Protein AF-0000000079570869 (afdb_homodimer)

Sequence (1238 aa):
MAHYKSNLRDIEFNLFEVLNTQDRLGSGVFEELDLETAKDFLANTHERATSEAFCASFADADRNPPVYNPQDFSVVIPDSFKRTFEMLMESGGHYLDMDAELGGTPAPRTLWWSIGELILGANPAAWMYAAGPAFANILYSIGTDEQKDWARLFIDKLWGATMVLTEPDAGSDVGAGVTKAFPNEDGTWRIEGVKRFITSAEQDMTDNIIHYVLARPEGVSGAGGPGTKGLSLFIVPKFHFDPQTGEIGERNGAFVTNVEKKMGIKVSTTCELTFGQHGTPAIGYLVGDVHEGIAQMFRIIEYARMMVGTKGMATLSSAYLNALDYAKTRKQGADLTQANDKSAPRIEVIGHPDVKRSLMLQKSYAEGLRAMVLYTAYIQELVQIAKFEGNTEEVDRLERINDLMLPLVKACGSERAYTLIGTESLQCFGGSGYLQDYPIEQYVRDSKIDTLYEGTTAIQGMDFFFRKIVKDKGASLMFVAQQIQELAENQDVDGRLKTERELLAQGLADAQAMLGGITGFLMSAQDDITNIYKVGQNTSRLLLAMGDLVMGWQLLKHATIALAKLDEGPKSEKDKAFYEGKVASARFFCSQVLPRLSAEKAMLEATDNSIMDIPVEAFMAHYKSNLRDIEFNLFEVLNTQDRLGSGVFEELDLETAKDFLANTHERATSEAFCASFADADRNPPVYNPQDFSVVIPDSFKRTFEMLMESGGHYLDMDAELGGTPAPRTLWWSIGELILGANPAAWMYAAGPAFANILYSIGTDEQKDWARLFIDKLWGATMVLTEPDAGSDVGAGVTKAFPNEDGTWRIEGVKRFITSAEQDMTDNIIHYVLARPEGVSGAGGPGTKGLSLFIVPKFHFDPQTGEIGERNGAFVTNVEKKMGIKVSTTCELTFGQHGTPAIGYLVGDVHEGIAQMFRIIEYARMMVGTKGMATLSSAYLNALDYAKTRKQGADLTQANDKSAPRIEVIGHPDVKRSLMLQKSYAEGLRAMVLYTAYIQELVQIAKFEGNTEEVDRLERINDLMLPLVKACGSERAYTLIGTESLQCFGGSGYLQDYPIEQYVRDSKIDTLYEGTTAIQGMDFFFRKIVKDKGASLMFVAQQIQELAENQDVDGRLKTERELLAQGLADAQAMLGGITGFLMSAQDDITNIYKVGQNTSRLLLAMGDLVMGWQLLKHATIALAKLDEGPKSEKDKAFYEGKVASARFFCSQVLPRLSAEKAMLEATDNSIMDIPVEAF

Structure (mmCIF, N/CA/C/O backbone):
data_AF-0000000079570869-model_v1
#
loop_
_entity.id
_entity.type
_entity.pdbx_description
1 polymer 'Broad-specificity linear acyl-CoA dehydrogenase FadE5'
#
loop_
_atom_site.group_PDB
_atom_site.id
_atom_site.type_symbol
_atom_site.label_atom_id
_atom_site.label_alt_id
_atom_site.label_comp_id
_atom_site.label_asym_id
_atom_site.label_entity_id
_atom_site.label_seq_id
_atom_site.pdbx_PDB_ins_code
_atom_site.Cartn_x
_atom_site.Cartn_y
_atom_site.Cartn_z
_atom_site.occupancy
_atom_site.B_iso_or_equiv
_atom_site.auth_seq_id
_atom_site.auth_comp_id
_atom_site.auth_asym_id
_atom_site.auth_atom_id
_atom_site.pdbx_PDB_model_num
ATOM 1 N N . MET A 1 1 ? -24.953 8.359 -5.664 1 68.06 1 MET A N 1
ATOM 2 C CA . MET A 1 1 ? -24.422 8.727 -4.352 1 68.06 1 MET A CA 1
ATOM 3 C C . MET A 1 1 ? -22.938 9.102 -4.445 1 68.06 1 MET A C 1
ATOM 5 O O . MET A 1 1 ? -22.203 8.539 -5.258 1 68.06 1 MET A O 1
ATOM 9 N N . ALA A 1 2 ? -22.609 10.141 -3.711 1 85.81 2 ALA A N 1
ATOM 10 C CA . ALA A 1 2 ? -21.234 10.633 -3.729 1 85.81 2 ALA A CA 1
ATOM 11 C C . ALA A 1 2 ? -20.266 9.578 -3.205 1 85.81 2 ALA A C 1
ATOM 13 O O . ALA A 1 2 ? -20.672 8.672 -2.463 1 85.81 2 ALA A O 1
ATOM 14 N N . HIS A 1 3 ? -19.094 9.562 -3.729 1 95.81 3 HIS A N 1
ATOM 15 C CA . HIS A 1 3 ? -18.062 8.609 -3.324 1 95.81 3 HIS A CA 1
ATOM 16 C C . HIS A 1 3 ? -17.734 8.742 -1.84 1 95.81 3 HIS A C 1
ATOM 18 O O . HIS A 1 3 ? -17.359 7.766 -1.189 1 95.81 3 HIS A O 1
ATOM 24 N N . TYR A 1 4 ? -17.906 9.969 -1.265 1 97.94 4 TYR A N 1
ATOM 25 C CA . TYR A 1 4 ? -17.5 10.234 0.111 1 97.94 4 TYR A CA 1
ATOM 26 C C . TYR A 1 4 ? -18.578 9.789 1.092 1 97.94 4 TYR A C 1
ATOM 28 O O . TYR A 1 4 ? -19.734 10.203 0.98 1 97.94 4 TYR A O 1
ATOM 36 N N . LYS A 1 5 ? -18.203 8.992 1.986 1 97.81 5 LYS A N 1
ATOM 37 C CA . LYS A 1 5 ? -19.031 8.586 3.111 1 97.81 5 LYS A CA 1
ATOM 38 C C . LYS A 1 5 ? -18.484 9.125 4.43 1 97.81 5 LYS A C 1
ATOM 40 O O . LYS A 1 5 ? -17.375 8.781 4.824 1 97.81 5 LYS A O 1
ATOM 45 N N . SER A 1 6 ? -19.266 9.93 5.059 1 96.69 6 SER A N 1
ATOM 46 C CA . SER A 1 6 ? -18.812 10.578 6.289 1 96.69 6 SER A CA 1
ATOM 47 C C . SER A 1 6 ? -19.219 9.766 7.516 1 96.69 6 SER A C 1
ATOM 49 O O . SER A 1 6 ? -20.141 8.945 7.449 1 96.69 6 SER A O 1
ATOM 51 N N . ASN A 1 7 ? -18.516 9.938 8.562 1 96.62 7 ASN A N 1
ATOM 52 C CA . ASN A 1 7 ? -18.891 9.406 9.867 1 96.62 7 ASN A CA 1
ATOM 53 C C . ASN A 1 7 ? -19.234 10.516 10.852 1 96.62 7 ASN A C 1
ATOM 55 O O . ASN A 1 7 ? -18.625 10.625 11.914 1 96.62 7 ASN A O 1
ATOM 59 N N . LEU A 1 8 ? -20.25 11.281 10.492 1 97.44 8 LEU A N 1
ATOM 60 C CA . LEU A 1 8 ? -20.656 12.453 11.266 1 97.44 8 LEU A CA 1
ATOM 61 C C . LEU A 1 8 ? -20.984 12.078 12.703 1 97.44 8 LEU A C 1
ATOM 63 O O . LEU A 1 8 ? -20.656 12.82 13.633 1 97.44 8 LEU A O 1
ATOM 67 N N . ARG A 1 9 ? -21.594 10.93 12.914 1 97.38 9 ARG A N 1
ATOM 68 C CA . ARG A 1 9 ? -21.953 10.5 14.258 1 97.38 9 ARG A CA 1
ATOM 69 C C . ARG A 1 9 ? -20.734 10.344 15.141 1 97.38 9 ARG A C 1
ATOM 71 O O . ARG A 1 9 ? -20.75 10.711 16.312 1 97.38 9 ARG A O 1
ATOM 78 N N . ASP A 1 10 ? -19.672 9.75 14.594 1 98.56 10 ASP A N 1
ATOM 79 C CA . ASP A 1 10 ? -18.438 9.578 15.359 1 98.56 10 ASP A CA 1
ATOM 80 C C . ASP A 1 10 ? -17.75 10.922 15.602 1 98.56 10 ASP A C 1
ATOM 82 O O . ASP A 1 10 ? -17.141 11.133 16.641 1 98.56 10 ASP A O 1
ATOM 86 N N . ILE A 1 11 ? -17.828 11.828 14.625 1 98.69 11 ILE A N 1
ATOM 87 C CA . ILE A 1 11 ? -17.312 13.172 14.797 1 98.69 11 ILE A CA 1
ATOM 88 C C . ILE A 1 11 ? -18.016 13.859 15.969 1 98.69 11 ILE A C 1
ATOM 90 O O . ILE A 1 11 ? -17.359 14.406 16.859 1 98.69 11 ILE A O 1
ATOM 94 N N . GLU A 1 12 ? -19.312 13.781 15.961 1 98.12 12 GLU A N 1
ATOM 95 C CA . GLU A 1 12 ? -20.109 14.398 17.031 1 98.12 12 GLU A CA 1
ATOM 96 C C . GLU A 1 12 ? -19.828 13.742 18.375 1 98.12 12 GLU A C 1
ATOM 98 O O . GLU A 1 12 ? -19.781 14.422 19.406 1 98.12 12 GLU A O 1
ATOM 103 N N . PHE A 1 13 ? -19.688 12.445 18.375 1 98.62 13 PHE A N 1
ATOM 104 C CA . PHE A 1 13 ? -19.328 11.719 19.594 1 98.62 13 PHE A CA 1
ATOM 105 C C . PHE A 1 13 ? -18.031 12.258 20.188 1 98.62 13 PHE A C 1
ATOM 107 O O . PHE A 1 13 ? -17.953 12.523 21.391 1 98.62 13 PHE A O 1
ATOM 114 N N . ASN A 1 14 ? -17 12.445 19.375 1 98.88 14 ASN A N 1
ATOM 115 C CA . ASN A 1 14 ? -15.719 12.984 19.844 1 98.88 14 ASN A CA 1
ATOM 116 C C . ASN A 1 14 ? -15.875 14.406 20.375 1 98.88 14 ASN A C 1
ATOM 118 O O . ASN A 1 14 ? -15.352 14.734 21.453 1 98.88 14 ASN A O 1
ATOM 122 N N . LEU A 1 15 ? -16.625 15.242 19.672 1 98.62 15 LEU A N 1
ATOM 123 C CA . LEU A 1 15 ? -16.75 16.656 20 1 98.62 15 LEU A CA 1
ATOM 124 C C . LEU A 1 15 ? -17.547 16.844 21.297 1 98.62 15 LEU A C 1
ATOM 126 O O . LEU A 1 15 ? -17.109 17.578 22.188 1 98.62 15 LEU A O 1
ATOM 130 N N . PHE A 1 16 ? -18.656 16.141 21.391 1 97.94 16 PHE A N 1
ATOM 131 C CA . PHE A 1 16 ? -19.656 16.594 22.359 1 97.94 16 PHE A CA 1
ATOM 132 C C . PHE A 1 16 ? -19.797 15.578 23.5 1 97.94 16 PHE A C 1
ATOM 134 O O . PHE A 1 16 ? -20.359 15.891 24.547 1 97.94 16 PHE A O 1
ATOM 141 N N . GLU A 1 17 ? -19.328 14.344 23.297 1 98 17 GLU A N 1
ATOM 142 C CA . GLU A 1 17 ? -19.438 13.359 24.359 1 98 17 GLU A CA 1
ATOM 143 C C . GLU A 1 17 ? -18.078 13.055 24.969 1 98 17 GLU A C 1
ATOM 145 O O . GLU A 1 17 ? -17.984 12.797 26.172 1 98 17 GLU A O 1
ATOM 150 N N . VAL A 1 18 ? -17.031 13.125 24.203 1 98.44 18 VAL A N 1
ATOM 151 C CA . VAL A 1 18 ? -15.695 12.773 24.688 1 98.44 18 VAL A CA 1
ATOM 152 C C . VAL A 1 18 ? -14.969 14.031 25.156 1 98.44 18 VAL A C 1
ATOM 154 O O . VAL A 1 18 ? -14.477 14.078 26.297 1 98.44 18 VAL A O 1
ATOM 157 N N . LEU A 1 19 ? -14.938 15.086 24.297 1 98.44 19 LEU A N 1
ATOM 158 C CA . LEU A 1 19 ? -14.133 16.266 24.578 1 98.44 19 LEU A CA 1
ATOM 159 C C . LEU A 1 19 ? -14.977 17.359 25.203 1 98.44 19 LEU A C 1
ATOM 161 O O . LEU A 1 19 ? -14.445 18.359 25.719 1 98.44 19 LEU A O 1
ATOM 165 N N . ASN A 1 20 ? -16.344 17.188 25.219 1 97.88 20 ASN A N 1
ATOM 166 C CA . ASN A 1 20 ? -17.266 18.156 25.812 1 97.88 20 ASN A CA 1
ATOM 167 C C . ASN A 1 20 ? -17.016 19.562 25.297 1 97.88 20 ASN A C 1
ATOM 169 O O . ASN A 1 20 ? -16.906 20.5 26.094 1 97.88 20 ASN A O 1
ATOM 173 N N . THR A 1 21 ? -16.859 19.656 24.047 1 97.38 21 THR A N 1
ATOM 174 C CA . THR A 1 21 ? -16.578 20.938 23.391 1 97.38 21 THR A CA 1
ATOM 175 C C . THR A 1 21 ? -17.656 21.953 23.719 1 97.38 21 THR A C 1
ATOM 177 O O . THR A 1 21 ? -17.375 23.156 23.828 1 97.38 21 THR A O 1
ATOM 180 N N . GLN A 1 22 ? -18.906 21.531 23.953 1 96.44 22 GLN A N 1
ATOM 181 C CA . GLN A 1 22 ? -20.031 22.406 24.25 1 96.44 22 GLN A CA 1
ATOM 182 C C . GLN A 1 22 ? -19.781 23.25 25.5 1 96.44 22 GLN A C 1
ATOM 184 O O . GLN A 1 22 ? -20.312 24.359 25.625 1 96.44 22 GLN A O 1
ATOM 189 N N . ASP A 1 23 ? -19 22.766 26.344 1 96.62 23 ASP A N 1
ATOM 190 C CA . ASP A 1 23 ? -18.75 23.453 27.609 1 96.62 23 ASP A CA 1
ATOM 191 C C . ASP A 1 23 ? -17.922 24.719 27.406 1 96.62 23 ASP A C 1
ATOM 193 O O . ASP A 1 23 ? -17.891 25.594 28.281 1 96.62 23 ASP A O 1
ATOM 197 N N . ARG A 1 24 ? -17.266 24.828 26.328 1 95.88 24 ARG A N 1
ATOM 198 C CA . ARG A 1 24 ? -16.375 25.953 26.062 1 95.88 24 ARG A CA 1
ATOM 199 C C . ARG A 1 24 ? -17 26.953 25.094 1 95.88 24 ARG A C 1
ATOM 201 O O . ARG A 1 24 ? -16.562 28.094 25 1 95.88 24 ARG A O 1
ATOM 208 N N . LEU A 1 25 ? -18.047 26.531 24.406 1 96.81 25 LEU A N 1
ATOM 209 C CA . LEU A 1 25 ? -18.734 27.406 23.453 1 96.81 25 LEU A CA 1
ATOM 210 C C . LEU A 1 25 ? -19.516 28.5 24.172 1 96.81 25 LEU A C 1
ATOM 212 O O . LEU A 1 25 ? -20.078 28.25 25.25 1 96.81 25 LEU A O 1
ATOM 216 N N . GLY A 1 26 ? -19.594 29.734 23.609 1 95.19 26 GLY A N 1
ATOM 217 C CA . GLY A 1 26 ? -20.344 30.844 24.188 1 95.19 26 GLY A CA 1
ATOM 218 C C . GLY A 1 26 ? -19.594 31.531 25.312 1 95.19 26 GLY A C 1
ATOM 219 O O . GLY A 1 26 ? -20.172 32.344 26.031 1 95.19 26 GLY A O 1
ATOM 220 N N . SER A 1 27 ? -18.297 31.266 25.453 1 94 27 SER A N 1
ATOM 221 C CA . SER A 1 27 ? -17.516 31.859 26.547 1 94 27 SER A CA 1
ATOM 222 C C . SER A 1 27 ? -16.094 32.156 26.094 1 94 27 SER A C 1
ATOM 224 O O . SER A 1 27 ? -15.57 31.516 25.188 1 94 27 SER A O 1
ATOM 226 N N . GLY A 1 28 ? -15.562 33.219 26.719 1 94.19 28 GLY A N 1
ATOM 227 C CA . GLY A 1 28 ? -14.156 33.531 26.5 1 94.19 28 GLY A CA 1
ATOM 228 C C . GLY A 1 28 ? -13.836 33.781 25.047 1 94.19 28 GLY A C 1
ATOM 229 O O . GLY A 1 28 ? -14.508 34.562 24.375 1 94.19 28 GLY A O 1
ATOM 230 N N . VAL A 1 29 ? -12.797 33.094 24.578 1 94.56 29 VAL A N 1
ATOM 231 C CA . VAL A 1 29 ? -12.305 33.281 23.219 1 94.56 29 VAL A CA 1
ATOM 232 C C . VAL A 1 29 ? -13.352 32.812 22.203 1 94.56 29 VAL A C 1
ATOM 234 O O . VAL A 1 29 ? -13.352 33.25 21.047 1 94.56 29 VAL A O 1
ATOM 237 N N . PHE A 1 30 ? -14.336 32 22.641 1 96.75 30 PHE A N 1
ATOM 238 C CA . PHE A 1 30 ? -15.352 31.469 21.734 1 96.75 30 PHE A CA 1
ATOM 239 C C . PHE A 1 30 ? -16.719 32.094 22.047 1 96.75 30 PHE A C 1
ATOM 241 O O . PHE A 1 30 ? -17.75 31.453 21.797 1 96.75 30 PHE A O 1
ATOM 248 N N . GLU A 1 31 ? -16.766 33.219 22.594 1 95.06 31 GLU A N 1
ATOM 249 C CA . GLU A 1 31 ? -17.969 33.875 23.078 1 95.06 31 GLU A CA 1
ATOM 250 C C . GLU A 1 31 ? -19 34.031 21.953 1 95.06 31 GLU A C 1
ATOM 252 O O . GLU A 1 31 ? -20.203 33.969 22.188 1 95.06 31 GLU A O 1
ATOM 257 N N . GLU A 1 32 ? -18.594 34.156 20.734 1 94.06 32 GLU A N 1
ATOM 258 C CA . GLU A 1 32 ? -19.484 34.5 19.625 1 94.06 32 GLU A CA 1
ATOM 259 C C . GLU A 1 32 ? -20.016 33.25 18.953 1 94.06 32 GLU A C 1
ATOM 261 O O . GLU A 1 32 ? -20.797 33.312 18 1 94.06 32 GLU A O 1
ATOM 266 N N . LEU A 1 33 ? -19.609 32.125 19.406 1 95.94 33 LEU A N 1
ATOM 267 C CA . LEU A 1 33 ? -20.031 30.844 18.797 1 95.94 33 LEU A CA 1
ATOM 268 C C . LEU A 1 33 ? -20.75 29.984 19.828 1 95.94 33 LEU A C 1
ATOM 270 O O . LEU A 1 33 ? -20.125 29.422 20.734 1 95.94 33 LEU A O 1
ATOM 274 N N . ASP A 1 34 ? -22.016 29.828 19.672 1 95.69 34 ASP A N 1
ATOM 275 C CA . ASP A 1 34 ? -22.766 28.969 20.594 1 95.69 34 ASP A CA 1
ATOM 276 C C . ASP A 1 34 ? -22.922 27.562 20.031 1 95.69 34 ASP A C 1
ATOM 278 O O . ASP A 1 34 ? -22.5 27.281 18.906 1 95.69 34 ASP A O 1
ATOM 282 N N . LEU A 1 35 ? -23.469 26.719 20.797 1 96.5 35 LEU A N 1
ATOM 283 C CA . LEU A 1 35 ? -23.562 25.297 20.469 1 96.5 35 LEU A CA 1
ATOM 284 C C . LEU A 1 35 ? -24.422 25.094 19.219 1 96.5 35 LEU A C 1
ATOM 286 O O . LEU A 1 35 ? -24.062 24.297 18.344 1 96.5 35 LEU A O 1
ATOM 290 N N . GLU A 1 36 ? -25.531 25.719 19.141 1 96.31 36 GLU A N 1
ATOM 291 C CA . GLU A 1 36 ? -26.453 25.562 18.016 1 96.31 36 GLU A CA 1
ATOM 292 C C . GLU A 1 36 ? -25.781 25.969 16.703 1 96.31 36 GLU A C 1
ATOM 294 O O . GLU A 1 36 ? -25.906 25.266 15.703 1 96.31 36 GLU A O 1
ATOM 299 N N . THR A 1 37 ? -25.109 27.094 16.75 1 95.06 37 THR A N 1
ATOM 300 C CA . THR A 1 37 ? -24.422 27.578 15.57 1 95.06 37 THR A CA 1
ATOM 301 C C . THR A 1 37 ? -23.312 26.609 15.156 1 95.06 37 THR A C 1
ATOM 303 O O . THR A 1 37 ? -23.125 26.344 13.969 1 95.06 37 THR A O 1
ATOM 306 N N . ALA A 1 38 ? -22.562 26.141 16.156 1 95.62 38 ALA A N 1
ATOM 307 C CA . ALA A 1 38 ? -21.5 25.188 15.875 1 95.62 38 ALA A CA 1
ATOM 308 C C . ALA A 1 38 ? -22.047 23.922 15.219 1 95.62 38 ALA A C 1
ATOM 310 O O . ALA A 1 38 ? -21.484 23.438 14.234 1 95.62 38 ALA A O 1
ATOM 311 N N . LYS A 1 39 ? -23.125 23.391 15.719 1 96.19 39 LYS A N 1
ATOM 312 C CA . LYS A 1 39 ? -23.75 22.188 15.18 1 96.19 39 LYS A CA 1
ATOM 313 C C . LYS A 1 39 ? -24.297 22.438 13.773 1 96.19 39 LYS A C 1
ATOM 315 O O . LYS A 1 39 ? -24.219 21.562 12.906 1 96.19 39 LYS A O 1
ATOM 320 N N . ASP A 1 40 ? -24.875 23.609 13.586 1 95.12 40 ASP A N 1
ATOM 321 C CA . ASP A 1 40 ? -25.422 23.969 12.273 1 95.12 40 ASP A CA 1
ATOM 322 C C . ASP A 1 40 ? -24.312 24.031 11.227 1 95.12 40 ASP A C 1
ATOM 324 O O . ASP A 1 40 ? -24.484 23.562 10.102 1 95.12 40 ASP A O 1
ATOM 328 N N . PHE A 1 41 ? -23.234 24.641 11.609 1 94.38 41 PHE A N 1
ATOM 329 C CA . PHE A 1 41 ? -22.125 24.734 10.68 1 94.38 41 PHE A CA 1
ATOM 330 C C . PHE A 1 41 ? -21.609 23.344 10.305 1 94.38 41 PHE A C 1
ATOM 332 O O . PHE A 1 41 ? -21.312 23.078 9.141 1 94.38 41 PHE A O 1
ATOM 339 N N . LEU A 1 42 ? -21.438 22.531 11.32 1 96.81 42 LEU A N 1
ATOM 340 C CA . LEU A 1 42 ? -20.984 21.172 11.102 1 96.81 42 LEU A CA 1
ATOM 341 C C . LEU A 1 42 ? -21.953 20.406 10.203 1 96.81 42 LEU A C 1
ATOM 343 O O . LEU A 1 42 ? -21.547 19.734 9.258 1 96.81 42 LEU A O 1
ATOM 347 N N . ALA A 1 43 ? -23.234 20.531 10.422 1 96.69 43 ALA A N 1
ATOM 348 C CA . ALA A 1 43 ? -24.266 19.859 9.648 1 96.69 43 ALA A CA 1
ATOM 349 C C . ALA A 1 43 ? -24.281 20.344 8.203 1 96.69 43 ALA A C 1
ATOM 351 O O . ALA A 1 43 ? -24.438 19.562 7.273 1 96.69 43 ALA A O 1
ATOM 352 N N . ASN A 1 44 ? -24.188 21.641 8.031 1 96.19 44 ASN A N 1
ATOM 353 C CA . ASN A 1 44 ? -24.172 22.219 6.699 1 96.19 44 ASN A CA 1
ATOM 354 C C . ASN A 1 44 ? -22.953 21.766 5.906 1 96.19 44 ASN A C 1
ATOM 356 O O . ASN A 1 44 ? -23.047 21.5 4.707 1 96.19 44 ASN A O 1
ATOM 360 N N . THR A 1 45 ? -21.828 21.766 6.57 1 97.06 45 THR A N 1
ATOM 361 C CA . THR A 1 45 ? -20.625 21.281 5.914 1 97.06 45 THR A CA 1
ATOM 362 C C . THR A 1 45 ? -20.766 19.812 5.523 1 97.06 45 THR A C 1
ATOM 364 O O . THR A 1 45 ? -20.359 19.406 4.434 1 97.06 45 THR A O 1
ATOM 367 N N . HIS A 1 46 ? -21.328 19.078 6.457 1 97.69 46 HIS A N 1
ATOM 368 C CA . HIS A 1 46 ? -21.578 17.672 6.176 1 97.69 46 HIS A CA 1
ATOM 369 C C . HIS A 1 46 ? -22.453 17.5 4.941 1 97.69 46 HIS A C 1
ATOM 371 O O . HIS A 1 46 ? -22.156 16.703 4.059 1 97.69 46 HIS A O 1
ATOM 377 N N . GLU A 1 47 ? -23.531 18.234 4.859 1 97.06 47 GLU A N 1
ATOM 378 C CA . GLU A 1 47 ? -24.453 18.172 3.73 1 97.06 47 GLU A CA 1
ATOM 379 C C . GLU A 1 47 ? -23.766 18.531 2.422 1 97.06 47 GLU A C 1
ATOM 381 O O . GLU A 1 47 ? -23.953 17.859 1.404 1 97.06 47 GLU A O 1
ATOM 386 N N . ARG A 1 48 ? -22.984 19.484 2.465 1 96.12 48 ARG A N 1
ATOM 387 C CA . ARG A 1 48 ? -22.25 19.906 1.278 1 96.12 48 ARG A CA 1
ATOM 388 C C . ARG A 1 48 ? -21.219 18.859 0.866 1 96.12 48 ARG A C 1
ATOM 390 O O . ARG A 1 48 ? -21.172 18.469 -0.3 1 96.12 48 ARG A O 1
ATOM 397 N N . ALA A 1 49 ? -20.422 18.422 1.815 1 97.12 49 ALA A N 1
ATOM 398 C CA . ALA A 1 49 ? -19.328 17.5 1.558 1 97.12 49 ALA A CA 1
ATOM 399 C C . ALA A 1 49 ? -19.844 16.172 1.001 1 97.12 49 ALA A C 1
ATOM 401 O O . ALA A 1 49 ? -19.156 15.5 0.229 1 97.12 49 ALA A O 1
ATOM 402 N N . THR A 1 50 ? -21.047 15.797 1.341 1 97.44 50 THR A N 1
ATOM 403 C CA . THR A 1 50 ? -21.594 14.508 0.918 1 97.44 50 THR A CA 1
ATOM 404 C C . THR A 1 50 ? -22.5 14.672 -0.295 1 97.44 50 THR A C 1
ATOM 406 O O . THR A 1 50 ? -23.094 13.703 -0.765 1 97.44 50 THR A O 1
ATOM 409 N N . SER A 1 51 ? -22.625 15.867 -0.829 1 96.81 51 SER A N 1
ATOM 410 C CA . SER A 1 51 ? -23.484 16.125 -1.981 1 96.81 51 SER A CA 1
ATOM 411 C C . SER A 1 51 ? -22.812 15.695 -3.279 1 96.81 51 SER A C 1
ATOM 413 O O . SER A 1 51 ? -21.578 15.727 -3.385 1 96.81 51 SER A O 1
ATOM 415 N N . GLU A 1 52 ? -23.547 15.328 -4.25 1 95.38 52 GLU A N 1
ATOM 416 C CA . GLU A 1 52 ? -23.047 14.992 -5.574 1 95.38 52 GLU A CA 1
ATOM 417 C C . GLU A 1 52 ? -22.359 16.188 -6.223 1 95.38 52 GLU A C 1
ATOM 419 O O . GLU A 1 52 ? -21.344 16.047 -6.902 1 95.38 52 GLU A O 1
ATOM 424 N N . ALA A 1 53 ? -22.891 17.328 -5.992 1 94.31 53 ALA A N 1
ATOM 425 C CA . ALA A 1 53 ? -22.375 18.547 -6.598 1 94.31 53 ALA A CA 1
ATOM 426 C C . ALA A 1 53 ? -20.938 18.812 -6.137 1 94.31 53 ALA A C 1
ATOM 428 O O . ALA A 1 53 ? -20.078 19.219 -6.93 1 94.31 53 ALA A O 1
ATOM 429 N N . PHE A 1 54 ? -20.656 18.594 -4.852 1 96.25 54 PHE A N 1
ATOM 430 C CA . PHE A 1 54 ? -19.344 18.859 -4.281 1 96.25 54 PHE A CA 1
ATOM 431 C C . PHE A 1 54 ? -18.359 17.734 -4.605 1 96.25 54 PHE A C 1
ATOM 433 O O . PHE A 1 54 ? -17.172 17.984 -4.832 1 96.25 54 PHE A O 1
ATOM 440 N N . CYS A 1 55 ? -18.891 16.516 -4.727 1 96 55 CYS A N 1
ATOM 441 C CA . CYS A 1 55 ? -18.031 15.328 -4.844 1 96 55 CYS A CA 1
ATOM 442 C C . CYS A 1 55 ? -17.781 14.984 -6.305 1 96 55 CYS A C 1
ATOM 444 O O . CYS A 1 55 ? -16.844 14.25 -6.621 1 96 55 CYS A O 1
ATOM 446 N N . ALA A 1 56 ? -18.578 15.461 -7.215 1 93.25 56 ALA A N 1
ATOM 447 C CA . ALA A 1 56 ? -18.547 15.023 -8.609 1 93.25 56 ALA A CA 1
ATOM 448 C C . ALA A 1 56 ? -17.172 15.242 -9.234 1 93.25 56 ALA A C 1
ATOM 450 O O . ALA A 1 56 ? -16.734 14.445 -10.055 1 93.25 56 ALA A O 1
ATOM 451 N N . SER A 1 57 ? -16.531 16.266 -8.852 1 97.12 57 SER A N 1
ATOM 452 C CA . SER A 1 57 ? -15.266 16.625 -9.484 1 97.12 57 SER A CA 1
ATOM 453 C C . SER A 1 57 ? -14.141 15.688 -9.062 1 97.12 57 SER A C 1
ATOM 455 O O . SER A 1 57 ? -13.094 15.625 -9.711 1 97.12 57 SER A O 1
ATOM 457 N N . PHE A 1 58 ? -14.375 14.977 -7.992 1 97.56 58 PHE A N 1
ATOM 458 C CA . PHE A 1 58 ? -13.32 14.133 -7.453 1 97.56 58 PHE A CA 1
ATOM 459 C C . PHE A 1 58 ? -12.867 13.102 -8.484 1 97.56 58 PHE A C 1
ATOM 461 O O . PHE A 1 58 ? -11.688 13.062 -8.852 1 97.56 58 PHE A O 1
ATOM 468 N N . ALA A 1 59 ? -13.734 12.266 -9 1 96.38 59 ALA A N 1
ATOM 469 C CA . ALA A 1 59 ? -13.406 11.25 -10.008 1 96.38 59 ALA A CA 1
ATOM 470 C C . ALA A 1 59 ? -13.133 11.898 -11.359 1 96.38 59 ALA A C 1
ATOM 472 O O . ALA A 1 59 ? -12.227 11.477 -12.086 1 96.38 59 ALA A O 1
ATOM 473 N N . ASP A 1 60 ? -13.914 12.906 -11.734 1 97.12 60 ASP A N 1
ATOM 474 C CA . ASP A 1 60 ? -13.805 13.555 -13.039 1 97.12 60 ASP A CA 1
ATOM 475 C C . ASP A 1 60 ? -12.406 14.141 -13.234 1 97.12 60 ASP A C 1
ATOM 477 O O . ASP A 1 60 ? -11.797 13.969 -14.289 1 97.12 60 ASP A O 1
ATOM 481 N N . ALA A 1 61 ? -11.898 14.797 -12.203 1 97.62 61 ALA A N 1
ATOM 482 C CA . ALA A 1 61 ? -10.633 15.508 -12.336 1 97.62 61 ALA A CA 1
ATOM 483 C C . ALA A 1 61 ? -9.453 14.539 -12.289 1 97.62 61 ALA A C 1
ATOM 485 O O . ALA A 1 61 ? -8.336 14.891 -12.672 1 97.62 61 ALA A O 1
ATOM 486 N N . ASP A 1 62 ? -9.672 13.367 -11.766 1 96.88 62 ASP A N 1
ATOM 487 C CA . ASP A 1 62 ? -8.664 12.312 -11.836 1 96.88 62 ASP A CA 1
ATOM 488 C C . ASP A 1 62 ? -8.531 11.781 -13.266 1 96.88 62 ASP A C 1
ATOM 490 O O . ASP A 1 62 ? -7.426 11.477 -13.719 1 96.88 62 ASP A O 1
ATOM 494 N N . ARG A 1 63 ? -9.633 11.648 -13.953 1 95.31 63 ARG A N 1
ATOM 495 C CA . ARG A 1 63 ? -9.672 11.117 -15.312 1 95.31 63 ARG A CA 1
ATOM 496 C C . ARG A 1 63 ? -9.312 12.195 -16.328 1 95.31 63 ARG A C 1
ATOM 498 O O . ARG A 1 63 ? -8.805 11.898 -17.406 1 95.31 63 ARG A O 1
ATOM 505 N N . ASN A 1 64 ? -9.648 13.461 -15.969 1 96.75 64 ASN A N 1
ATOM 506 C CA . ASN A 1 64 ? -9.359 14.641 -16.781 1 96.75 64 ASN A CA 1
ATOM 507 C C . ASN A 1 64 ? -8.531 15.664 -16.016 1 96.75 64 ASN A C 1
ATOM 509 O O . ASN A 1 64 ? -9.031 16.734 -15.656 1 96.75 64 ASN A O 1
ATOM 513 N N . PRO A 1 65 ? -7.273 15.375 -15.789 1 97.31 65 PRO A N 1
ATOM 514 C CA . PRO A 1 65 ? -6.445 16.234 -14.938 1 97.31 65 PRO A CA 1
ATOM 515 C C . PRO A 1 65 ? -6.133 17.578 -15.586 1 97.31 65 PRO A C 1
ATOM 517 O O . PRO A 1 65 ? -6.41 17.781 -16.766 1 97.31 65 PRO A O 1
ATOM 520 N N . PRO A 1 66 ? -5.625 18.516 -14.797 1 98.12 66 PRO A N 1
ATOM 521 C CA . PRO A 1 66 ? -5.246 19.828 -15.32 1 98.12 66 PRO A CA 1
ATOM 522 C C . PRO A 1 66 ? -4.27 19.75 -16.5 1 98.12 66 PRO A C 1
ATOM 524 O O . PRO A 1 66 ? -3.465 18.812 -16.562 1 98.12 66 PRO A O 1
ATOM 527 N N . VAL A 1 67 ? -4.328 20.719 -17.359 1 97.62 67 VAL A N 1
ATOM 528 C CA . VAL A 1 67 ? -3.475 20.75 -18.547 1 97.62 67 VAL A CA 1
ATOM 529 C C . VAL A 1 67 ? -2.527 21.953 -18.469 1 97.62 67 VAL A C 1
ATOM 531 O O . VAL A 1 67 ? -2.967 23.094 -18.297 1 97.62 67 VAL A O 1
ATOM 534 N N . TYR A 1 68 ? -1.27 21.703 -18.578 1 98.06 68 TYR A N 1
ATOM 535 C CA . TYR A 1 68 ? -0.234 22.734 -18.547 1 98.06 68 TYR A CA 1
ATOM 536 C C . TYR A 1 68 ? 0.032 23.281 -19.953 1 98.06 68 TYR A C 1
ATOM 538 O O . TYR A 1 68 ? 0.158 22.516 -20.906 1 98.06 68 TYR A O 1
ATOM 546 N N . ASN A 1 69 ? 0.056 24.547 -20.125 1 97.5 69 ASN A N 1
ATOM 547 C CA . ASN A 1 69 ? 0.432 25.25 -21.344 1 97.5 69 ASN A CA 1
ATOM 548 C C . ASN A 1 69 ? 1.803 25.906 -21.234 1 97.5 69 ASN A C 1
ATOM 550 O O . ASN A 1 69 ? 1.937 26.953 -20.609 1 97.5 69 ASN A O 1
ATOM 554 N N . PRO A 1 70 ? 2.795 25.359 -21.828 1 95.69 70 PRO A N 1
ATOM 555 C CA . PRO A 1 70 ? 4.152 25.891 -21.672 1 95.69 70 PRO A CA 1
ATOM 556 C C . PRO A 1 70 ? 4.328 27.234 -22.359 1 95.69 70 PRO A C 1
ATOM 558 O O . PRO A 1 70 ? 5.285 27.969 -22.062 1 95.69 70 PRO A O 1
ATOM 561 N N . GLN A 1 71 ? 3.473 27.641 -23.266 1 95.5 71 GLN A N 1
ATOM 562 C CA . GLN A 1 71 ? 3.607 28.875 -24.016 1 95.5 71 GLN A CA 1
ATOM 563 C C . GLN A 1 71 ? 3.408 30.094 -23.109 1 95.5 71 GLN A C 1
ATOM 565 O O . GLN A 1 71 ? 4.082 31.109 -23.281 1 95.5 71 GLN A O 1
ATOM 570 N N . ASP A 1 72 ? 2.527 29.984 -22.203 1 95.06 72 ASP A N 1
ATOM 571 C CA . ASP A 1 72 ? 2.27 31.125 -21.344 1 95.06 72 ASP A CA 1
ATOM 572 C C . ASP A 1 72 ? 2.385 30.75 -19.875 1 95.06 72 ASP A C 1
ATOM 574 O O . ASP A 1 72 ? 1.912 31.484 -19 1 95.06 72 ASP A O 1
ATOM 578 N N . PHE A 1 73 ? 2.953 29.562 -19.562 1 97.25 73 PHE A N 1
ATOM 579 C CA . PHE A 1 73 ? 3.23 29.109 -18.203 1 97.25 73 PHE A CA 1
ATOM 580 C C . PHE A 1 73 ? 1.949 29.047 -17.391 1 97.25 73 PHE A C 1
ATOM 582 O O . PHE A 1 73 ? 1.932 29.469 -16.219 1 97.25 73 PHE A O 1
ATOM 589 N N . SER A 1 74 ? 0.869 28.578 -17.984 1 96.88 74 SER A N 1
ATOM 590 C CA . SER A 1 74 ? -0.414 28.562 -17.281 1 96.88 74 SER A CA 1
ATOM 591 C C . SER A 1 74 ? -0.965 27.141 -17.203 1 96.88 74 SER A C 1
ATOM 593 O O . SER A 1 74 ? -0.432 26.219 -17.828 1 96.88 74 SER A O 1
ATOM 595 N N . VAL A 1 75 ? -1.935 26.984 -16.375 1 98.12 75 VAL A N 1
ATOM 596 C CA . VAL A 1 75 ? -2.625 25.703 -16.203 1 98.12 75 VAL A CA 1
ATOM 597 C C . VAL A 1 75 ? -4.133 25.922 -16.328 1 98.12 75 VAL A C 1
ATOM 599 O O . VAL A 1 75 ? -4.668 26.922 -15.844 1 98.12 75 VAL A O 1
ATOM 602 N N . VAL A 1 76 ? -4.773 25.016 -16.984 1 98.31 76 VAL A N 1
ATOM 603 C CA . VAL A 1 76 ? -6.234 25.016 -17.031 1 98.31 76 VAL A CA 1
ATOM 604 C C . VAL A 1 76 ? -6.785 23.922 -16.125 1 98.31 76 VAL A C 1
ATOM 606 O O . VAL A 1 76 ? -6.488 22.734 -16.312 1 98.31 76 VAL A O 1
ATOM 609 N N . ILE A 1 77 ? -7.531 24.312 -15.141 1 98.56 77 ILE A N 1
ATOM 610 C CA . ILE A 1 77 ? -8.188 23.391 -14.219 1 98.56 77 ILE A CA 1
ATOM 611 C C . ILE A 1 77 ? -9.516 22.922 -14.812 1 98.56 77 ILE A C 1
ATOM 613 O O . ILE A 1 77 ? -10.234 23.719 -15.43 1 98.56 77 ILE A O 1
ATOM 617 N N . PRO A 1 78 ? -9.898 21.672 -14.688 1 98.31 78 PRO A N 1
ATOM 618 C CA . PRO A 1 78 ? -11.188 21.203 -15.195 1 98.31 78 PRO A CA 1
ATOM 619 C C . PRO A 1 78 ? -12.367 21.984 -14.617 1 98.31 78 PRO A C 1
ATOM 621 O O . PRO A 1 78 ? -12.367 22.328 -13.43 1 98.31 78 PRO A O 1
ATOM 624 N N . ASP A 1 79 ? -13.422 22.188 -15.398 1 97.94 79 ASP A N 1
ATOM 625 C CA . ASP A 1 79 ? -14.57 23 -15.023 1 97.94 79 ASP A CA 1
ATOM 626 C C . ASP A 1 79 ? -15.297 22.406 -13.82 1 97.94 79 ASP A C 1
ATOM 628 O O . ASP A 1 79 ? -15.797 23.141 -12.961 1 97.94 79 ASP A O 1
ATOM 632 N N . SER A 1 80 ? -15.344 21.109 -13.828 1 97.81 80 SER A N 1
ATOM 633 C CA . SER A 1 80 ? -16.016 20.453 -12.719 1 97.81 80 SER A CA 1
ATOM 634 C C . SER A 1 80 ? -15.344 20.797 -11.391 1 97.81 80 SER A C 1
ATOM 636 O O . SER A 1 80 ? -16.016 21 -10.383 1 97.81 80 SER A O 1
ATOM 638 N N . PHE A 1 81 ? -14.078 20.891 -11.398 1 98.62 81 PHE A N 1
ATOM 639 C CA . PHE A 1 81 ? -13.344 21.188 -10.172 1 98.62 81 PHE A CA 1
ATOM 640 C C . PHE A 1 81 ? -13.453 22.656 -9.812 1 98.62 81 PHE A C 1
ATOM 642 O O . PHE A 1 81 ? -13.516 23.016 -8.633 1 98.62 81 PHE A O 1
ATOM 649 N N . LYS A 1 82 ? -13.484 23.562 -10.797 1 98.31 82 LYS A N 1
ATOM 650 C CA . LYS A 1 82 ? -13.688 24.984 -10.531 1 98.31 82 LYS A CA 1
ATOM 651 C C . LYS A 1 82 ? -14.984 25.234 -9.758 1 98.31 82 LYS A C 1
ATOM 653 O O . LYS A 1 82 ? -15.023 26.047 -8.844 1 98.31 82 LYS A O 1
ATOM 658 N N . ARG A 1 83 ? -15.977 24.531 -10.172 1 97.69 83 ARG A N 1
ATOM 659 C CA . ARG A 1 83 ? -17.266 24.656 -9.5 1 97.69 83 ARG A CA 1
ATOM 660 C C . ARG A 1 83 ? -17.172 24.203 -8.047 1 97.69 83 ARG A C 1
ATOM 662 O O . ARG A 1 83 ? -17.734 24.844 -7.156 1 97.69 83 ARG A O 1
ATOM 669 N N . THR A 1 84 ? -16.484 23.062 -7.785 1 98.12 84 THR A N 1
ATOM 670 C CA . THR A 1 84 ? -16.281 22.562 -6.43 1 98.12 84 THR A CA 1
ATOM 671 C C . THR A 1 84 ? -15.531 23.578 -5.582 1 98.12 84 THR A C 1
ATOM 673 O O . THR A 1 84 ? -15.922 23.859 -4.441 1 98.12 84 THR A O 1
ATOM 676 N N . PHE A 1 85 ? -14.508 24.156 -6.133 1 98.19 85 PHE A N 1
ATOM 677 C CA . PHE A 1 85 ? -13.711 25.156 -5.422 1 98.19 85 PHE A CA 1
ATOM 678 C C . PHE A 1 85 ? -14.555 26.375 -5.098 1 98.19 85 PHE A C 1
ATOM 680 O O . PHE A 1 85 ? -14.492 26.906 -3.982 1 98.19 85 PHE A O 1
ATOM 687 N N . GLU A 1 86 ? -15.32 26.812 -6.062 1 97.19 86 GLU A N 1
ATOM 688 C CA . GLU A 1 86 ? -16.203 27.953 -5.863 1 97.19 86 GLU A CA 1
ATOM 689 C C . GLU A 1 86 ? -17.188 27.703 -4.73 1 97.19 86 GLU A C 1
ATOM 691 O O . GLU A 1 86 ? -17.391 28.562 -3.873 1 97.19 86 GLU A O 1
ATOM 696 N N . MET A 1 87 ? -17.766 26.5 -4.73 1 96.81 87 MET A N 1
ATOM 697 C CA . MET A 1 87 ? -18.719 26.141 -3.68 1 96.81 87 MET A CA 1
ATOM 698 C C . MET A 1 87 ? -18.047 26.188 -2.309 1 96.81 87 MET A C 1
ATOM 700 O O . MET A 1 87 ? -18.641 26.641 -1.336 1 96.81 87 MET A O 1
ATOM 704 N N . LEU A 1 88 ? -16.828 25.734 -2.238 1 97.12 88 LEU A N 1
ATOM 705 C CA . LEU A 1 88 ? -16.094 25.703 -0.972 1 97.12 88 LEU A CA 1
ATOM 706 C C . LEU A 1 88 ? -15.82 27.125 -0.482 1 97.12 88 LEU A C 1
ATOM 708 O O . LEU A 1 88 ? -16.078 27.453 0.68 1 97.12 88 LEU A O 1
ATOM 712 N N . MET A 1 89 ? -15.344 28 -1.335 1 95.88 89 MET A N 1
ATOM 713 C CA . MET A 1 89 ? -14.961 29.359 -0.954 1 95.88 89 MET A CA 1
ATOM 714 C C . MET A 1 89 ? -16.188 30.188 -0.598 1 95.88 89 MET A C 1
ATOM 716 O O . MET A 1 89 ? -16.141 31.016 0.315 1 95.88 89 MET A O 1
ATOM 720 N N . GLU A 1 90 ? -17.281 29.938 -1.267 1 93.88 90 GLU A N 1
ATOM 721 C CA . GLU A 1 90 ? -18.516 30.672 -1.028 1 93.88 90 GLU A CA 1
ATOM 722 C C . GLU A 1 90 ? -19.141 30.281 0.312 1 93.88 90 GLU A C 1
ATOM 724 O O . GLU A 1 90 ? -19.906 31.047 0.888 1 93.88 90 GLU A O 1
ATOM 729 N N . SER A 1 91 ? -18.797 29.125 0.795 1 93.31 91 SER A N 1
ATOM 730 C CA . SER A 1 91 ? -19.375 28.656 2.051 1 93.31 91 SER A CA 1
ATOM 731 C C . SER A 1 91 ? -18.891 29.484 3.229 1 93.31 91 SER A C 1
ATOM 733 O O . SER A 1 91 ? -19.516 29.5 4.289 1 93.31 91 SER A O 1
ATOM 735 N N . GLY A 1 92 ? -17.703 30.109 3.104 1 90.31 92 GLY A N 1
ATOM 736 C CA . GLY A 1 92 ? -17.172 30.984 4.145 1 90.31 92 GLY A CA 1
ATOM 737 C C . GLY A 1 92 ? -16.609 30.219 5.324 1 90.31 92 GLY A C 1
ATOM 738 O O . GLY A 1 92 ? -16.375 30.797 6.391 1 90.31 92 GLY A O 1
ATOM 739 N N . GLY A 1 93 ? -16.406 28.938 5.227 1 89.69 93 GLY A N 1
ATOM 740 C CA . GLY A 1 93 ? -15.898 28.109 6.312 1 89.69 93 GLY A CA 1
ATOM 741 C C . GLY A 1 93 ? -14.555 28.594 6.84 1 89.69 93 GLY A C 1
ATOM 742 O O . GLY A 1 93 ? -14.25 28.406 8.023 1 89.69 93 GLY A O 1
ATOM 743 N N . HIS A 1 94 ? -13.797 29.219 5.973 1 89.62 94 HIS A N 1
ATOM 744 C CA . HIS A 1 94 ? -12.453 29.641 6.352 1 89.62 94 HIS A CA 1
ATOM 745 C C . HIS A 1 94 ? -12.5 30.719 7.434 1 89.62 94 HIS A C 1
ATOM 747 O O . HIS A 1 94 ? -11.523 30.906 8.164 1 89.62 94 HIS A O 1
ATOM 753 N N . TYR A 1 95 ? -13.555 31.359 7.68 1 90.38 95 TYR A N 1
ATOM 754 C CA . TYR A 1 95 ? -13.664 32.406 8.688 1 90.38 95 TYR A CA 1
ATOM 755 C C . TYR A 1 95 ? -13.68 31.797 10.094 1 90.38 95 TYR A C 1
ATOM 757 O O . TYR A 1 95 ? -13.43 32.5 11.078 1 90.38 95 TYR A O 1
ATOM 765 N N . LEU A 1 96 ? -13.945 30.484 10.203 1 90.81 96 LEU A N 1
ATOM 766 C CA . LEU A 1 96 ? -13.906 29.812 11.5 1 90.81 96 LEU A CA 1
ATOM 767 C C . LEU A 1 96 ? -12.469 29.531 11.93 1 90.81 96 LEU A C 1
ATOM 769 O O . LEU A 1 96 ? -12.219 29.219 13.094 1 90.81 96 LEU A O 1
ATOM 773 N N . ASP A 1 97 ? -11.555 29.734 11.078 1 87.06 97 ASP A N 1
ATOM 774 C CA . ASP A 1 97 ? -10.141 29.484 11.359 1 87.06 97 ASP A CA 1
ATOM 775 C C . ASP A 1 97 ? -9.359 30.797 11.43 1 87.06 97 ASP A C 1
ATOM 777 O O . ASP A 1 97 ? -8.141 30.781 11.602 1 87.06 97 ASP A O 1
ATOM 781 N N . MET A 1 98 ? -10.016 31.906 11.391 1 90.06 98 MET A N 1
ATOM 782 C CA . MET A 1 98 ? -9.344 33.188 11.32 1 90.06 98 MET A CA 1
ATOM 783 C C . MET A 1 98 ? -9.461 33.938 12.641 1 90.06 98 MET A C 1
ATOM 785 O O . MET A 1 98 ? -10.461 33.812 13.359 1 90.06 98 MET A O 1
ATOM 789 N N . ASP A 1 99 ? -8.453 34.75 12.867 1 87.94 99 ASP A N 1
ATOM 790 C CA . ASP A 1 99 ? -8.484 35.625 14.039 1 87.94 99 ASP A CA 1
ATOM 791 C C . ASP A 1 99 ? -9.641 36.594 13.961 1 87.94 99 ASP A C 1
ATOM 793 O O . ASP A 1 99 ? -10.047 37 12.875 1 87.94 99 ASP A O 1
ATOM 797 N N . ALA A 1 100 ? -10.016 36.938 15.125 1 88.62 100 ALA A N 1
ATOM 798 C CA . ALA A 1 100 ? -11.125 37.906 15.219 1 88.62 100 ALA A CA 1
ATOM 799 C C . ALA A 1 100 ? -10.781 39.219 14.539 1 88.62 100 ALA A C 1
ATOM 801 O O . ALA A 1 100 ? -11.641 39.875 13.938 1 88.62 100 ALA A O 1
ATOM 802 N N . GLU A 1 101 ? -9.578 39.594 14.609 1 89.19 101 GLU A N 1
ATOM 803 C CA . GLU A 1 101 ? -9.109 40.844 14.055 1 89.19 101 GLU A CA 1
ATOM 804 C C . GLU A 1 101 ? -9.234 40.844 12.531 1 89.19 101 GLU A C 1
ATOM 806 O O . GLU A 1 101 ? -9.266 41.906 11.914 1 89.19 101 GLU A O 1
ATOM 811 N N . LEU A 1 102 ? -9.352 39.75 11.953 1 92.94 102 LEU A N 1
ATOM 812 C CA . LEU A 1 102 ? -9.453 39.625 10.5 1 92.94 102 LEU A CA 1
ATOM 813 C C . LEU A 1 102 ? -10.883 39.281 10.078 1 92.94 102 LEU A C 1
ATOM 815 O O . LEU A 1 102 ? -11.117 38.875 8.938 1 92.94 102 LEU A O 1
ATOM 819 N N . GLY A 1 103 ? -11.742 39.438 11.047 1 88.69 103 GLY A N 1
ATOM 820 C CA . GLY A 1 103 ? -13.148 39.219 10.75 1 88.69 103 GLY A CA 1
ATOM 821 C C . GLY A 1 103 ? -13.578 37.781 10.984 1 88.69 103 GLY A C 1
ATOM 822 O O . GLY A 1 103 ? -14.688 37.375 10.625 1 88.69 103 GLY A O 1
ATOM 823 N N . GLY A 1 104 ? -12.719 37.062 11.602 1 92.69 104 GLY A N 1
ATOM 824 C CA . GLY A 1 104 ? -13.055 35.688 11.867 1 92.69 104 GLY A CA 1
ATOM 825 C C . GLY A 1 104 ? -13.914 35.5 13.102 1 92.69 104 GLY A C 1
ATOM 826 O O . GLY A 1 104 ? -14.109 36.438 13.867 1 92.69 104 GLY A O 1
ATOM 827 N N . THR A 1 105 ? -14.531 34.375 13.172 1 93.25 105 THR A N 1
ATOM 828 C CA . THR A 1 105 ? -15.203 33.875 14.375 1 93.25 105 THR A CA 1
ATOM 829 C C . THR A 1 105 ? -14.406 32.75 15.016 1 93.25 105 THR A C 1
ATOM 831 O O . THR A 1 105 ? -14.547 31.594 14.625 1 93.25 105 THR A O 1
ATOM 834 N N . PRO A 1 106 ? -13.656 33.188 16 1 92.19 106 PRO A N 1
ATOM 835 C CA . PRO A 1 106 ? -12.836 32.125 16.625 1 92.19 106 PRO A CA 1
ATOM 836 C C . PRO A 1 106 ? -13.656 30.906 17.031 1 92.19 106 PRO A C 1
ATOM 838 O O . PRO A 1 106 ? -14.68 31.031 17.703 1 92.19 106 PRO A O 1
ATOM 841 N N . ALA A 1 107 ? -13.242 29.781 16.547 1 95.88 107 ALA A N 1
ATOM 842 C CA . ALA A 1 107 ? -13.906 28.516 16.828 1 95.88 107 ALA A CA 1
ATOM 843 C C . ALA A 1 107 ? -12.938 27.531 17.484 1 95.88 107 ALA A C 1
ATOM 845 O O . ALA A 1 107 ? -11.727 27.578 17.25 1 95.88 107 ALA A O 1
ATOM 846 N N . PRO A 1 108 ? -13.5 26.641 18.406 1 97 108 PRO A N 1
ATOM 847 C CA . PRO A 1 108 ? -12.641 25.578 18.922 1 97 108 PRO A CA 1
ATOM 848 C C . PRO A 1 108 ? -11.93 24.797 17.812 1 97 108 PRO A C 1
ATOM 850 O O . PRO A 1 108 ? -12.539 24.453 16.797 1 97 108 PRO A O 1
ATOM 853 N N . ARG A 1 109 ? -10.633 24.547 18.047 1 97.12 109 ARG A N 1
ATOM 854 C CA . ARG A 1 109 ? -9.844 23.844 17.047 1 97.12 109 ARG A CA 1
ATOM 855 C C . ARG A 1 109 ? -10.43 22.453 16.781 1 97.12 109 ARG A C 1
ATOM 857 O O . ARG A 1 109 ? -10.328 21.938 15.656 1 97.12 109 ARG A O 1
ATOM 864 N N . THR A 1 110 ? -11.07 21.812 17.75 1 98.25 110 THR A N 1
ATOM 865 C CA . THR A 1 110 ? -11.727 20.531 17.562 1 98.25 110 THR A CA 1
ATOM 866 C C . THR A 1 110 ? -12.844 20.641 16.531 1 98.25 110 THR A C 1
ATOM 868 O O . THR A 1 110 ? -12.992 19.75 15.68 1 98.25 110 THR A O 1
ATOM 871 N N . LEU A 1 111 ? -13.633 21.719 16.562 1 97.75 111 LEU A N 1
ATOM 872 C CA . LEU A 1 111 ? -14.68 21.938 15.57 1 97.75 111 LEU A CA 1
ATOM 873 C C . LEU A 1 111 ? -14.078 22.188 14.195 1 97.75 111 LEU A C 1
ATOM 875 O O . LEU A 1 111 ? -14.547 21.625 13.195 1 97.75 111 LEU A O 1
ATOM 879 N N . TRP A 1 112 ? -13.07 22.969 14.141 1 96.69 112 TRP A N 1
ATOM 880 C CA . TRP A 1 112 ? -12.438 23.328 12.875 1 96.69 112 TRP A CA 1
ATOM 881 C C . TRP A 1 112 ? -11.922 22.078 12.164 1 96.69 112 TRP A C 1
ATOM 883 O O . TRP A 1 112 ? -12.164 21.891 10.969 1 96.69 112 TRP A O 1
ATOM 893 N N . TRP A 1 113 ? -11.234 21.234 12.875 1 97.88 113 TRP A N 1
ATOM 894 C CA . TRP A 1 113 ? -10.633 20.078 12.234 1 97.88 113 TRP A CA 1
ATOM 895 C C . TRP A 1 113 ? -11.688 19 11.945 1 97.88 113 TRP A C 1
ATOM 897 O O . TRP A 1 113 ? -11.492 18.141 11.086 1 97.88 113 TRP A O 1
ATOM 907 N N . SER A 1 114 ? -12.805 19.031 12.672 1 98.5 114 SER A N 1
ATOM 908 C CA . SER A 1 114 ? -13.945 18.203 12.289 1 98.5 114 SER A CA 1
ATOM 909 C C . SER A 1 114 ? -14.516 18.641 10.945 1 98.5 114 SER A C 1
ATOM 911 O O . SER A 1 114 ? -14.844 17.812 10.102 1 98.5 114 SER A O 1
ATOM 913 N N . ILE A 1 115 ? -14.68 19.969 10.781 1 97.25 115 ILE A N 1
ATOM 914 C CA . ILE A 1 115 ? -15.086 20.531 9.5 1 97.25 115 ILE A CA 1
ATOM 915 C C . ILE A 1 115 ? -14.062 20.172 8.43 1 97.25 115 ILE A C 1
ATOM 917 O O . ILE A 1 115 ? -14.43 19.75 7.324 1 97.25 115 ILE A O 1
ATOM 921 N N . GLY A 1 116 ? -12.766 20.266 8.781 1 97.44 116 GLY A N 1
ATOM 922 C CA . GLY A 1 116 ? -11.68 19.906 7.883 1 97.44 116 GLY A CA 1
ATOM 923 C C . GLY A 1 116 ? -11.758 18.469 7.414 1 97.44 116 GLY A C 1
ATOM 924 O O . GLY A 1 116 ? -11.516 18.172 6.242 1 97.44 116 GLY A O 1
ATOM 925 N N . GLU A 1 117 ? -12.094 17.547 8.359 1 98.44 117 GLU A N 1
ATOM 926 C CA . GLU A 1 117 ? -12.234 16.141 8 1 98.44 117 GLU A CA 1
ATOM 927 C C . GLU A 1 117 ? -13.25 15.961 6.879 1 98.44 117 GLU A C 1
ATOM 929 O O . GLU A 1 117 ? -13.023 15.195 5.938 1 98.44 117 GLU A O 1
ATOM 934 N N . LEU A 1 118 ? -14.398 16.609 6.969 1 98.5 118 LEU A N 1
ATOM 935 C CA . LEU A 1 118 ? -15.477 16.453 6.004 1 98.5 118 LEU A CA 1
ATOM 936 C C . LEU A 1 118 ? -15.039 16.922 4.617 1 98.5 118 LEU A C 1
ATOM 938 O O . LEU A 1 118 ? -15.266 16.219 3.625 1 98.5 118 LEU A O 1
ATOM 942 N N . ILE A 1 119 ? -14.359 18.031 4.547 1 98.12 119 ILE A N 1
ATOM 943 C CA . ILE A 1 119 ? -13.938 18.594 3.266 1 98.12 119 ILE A CA 1
ATOM 944 C C . ILE A 1 119 ? -12.781 17.766 2.697 1 98.12 119 ILE A C 1
ATOM 946 O O . ILE A 1 119 ? -12.789 17.406 1.518 1 98.12 119 ILE A O 1
ATOM 950 N N . LEU A 1 120 ? -11.805 17.422 3.549 1 98.31 120 LEU A N 1
ATOM 951 C CA . LEU A 1 120 ? -10.633 16.672 3.123 1 98.31 120 LEU A CA 1
ATOM 952 C C . LEU A 1 120 ? -11.016 15.266 2.676 1 98.31 120 LEU A C 1
ATOM 954 O O . LEU A 1 120 ? -10.391 14.695 1.78 1 98.31 120 LEU A O 1
ATOM 958 N N . GLY A 1 121 ? -12.023 14.688 3.34 1 98.19 121 GLY A N 1
ATOM 959 C CA . GLY A 1 121 ? -12.516 13.383 2.916 1 98.19 121 GLY A CA 1
ATOM 960 C C . GLY A 1 121 ? -13.219 13.422 1.573 1 98.19 121 GLY A C 1
ATOM 961 O O . GLY A 1 121 ? -13.078 12.508 0.764 1 98.19 121 GLY A O 1
ATOM 962 N N . ALA A 1 122 ? -13.945 14.516 1.304 1 98.38 122 ALA A N 1
ATOM 963 C CA . ALA A 1 122 ? -14.758 14.641 0.098 1 98.38 122 ALA A CA 1
ATOM 964 C C . ALA A 1 122 ? -13.914 15.078 -1.094 1 98.38 122 ALA A C 1
ATOM 966 O O . ALA A 1 122 ? -14.078 14.57 -2.203 1 98.38 122 ALA A O 1
ATOM 967 N N . ASN A 1 123 ? -13.039 16.047 -0.859 1 98.38 123 ASN A N 1
ATOM 968 C CA . ASN A 1 123 ? -12.242 16.641 -1.934 1 98.38 123 ASN A CA 1
ATOM 969 C C . ASN A 1 123 ? -10.984 17.312 -1.395 1 98.38 123 ASN A C 1
ATOM 971 O O . ASN A 1 123 ? -10.93 18.547 -1.297 1 98.38 123 ASN A O 1
ATOM 975 N N . PRO A 1 124 ? -9.953 16.531 -1.149 1 98.12 124 PRO A N 1
ATOM 976 C CA . PRO A 1 124 ? -8.766 17.094 -0.494 1 98.12 124 PRO A CA 1
ATOM 977 C C . PRO A 1 124 ? -8.094 18.188 -1.32 1 98.12 124 PRO A C 1
ATOM 979 O O . PRO A 1 124 ? -7.559 19.141 -0.761 1 98.12 124 PRO A O 1
ATOM 982 N N . ALA A 1 125 ? -8.109 18.094 -2.668 1 98.31 125 ALA A N 1
ATOM 983 C CA . ALA A 1 125 ? -7.473 19.094 -3.512 1 98.31 125 ALA A CA 1
ATOM 984 C C . ALA A 1 125 ? -8.141 20.453 -3.332 1 98.31 125 ALA A C 1
ATOM 986 O O . ALA A 1 125 ? -7.473 21.5 -3.379 1 98.31 125 ALA A O 1
ATOM 987 N N . ALA A 1 126 ? -9.453 20.453 -3.131 1 98.19 126 ALA A N 1
ATOM 988 C CA . ALA A 1 126 ? -10.156 21.719 -2.908 1 98.19 126 ALA A CA 1
ATOM 989 C C . ALA A 1 126 ? -9.656 22.406 -1.646 1 98.19 126 ALA A C 1
ATOM 991 O O . ALA A 1 126 ? -9.453 23.625 -1.636 1 98.19 126 ALA A O 1
ATOM 992 N N . TRP A 1 127 ? -9.477 21.625 -0.601 1 97.5 127 TRP A N 1
ATOM 993 C CA . TRP A 1 127 ? -8.914 22.156 0.638 1 97.5 127 TRP A CA 1
ATOM 994 C C . TRP A 1 127 ? -7.531 22.766 0.398 1 97.5 127 TRP A C 1
ATOM 996 O O . TRP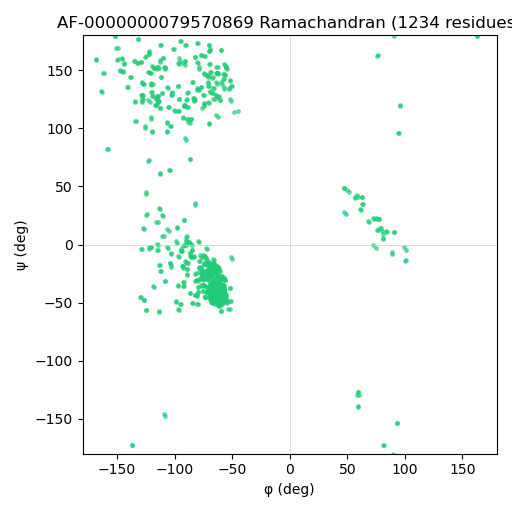 A 1 127 ? -7.215 23.828 0.917 1 97.5 127 TRP A O 1
ATOM 1006 N N . MET A 1 128 ? -6.742 22.109 -0.388 1 97.44 128 MET A N 1
ATOM 1007 C CA . MET A 1 128 ? -5.371 22.562 -0.646 1 97.44 128 MET A CA 1
ATOM 1008 C C . MET A 1 128 ? -5.359 23.875 -1.409 1 97.44 128 MET A C 1
ATOM 1010 O O . MET A 1 128 ? -4.574 24.766 -1.094 1 97.44 128 MET A O 1
ATOM 1014 N N . TYR A 1 129 ? -6.246 23.969 -2.391 1 98.12 129 TYR A N 1
ATOM 1015 C CA . TYR A 1 129 ? -6.316 25.203 -3.178 1 98.12 129 TYR A CA 1
ATOM 1016 C C . TYR A 1 129 ? -6.871 26.359 -2.344 1 98.12 129 TYR A C 1
ATOM 1018 O O . TYR A 1 129 ? -6.676 27.516 -2.684 1 98.12 129 TYR A O 1
ATOM 1026 N N . ALA A 1 130 ? -7.559 26.062 -1.24 1 97.06 130 ALA A N 1
ATOM 1027 C CA . ALA A 1 130 ? -8.227 27.078 -0.429 1 97.06 130 ALA A CA 1
ATOM 1028 C C . ALA A 1 130 ? -7.309 27.578 0.68 1 97.06 130 ALA A C 1
ATOM 1030 O O . ALA A 1 130 ? -7.773 28.203 1.642 1 97.06 130 ALA A O 1
ATOM 1031 N N . ALA A 1 131 ? -6.062 27.422 0.559 1 95 131 ALA A N 1
ATOM 1032 C CA . ALA A 1 131 ? -5.102 27.734 1.617 1 95 131 ALA A CA 1
ATOM 1033 C C . ALA A 1 131 ? -4.922 29.234 1.771 1 95 131 ALA A C 1
ATOM 1035 O O . ALA A 1 131 ? -4.379 29.703 2.775 1 95 131 ALA A O 1
ATOM 1036 N N . GLY A 1 132 ? -5.434 30.078 0.882 1 95.88 132 GLY A N 1
ATOM 1037 C CA . GLY A 1 132 ? -5.203 31.516 0.851 1 95.88 132 GLY A CA 1
ATOM 1038 C C . GLY A 1 132 ? -5.508 32.188 2.172 1 95.88 132 GLY A C 1
ATOM 1039 O O . GLY A 1 132 ? -4.621 32.781 2.783 1 95.88 132 GLY A O 1
ATOM 1040 N N . PRO A 1 133 ? -6.676 32 2.645 1 95.12 133 PRO A N 1
ATOM 1041 C CA . PRO A 1 133 ? -7.055 32.656 3.891 1 95.12 133 PRO A CA 1
ATOM 1042 C C . PRO A 1 133 ? -6.199 32.25 5.078 1 95.12 133 PRO A C 1
ATOM 1044 O O . PRO A 1 133 ? -5.785 33.062 5.883 1 95.12 133 PRO A O 1
ATOM 1047 N N . ALA A 1 134 ? -5.883 30.969 5.195 1 93.94 134 ALA A N 1
ATOM 1048 C CA . ALA A 1 134 ? -5.086 30.469 6.312 1 93.94 134 ALA A CA 1
ATOM 1049 C C . ALA A 1 134 ? -3.676 31.047 6.281 1 93.94 134 ALA A C 1
ATOM 1051 O O . ALA A 1 134 ? -3.129 31.422 7.32 1 93.94 134 ALA A O 1
ATOM 1052 N N . PHE A 1 135 ? -3.102 31.094 5.102 1 96.44 135 PHE A N 1
ATOM 1053 C CA . PHE A 1 135 ? -1.757 31.656 4.98 1 96.44 135 PHE A CA 1
ATOM 1054 C C . PHE A 1 135 ? -1.761 33.156 5.246 1 96.44 135 PHE A C 1
ATOM 1056 O O . PHE A 1 135 ? -0.828 33.688 5.855 1 96.44 135 PHE A O 1
ATOM 1063 N N . ALA A 1 136 ? -2.807 33.844 4.809 1 96.62 136 ALA A N 1
ATOM 1064 C CA . ALA A 1 136 ? -2.943 35.25 5.09 1 96.62 136 ALA A CA 1
ATOM 1065 C C . ALA A 1 136 ? -3.064 35.5 6.59 1 96.62 136 ALA A C 1
ATOM 1067 O O . ALA A 1 136 ? -2.539 36.5 7.105 1 96.62 136 ALA A O 1
ATOM 1068 N N . ASN A 1 137 ? -3.76 34.625 7.215 1 95.06 137 ASN A N 1
ATOM 1069 C CA . ASN A 1 137 ? -3.877 34.719 8.664 1 95.06 137 ASN A CA 1
ATOM 1070 C C . ASN A 1 137 ? -2.516 34.625 9.352 1 95.06 137 ASN A C 1
ATOM 1072 O O . ASN A 1 137 ? -2.242 35.312 10.32 1 95.06 137 ASN A O 1
ATOM 1076 N N . ILE A 1 138 ? -1.695 33.75 8.906 1 94.31 138 ILE A N 1
ATOM 1077 C CA . ILE A 1 138 ? -0.348 33.594 9.445 1 94.31 138 ILE A CA 1
ATOM 1078 C C . ILE A 1 138 ? 0.476 34.844 9.156 1 94.31 138 ILE A C 1
ATOM 1080 O O . ILE A 1 138 ? 1.198 35.344 10.023 1 94.31 138 ILE A O 1
ATOM 1084 N N . LEU A 1 139 ? 0.308 35.406 7.922 1 96.88 139 LEU A N 1
ATOM 1085 C CA . LEU A 1 139 ? 0.993 36.656 7.582 1 96.88 139 LEU A CA 1
ATOM 1086 C C . LEU A 1 139 ? 0.581 37.781 8.531 1 96.88 139 LEU A C 1
ATOM 1088 O O . LEU A 1 139 ? 1.417 38.594 8.945 1 96.88 139 LEU A O 1
ATOM 1092 N N . TYR A 1 140 ? -0.629 37.844 8.852 1 96.44 140 TYR A N 1
ATOM 1093 C CA . TYR A 1 140 ? -1.134 38.844 9.766 1 96.44 140 TYR A CA 1
ATOM 1094 C C . TYR A 1 140 ? -0.451 38.75 11.125 1 96.44 140 TYR A C 1
ATOM 1096 O O . TYR A 1 140 ? -0.126 39.75 11.742 1 96.44 140 TYR A O 1
ATOM 1104 N N . SER A 1 141 ? -0.21 37.562 11.562 1 93.94 141 SER A N 1
ATOM 1105 C CA . SER A 1 141 ? 0.333 37.344 12.898 1 93.94 141 SER A CA 1
ATOM 1106 C C . SER A 1 141 ? 1.821 37.656 12.953 1 93.94 141 SER A C 1
ATOM 1108 O O . SER A 1 141 ? 2.336 38.062 14.008 1 93.94 141 SER A O 1
ATOM 1110 N N . ILE A 1 142 ? 2.523 37.562 11.859 1 95.62 142 ILE A N 1
ATOM 1111 C CA . ILE A 1 142 ? 3.975 37.656 11.961 1 95.62 142 ILE A CA 1
ATOM 1112 C C . ILE A 1 142 ? 4.484 38.812 11.094 1 95.62 142 ILE A C 1
ATOM 1114 O O . ILE A 1 142 ? 5.68 39.094 11.094 1 95.62 142 ILE A O 1
ATOM 1118 N N . GLY A 1 143 ? 3.584 39.5 10.367 1 97.31 143 GLY A N 1
ATOM 1119 C CA . GLY A 1 143 ? 3.979 40.5 9.414 1 97.31 143 GLY A CA 1
ATOM 1120 C C . GLY A 1 143 ? 4.066 41.906 10.023 1 97.31 143 GLY A C 1
ATOM 1121 O O . GLY A 1 143 ? 3.764 42.094 11.203 1 97.31 143 GLY A O 1
ATOM 1122 N N . THR A 1 144 ? 4.59 42.844 9.234 1 97.19 144 THR A N 1
ATOM 1123 C CA . THR A 1 144 ? 4.586 44.281 9.578 1 97.19 144 THR A CA 1
ATOM 1124 C C . THR A 1 144 ? 3.174 44.844 9.508 1 97.19 144 THR A C 1
ATOM 1126 O O . THR A 1 144 ? 2.244 44.156 9.07 1 97.19 144 THR A O 1
ATOM 1129 N N . ASP A 1 145 ? 3.035 46.062 9.953 1 97.06 145 ASP A N 1
ATOM 1130 C CA . ASP A 1 145 ? 1.726 46.688 9.891 1 97.06 145 ASP A CA 1
ATOM 1131 C C . ASP A 1 145 ? 1.2 46.75 8.461 1 97.06 145 ASP A C 1
ATOM 1133 O O . ASP A 1 145 ? 0.02 46.469 8.219 1 97.06 145 ASP A O 1
ATOM 1137 N N . GLU A 1 146 ? 2.047 47.062 7.535 1 96.75 146 GLU A N 1
ATOM 1138 C CA . GLU A 1 146 ? 1.672 47.031 6.125 1 96.75 146 GLU A CA 1
ATOM 1139 C C . GLU A 1 146 ? 1.255 45.656 5.672 1 96.75 146 GLU A C 1
ATOM 1141 O O . GLU A 1 146 ? 0.273 45.5 4.941 1 96.75 146 GLU A O 1
ATOM 1146 N N . GLN A 1 147 ? 1.948 44.719 6.078 1 97.69 147 GLN A N 1
ATOM 1147 C CA . GLN A 1 147 ? 1.669 43.344 5.68 1 97.69 147 GLN A CA 1
ATOM 1148 C C . GLN A 1 147 ? 0.393 42.844 6.34 1 97.69 147 GLN A C 1
ATOM 1150 O O . GLN A 1 147 ? -0.309 42 5.773 1 97.69 147 GLN A O 1
ATOM 1155 N N . LYS A 1 148 ? 0.107 43.344 7.504 1 97.44 148 LYS A N 1
ATOM 1156 C CA . LYS A 1 148 ? -1.191 43.031 8.102 1 97.44 148 LYS A CA 1
ATOM 1157 C C . LYS A 1 148 ? -2.332 43.531 7.211 1 97.44 148 LYS A C 1
ATOM 1159 O O . LYS A 1 148 ? -3.342 42.844 7.055 1 97.44 148 LYS A O 1
ATOM 1164 N N . ASP A 1 149 ? -2.117 44.688 6.699 1 97 149 ASP A N 1
ATOM 1165 C CA . ASP A 1 149 ? -3.105 45.219 5.762 1 97 149 ASP A CA 1
ATOM 1166 C C . ASP A 1 149 ? -3.189 44.344 4.508 1 97 149 ASP A C 1
ATOM 1168 O O . ASP A 1 149 ? -4.277 44.125 3.967 1 97 149 ASP A O 1
ATOM 1172 N N . TRP A 1 150 ? -2.045 43.906 3.992 1 98 150 TRP A N 1
ATOM 1173 C CA . TRP A 1 150 ? -2.041 43 2.85 1 98 150 TRP A CA 1
ATOM 1174 C C . TRP A 1 150 ? -2.801 41.719 3.17 1 98 150 TRP A C 1
ATOM 1176 O O . TRP A 1 150 ? -3.545 41.188 2.332 1 98 150 TRP A O 1
ATOM 1186 N N . ALA A 1 151 ? -2.562 41.188 4.359 1 97.38 151 ALA A N 1
ATOM 1187 C CA . ALA A 1 151 ? -3.248 39.969 4.77 1 97.38 151 ALA A CA 1
ATOM 1188 C C . ALA A 1 151 ? -4.762 40.125 4.676 1 97.38 151 ALA A C 1
ATOM 1190 O O . ALA A 1 151 ? -5.461 39.25 4.188 1 97.38 151 ALA A O 1
ATOM 1191 N N . ARG A 1 152 ? -5.277 41.219 5.141 1 96.25 152 ARG A N 1
ATOM 1192 C CA . ARG A 1 152 ? -6.703 41.5 5.043 1 96.25 152 ARG A CA 1
ATOM 1193 C C . ARG A 1 152 ? -7.152 41.562 3.586 1 96.25 152 ARG A C 1
ATOM 1195 O O . ARG A 1 152 ? -8.203 41 3.238 1 96.25 152 ARG A O 1
ATOM 1202 N N . LEU A 1 153 ? -6.344 42.219 2.816 1 96.69 153 LEU A N 1
ATOM 1203 C CA . LEU A 1 153 ? -6.629 42.344 1.391 1 96.69 153 LEU A CA 1
ATOM 1204 C C . LEU A 1 153 ? -6.66 40.969 0.729 1 96.69 153 LEU A C 1
ATOM 1206 O O . LEU A 1 153 ? -7.551 40.688 -0.073 1 96.69 153 LEU A O 1
ATOM 1210 N N . PHE A 1 154 ? -5.656 40.094 1.009 1 97.56 154 PHE A N 1
ATOM 1211 C CA . PHE A 1 154 ? -5.578 38.75 0.431 1 97.56 154 PHE A CA 1
ATOM 1212 C C . PHE A 1 154 ? -6.828 37.938 0.76 1 97.56 154 PHE A C 1
ATOM 1214 O O . PHE A 1 154 ? -7.316 37.188 -0.074 1 97.56 154 PHE A O 1
ATOM 1221 N N . ILE A 1 155 ? -7.309 38.062 2 1 95.94 155 ILE A N 1
ATOM 1222 C CA . ILE A 1 155 ? -8.5 37.344 2.445 1 95.94 155 ILE A CA 1
ATOM 1223 C C . ILE A 1 155 ? -9.727 37.875 1.693 1 95.94 155 ILE A C 1
ATOM 1225 O O . ILE A 1 155 ? -10.539 37.094 1.203 1 95.94 155 ILE A O 1
ATOM 1229 N N . ASP A 1 156 ? -9.812 39.156 1.59 1 94.12 156 ASP A N 1
ATOM 1230 C CA . ASP A 1 156 ? -10.953 39.781 0.933 1 94.12 156 ASP A CA 1
ATOM 1231 C C . ASP A 1 156 ? -11.031 39.406 -0.541 1 94.12 156 ASP A C 1
ATOM 1233 O O . ASP A 1 156 ? -12.117 39.188 -1.083 1 94.12 156 ASP A O 1
ATOM 1237 N N . LYS A 1 157 ? -9.898 39.312 -1.192 1 95.69 157 LYS A N 1
ATOM 1238 C CA . LYS A 1 157 ? -9.82 39 -2.617 1 95.69 157 LYS A CA 1
ATOM 1239 C C . LYS A 1 157 ? -9.828 37.5 -2.855 1 95.69 157 LYS A C 1
ATOM 1241 O O . LYS A 1 157 ? -9.953 37.031 -3.994 1 95.69 157 LYS A O 1
ATOM 1246 N N . LEU A 1 158 ? -9.703 36.688 -1.799 1 96.12 158 LEU A N 1
ATOM 1247 C CA . LEU A 1 158 ? -9.664 35.219 -1.832 1 96.12 158 LEU A CA 1
ATOM 1248 C C . LEU A 1 158 ? -8.539 34.719 -2.74 1 96.12 158 LEU A C 1
ATOM 1250 O O . LEU A 1 158 ? -8.75 33.844 -3.572 1 96.12 158 LEU A O 1
ATOM 1254 N N . TRP A 1 159 ? -7.348 35.406 -2.682 1 97.94 159 TRP A N 1
ATOM 1255 C CA . TRP A 1 159 ? -6.191 34.969 -3.469 1 97.94 159 TRP A CA 1
ATOM 1256 C C . TRP A 1 159 ? -5.641 33.656 -2.967 1 97.94 159 TRP A C 1
ATOM 1258 O O . TRP A 1 159 ? -5.801 33.312 -1.793 1 97.94 159 TRP A O 1
ATOM 1268 N N . GLY A 1 160 ? -5.074 32.844 -3.936 1 97.81 160 GLY A N 1
ATOM 1269 C CA . GLY A 1 160 ? -4.41 31.609 -3.561 1 97.81 160 GLY A CA 1
ATOM 1270 C C . GLY A 1 160 ? -3.105 31.828 -2.818 1 97.81 160 GLY A C 1
ATOM 1271 O O . GLY A 1 160 ? -2.615 32.969 -2.74 1 97.81 160 GLY A O 1
ATOM 1272 N N . ALA A 1 161 ? -2.605 30.797 -2.26 1 98.19 161 ALA A N 1
ATOM 1273 C CA . ALA A 1 161 ? -1.329 30.844 -1.554 1 98.19 161 ALA A CA 1
ATOM 1274 C C . ALA A 1 161 ? -0.578 29.531 -1.668 1 98.19 161 ALA A C 1
ATOM 1276 O O . ALA A 1 161 ? -1.193 28.469 -1.796 1 98.19 161 ALA A O 1
ATOM 1277 N N . THR A 1 162 ? 0.73 29.578 -1.644 1 98.12 162 THR A N 1
ATOM 1278 C CA . THR A 1 162 ? 1.553 28.375 -1.717 1 98.12 162 THR A CA 1
ATOM 1279 C C . THR A 1 162 ? 2.723 28.469 -0.741 1 98.12 162 THR A C 1
ATOM 1281 O O . THR A 1 162 ? 3.199 29.547 -0.427 1 98.12 162 THR A O 1
ATOM 1284 N N . MET A 1 163 ? 3.047 27.344 -0.186 1 97.38 163 MET A N 1
ATOM 1285 C CA . MET A 1 163 ? 4.277 27.156 0.579 1 97.38 163 MET A CA 1
ATOM 1286 C C . MET A 1 163 ? 5.422 26.734 -0.332 1 97.38 163 MET A C 1
ATOM 1288 O O . MET A 1 163 ? 5.355 25.688 -0.97 1 97.38 163 MET A O 1
ATOM 1292 N N . VAL A 1 164 ? 6.461 27.531 -0.41 1 98.12 164 VAL A N 1
ATOM 1293 C CA . VAL A 1 164 ? 7.508 27.344 -1.406 1 98.12 164 VAL A CA 1
ATOM 1294 C C . VAL A 1 164 ? 8.852 27.109 -0.71 1 98.12 164 VAL A C 1
ATOM 1296 O O . VAL A 1 164 ? 9.57 28.078 -0.413 1 98.12 164 VAL A O 1
ATOM 1299 N N . LEU A 1 165 ? 9.234 25.797 -0.567 1 95.69 165 LEU A N 1
ATOM 1300 C CA . LEU A 1 165 ? 10.422 25.453 0.213 1 95.69 165 LEU A CA 1
ATOM 1301 C C . LEU A 1 165 ? 11.375 24.594 -0.604 1 95.69 165 LEU A C 1
ATOM 1303 O O . LEU A 1 165 ? 12.531 24.969 -0.819 1 95.69 165 LEU A O 1
ATOM 1307 N N . THR A 1 166 ? 10.883 23.578 -1.256 1 96.31 166 THR A N 1
ATOM 1308 C CA . THR A 1 166 ? 11.68 22.469 -1.764 1 96.31 166 THR A CA 1
ATOM 1309 C C . THR A 1 166 ? 12.414 22.875 -3.043 1 96.31 166 THR A C 1
ATOM 1311 O O . THR A 1 166 ? 11.852 23.547 -3.896 1 96.31 166 THR A O 1
ATOM 1314 N N . GLU A 1 167 ? 13.609 22.531 -3.094 1 96.56 167 GLU A N 1
ATOM 1315 C CA . GLU A 1 167 ? 14.422 22.703 -4.293 1 96.56 167 GLU A CA 1
ATOM 1316 C C . GLU A 1 167 ? 14.906 21.375 -4.844 1 96.56 167 GLU A C 1
ATOM 1318 O O . GLU A 1 167 ? 15.008 20.391 -4.102 1 96.56 167 GLU A O 1
ATOM 1323 N N . PRO A 1 168 ? 15.148 21.219 -6.113 1 91.31 168 PRO A N 1
ATOM 1324 C CA . PRO A 1 168 ? 15.508 19.953 -6.758 1 91.31 168 PRO A CA 1
ATOM 1325 C C . PRO A 1 168 ? 16.672 19.25 -6.07 1 91.31 168 PRO A C 1
ATOM 1327 O O . PRO A 1 168 ? 16.625 18.031 -5.859 1 91.31 168 PRO A O 1
ATOM 1330 N N . ASP A 1 169 ? 17.656 19.922 -5.582 1 90.06 169 ASP A N 1
ATOM 1331 C CA . ASP A 1 169 ? 18.859 19.266 -5.062 1 90.06 169 ASP A CA 1
ATOM 1332 C C . ASP A 1 169 ? 18.859 19.25 -3.535 1 90.06 169 ASP A C 1
ATOM 1334 O O . ASP A 1 169 ? 19.719 18.625 -2.914 1 90.06 169 ASP A O 1
ATOM 1338 N N . ALA A 1 170 ? 17.906 19.938 -2.879 1 91.75 170 ALA A N 1
ATOM 1339 C CA . ALA A 1 170 ? 17.891 20.016 -1.421 1 91.75 170 ALA A CA 1
ATOM 1340 C C . ALA A 1 170 ? 16.906 19 -0.835 1 91.75 170 ALA A C 1
ATOM 1342 O O . ALA A 1 170 ? 17.281 18.188 0.018 1 91.75 170 ALA A O 1
ATOM 1343 N N . GLY A 1 171 ? 15.625 18.984 -1.402 1 90.19 171 GLY A N 1
ATOM 1344 C CA . GLY A 1 171 ? 14.617 18.094 -0.848 1 90.19 171 GLY A CA 1
ATOM 1345 C C . GLY A 1 171 ? 14.336 18.359 0.621 1 90.19 171 GLY A C 1
ATOM 1346 O O . GLY A 1 171 ? 14.078 19.484 1.019 1 90.19 171 GLY A O 1
ATOM 1347 N N . SER A 1 172 ? 14.422 17.312 1.473 1 90 172 SER A N 1
ATOM 1348 C CA . SER A 1 172 ? 14.148 17.422 2.902 1 90 172 SER A CA 1
ATOM 1349 C C . SER A 1 172 ? 15.227 18.234 3.607 1 90 172 SER A C 1
ATOM 1351 O O . SER A 1 172 ? 15.023 18.688 4.734 1 90 172 SER A O 1
ATOM 1353 N N . ASP A 1 173 ? 16.344 18.406 2.949 1 92.56 173 ASP A N 1
ATOM 1354 C CA . ASP A 1 173 ? 17.422 19.25 3.467 1 92.56 173 ASP A CA 1
ATOM 1355 C C . ASP A 1 173 ? 17.203 20.703 3.068 1 92.56 173 ASP A C 1
ATOM 1357 O O . ASP A 1 173 ? 18.016 21.281 2.328 1 92.56 173 ASP A O 1
ATOM 1361 N N . VAL A 1 174 ? 16.281 21.328 3.674 1 91.88 174 VAL A N 1
ATOM 1362 C CA . VAL A 1 174 ? 15.828 22.672 3.312 1 91.88 174 VAL A CA 1
ATOM 1363 C C . VAL A 1 174 ? 16.969 23.672 3.469 1 91.88 174 VAL A C 1
ATOM 1365 O O . VAL A 1 174 ? 17.078 24.625 2.695 1 91.88 174 VAL A O 1
ATOM 1368 N N . GLY A 1 175 ? 17.812 23.422 4.41 1 92.38 175 GLY A N 1
ATOM 1369 C CA . GLY A 1 175 ? 18.938 24.312 4.676 1 92.38 175 GLY A CA 1
ATOM 1370 C C . GLY A 1 175 ? 19.922 24.391 3.525 1 92.38 175 GLY A C 1
ATOM 1371 O O . GLY A 1 175 ? 20.688 25.344 3.436 1 92.38 175 GLY A O 1
ATOM 1372 N N . ALA A 1 176 ? 19.891 23.453 2.656 1 92.88 176 ALA A N 1
ATOM 1373 C CA . ALA A 1 176 ? 20.812 23.406 1.524 1 92.88 176 ALA A CA 1
ATOM 1374 C C . ALA A 1 176 ? 20.266 24.203 0.343 1 92.88 176 ALA A C 1
ATOM 1376 O O . ALA A 1 176 ? 20.922 24.328 -0.689 1 92.88 176 ALA A O 1
ATOM 1377 N N . GLY A 1 177 ? 19.125 24.828 0.489 1 94 177 GLY A N 1
ATOM 1378 C CA . GLY A 1 177 ? 18.547 25.625 -0.584 1 94 177 GLY A CA 1
ATOM 1379 C C . GLY A 1 177 ? 19.453 26.734 -1.057 1 94 177 GLY A C 1
ATOM 1380 O O . GLY A 1 177 ? 20.141 27.375 -0.253 1 94 177 GLY A O 1
ATOM 1381 N N . VAL A 1 178 ? 19.344 27.016 -2.383 1 95.81 178 VAL A N 1
ATOM 1382 C CA . VAL A 1 178 ? 20.297 27.969 -2.955 1 95.81 178 VAL A CA 1
ATOM 1383 C C . VAL A 1 178 ? 19.531 29.156 -3.551 1 95.81 178 VAL A C 1
ATOM 1385 O O . VAL A 1 178 ? 20.141 30.062 -4.109 1 95.81 178 VAL A O 1
ATOM 1388 N N . THR A 1 179 ? 18.203 29.109 -3.5 1 98.19 179 THR A N 1
ATOM 1389 C CA . THR A 1 179 ? 17.453 30.281 -3.951 1 98.19 179 THR A CA 1
ATOM 1390 C C . THR A 1 179 ? 17.938 31.547 -3.244 1 98.19 179 THR A C 1
ATOM 1392 O O . THR A 1 179 ? 18.078 31.562 -2.02 1 98.19 179 THR A O 1
ATOM 1395 N N . LYS A 1 180 ? 18.141 32.594 -4.004 1 98.19 180 LYS A N 1
ATOM 1396 C CA . LYS A 1 180 ? 18.75 33.812 -3.461 1 98.19 180 LYS A CA 1
ATOM 1397 C C . LYS A 1 180 ? 17.781 34.969 -3.461 1 98.19 180 LYS A C 1
ATOM 1399 O O . LYS A 1 180 ? 16.844 35 -4.27 1 98.19 180 LYS A O 1
ATOM 1404 N N . ALA A 1 181 ? 17.984 35.875 -2.531 1 98.62 181 ALA A N 1
ATOM 1405 C CA . ALA A 1 181 ? 17.25 37.125 -2.441 1 98.62 181 ALA A CA 1
ATOM 1406 C C . ALA A 1 181 ? 18.203 38.312 -2.344 1 98.62 181 ALA A C 1
ATOM 1408 O O . ALA A 1 181 ? 19.141 38.281 -1.55 1 98.62 181 ALA A O 1
ATOM 1409 N N . PHE A 1 182 ? 18.031 39.312 -3.186 1 98.06 182 PHE A N 1
ATOM 1410 C CA . PHE A 1 182 ? 18.844 40.5 -3.227 1 98.06 182 PHE A CA 1
ATOM 1411 C C . PHE A 1 182 ? 18.016 41.75 -2.867 1 98.06 182 PHE A C 1
ATOM 1413 O O . PHE A 1 182 ? 16.969 42 -3.475 1 98.06 182 PHE A O 1
ATOM 1420 N N . PRO A 1 183 ? 18.484 42.531 -1.911 1 97.31 183 PRO A N 1
ATOM 1421 C CA . PRO A 1 183 ? 17.719 43.719 -1.544 1 97.31 183 PRO A CA 1
ATOM 1422 C C . PRO A 1 183 ? 17.75 44.812 -2.625 1 97.31 183 PRO A C 1
ATOM 1424 O O . PRO A 1 183 ? 18.781 45 -3.268 1 97.31 183 PRO A O 1
ATOM 1427 N N . ASN A 1 184 ? 16.641 45.406 -2.809 1 96.88 184 ASN A N 1
ATOM 1428 C CA . ASN A 1 184 ? 16.531 46.594 -3.664 1 96.88 184 ASN A CA 1
ATOM 1429 C C . ASN A 1 184 ? 16.469 47.875 -2.844 1 96.88 184 ASN A C 1
ATOM 1431 O O . ASN A 1 184 ? 16.141 47.844 -1.655 1 96.88 184 ASN A O 1
ATOM 1435 N N . GLU A 1 185 ? 16.609 48.969 -3.508 1 95.75 185 GLU A N 1
ATOM 1436 C CA . GLU A 1 185 ? 16.641 50.281 -2.844 1 95.75 185 GLU A CA 1
ATOM 1437 C C . GLU A 1 185 ? 15.258 50.656 -2.309 1 95.75 185 GLU A C 1
ATOM 1439 O O . GLU A 1 185 ? 15.148 51.344 -1.282 1 95.75 185 GLU A O 1
ATOM 1444 N N . ASP A 1 186 ? 14.281 50.156 -2.906 1 95.62 186 ASP A N 1
ATOM 1445 C CA . ASP A 1 186 ? 12.93 50.562 -2.533 1 95.62 186 ASP A CA 1
ATOM 1446 C C . ASP A 1 186 ? 12.375 49.656 -1.431 1 95.62 186 ASP A C 1
ATOM 1448 O O . ASP A 1 186 ? 11.188 49.719 -1.096 1 95.62 186 ASP A O 1
ATOM 1452 N N . GLY A 1 187 ? 13.164 48.719 -0.926 1 94.5 187 GLY A N 1
ATOM 1453 C CA . GLY A 1 187 ? 12.742 47.875 0.18 1 94.5 187 GLY A CA 1
ATOM 1454 C C . GLY A 1 187 ? 12.266 46.5 -0.266 1 94.5 187 GLY A C 1
ATOM 1455 O O . GLY A 1 187 ? 12.141 45.594 0.55 1 94.5 187 GLY A O 1
ATOM 1456 N N . THR A 1 188 ? 12.031 46.406 -1.581 1 97.44 188 THR A N 1
ATOM 1457 C CA . THR A 1 188 ? 11.672 45.094 -2.121 1 97.44 188 THR A CA 1
ATOM 1458 C C . THR A 1 188 ? 12.906 44.219 -2.316 1 97.44 188 THR A C 1
ATOM 1460 O O . THR A 1 188 ? 14.031 44.656 -2.049 1 97.44 188 THR A O 1
ATOM 1463 N N . TRP A 1 189 ? 12.633 43 -2.658 1 98.38 189 TRP A N 1
ATOM 1464 C CA . TRP A 1 189 ? 13.719 42.031 -2.877 1 98.38 189 TRP A CA 1
ATOM 1465 C C . TRP A 1 189 ? 13.586 41.375 -4.238 1 98.38 189 TRP A C 1
ATOM 1467 O O . TRP A 1 189 ? 12.477 41.062 -4.676 1 98.38 189 TRP A O 1
ATOM 1477 N N . ARG A 1 190 ? 14.719 41.219 -4.91 1 98.56 190 ARG A N 1
ATOM 1478 C CA . ARG A 1 190 ? 14.758 40.375 -6.109 1 98.56 190 ARG A CA 1
ATOM 1479 C C . ARG A 1 190 ? 15.094 38.938 -5.762 1 98.56 190 ARG A C 1
ATOM 1481 O O . ARG A 1 190 ? 16.109 38.656 -5.109 1 98.56 190 ARG A O 1
ATOM 1488 N N . ILE A 1 191 ? 14.227 38.031 -6.18 1 98.75 191 ILE A N 1
ATOM 1489 C CA . ILE A 1 191 ? 14.391 36.625 -5.871 1 98.75 191 ILE A CA 1
ATOM 1490 C C . ILE A 1 191 ? 14.844 35.875 -7.121 1 98.75 191 ILE A C 1
ATOM 1492 O O . ILE A 1 191 ? 14.312 36.094 -8.211 1 98.75 191 ILE A O 1
ATOM 1496 N N . GLU A 1 192 ? 15.844 34.969 -7.016 1 98.56 192 GLU A N 1
ATOM 1497 C CA . GLU A 1 192 ? 16.344 34.125 -8.102 1 98.56 192 GLU A CA 1
ATOM 1498 C C . GLU A 1 192 ? 16.516 32.688 -7.652 1 98.56 192 GLU A C 1
ATOM 1500 O O . GLU A 1 192 ? 17.156 32.406 -6.641 1 98.56 192 GLU A O 1
ATOM 1505 N N . GLY A 1 193 ? 15.875 31.844 -8.344 1 98 193 GLY A N 1
ATOM 1506 C CA . GLY A 1 193 ? 16.031 30.438 -8.016 1 98 193 GLY A CA 1
ATOM 1507 C C . GLY A 1 193 ? 14.938 29.562 -8.586 1 98 193 GLY A C 1
ATOM 1508 O O . GLY A 1 193 ? 14.133 30.016 -9.406 1 98 193 GLY A O 1
ATOM 1509 N N . VAL A 1 194 ? 15.023 28.266 -8.336 1 98.12 194 VAL A N 1
ATOM 1510 C CA . VAL A 1 194 ? 14.07 27.266 -8.805 1 98.12 194 VAL A CA 1
ATOM 1511 C C . VAL A 1 194 ? 13.586 26.406 -7.629 1 98.12 194 VAL A C 1
ATOM 1513 O O . VAL A 1 194 ? 14.398 25.938 -6.832 1 98.12 194 VAL A O 1
ATOM 1516 N N . LYS A 1 195 ? 12.344 26.391 -7.453 1 98.12 195 LYS A N 1
ATOM 1517 C CA . LYS A 1 195 ? 11.688 25.531 -6.469 1 98.12 195 LYS A CA 1
ATOM 1518 C C . LYS A 1 195 ? 10.906 24.406 -7.148 1 98.12 195 LYS A C 1
ATOM 1520 O O . LYS A 1 195 ? 10.508 24.531 -8.305 1 98.12 195 LYS A O 1
ATOM 1525 N N . ARG A 1 196 ? 10.766 23.312 -6.426 1 97 196 ARG A N 1
ATOM 1526 C CA . ARG A 1 196 ? 10.086 22.141 -6.973 1 97 196 ARG A CA 1
ATOM 1527 C C . ARG A 1 196 ? 9.047 21.594 -5.996 1 97 196 ARG A C 1
ATOM 1529 O O . ARG A 1 196 ? 9.117 21.875 -4.793 1 97 196 ARG A O 1
ATOM 1536 N N . PHE A 1 197 ? 8.031 20.859 -6.547 1 97.62 197 PHE A N 1
ATOM 1537 C CA . PHE A 1 197 ? 6.953 20.25 -5.781 1 97.62 197 PHE A CA 1
ATOM 1538 C C . PHE A 1 197 ? 6.117 21.297 -5.074 1 97.62 197 PHE A C 1
ATOM 1540 O O . PHE A 1 197 ? 5.773 21.141 -3.902 1 97.62 197 PHE A O 1
ATOM 1547 N N . ILE A 1 198 ? 5.863 22.375 -5.754 1 98.31 198 ILE A N 1
ATOM 1548 C CA . ILE A 1 198 ? 5.047 23.422 -5.145 1 98.31 198 ILE A CA 1
ATOM 1549 C C . ILE A 1 198 ? 3.572 23.156 -5.434 1 98.31 198 ILE A C 1
ATOM 1551 O O . ILE A 1 198 ? 3.113 23.328 -6.566 1 98.31 198 ILE A O 1
ATOM 1555 N N . THR A 1 199 ? 2.863 22.766 -4.438 1 97.88 199 THR A N 1
ATOM 1556 C CA . THR A 1 199 ? 1.438 22.469 -4.539 1 97.88 199 THR A CA 1
ATOM 1557 C C . THR A 1 199 ? 0.64 23.734 -4.824 1 97.88 199 THR A C 1
ATOM 1559 O O . THR A 1 199 ? 0.863 24.766 -4.191 1 97.88 199 THR A O 1
ATOM 1562 N N . SER A 1 200 ? -0.247 23.781 -5.789 1 98.06 200 SER A N 1
ATOM 1563 C CA . SER A 1 200 ? -1.193 24.844 -6.129 1 98.06 200 SER A CA 1
ATOM 1564 C C . SER A 1 200 ? -0.483 26.047 -6.742 1 98.06 200 SER A C 1
ATOM 1566 O O . SER A 1 200 ? -1.019 27.156 -6.746 1 98.06 200 SER A O 1
ATOM 1568 N N . ALA A 1 201 ? 0.733 25.781 -7.301 1 98.38 201 ALA A N 1
ATOM 1569 C CA . ALA A 1 201 ? 1.579 26.906 -7.711 1 98.38 201 ALA A CA 1
ATOM 1570 C C . ALA A 1 201 ? 1 27.609 -8.93 1 98.38 201 ALA A C 1
ATOM 1572 O O . ALA A 1 201 ? 1.368 28.75 -9.227 1 98.38 201 ALA A O 1
ATOM 1573 N N . GLU A 1 202 ? 0.185 26.906 -9.695 1 98.06 202 GLU A N 1
ATOM 1574 C CA . GLU A 1 202 ? -0.515 27.516 -10.82 1 98.06 202 GLU A CA 1
ATOM 1575 C C . GLU A 1 202 ? -1.94 26.984 -10.938 1 98.06 202 GLU A C 1
ATOM 1577 O O . GLU A 1 202 ? -2.184 25.797 -10.742 1 98.06 202 GLU A O 1
ATOM 1582 N N . GLN A 1 203 ? -2.859 27.859 -11.156 1 98.25 203 GLN A N 1
ATOM 1583 C CA . GLN A 1 203 ? -4.277 27.547 -11.336 1 98.25 203 GLN A CA 1
ATOM 1584 C C . GLN A 1 203 ? -5.031 28.766 -11.867 1 98.25 203 GLN A C 1
ATOM 1586 O O . GLN A 1 203 ? -4.539 29.891 -11.789 1 98.25 203 GLN A O 1
ATOM 1591 N N . ASP A 1 204 ? -6.16 28.625 -12.461 1 98.19 204 ASP A N 1
ATOM 1592 C CA . ASP A 1 204 ? -6.941 29.703 -13.055 1 98.19 204 ASP A CA 1
ATOM 1593 C C . ASP A 1 204 ? -8.25 29.906 -12.305 1 98.19 204 ASP A C 1
ATOM 1595 O O . ASP A 1 204 ? -9.266 30.281 -12.898 1 98.19 204 ASP A O 1
ATOM 1599 N N . MET A 1 205 ? -8.242 29.641 -10.969 1 98.44 205 MET A N 1
ATOM 1600 C CA . MET A 1 205 ? -9.461 29.75 -10.164 1 98.44 205 MET A CA 1
ATOM 1601 C C . MET A 1 205 ? -9.453 31.031 -9.344 1 98.44 205 MET A C 1
ATOM 1603 O O . MET A 1 205 ? -10.492 31.453 -8.836 1 98.44 205 MET A O 1
ATOM 1607 N N . THR A 1 206 ? -8.297 31.656 -9.125 1 98.06 206 THR A N 1
ATOM 1608 C CA . THR A 1 206 ? -8.156 32.906 -8.383 1 98.06 206 THR A CA 1
ATOM 1609 C C . THR A 1 206 ? -7.43 33.969 -9.219 1 98.06 206 THR A C 1
ATOM 1611 O O . THR A 1 206 ? -6.695 33.625 -10.148 1 98.06 206 THR A O 1
ATOM 1614 N N . ASP A 1 207 ? -7.57 35.25 -8.805 1 96.81 207 ASP A N 1
ATOM 1615 C CA . ASP A 1 207 ? -6.996 36.375 -9.562 1 96.81 207 ASP A CA 1
ATOM 1616 C C . ASP A 1 207 ? -5.484 36.469 -9.352 1 96.81 207 ASP A C 1
ATOM 1618 O O . ASP A 1 207 ? -4.762 36.969 -10.203 1 96.81 207 ASP A O 1
ATOM 1622 N N . ASN A 1 208 ? -5.07 36 -8.234 1 98.44 208 ASN A N 1
ATOM 1623 C CA . ASN A 1 208 ? -3.656 36.031 -7.875 1 98.44 208 ASN A CA 1
ATOM 1624 C C . ASN A 1 208 ? -3.277 34.875 -6.961 1 98.44 208 ASN A C 1
ATOM 1626 O O . ASN A 1 208 ? -4.152 34.188 -6.441 1 98.44 208 ASN A O 1
ATOM 1630 N N . ILE A 1 209 ? -2.016 34.531 -6.895 1 98.75 209 ILE A N 1
ATOM 1631 C CA . ILE A 1 209 ? -1.439 33.562 -5.992 1 98.75 209 ILE A CA 1
ATOM 1632 C C . ILE A 1 209 ? -0.265 34.156 -5.234 1 98.75 209 ILE A C 1
ATOM 1634 O O . ILE A 1 209 ? 0.654 34.719 -5.844 1 98.75 209 ILE A O 1
ATOM 1638 N N . ILE A 1 210 ? -0.315 34.094 -3.938 1 98.75 210 ILE A N 1
ATOM 1639 C CA . ILE A 1 210 ? 0.773 34.594 -3.104 1 98.75 210 ILE A CA 1
ATOM 1640 C C . ILE A 1 210 ? 1.697 33.438 -2.717 1 98.75 210 ILE A C 1
ATOM 1642 O O . ILE A 1 210 ? 1.302 32.562 -1.968 1 98.75 210 ILE A O 1
ATOM 1646 N N . HIS A 1 211 ? 2.943 33.469 -3.189 1 98.81 211 HIS A N 1
ATOM 1647 C CA . HIS A 1 211 ? 3.93 32.438 -2.879 1 98.81 211 HIS A CA 1
ATOM 1648 C C . HIS A 1 211 ? 4.754 32.812 -1.651 1 98.81 211 HIS A C 1
ATOM 1650 O O . HIS A 1 211 ? 5.41 33.875 -1.637 1 98.81 211 HIS A O 1
ATOM 1656 N N . TYR A 1 212 ? 4.699 32.031 -0.624 1 98.69 212 TYR A N 1
ATOM 1657 C CA . TYR A 1 212 ? 5.578 32.156 0.532 1 98.69 212 TYR A CA 1
ATOM 1658 C C . TYR A 1 212 ? 6.883 31.406 0.325 1 98.69 212 TYR A C 1
ATOM 1660 O O . TYR A 1 212 ? 6.926 30.188 0.487 1 98.69 212 TYR A O 1
ATOM 1668 N N . VAL A 1 213 ? 7.965 32.125 0.056 1 98.62 213 VAL A N 1
ATOM 1669 C CA . VAL A 1 213 ? 9.18 31.547 -0.516 1 98.62 213 VAL A CA 1
ATOM 1670 C C . VAL A 1 213 ? 10.32 31.641 0.493 1 98.62 213 VAL A C 1
ATOM 1672 O O . VAL A 1 213 ? 10.609 32.719 1.009 1 98.62 213 VAL A O 1
ATOM 1675 N N . LEU A 1 214 ? 10.984 30.547 0.771 1 98.38 214 LEU A N 1
ATOM 1676 C CA . LEU A 1 214 ? 12.25 30.578 1.488 1 98.38 214 LEU A CA 1
ATOM 1677 C C . LEU A 1 214 ? 13.406 30.875 0.536 1 98.38 214 LEU A C 1
ATOM 1679 O O . LEU A 1 214 ? 13.555 30.203 -0.489 1 98.38 214 LEU A O 1
ATOM 1683 N N . ALA A 1 215 ? 14.164 31.859 0.841 1 98.38 215 ALA A N 1
ATOM 1684 C CA . ALA A 1 215 ? 15.328 32.219 0.046 1 98.38 215 ALA A CA 1
ATOM 1685 C C . ALA A 1 215 ? 16.453 32.75 0.935 1 98.38 215 ALA A C 1
ATOM 1687 O O . ALA A 1 215 ? 16.219 33.125 2.086 1 98.38 215 ALA A O 1
ATOM 1688 N N . ARG A 1 216 ? 17.625 32.719 0.402 1 97.94 216 ARG A N 1
ATOM 1689 C CA . ARG A 1 216 ? 18.828 33.125 1.128 1 97.94 216 ARG A CA 1
ATOM 1690 C C . ARG A 1 216 ? 19.234 34.531 0.74 1 97.94 216 ARG A C 1
ATOM 1692 O O . ARG A 1 216 ? 19.672 34.781 -0.39 1 97.94 216 ARG A O 1
ATOM 1699 N N . PRO A 1 217 ? 19.188 35.469 1.697 1 98 217 PRO A N 1
ATOM 1700 C CA . PRO A 1 217 ? 19.625 36.844 1.394 1 98 217 PRO A CA 1
ATOM 1701 C C . PRO A 1 217 ? 21.109 36.906 1.042 1 98 217 PRO A C 1
ATOM 1703 O O . PRO A 1 217 ? 21.922 36.219 1.65 1 98 217 PRO A O 1
ATOM 1706 N N . GLU A 1 218 ? 21.391 37.688 0.088 1 96.56 218 GLU A N 1
ATOM 1707 C CA . GLU A 1 218 ? 22.766 37.969 -0.297 1 96.56 218 GLU A CA 1
ATOM 1708 C C . GLU A 1 218 ? 23.078 39.469 -0.172 1 96.56 218 GLU A C 1
ATOM 1710 O O . GLU A 1 218 ? 22.234 40.312 -0.507 1 96.56 218 GLU A O 1
ATOM 1715 N N . GLY A 1 219 ? 24.188 39.75 0.341 1 89.5 219 GLY A N 1
ATOM 1716 C CA . GLY A 1 219 ? 24.625 41.125 0.405 1 89.5 219 GLY A CA 1
ATOM 1717 C C . GLY A 1 219 ? 24.078 41.875 1.605 1 89.5 219 GLY A C 1
ATOM 1718 O O . GLY A 1 219 ? 24.031 43.094 1.613 1 89.5 219 GLY A O 1
ATOM 1719 N N . VAL A 1 220 ? 23.516 41.281 2.494 1 91.56 220 VAL A N 1
ATOM 1720 C CA . VAL A 1 220 ? 22.953 41.875 3.699 1 91.56 220 VAL A CA 1
ATOM 1721 C C . VAL A 1 220 ? 23.703 41.375 4.926 1 91.56 220 VAL A C 1
ATOM 1723 O O . VAL A 1 220 ? 23.766 40.156 5.16 1 91.56 220 VAL A O 1
ATOM 1726 N N . SER A 1 221 ? 24.266 42.312 5.641 1 89.5 221 SER A N 1
ATOM 1727 C CA . SER A 1 221 ? 25.031 41.938 6.832 1 89.5 221 SER A CA 1
ATOM 1728 C C . SER A 1 221 ? 24.141 41.25 7.855 1 89.5 221 SER A C 1
ATOM 1730 O O . SER A 1 221 ? 23.031 41.719 8.141 1 89.5 221 SER A O 1
ATOM 1732 N N . GLY A 1 222 ? 24.531 40.062 8.32 1 90.5 222 GLY A N 1
ATOM 1733 C CA . GLY A 1 222 ? 23.828 39.344 9.375 1 90.5 222 GLY A CA 1
ATOM 1734 C C . GLY A 1 222 ? 22.734 38.438 8.852 1 90.5 222 GLY A C 1
ATOM 1735 O O . GLY A 1 222 ? 22.047 37.781 9.633 1 90.5 222 GLY A O 1
ATOM 1736 N N . ALA A 1 223 ? 22.5 38.531 7.59 1 92.81 223 ALA A N 1
ATOM 1737 C CA . ALA A 1 223 ? 21.484 37.656 6.984 1 92.81 223 ALA A CA 1
ATOM 1738 C C . ALA A 1 223 ? 22.094 36.781 5.906 1 92.81 223 ALA A C 1
ATOM 1740 O O . ALA A 1 223 ? 23.109 37.156 5.301 1 92.81 223 ALA A O 1
ATOM 1741 N N . GLY A 1 224 ? 21.422 35.688 5.766 1 93.88 224 GLY A N 1
ATOM 1742 C CA . GLY A 1 224 ? 21.984 34.719 4.836 1 93.88 224 GLY A CA 1
ATOM 1743 C C . GLY A 1 224 ? 22.891 33.688 5.504 1 93.88 224 GLY A C 1
ATOM 1744 O O . GLY A 1 224 ? 22.688 33.344 6.664 1 93.88 224 GLY A O 1
ATOM 1745 N N . GLY A 1 225 ? 23.844 33.094 4.871 1 90.25 225 GLY A N 1
ATOM 1746 C CA . GLY A 1 225 ? 24.734 32.062 5.406 1 90.25 225 GLY A CA 1
ATOM 1747 C C . GLY A 1 225 ? 24.203 30.656 5.211 1 90.25 225 GLY A C 1
ATOM 1748 O O . GLY A 1 225 ? 23.125 30.469 4.625 1 90.25 225 GLY A O 1
ATOM 1749 N N . PRO A 1 226 ? 25.016 29.781 5.699 1 89.62 226 PRO A N 1
ATOM 1750 C CA . PRO A 1 226 ? 24.672 28.391 5.441 1 89.62 226 PRO A CA 1
ATOM 1751 C C . PRO A 1 226 ? 23.594 27.859 6.383 1 89.62 226 PRO A C 1
ATOM 1753 O O . PRO A 1 226 ? 23.375 28.422 7.465 1 89.62 226 PRO A O 1
ATOM 1756 N N . GLY A 1 227 ? 22.891 26.812 5.926 1 91.44 227 GLY A N 1
ATOM 1757 C CA . GLY A 1 227 ? 21.938 26.094 6.773 1 91.44 227 GLY A CA 1
ATOM 1758 C C . GLY A 1 227 ? 20.594 26.781 6.859 1 91.44 227 GLY A C 1
ATOM 1759 O O . GLY A 1 227 ? 20.344 27.781 6.172 1 91.44 227 GLY A O 1
ATOM 1760 N N . THR A 1 228 ? 19.75 26.312 7.684 1 92.38 228 THR A N 1
ATOM 1761 C CA . THR A 1 228 ? 18.375 26.797 7.789 1 92.38 228 THR A CA 1
ATOM 1762 C C . THR A 1 228 ? 18.344 28.188 8.414 1 92.38 228 THR A C 1
ATOM 1764 O O . THR A 1 228 ? 17.453 28.984 8.109 1 92.38 228 THR A O 1
ATOM 1767 N N . LYS A 1 229 ? 19.297 28.531 9.219 1 92.38 229 LYS A N 1
ATOM 1768 C CA . LYS A 1 229 ? 19.328 29.828 9.883 1 92.38 229 LYS A CA 1
ATOM 1769 C C . LYS A 1 229 ? 19.562 30.953 8.875 1 92.38 229 LYS A C 1
ATOM 1771 O O . LYS A 1 229 ? 19.234 32.125 9.148 1 92.38 229 LYS A O 1
ATOM 1776 N N . GLY A 1 230 ? 20.109 30.578 7.777 1 94.94 230 GLY A N 1
ATOM 1777 C CA . GLY A 1 230 ? 20.422 31.562 6.762 1 94.94 230 GLY A CA 1
ATOM 1778 C C . GLY A 1 230 ? 19.25 31.875 5.852 1 94.94 230 GLY A C 1
ATOM 1779 O O . GLY A 1 230 ? 19.344 32.75 4.984 1 94.94 230 GLY A O 1
ATOM 1780 N N . LEU A 1 231 ? 18.109 31.219 6.09 1 97.12 231 LEU A N 1
ATOM 1781 C CA . LEU A 1 231 ? 16.969 31.391 5.199 1 97.12 231 LEU A CA 1
ATOM 1782 C C . LEU A 1 231 ? 15.984 32.438 5.75 1 97.12 231 LEU A C 1
ATOM 1784 O O . LEU A 1 231 ? 15.773 32.5 6.961 1 97.12 231 LEU A O 1
ATOM 1788 N N . SER A 1 232 ? 15.531 33.25 4.93 1 98.25 232 SER A N 1
ATOM 1789 C CA . SER A 1 232 ? 14.477 34.188 5.234 1 98.25 232 SER A CA 1
ATOM 1790 C C . SER A 1 232 ? 13.203 33.875 4.457 1 98.25 232 SER A C 1
ATOM 1792 O O . SER A 1 232 ? 13.234 33.125 3.475 1 98.25 232 SER A O 1
ATOM 1794 N N . LEU A 1 233 ? 12.055 34.344 4.926 1 98.56 233 LEU A N 1
ATOM 1795 C CA . LEU A 1 233 ? 10.758 34.094 4.289 1 98.56 233 LEU A CA 1
ATOM 1796 C C . LEU A 1 233 ? 10.305 35.344 3.523 1 98.56 233 LEU A C 1
ATOM 1798 O O . LEU A 1 233 ? 10.32 36.469 4.062 1 98.56 233 LEU A O 1
ATOM 1802 N N . PHE A 1 234 ? 9.938 35.188 2.27 1 98.69 234 PHE A N 1
ATOM 1803 C CA . PHE A 1 234 ? 9.469 36.25 1.412 1 98.69 234 PHE A CA 1
ATOM 1804 C C . PHE A 1 234 ? 8.086 35.969 0.861 1 98.69 234 PHE A C 1
ATOM 1806 O O . PHE A 1 234 ? 7.746 34.812 0.62 1 98.69 234 PHE A O 1
ATOM 1813 N N . ILE A 1 235 ? 7.297 36.969 0.628 1 98.38 235 ILE A N 1
ATOM 1814 C CA . ILE A 1 235 ? 6.086 36.875 -0.179 1 98.38 235 ILE A CA 1
ATOM 1815 C C . ILE A 1 235 ? 6.379 37.312 -1.61 1 98.38 235 ILE A C 1
ATOM 1817 O O . ILE A 1 235 ? 6.953 38.375 -1.828 1 98.38 235 ILE A O 1
ATOM 1821 N N . VAL A 1 236 ? 6.082 36.469 -2.539 1 98.75 236 VAL A N 1
ATOM 1822 C CA . VAL A 1 236 ? 6.27 36.719 -3.959 1 98.75 236 VAL A CA 1
ATOM 1823 C C . VAL A 1 236 ? 4.961 36.5 -4.711 1 98.75 236 VAL A C 1
ATOM 1825 O O . VAL A 1 236 ? 4.645 35.375 -5.086 1 98.75 236 VAL A O 1
ATOM 1828 N N . PRO A 1 237 ? 4.219 37.562 -5.055 1 98.75 237 PRO A N 1
ATOM 1829 C CA . PRO A 1 237 ? 2.938 37.375 -5.734 1 98.75 237 PRO A CA 1
ATOM 1830 C C . PRO A 1 237 ? 3.105 36.969 -7.203 1 98.75 237 PRO A C 1
ATOM 1832 O O . PRO A 1 237 ? 4.074 37.406 -7.848 1 98.75 237 PRO A O 1
ATOM 1835 N N . LYS A 1 238 ? 2.207 36.188 -7.73 1 98.56 238 LYS A N 1
ATOM 1836 C CA . LYS A 1 238 ? 2.189 35.812 -9.148 1 98.56 238 LYS A CA 1
ATOM 1837 C C . LYS A 1 238 ? 2.07 37.062 -10.016 1 98.56 238 LYS A C 1
ATOM 1839 O O . LYS A 1 238 ? 2.73 37.188 -11.055 1 98.56 238 LYS A O 1
ATOM 1844 N N . PHE A 1 239 ? 1.209 37.969 -9.625 1 98.62 239 PHE A N 1
ATOM 1845 C CA . PHE A 1 239 ? 1.041 39.281 -10.219 1 98.62 239 PHE A CA 1
ATOM 1846 C C . PHE A 1 239 ? 1.297 40.406 -9.188 1 98.62 239 PHE A C 1
ATOM 1848 O O . PHE A 1 239 ? 0.908 40.25 -8.031 1 98.62 239 PHE A O 1
ATOM 1855 N N . HIS A 1 240 ? 1.981 41.406 -9.656 1 98.31 240 HIS A N 1
ATOM 1856 C CA . HIS A 1 240 ? 2.037 42.594 -8.789 1 98.31 240 HIS A CA 1
ATOM 1857 C C . HIS A 1 240 ? 0.638 43.094 -8.461 1 98.31 240 HIS A C 1
ATOM 1859 O O . HIS A 1 240 ? -0.317 42.812 -9.188 1 98.31 240 HIS A O 1
ATOM 1865 N N . PHE A 1 241 ? 0.54 43.812 -7.289 1 98.19 241 PHE A N 1
ATOM 1866 C CA . PHE A 1 241 ? -0.77 44.312 -6.891 1 98.19 241 PHE A CA 1
ATOM 1867 C C . PHE A 1 241 ? -0.643 45.688 -6.211 1 98.19 241 PHE A C 1
ATOM 1869 O O . PHE A 1 241 ? 0.417 46 -5.676 1 98.19 241 PHE A O 1
ATOM 1876 N N . ASP A 1 242 ? -1.678 46.438 -6.238 1 97.25 242 ASP A N 1
ATOM 1877 C CA . ASP A 1 242 ? -1.762 47.688 -5.469 1 97.25 242 ASP A CA 1
ATOM 1878 C C . ASP A 1 242 ? -2.014 47.406 -3.992 1 97.25 242 ASP A C 1
ATOM 1880 O O . ASP A 1 242 ? -3.021 46.781 -3.637 1 97.25 242 ASP A O 1
ATOM 1884 N N . PRO A 1 243 ? -1.121 47.781 -3.148 1 94.06 243 PRO A N 1
ATOM 1885 C CA . PRO A 1 243 ? -1.226 47.438 -1.732 1 94.06 243 PRO A CA 1
ATOM 1886 C C . PRO A 1 243 ? -2.48 48 -1.07 1 94.06 243 PRO A C 1
ATOM 1888 O O . PRO A 1 243 ? -2.924 47.469 -0.041 1 94.06 243 PRO A O 1
ATOM 1891 N N . GLN A 1 244 ? -3.053 49.031 -1.604 1 92.56 244 GLN A N 1
ATOM 1892 C CA . GLN A 1 244 ? -4.219 49.656 -0.992 1 92.56 244 GLN A CA 1
ATOM 1893 C C . GLN A 1 244 ? -5.516 49.062 -1.553 1 92.56 244 GLN A C 1
ATOM 1895 O O . GLN A 1 244 ? -6.465 48.812 -0.807 1 92.56 244 GLN A O 1
ATOM 1900 N N . THR A 1 245 ? -5.52 48.719 -2.846 1 94.38 245 THR A N 1
ATOM 1901 C CA . THR A 1 245 ? -6.785 48.375 -3.479 1 94.38 245 THR A CA 1
ATOM 1902 C C . THR A 1 245 ? -6.805 46.875 -3.842 1 94.38 245 THR A C 1
ATOM 1904 O O . THR A 1 245 ? -7.871 46.312 -4.062 1 94.38 245 THR A O 1
ATOM 1907 N N . GLY A 1 246 ? -5.711 46.281 -3.988 1 95.31 246 GLY A N 1
ATOM 1908 C CA . GLY A 1 246 ? -5.625 44.906 -4.445 1 95.31 246 GLY A CA 1
ATOM 1909 C C . GLY A 1 246 ? -5.742 44.781 -5.949 1 95.31 246 GLY A C 1
ATOM 1910 O O . GLY A 1 246 ? -5.855 43.656 -6.469 1 95.31 246 GLY A O 1
ATOM 1911 N N . GLU A 1 247 ? -5.801 45.875 -6.668 1 97.62 247 GLU A N 1
ATOM 1912 C CA . GLU A 1 247 ? -5.828 45.812 -8.125 1 97.62 247 GLU A CA 1
ATOM 1913 C C . GLU A 1 247 ? -4.617 45.062 -8.672 1 97.62 247 GLU A C 1
ATOM 1915 O O . GLU A 1 247 ? -3.49 45.281 -8.227 1 97.62 247 GLU A O 1
ATOM 1920 N N . ILE A 1 248 ? -4.875 44.188 -9.625 1 98.19 248 ILE A N 1
ATOM 1921 C CA . ILE A 1 248 ? -3.832 43.344 -10.188 1 98.19 248 ILE A CA 1
ATOM 1922 C C . ILE A 1 248 ? -3.021 44.125 -11.211 1 98.19 248 ILE A C 1
ATOM 1924 O O . ILE A 1 248 ? -3.588 44.812 -12.062 1 98.19 248 ILE A O 1
ATOM 1928 N N . GLY A 1 249 ? -1.717 44.031 -11.133 1 97.62 249 GLY A N 1
ATOM 1929 C CA . GLY A 1 249 ? -0.812 44.688 -12.055 1 97.62 249 GLY A CA 1
ATOM 1930 C C . GLY A 1 249 ? -0.121 43.719 -13.008 1 97.62 249 GLY A C 1
ATOM 1931 O O . GLY A 1 249 ? -0.724 42.75 -13.453 1 97.62 249 GLY A O 1
ATOM 1932 N N . GLU A 1 250 ? 1.087 44.062 -13.352 1 97.19 250 GLU A N 1
ATOM 1933 C CA . GLU A 1 250 ? 1.876 43.281 -14.305 1 97.19 250 GLU A CA 1
ATOM 1934 C C . GLU A 1 250 ? 2.279 41.938 -13.719 1 97.19 250 GLU A C 1
ATOM 1936 O O . GLU A 1 250 ? 2.34 41.781 -12.5 1 97.19 250 GLU A O 1
ATOM 1941 N N . ARG A 1 251 ? 2.525 41 -14.633 1 97.75 251 ARG A N 1
ATOM 1942 C CA . ARG A 1 251 ? 3.002 39.688 -14.242 1 97.75 251 ARG A CA 1
ATOM 1943 C C . ARG A 1 251 ? 4.344 39.781 -13.523 1 97.75 251 ARG A C 1
ATOM 1945 O O . ARG A 1 251 ? 5.254 40.469 -13.977 1 97.75 251 ARG A O 1
ATOM 1952 N N . ASN A 1 252 ? 4.453 39.25 -12.328 1 98.44 252 ASN A N 1
ATOM 1953 C CA . ASN A 1 252 ? 5.715 39.125 -11.609 1 98.44 252 ASN A CA 1
ATOM 1954 C C . ASN A 1 252 ? 6.555 37.969 -12.156 1 98.44 252 ASN A C 1
ATOM 1956 O O . ASN A 1 252 ? 6.066 37.156 -12.938 1 98.44 252 ASN A O 1
ATOM 1960 N N . GLY A 1 253 ? 7.879 37.938 -11.836 1 98.38 253 GLY A N 1
ATOM 1961 C CA . GLY A 1 253 ? 8.797 36.969 -12.383 1 98.38 253 GLY A CA 1
ATOM 1962 C C . GLY A 1 253 ? 8.75 35.625 -11.648 1 98.38 253 GLY A C 1
ATOM 1963 O O . GLY A 1 253 ? 9.797 35.031 -11.367 1 98.38 253 GLY A O 1
ATOM 1964 N N . ALA A 1 254 ? 7.645 35.188 -11.156 1 98.5 254 ALA A N 1
ATOM 1965 C CA . ALA A 1 254 ? 7.395 33.844 -10.617 1 98.5 254 ALA A CA 1
ATOM 1966 C C . ALA A 1 254 ? 6.605 33 -11.609 1 98.5 254 ALA A C 1
ATOM 1968 O O . ALA A 1 254 ? 5.387 33.156 -11.734 1 98.5 254 ALA A O 1
ATOM 1969 N N . PHE A 1 255 ? 7.293 32.062 -12.344 1 98.38 255 PHE A N 1
ATOM 1970 C CA . PHE A 1 255 ? 6.668 31.297 -13.422 1 98.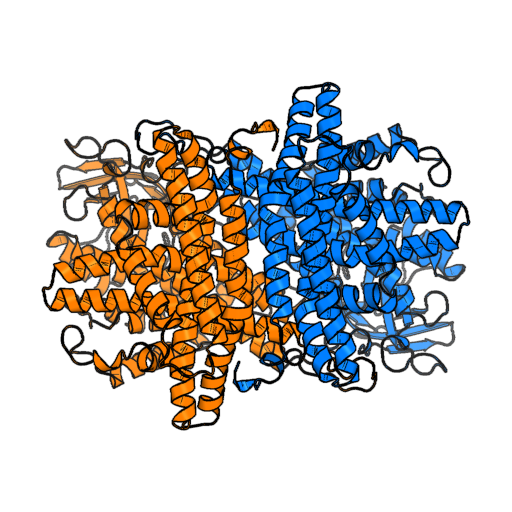38 255 PHE A CA 1
ATOM 1971 C C . PHE A 1 255 ? 6.73 29.797 -13.133 1 98.38 255 PHE A C 1
ATOM 1973 O O . PHE A 1 255 ? 7.777 29.281 -12.734 1 98.38 255 PHE A O 1
ATOM 1980 N N . VAL A 1 256 ? 5.586 29.156 -13.281 1 98.19 256 VAL A N 1
ATOM 1981 C CA . VAL A 1 256 ? 5.574 27.688 -13.289 1 98.19 256 VAL A CA 1
ATOM 1982 C C . VAL A 1 256 ? 6.129 27.172 -14.617 1 98.19 256 VAL A C 1
ATOM 1984 O O . VAL A 1 256 ? 5.652 27.562 -15.688 1 98.19 256 VAL A O 1
ATOM 1987 N N . THR A 1 257 ? 7.082 26.281 -14.617 1 96.62 257 THR A N 1
ATOM 1988 C CA . THR A 1 257 ? 7.73 25.812 -15.836 1 96.62 257 THR A CA 1
ATOM 1989 C C . THR A 1 257 ? 7.434 24.328 -16.062 1 96.62 257 THR A C 1
ATOM 1991 O O . THR A 1 257 ? 7.812 23.781 -17.109 1 96.62 257 THR A O 1
ATOM 1994 N N . ASN A 1 258 ? 6.766 23.75 -15.125 1 94.75 258 ASN A N 1
ATOM 1995 C CA . ASN A 1 258 ? 6.344 22.359 -15.25 1 94.75 258 ASN A CA 1
ATOM 1996 C C . ASN A 1 258 ? 5.227 22.016 -14.266 1 94.75 258 ASN A C 1
ATOM 1998 O O . ASN A 1 258 ? 5.121 22.641 -13.211 1 94.75 258 ASN A O 1
ATOM 2002 N N . VAL A 1 259 ? 4.332 21.109 -14.664 1 97.38 259 VAL A N 1
ATOM 2003 C CA . VAL A 1 259 ? 3.383 20.469 -13.773 1 97.38 259 VAL A CA 1
ATOM 2004 C C . VAL A 1 259 ? 3.709 18.969 -13.664 1 97.38 259 VAL A C 1
ATOM 2006 O O . VAL A 1 259 ? 3.76 18.266 -14.68 1 97.38 259 VAL A O 1
ATOM 2009 N N . GLU A 1 260 ? 3.922 18.5 -12.461 1 97.25 260 GLU A N 1
ATOM 2010 C CA . GLU A 1 260 ? 4.344 17.125 -12.227 1 97.25 260 GLU A CA 1
ATOM 2011 C C . GLU A 1 260 ? 3.256 16.141 -12.625 1 97.25 260 GLU A C 1
ATOM 2013 O O . GLU A 1 260 ? 2.07 16.375 -12.398 1 97.25 260 GLU A O 1
ATOM 2018 N N . LYS A 1 261 ? 3.617 15.062 -13.336 1 97.06 261 LYS A N 1
ATOM 2019 C CA . LYS A 1 261 ? 2.721 13.945 -13.602 1 97.06 261 LYS A CA 1
ATOM 2020 C C . LYS A 1 261 ? 2.754 12.938 -12.453 1 97.06 261 LYS A C 1
ATOM 2022 O O . LYS A 1 261 ? 3.666 12.109 -12.375 1 97.06 261 LYS A O 1
ATOM 2027 N N . LYS A 1 262 ? 1.688 12.891 -11.68 1 97.62 262 LYS A N 1
ATOM 2028 C CA . LYS A 1 262 ? 1.678 12.195 -10.391 1 97.62 262 LYS A CA 1
ATOM 2029 C C . LYS A 1 262 ? 0.806 10.945 -10.453 1 97.62 262 LYS A C 1
ATOM 2031 O O . LYS A 1 262 ? -0.069 10.836 -11.312 1 97.62 262 LYS A O 1
ATOM 2036 N N . MET A 1 263 ? 1.004 10 -9.523 1 97.5 263 MET A N 1
ATOM 2037 C CA . MET A 1 263 ? 0.235 8.773 -9.336 1 97.5 263 MET A CA 1
ATOM 2038 C C . MET A 1 263 ? -1.218 9.086 -8.992 1 97.5 263 MET A C 1
ATOM 2040 O O . MET A 1 263 ? -2.131 8.398 -9.453 1 97.5 263 MET A O 1
ATOM 2044 N N . GLY A 1 264 ? -1.421 10.07 -8.18 1 97.62 264 GLY A N 1
ATOM 2045 C CA . GLY A 1 264 ? -2.746 10.43 -7.695 1 97.62 264 GLY A CA 1
ATOM 2046 C C . GLY A 1 264 ? -2.879 11.898 -7.348 1 97.62 264 GLY A C 1
ATOM 2047 O O . GLY A 1 264 ? -1.966 12.688 -7.605 1 97.62 264 GLY A O 1
ATOM 2048 N N . ILE A 1 265 ? -4.109 12.266 -6.91 1 98.06 265 ILE A N 1
ATOM 2049 C CA . ILE A 1 265 ? -4.512 13.641 -6.633 1 98.06 265 ILE A CA 1
ATOM 2050 C C . ILE A 1 265 ? -4.082 14.547 -7.781 1 98.06 265 ILE A C 1
ATOM 2052 O O . ILE A 1 265 ? -3.451 15.586 -7.559 1 98.06 265 ILE A O 1
ATOM 2056 N N . LYS A 1 266 ? -4.383 14.133 -8.914 1 97.69 266 LYS A N 1
ATOM 2057 C CA . LYS A 1 266 ? -3.855 14.703 -10.148 1 97.69 266 LYS A CA 1
ATOM 2058 C C . LYS A 1 266 ? -4.359 16.125 -10.352 1 97.69 266 LYS A C 1
ATOM 2060 O O . LYS A 1 266 ? -3.691 16.938 -11 1 97.69 266 LYS A O 1
ATOM 2065 N N . VAL A 1 267 ? -5.496 16.422 -9.766 1 98.38 267 VAL A N 1
ATOM 2066 C CA . VAL A 1 267 ? -6.09 17.734 -9.992 1 98.38 267 VAL A CA 1
ATOM 2067 C C . VAL A 1 267 ? -5.309 18.797 -9.211 1 98.38 267 VAL A C 1
ATOM 2069 O O . VAL A 1 267 ? -5.312 19.969 -9.586 1 98.38 267 VAL A O 1
ATOM 2072 N N . SER A 1 268 ? -4.707 18.406 -8.07 1 98.25 268 SER A N 1
ATOM 2073 C CA . SER A 1 268 ? -3.826 19.312 -7.348 1 98.25 268 SER A CA 1
ATOM 2074 C C . SER A 1 268 ? -2.525 19.547 -8.109 1 98.25 268 SER A C 1
ATOM 2076 O O . SER A 1 268 ? -1.656 18.672 -8.148 1 98.25 268 SER A O 1
ATOM 2078 N N . THR A 1 269 ? -2.414 20.688 -8.719 1 98.38 269 THR A N 1
ATOM 2079 C CA . THR A 1 269 ? -1.194 20.953 -9.477 1 98.38 269 THR A CA 1
ATOM 2080 C C . THR A 1 269 ? 0.017 21 -8.547 1 98.38 269 THR A C 1
ATOM 2082 O O . THR A 1 269 ? -0.057 21.547 -7.449 1 98.38 269 THR A O 1
ATOM 2085 N N . THR A 1 270 ? 0.997 20.328 -8.797 1 98.31 270 THR A N 1
ATOM 2086 C CA . THR A 1 270 ? 2.32 20.359 -8.188 1 98.31 270 THR A CA 1
ATOM 2087 C C . THR A 1 270 ? 3.381 20.766 -9.211 1 98.31 270 THR A C 1
ATOM 2089 O O . THR A 1 270 ? 3.553 20.094 -10.227 1 98.31 270 THR A O 1
ATOM 2092 N N . CYS A 1 271 ? 4.082 21.875 -8.945 1 98.31 271 CYS A N 1
ATOM 2093 C CA . CYS A 1 271 ? 4.77 22.516 -10.062 1 98.31 271 CYS A CA 1
ATOM 2094 C C . CYS A 1 271 ? 6.23 22.781 -9.719 1 98.31 271 CYS A C 1
ATOM 2096 O O . CYS A 1 271 ? 6.613 22.75 -8.547 1 98.31 271 CYS A O 1
ATOM 2098 N N . GLU A 1 272 ? 7 22.891 -10.711 1 97.81 272 GLU A N 1
ATOM 2099 C CA . GLU A 1 272 ? 8.273 23.609 -10.641 1 97.81 272 GLU A CA 1
ATOM 2100 C C . GLU A 1 272 ? 8.07 25.109 -10.812 1 97.81 272 GLU A C 1
ATOM 2102 O O . GLU A 1 272 ? 7.406 25.547 -11.75 1 97.81 272 GLU A O 1
ATOM 2107 N N . LEU A 1 273 ? 8.523 25.844 -9.875 1 98.38 273 LEU A N 1
ATOM 2108 C CA . LEU A 1 273 ? 8.367 27.297 -9.852 1 98.38 273 LEU A CA 1
ATOM 2109 C C . LEU A 1 273 ? 9.719 27.984 -9.969 1 98.38 273 LEU A C 1
ATOM 2111 O O . LEU A 1 273 ? 10.617 27.75 -9.156 1 98.38 273 LEU A O 1
ATOM 2115 N N . THR A 1 274 ? 9.891 28.859 -10.977 1 98.25 274 THR A N 1
ATOM 2116 C CA . THR A 1 274 ? 11.148 29.547 -11.219 1 98.25 274 THR A CA 1
ATOM 2117 C C . THR A 1 274 ? 11.008 31.031 -10.93 1 98.25 274 THR A C 1
ATOM 2119 O O . THR A 1 274 ? 9.961 31.625 -11.18 1 98.25 274 THR A O 1
ATOM 2122 N N . PHE A 1 275 ? 12.031 31.641 -10.414 1 98.62 275 PHE A N 1
ATOM 2123 C CA . PHE A 1 275 ? 12.047 33.062 -10.055 1 98.62 275 PHE A CA 1
ATOM 2124 C C . PHE A 1 275 ? 13.109 33.812 -10.844 1 98.62 275 PHE A C 1
ATOM 2126 O O . PHE A 1 275 ? 14.297 33.469 -10.781 1 98.62 275 PHE A O 1
ATOM 2133 N N . GLY A 1 276 ? 12.695 34.875 -11.469 1 97.44 276 GLY A N 1
ATOM 2134 C CA . GLY A 1 276 ? 13.625 35.812 -12.086 1 97.44 276 GLY A CA 1
ATOM 2135 C C . GLY A 1 276 ? 14.211 35.281 -13.383 1 97.44 276 GLY A C 1
ATOM 2136 O O . GLY A 1 276 ? 15.32 35.656 -13.766 1 97.44 276 GLY A O 1
ATOM 2137 N N . GLN A 1 277 ? 13.438 34.438 -13.812 1 92.69 277 GLN A N 1
ATOM 2138 C CA . GLN A 1 277 ? 13.836 33.875 -15.109 1 92.69 277 GLN A CA 1
ATOM 2139 C C . GLN A 1 277 ? 12.852 34.312 -16.203 1 92.69 277 GLN A C 1
ATOM 2141 O O . GLN A 1 277 ? 11.953 35.094 -15.961 1 92.69 277 GLN A O 1
ATOM 2146 N N . HIS A 1 278 ? 13.164 34.031 -17.453 1 92.12 278 HIS A N 1
ATOM 2147 C CA . HIS A 1 278 ? 12.297 34.219 -18.609 1 92.12 278 HIS A CA 1
ATOM 2148 C C . HIS A 1 278 ? 12.078 35.688 -18.891 1 92.12 278 HIS A C 1
ATOM 2150 O O . HIS A 1 278 ? 10.984 36.094 -19.281 1 92.12 278 HIS A O 1
ATOM 2156 N N . GLY A 1 279 ? 12.875 36.594 -18.438 1 94.56 279 GLY A N 1
ATOM 2157 C CA . GLY A 1 279 ? 12.891 37.969 -18.859 1 94.56 279 GLY A CA 1
ATOM 2158 C C . GLY A 1 279 ? 12.188 38.906 -17.875 1 94.56 279 GLY A C 1
ATOM 2159 O O . GLY A 1 279 ? 12.156 40.125 -18.078 1 94.56 279 GLY A O 1
ATOM 2160 N N . THR A 1 280 ? 11.578 38.406 -16.828 1 97.19 280 THR A N 1
ATOM 2161 C CA . THR A 1 280 ? 10.859 39.188 -15.844 1 97.19 280 THR A CA 1
ATOM 2162 C C . THR A 1 280 ? 11.445 38.969 -14.445 1 97.19 280 THR A C 1
ATOM 2164 O O . THR A 1 280 ? 11.516 37.844 -13.969 1 97.19 280 THR A O 1
ATOM 2167 N N . PRO A 1 281 ? 11.867 40.062 -13.797 1 97.94 281 PRO A N 1
ATOM 2168 C CA . PRO A 1 281 ? 12.383 39.875 -12.438 1 97.94 281 PRO A CA 1
ATOM 2169 C C . PRO A 1 281 ? 11.305 39.438 -11.445 1 97.94 281 PRO A C 1
ATOM 2171 O O . PRO A 1 281 ? 10.164 39.906 -11.539 1 97.94 281 PRO A O 1
ATOM 2174 N N . ALA A 1 282 ? 11.672 38.625 -10.547 1 98.81 282 ALA A N 1
ATOM 2175 C CA . ALA A 1 282 ? 10.789 38.25 -9.453 1 98.81 282 ALA A CA 1
ATOM 2176 C C . ALA A 1 282 ? 10.992 39.156 -8.25 1 98.81 282 ALA A C 1
ATOM 2178 O O . ALA A 1 282 ? 12.086 39.219 -7.684 1 98.81 282 ALA A O 1
ATOM 2179 N N . ILE A 1 283 ? 9.977 39.781 -7.91 1 98.75 283 ILE A N 1
ATOM 2180 C CA . ILE A 1 283 ? 10.047 40.75 -6.816 1 98.75 283 ILE A CA 1
ATOM 2181 C C . ILE A 1 283 ? 9.258 40.219 -5.617 1 98.75 283 ILE A C 1
ATOM 2183 O O . ILE A 1 283 ? 8.117 39.812 -5.762 1 98.75 283 ILE A O 1
ATOM 2187 N N . GLY A 1 284 ? 9.891 40.25 -4.465 1 98.5 284 GLY A N 1
ATOM 2188 C CA . GLY A 1 284 ? 9.258 39.781 -3.236 1 98.5 284 GLY A CA 1
ATOM 2189 C C . GLY A 1 284 ? 9.422 40.781 -2.09 1 98.5 284 GLY A C 1
ATOM 2190 O O . GLY A 1 284 ? 10.023 41.844 -2.256 1 98.5 284 GLY A O 1
ATOM 2191 N N . TYR A 1 285 ? 8.789 40.406 -0.975 1 98.56 285 TYR A N 1
ATOM 2192 C CA . TYR A 1 285 ? 8.781 41.219 0.245 1 98.56 285 TYR A CA 1
ATOM 2193 C C . TYR A 1 285 ? 9.18 40.375 1.451 1 98.56 285 TYR A C 1
ATOM 2195 O O . TYR A 1 285 ? 8.617 39.281 1.681 1 98.56 285 TYR A O 1
ATOM 2203 N N . LEU A 1 286 ? 10.164 40.875 2.211 1 98.38 286 LEU A N 1
ATOM 2204 C CA . LEU A 1 286 ? 10.594 40.188 3.414 1 98.38 286 LEU A CA 1
ATOM 2205 C C . LEU A 1 286 ? 9.484 40.156 4.461 1 98.38 286 LEU A C 1
ATOM 2207 O O . LEU A 1 286 ? 8.977 41.219 4.855 1 98.38 286 LEU A O 1
ATOM 2211 N N . VAL A 1 287 ? 9.133 39.062 4.918 1 98.5 287 VAL A N 1
ATOM 2212 C CA . VAL A 1 287 ? 8.016 38.906 5.855 1 98.5 287 VAL A CA 1
ATOM 2213 C C . VAL A 1 287 ? 8.445 39.406 7.238 1 98.5 287 VAL A C 1
ATOM 2215 O O . VAL A 1 287 ? 9.43 38.906 7.793 1 98.5 287 VAL A O 1
ATOM 2218 N N . GLY A 1 288 ? 7.75 40.344 7.758 1 97.81 288 GLY A N 1
ATOM 2219 C CA . GLY A 1 288 ? 7.949 40.844 9.117 1 97.81 288 GLY A CA 1
ATOM 2220 C C . GLY A 1 288 ? 9.203 41.656 9.281 1 97.81 288 GLY A C 1
ATOM 2221 O O . GLY A 1 288 ? 9.531 42.094 10.383 1 97.81 288 GLY A O 1
ATOM 2222 N N . ASP A 1 289 ? 9.969 41.844 8.281 1 96.44 289 ASP A N 1
ATOM 2223 C CA . ASP A 1 289 ? 11.219 42.594 8.297 1 96.44 289 ASP A CA 1
ATOM 2224 C C . ASP A 1 289 ? 12.234 41.938 9.234 1 96.44 289 ASP A C 1
ATOM 2226 O O . ASP A 1 289 ? 12.969 42.625 9.938 1 96.44 289 ASP A O 1
ATOM 2230 N N . VAL A 1 290 ? 12.203 40.625 9.281 1 96.56 290 VAL A N 1
ATOM 2231 C CA . VAL A 1 290 ? 13.156 39.875 10.07 1 96.56 290 VAL A CA 1
ATOM 2232 C C . VAL A 1 290 ? 13.688 38.688 9.242 1 96.56 290 VAL A C 1
ATOM 2234 O O . VAL A 1 290 ? 13.07 38.281 8.258 1 96.56 290 VAL A O 1
ATOM 2237 N N . HIS A 1 291 ? 14.82 38.188 9.602 1 96.88 291 HIS A N 1
ATOM 2238 C CA . HIS A 1 291 ? 15.445 37.062 8.914 1 96.88 291 HIS A CA 1
ATOM 2239 C C . HIS A 1 291 ? 15.305 35.781 9.719 1 96.88 291 HIS A C 1
ATOM 2241 O O . HIS A 1 291 ? 16.297 35.156 10.07 1 96.88 291 HIS A O 1
ATOM 2247 N N . GLU A 1 292 ? 14.039 35.344 9.898 1 96.5 292 GLU A N 1
ATOM 2248 C CA . GLU A 1 292 ? 13.672 34.156 10.664 1 96.5 292 GLU A CA 1
ATOM 2249 C C . GLU A 1 292 ? 12.844 33.188 9.82 1 96.5 292 GLU A C 1
ATOM 2251 O O . GLU A 1 292 ? 11.828 32.688 10.289 1 96.5 292 GLU A O 1
ATOM 2256 N N . GLY A 1 293 ? 13.312 33.031 8.617 1 96.38 293 GLY A N 1
ATOM 2257 C CA . GLY A 1 293 ? 12.539 32.344 7.602 1 96.38 293 GLY A CA 1
ATOM 2258 C C . GLY A 1 293 ? 12.016 30.984 8.055 1 96.38 293 GLY A C 1
ATOM 2259 O O . GLY A 1 293 ? 10.82 30.703 7.934 1 96.38 293 GLY A O 1
ATOM 2260 N N . ILE A 1 294 ? 12.812 30.125 8.625 1 94.19 294 ILE A N 1
ATOM 2261 C CA . ILE A 1 294 ? 12.43 28.766 8.977 1 94.19 294 ILE A CA 1
ATOM 2262 C C . ILE A 1 294 ? 11.422 28.797 10.125 1 94.19 294 ILE A C 1
ATOM 2264 O O . ILE A 1 294 ? 10.43 28.062 10.109 1 94.19 294 ILE A O 1
ATOM 2268 N N . ALA A 1 295 ? 11.703 29.625 11.109 1 93.88 295 ALA A N 1
ATOM 2269 C CA . ALA A 1 295 ? 10.766 29.75 12.219 1 93.88 295 ALA A CA 1
ATOM 2270 C C . ALA A 1 295 ? 9.398 30.234 11.734 1 93.88 295 ALA A C 1
ATOM 2272 O O . ALA A 1 295 ? 8.359 29.75 12.211 1 93.88 295 ALA A O 1
ATOM 2273 N N . GLN A 1 296 ? 9.383 31.172 10.82 1 95.94 296 GLN A N 1
ATOM 2274 C CA . GLN A 1 296 ? 8.148 31.688 10.258 1 95.94 296 GLN A CA 1
ATOM 2275 C C . GLN A 1 296 ? 7.434 30.641 9.414 1 95.94 296 GLN A C 1
ATOM 2277 O O . GLN A 1 296 ? 6.219 30.469 9.523 1 95.94 296 GLN A O 1
ATOM 2282 N N . MET A 1 297 ? 8.219 29.875 8.625 1 94.12 297 MET A N 1
ATOM 2283 C CA . MET A 1 297 ? 7.66 28.844 7.758 1 94.12 297 MET A CA 1
ATOM 2284 C C . MET A 1 297 ? 7.055 27.719 8.586 1 94.12 297 MET A C 1
ATOM 2286 O O . MET A 1 297 ? 6.074 27.094 8.172 1 94.12 297 MET A O 1
ATOM 2290 N N . PHE A 1 298 ? 7.578 27.438 9.734 1 89.5 298 PHE A N 1
ATOM 2291 C CA . PHE A 1 298 ? 7.09 26.359 10.578 1 89.5 298 PHE A CA 1
ATOM 2292 C C . PHE A 1 298 ? 5.676 26.656 11.07 1 89.5 298 PHE A C 1
ATOM 2294 O O . PHE A 1 298 ? 4.93 25.734 11.414 1 89.5 298 PHE A O 1
ATOM 2301 N N . ARG A 1 299 ? 5.266 27.922 11.086 1 89.75 299 ARG A N 1
ATOM 2302 C CA . ARG A 1 299 ? 3.873 28.25 11.398 1 89.75 299 ARG A CA 1
ATOM 2303 C C . ARG A 1 299 ? 2.936 27.672 10.344 1 89.75 299 ARG A C 1
ATOM 2305 O O . ARG A 1 299 ? 1.817 27.25 10.656 1 89.75 299 ARG A O 1
ATOM 2312 N N . ILE A 1 300 ? 3.395 27.641 9.125 1 89.62 300 ILE A N 1
ATOM 2313 C CA . ILE A 1 300 ? 2.627 27.094 8.016 1 89.62 300 ILE A CA 1
ATOM 2314 C C . ILE A 1 300 ? 2.713 25.562 8.031 1 89.62 300 ILE A C 1
ATOM 2316 O O . ILE A 1 300 ? 1.706 24.891 7.836 1 89.62 300 ILE A O 1
ATOM 2320 N N . ILE A 1 301 ? 3.859 25.047 8.391 1 87.06 301 ILE A N 1
ATOM 2321 C CA . ILE A 1 301 ? 4.117 23.609 8.336 1 87.06 301 ILE A CA 1
ATOM 2322 C C . ILE A 1 301 ? 3.293 22.906 9.406 1 87.06 301 ILE A C 1
ATOM 2324 O O . ILE A 1 301 ? 2.811 21.781 9.188 1 87.06 301 ILE A O 1
ATOM 2328 N N . GLU A 1 302 ? 3.152 23.5 10.539 1 87.06 302 GLU A N 1
ATOM 2329 C CA . GLU A 1 302 ? 2.352 22.891 11.602 1 87.06 302 GLU A CA 1
ATOM 2330 C C . GLU A 1 302 ? 0.907 22.688 11.156 1 87.06 302 GLU A C 1
ATOM 2332 O O . GLU A 1 302 ? 0.316 21.641 11.414 1 87.06 302 GLU A O 1
ATOM 2337 N N . TYR A 1 303 ? 0.46 23.656 10.477 1 89.31 303 TYR A N 1
ATOM 2338 C CA . TYR A 1 303 ? -0.883 23.547 9.914 1 89.31 303 TYR A CA 1
ATOM 2339 C C . TYR A 1 303 ? -0.947 22.453 8.859 1 89.31 303 TYR A C 1
ATOM 2341 O O . TYR A 1 303 ? -1.906 21.688 8.812 1 89.31 303 TYR A O 1
ATOM 2349 N N . ALA A 1 304 ? 0.063 22.375 8.062 1 92.25 304 ALA A N 1
ATOM 2350 C CA . ALA A 1 304 ? 0.109 21.406 6.977 1 92.25 304 ALA A CA 1
ATOM 2351 C C . ALA A 1 304 ? 0.178 19.969 7.516 1 92.25 304 ALA A C 1
ATOM 2353 O O . ALA A 1 304 ? -0.442 19.062 6.965 1 92.25 304 ALA A O 1
ATOM 2354 N N . ARG A 1 305 ? 0.932 19.766 8.555 1 93.38 305 ARG A N 1
ATOM 2355 C CA . ARG A 1 305 ? 1.06 18.422 9.133 1 93.38 305 ARG A CA 1
ATOM 2356 C C . ARG A 1 305 ? -0.27 17.953 9.703 1 93.38 305 ARG A C 1
ATOM 2358 O O . ARG A 1 305 ? -0.632 16.781 9.562 1 93.38 305 ARG A O 1
ATOM 2365 N N . MET A 1 306 ? -1.011 18.859 10.406 1 96.5 306 MET A N 1
ATOM 2366 C CA . MET A 1 306 ? -2.35 18.516 10.883 1 96.5 306 MET A CA 1
ATOM 2367 C C . MET A 1 306 ? -3.27 18.172 9.719 1 96.5 306 MET A C 1
ATOM 2369 O O . MET A 1 306 ? -4.059 17.234 9.805 1 96.5 306 MET A O 1
ATOM 2373 N N . MET A 1 307 ? -3.137 18.953 8.648 1 97.44 307 MET A N 1
ATOM 2374 C CA . MET A 1 307 ? -3.957 18.734 7.461 1 97.44 307 MET A CA 1
ATOM 2375 C C . MET A 1 307 ? -3.682 17.359 6.859 1 97.44 307 MET A C 1
ATOM 2377 O O . MET A 1 307 ? -4.613 16.609 6.547 1 97.44 307 MET A O 1
ATOM 2381 N N . VAL A 1 308 ? -2.41 17 6.766 1 98.12 308 VAL A N 1
ATOM 2382 C CA . VAL A 1 308 ? -2.031 15.742 6.129 1 98.12 308 VAL A CA 1
ATOM 2383 C C . VAL A 1 308 ? -2.549 14.562 6.953 1 98.12 308 VAL A C 1
ATOM 2385 O O . VAL A 1 308 ? -3.096 13.609 6.406 1 98.12 308 VAL A O 1
ATOM 2388 N N . GLY A 1 309 ? -2.35 14.648 8.297 1 98.5 309 GLY A N 1
ATOM 2389 C CA . GLY A 1 309 ? -2.871 13.602 9.172 1 98.5 309 GLY A CA 1
ATOM 2390 C C . GLY A 1 309 ? -4.379 13.469 9.102 1 98.5 309 GLY A C 1
ATOM 2391 O O . GLY A 1 309 ? -4.91 12.359 9.055 1 98.5 309 GLY A O 1
ATOM 2392 N N . THR A 1 310 ? -5.078 14.594 9.039 1 98.75 310 THR A N 1
ATOM 2393 C CA . THR A 1 310 ? -6.535 14.617 8.961 1 98.75 310 THR A CA 1
ATOM 2394 C C . THR A 1 310 ? -7.012 14.062 7.621 1 98.75 310 THR A C 1
ATOM 2396 O O . THR A 1 310 ? -7.984 13.305 7.566 1 98.75 310 THR A O 1
ATOM 2399 N N . LYS A 1 311 ? -6.316 14.461 6.547 1 98.69 311 LYS A N 1
ATOM 2400 C CA . LYS A 1 311 ? -6.645 13.938 5.223 1 98.69 311 LYS A CA 1
ATOM 2401 C C . LYS A 1 311 ? -6.527 12.422 5.188 1 98.69 311 LYS A C 1
ATOM 2403 O O . LYS A 1 311 ? -7.418 11.734 4.688 1 98.69 311 LYS A O 1
ATOM 2408 N N . GLY A 1 312 ? -5.336 11.898 5.684 1 98.75 312 GLY A N 1
ATOM 2409 C CA . GLY A 1 312 ? -5.145 10.453 5.719 1 98.75 312 GLY A CA 1
ATOM 2410 C C . GLY A 1 312 ? -6.238 9.727 6.477 1 98.75 312 GLY A C 1
ATOM 2411 O O . GLY A 1 312 ? -6.816 8.766 5.969 1 98.75 312 GLY A O 1
ATOM 2412 N N . MET A 1 313 ? -6.543 10.242 7.645 1 98.69 313 MET A N 1
ATOM 2413 C CA . MET A 1 313 ? -7.594 9.664 8.484 1 98.69 313 MET A CA 1
ATOM 2414 C C . MET A 1 313 ? -8.945 9.727 7.781 1 98.69 313 MET A C 1
ATOM 2416 O O . MET A 1 313 ? -9.703 8.75 7.793 1 98.69 313 MET A O 1
ATOM 2420 N N . ALA A 1 314 ? -9.305 10.828 7.156 1 98.88 314 ALA A N 1
ATOM 2421 C CA . ALA A 1 314 ? -10.586 11.008 6.48 1 98.88 314 ALA A CA 1
ATOM 2422 C C . ALA A 1 314 ? -10.734 10.047 5.309 1 98.88 314 ALA A C 1
ATOM 2424 O O . ALA A 1 314 ? -11.812 9.484 5.09 1 98.88 314 ALA A O 1
ATOM 2425 N N . THR A 1 315 ? -9.664 9.906 4.543 1 98.81 315 THR A N 1
ATOM 2426 C CA . THR A 1 315 ? -9.695 8.992 3.404 1 98.81 315 THR A CA 1
ATOM 2427 C C . THR A 1 315 ? -9.906 7.559 3.869 1 98.81 315 THR A C 1
ATOM 2429 O O . THR A 1 315 ? -10.688 6.812 3.27 1 98.81 315 THR A O 1
ATOM 2432 N N . LEU A 1 316 ? -9.195 7.141 4.938 1 98.88 316 LEU A N 1
ATOM 2433 C CA . LEU A 1 316 ? -9.383 5.793 5.465 1 98.88 316 LEU A CA 1
ATOM 2434 C C . LEU A 1 316 ? -10.812 5.59 5.949 1 98.88 316 LEU A C 1
ATOM 2436 O O . LEU A 1 316 ? -11.414 4.539 5.707 1 98.88 316 LEU A O 1
ATOM 2440 N N . SER A 1 317 ? -11.336 6.574 6.684 1 98.88 317 SER A N 1
ATOM 2441 C CA . SER A 1 317 ? -12.703 6.48 7.188 1 98.88 317 SER A CA 1
ATOM 2442 C C . SER A 1 317 ? -13.695 6.266 6.055 1 98.88 317 SER A C 1
ATOM 2444 O O . SER A 1 317 ? -14.578 5.41 6.148 1 98.88 317 SER A O 1
ATOM 2446 N N . SER A 1 318 ? -13.562 7.035 4.98 1 98.75 318 SER A N 1
ATOM 2447 C CA . SER A 1 318 ? -14.453 6.879 3.834 1 98.75 318 SER A CA 1
ATOM 2448 C C . SER A 1 318 ? -14.227 5.543 3.137 1 98.75 318 SER A C 1
ATOM 2450 O O . SER A 1 318 ? -15.18 4.902 2.689 1 98.75 318 SER A O 1
ATOM 2452 N N . ALA A 1 319 ? -13 5.133 2.975 1 98.88 319 ALA A N 1
ATOM 2453 C CA . ALA A 1 319 ? -12.688 3.848 2.359 1 98.88 319 ALA A CA 1
ATOM 2454 C C . ALA A 1 319 ? -13.328 2.699 3.133 1 98.88 319 ALA A C 1
ATOM 2456 O O . ALA A 1 319 ? -13.93 1.801 2.537 1 98.88 319 ALA A O 1
ATOM 2457 N N . TYR A 1 320 ? -13.172 2.754 4.496 1 98.81 320 TYR A N 1
ATOM 2458 C CA . TYR A 1 320 ? -13.797 1.776 5.379 1 98.81 320 TYR A CA 1
ATOM 2459 C C . TYR A 1 320 ? -15.305 1.729 5.164 1 98.81 320 TYR A C 1
ATOM 2461 O O . TYR A 1 320 ? -15.875 0.651 4.992 1 98.81 320 TYR A O 1
ATOM 2469 N N . LEU A 1 321 ? -15.938 2.828 5.09 1 98.75 321 LEU A N 1
ATOM 2470 C CA . LEU A 1 321 ? -17.391 2.885 4.98 1 98.75 321 LEU A CA 1
ATOM 2471 C C . LEU A 1 321 ? -17.859 2.418 3.602 1 98.75 321 LEU A C 1
ATOM 2473 O O . LEU A 1 321 ? -18.922 1.813 3.469 1 98.75 321 LEU A O 1
ATOM 2477 N N . ASN A 1 322 ? -17.109 2.734 2.543 1 98.69 322 ASN A N 1
ATOM 2478 C CA . ASN A 1 322 ? -17.391 2.176 1.229 1 98.69 322 ASN A CA 1
ATOM 2479 C C . ASN A 1 322 ? -17.266 0.657 1.221 1 98.69 322 ASN A C 1
ATOM 2481 O O . ASN A 1 322 ? -18.094 -0.042 0.638 1 98.69 322 ASN A O 1
ATOM 2485 N N . ALA A 1 323 ? -16.234 0.162 1.835 1 98.75 323 ALA A N 1
ATOM 2486 C CA . ALA A 1 323 ? -16.047 -1.282 1.95 1 98.75 323 ALA A CA 1
ATOM 2487 C C . ALA A 1 323 ? -17.203 -1.919 2.73 1 98.75 323 ALA A C 1
ATOM 2489 O O . ALA A 1 323 ? -17.672 -2.996 2.369 1 98.75 323 ALA A O 1
ATOM 2490 N N . LEU A 1 324 ? -17.562 -1.248 3.83 1 98.69 324 LEU A N 1
ATOM 2491 C CA . LEU A 1 324 ? -18.672 -1.722 4.645 1 98.69 324 LEU A CA 1
ATOM 2492 C C . LEU A 1 324 ? -19.953 -1.823 3.818 1 98.69 324 LEU A C 1
ATOM 2494 O O . LEU A 1 324 ? -20.656 -2.838 3.869 1 98.69 324 LEU A O 1
ATOM 2498 N N . ASP A 1 325 ? -20.281 -0.785 3.043 1 98.25 325 ASP A N 1
ATOM 2499 C CA . ASP A 1 325 ? -21.484 -0.774 2.203 1 98.25 325 ASP A CA 1
ATOM 2500 C C . ASP A 1 325 ? -21.453 -1.912 1.186 1 98.25 325 ASP A C 1
ATOM 2502 O O . ASP A 1 325 ? -22.453 -2.592 0.973 1 98.25 325 ASP A O 1
ATOM 2506 N N . TYR A 1 326 ? -20.312 -2.105 0.554 1 97.94 326 TYR A N 1
ATOM 2507 C CA . TYR A 1 326 ? -20.141 -3.193 -0.404 1 97.94 326 TYR A CA 1
ATOM 2508 C C . TYR A 1 326 ? -20.344 -4.547 0.265 1 97.94 326 TYR A C 1
ATOM 2510 O O . TYR A 1 326 ? -21.047 -5.41 -0.271 1 97.94 326 TYR A O 1
ATOM 2518 N N . ALA A 1 327 ? -19.781 -4.746 1.434 1 98.25 327 ALA A N 1
ATOM 2519 C CA . ALA A 1 327 ? -19.812 -6.023 2.143 1 98.25 327 ALA A CA 1
ATOM 2520 C C . ALA A 1 327 ? -21.219 -6.359 2.615 1 98.25 327 ALA A C 1
ATOM 2522 O O . ALA A 1 327 ? -21.578 -7.535 2.742 1 98.25 327 ALA A O 1
ATOM 2523 N N . LYS A 1 328 ? -22.047 -5.336 2.871 1 98 328 LYS A N 1
ATOM 2524 C CA . LYS A 1 328 ? -23.406 -5.523 3.355 1 98 328 LYS A CA 1
ATOM 2525 C C . LYS A 1 328 ? -24.344 -5.934 2.221 1 98 328 LYS A C 1
ATOM 2527 O O . LYS A 1 328 ? -25.453 -6.422 2.467 1 98 328 LYS A O 1
ATOM 2532 N N . THR A 1 329 ? -23.875 -5.762 0.98 1 96.62 329 THR A N 1
ATOM 2533 C CA . THR A 1 329 ? -24.797 -5.945 -0.135 1 96.62 329 THR A CA 1
ATOM 2534 C C . THR A 1 329 ? -24.344 -7.09 -1.034 1 96.62 329 THR A C 1
ATOM 2536 O O . THR A 1 329 ? -25.156 -7.855 -1.542 1 96.62 329 THR A O 1
ATOM 2539 N N . ARG A 1 330 ? -23.094 -7.254 -1.223 1 96.5 330 ARG A N 1
ATOM 2540 C CA . ARG A 1 330 ? -22.562 -8.305 -2.08 1 96.5 330 ARG A CA 1
ATOM 2541 C C . ARG A 1 330 ? -22.75 -9.68 -1.447 1 96.5 330 ARG A C 1
ATOM 2543 O O . ARG A 1 330 ? -22.344 -9.906 -0.309 1 96.5 330 ARG A O 1
ATOM 2550 N N . LYS A 1 331 ? -23.406 -10.57 -2.092 1 96.06 331 LYS A N 1
ATOM 2551 C CA . LYS A 1 331 ? -23.578 -11.93 -1.609 1 96.06 331 LYS A CA 1
ATOM 2552 C C . LYS A 1 331 ? -22.656 -12.898 -2.328 1 96.06 331 LYS A C 1
ATOM 2554 O O . LYS A 1 331 ? -22.5 -12.844 -3.551 1 96.06 331 LYS A O 1
ATOM 2559 N N . GLN A 1 332 ? -21.984 -13.688 -1.584 1 94.5 332 GLN A N 1
ATOM 2560 C CA . GLN A 1 332 ? -21.078 -14.688 -2.133 1 94.5 332 GLN A CA 1
ATOM 2561 C C . GLN A 1 332 ? -20.719 -15.742 -1.085 1 94.5 332 GLN A C 1
ATOM 2563 O O . GLN A 1 332 ? -20.328 -15.406 0.035 1 94.5 332 GLN A O 1
ATOM 2568 N N . GLY A 1 333 ? -20.812 -16.953 -1.46 1 94 333 GLY A N 1
ATOM 2569 C CA . GLY A 1 333 ? -20.438 -18.016 -0.554 1 94 333 GLY A CA 1
ATOM 2570 C C . GLY A 1 333 ? -21.469 -18.281 0.522 1 94 333 GLY A C 1
ATOM 2571 O O . GLY A 1 333 ? -22.344 -17.438 0.777 1 94 333 GLY A O 1
ATOM 2572 N N . ALA A 1 334 ? -21.391 -19.438 1.162 1 95.56 334 ALA A N 1
ATOM 2573 C CA . ALA A 1 334 ? -22.25 -19.797 2.285 1 95.56 334 ALA A CA 1
ATOM 2574 C C . ALA A 1 334 ? -21.625 -19.391 3.613 1 95.56 334 ALA A C 1
ATOM 2576 O O . ALA A 1 334 ? -20.422 -19.125 3.684 1 95.56 334 ALA A O 1
ATOM 2577 N N . ASP A 1 335 ? -22.484 -19.25 4.59 1 97.31 335 ASP A N 1
ATOM 2578 C CA . ASP A 1 335 ? -21.938 -19.094 5.938 1 97.31 335 ASP A CA 1
ATOM 2579 C C . ASP A 1 335 ? -20.938 -20.203 6.258 1 97.31 335 ASP A C 1
ATOM 2581 O O . ASP A 1 335 ? -21.156 -21.359 5.902 1 97.31 335 ASP A O 1
ATOM 2585 N N . LEU A 1 336 ? -19.906 -19.828 6.934 1 96.94 336 LEU A N 1
ATOM 2586 C CA . LEU A 1 336 ? -18.844 -20.781 7.191 1 96.94 336 LEU A CA 1
ATOM 2587 C C . LEU A 1 336 ? -19.359 -22 7.953 1 96.94 336 LEU A C 1
ATOM 2589 O O . LEU A 1 336 ? -18.859 -23.109 7.777 1 96.94 336 LEU A O 1
ATOM 2593 N N . THR A 1 337 ? -20.406 -21.875 8.781 1 97.5 337 THR A N 1
ATOM 2594 C CA . THR A 1 337 ? -21 -22.953 9.555 1 97.5 337 THR A CA 1
ATOM 2595 C C . THR A 1 337 ? -21.75 -23.922 8.648 1 97.5 337 THR A C 1
ATOM 2597 O O . THR A 1 337 ? -22.094 -25.031 9.07 1 97.5 337 THR A O 1
ATOM 2600 N N . GLN A 1 338 ? -21.984 -23.5 7.41 1 96.19 338 GLN A N 1
ATOM 2601 C CA . GLN A 1 338 ? -22.734 -24.312 6.457 1 96.19 338 GLN A CA 1
ATOM 2602 C C . GLN A 1 338 ? -21.922 -24.531 5.18 1 96.19 338 GLN A C 1
ATOM 2604 O O . GLN A 1 338 ? -22.5 -24.734 4.105 1 96.19 338 GLN A O 1
ATOM 2609 N N . ALA A 1 339 ? -20.672 -24.469 5.297 1 89.44 339 ALA A N 1
ATOM 2610 C CA . ALA A 1 339 ? -19.797 -24.469 4.137 1 89.44 339 ALA A CA 1
ATOM 2611 C C . ALA A 1 339 ? -19.906 -25.781 3.363 1 89.44 339 ALA A C 1
ATOM 2613 O O . ALA A 1 339 ? -19.719 -25.812 2.145 1 89.44 339 ALA A O 1
ATOM 2614 N N . ASN A 1 340 ? -20.312 -26.844 3.992 1 87 340 ASN A N 1
ATOM 2615 C CA . ASN A 1 340 ? -20.359 -28.156 3.348 1 87 340 ASN A CA 1
ATOM 2616 C C . ASN A 1 340 ? -21.75 -28.438 2.771 1 87 340 ASN A C 1
ATOM 2618 O O . ASN A 1 340 ? -21.953 -29.453 2.115 1 87 340 ASN A O 1
ATOM 2622 N N . ASP A 1 341 ? -22.641 -27.5 3.037 1 90 341 ASP A N 1
ATOM 2623 C CA . ASP A 1 341 ? -23.984 -27.641 2.486 1 90 341 ASP A CA 1
ATOM 2624 C C . ASP A 1 341 ? -24.109 -26.922 1.149 1 90 341 ASP A C 1
ATOM 2626 O O . ASP A 1 341 ? -24.266 -25.688 1.114 1 90 341 ASP A O 1
ATOM 2630 N N . LYS A 1 342 ? -24.219 -27.578 0.13 1 83.62 342 LYS A N 1
ATOM 2631 C CA . LYS A 1 342 ? -24.266 -27.031 -1.224 1 83.62 342 LYS A CA 1
ATOM 2632 C C . LYS A 1 342 ? -25.562 -26.25 -1.458 1 83.62 342 LYS A C 1
ATOM 2634 O O . LYS A 1 342 ? -25.625 -25.422 -2.371 1 83.62 342 LYS A O 1
ATOM 2639 N N . SER A 1 343 ? -26.469 -26.547 -0.672 1 88.38 343 SER A N 1
ATOM 2640 C CA . SER A 1 343 ? -27.766 -25.891 -0.836 1 88.38 343 SER A CA 1
ATOM 2641 C C . SER A 1 343 ? -27.875 -24.672 0.064 1 88.38 343 SER A C 1
ATOM 2643 O O . SER A 1 343 ? -28.875 -23.938 -0.01 1 88.38 343 SER A O 1
ATOM 2645 N N . ALA A 1 344 ? -26.859 -24.516 0.873 1 93.75 344 ALA A N 1
ATOM 2646 C CA . ALA A 1 344 ? -26.906 -23.375 1.777 1 93.75 344 ALA A CA 1
ATOM 2647 C C . ALA A 1 344 ? -27.016 -22.062 1 1 93.75 344 ALA A C 1
ATOM 2649 O O . ALA A 1 344 ? -26.406 -21.922 -0.057 1 93.75 344 ALA A O 1
ATOM 2650 N N . PRO A 1 345 ? -27.828 -21.203 1.483 1 94.69 345 PRO A N 1
ATOM 2651 C CA . PRO A 1 345 ? -27.922 -19.922 0.792 1 94.69 345 PRO A CA 1
ATOM 2652 C C . PRO A 1 345 ? -26.625 -19.125 0.812 1 94.69 345 PRO A C 1
ATOM 2654 O O . PRO A 1 345 ? -25.828 -19.266 1.742 1 94.69 345 PRO A O 1
ATOM 2657 N N . ARG A 1 346 ? -26.375 -18.375 -0.228 1 95.19 346 ARG A N 1
ATOM 2658 C CA . ARG A 1 346 ? -25.266 -17.422 -0.227 1 95.19 346 ARG A CA 1
ATOM 2659 C C . ARG A 1 346 ? -25.578 -16.234 0.671 1 95.19 346 ARG A C 1
ATOM 2661 O O . ARG A 1 346 ? -26.719 -15.797 0.773 1 95.19 346 ARG A O 1
ATOM 2668 N N . ILE A 1 347 ? -24.562 -15.711 1.301 1 96.75 347 ILE A N 1
ATOM 2669 C CA . ILE A 1 347 ? -24.781 -14.648 2.277 1 96.75 347 ILE A CA 1
ATOM 2670 C C . ILE A 1 347 ? -23.984 -13.406 1.885 1 96.75 347 ILE A C 1
ATOM 2672 O O . ILE A 1 347 ? -23.141 -13.461 0.998 1 96.75 347 ILE A O 1
ATOM 2676 N N . GLU A 1 348 ? -24.344 -12.234 2.496 1 97.44 348 GLU A N 1
ATOM 2677 C CA . GLU A 1 348 ? -23.531 -11.023 2.34 1 97.44 348 GLU A CA 1
ATOM 2678 C C . GLU A 1 348 ? -22.094 -11.258 2.803 1 97.44 348 GLU A C 1
ATOM 2680 O O . GLU A 1 348 ? -21.859 -11.938 3.803 1 97.44 348 GLU A O 1
ATOM 2685 N N . VAL A 1 349 ? -21.172 -10.68 2.123 1 97.38 349 VAL A N 1
ATOM 2686 C CA . VAL A 1 349 ? -19.781 -11.023 2.377 1 97.38 349 VAL A CA 1
ATOM 2687 C C . VAL A 1 349 ? -19.375 -10.547 3.77 1 97.38 349 VAL A C 1
ATOM 2689 O O . VAL A 1 349 ? -18.438 -11.078 4.367 1 97.38 349 VAL A O 1
ATOM 2692 N N . ILE A 1 350 ? -20.047 -9.547 4.422 1 98.06 350 ILE A N 1
ATOM 2693 C CA . ILE A 1 350 ? -19.766 -9.102 5.781 1 98.06 350 ILE A CA 1
ATOM 2694 C C . ILE A 1 350 ? -19.984 -10.25 6.762 1 98.06 350 ILE A C 1
ATOM 2696 O O . ILE A 1 350 ? -19.469 -10.227 7.883 1 98.06 350 ILE A O 1
ATOM 2700 N N . GLY A 1 351 ? -20.766 -11.242 6.309 1 97.56 351 GLY A N 1
ATOM 2701 C CA . GLY A 1 351 ? -21.016 -12.383 7.176 1 97.56 351 GLY A CA 1
ATOM 2702 C C . GLY A 1 351 ? -19.828 -13.312 7.309 1 97.56 351 GLY A C 1
ATOM 2703 O O . GLY A 1 351 ? -19.797 -14.156 8.211 1 97.56 351 GLY A O 1
ATOM 2704 N N . HIS A 1 352 ? -18.828 -13.234 6.434 1 97.5 352 HIS A N 1
ATOM 2705 C CA . HIS A 1 352 ? -17.641 -14.07 6.5 1 97.5 352 HIS A CA 1
ATOM 2706 C C . HIS A 1 352 ? -16.656 -13.531 7.527 1 97.5 352 HIS A C 1
ATOM 2708 O O . HIS A 1 352 ? -16.359 -12.336 7.555 1 97.5 352 HIS A O 1
ATOM 2714 N N . PRO A 1 353 ? -16.094 -14.391 8.375 1 98.12 353 PRO A N 1
ATOM 2715 C CA . PRO A 1 353 ? -15.297 -13.961 9.516 1 98.12 353 PRO A CA 1
ATOM 2716 C C . PRO A 1 353 ? -14.094 -13.109 9.109 1 98.12 353 PRO A C 1
ATOM 2718 O O . PRO A 1 353 ? -13.781 -12.117 9.773 1 98.12 353 PRO A O 1
ATOM 2721 N N . ASP A 1 354 ? -13.398 -13.469 8.055 1 97.62 354 ASP A N 1
ATOM 2722 C CA . ASP A 1 354 ? -12.227 -12.711 7.633 1 97.62 354 ASP A CA 1
ATOM 2723 C C . ASP A 1 354 ? -12.625 -11.297 7.203 1 97.62 354 ASP A C 1
ATOM 2725 O O . ASP A 1 354 ? -11.875 -10.344 7.441 1 97.62 354 ASP A O 1
ATOM 2729 N N . VAL A 1 355 ? -13.766 -11.133 6.516 1 97.94 355 VAL A N 1
ATOM 2730 C CA . VAL A 1 355 ? -14.242 -9.828 6.062 1 97.94 355 VAL A CA 1
ATOM 2731 C C . VAL A 1 355 ? -14.641 -8.977 7.266 1 97.94 355 VAL A C 1
ATOM 2733 O O . VAL A 1 355 ? -14.297 -7.793 7.336 1 97.94 355 VAL A O 1
ATOM 2736 N N . LYS A 1 356 ? -15.352 -9.562 8.195 1 97.88 356 LYS A N 1
ATOM 2737 C CA . LYS A 1 356 ? -15.766 -8.828 9.383 1 97.88 356 LYS A CA 1
ATOM 2738 C C . LYS A 1 356 ? -14.562 -8.383 10.203 1 97.88 356 LYS A C 1
ATOM 2740 O O . LYS A 1 356 ? -14.539 -7.27 10.734 1 97.88 356 LYS A O 1
ATOM 2745 N N . ARG A 1 357 ? -13.578 -9.305 10.375 1 98.12 357 ARG A N 1
ATOM 2746 C CA . ARG A 1 357 ? -12.328 -8.945 11.039 1 98.12 357 ARG A CA 1
ATOM 2747 C C . ARG A 1 357 ? -11.656 -7.766 10.344 1 98.12 357 ARG A C 1
ATOM 2749 O O . ARG A 1 357 ? -11.211 -6.824 11.008 1 98.12 357 ARG A O 1
ATOM 2756 N N . SER A 1 358 ? -11.562 -7.828 9 1 98.44 358 SER A N 1
ATOM 2757 C CA . SER A 1 358 ? -10.953 -6.773 8.195 1 98.44 358 SER A CA 1
ATOM 2758 C C . SER A 1 358 ? -11.68 -5.445 8.391 1 98.44 358 SER A C 1
ATOM 2760 O O . SER A 1 358 ? -11.047 -4.402 8.57 1 98.44 358 SER A O 1
ATOM 2762 N N . LEU A 1 359 ? -13 -5.469 8.367 1 98.75 359 LEU A N 1
ATOM 2763 C CA . LEU A 1 359 ? -13.797 -4.266 8.539 1 98.75 359 LEU A CA 1
ATOM 2764 C C . LEU A 1 359 ? -13.602 -3.676 9.938 1 98.75 359 LEU A C 1
ATOM 2766 O O . LEU A 1 359 ? -13.508 -2.455 10.086 1 98.75 359 LEU A O 1
ATOM 2770 N N . MET A 1 360 ? -13.477 -4.512 10.953 1 98.81 360 MET A N 1
ATOM 2771 C CA . MET A 1 360 ? -13.281 -4.02 12.312 1 98.81 360 MET A CA 1
ATOM 2772 C C . MET A 1 360 ? -11.891 -3.402 12.477 1 98.81 360 MET A C 1
ATOM 2774 O O . MET A 1 360 ? -11.727 -2.422 13.203 1 98.81 360 MET A O 1
ATOM 2778 N N . LEU A 1 361 ? -10.93 -4.02 11.828 1 98.81 361 LEU A N 1
ATOM 2779 C CA . LEU A 1 361 ? -9.602 -3.418 11.836 1 98.81 361 LEU A CA 1
ATOM 2780 C C . LEU A 1 361 ? -9.633 -2.016 11.242 1 98.81 361 LEU A C 1
ATOM 2782 O O . LEU A 1 361 ? -9.07 -1.079 11.812 1 98.81 361 LEU A O 1
ATOM 2786 N N . GLN A 1 362 ? -10.289 -1.849 10.133 1 98.81 362 GLN A N 1
ATOM 2787 C CA . GLN A 1 362 ? -10.422 -0.549 9.484 1 98.81 362 GLN A CA 1
ATOM 2788 C C . GLN A 1 362 ? -11.18 0.436 10.367 1 98.81 362 GLN A C 1
ATOM 2790 O O . GLN A 1 362 ? -10.742 1.576 10.547 1 98.81 362 GLN A O 1
ATOM 2795 N N . LYS A 1 363 ? -12.258 -0.054 10.93 1 98.88 363 LYS A N 1
ATOM 2796 C CA . LYS A 1 363 ? -13.078 0.78 11.805 1 98.88 363 LYS A CA 1
ATOM 2797 C C . LYS A 1 363 ? -12.273 1.284 13 1 98.88 363 LYS A C 1
ATOM 2799 O O . LYS A 1 363 ? -12.312 2.475 13.32 1 98.88 363 LYS A O 1
ATOM 2804 N N . SER A 1 364 ? -11.578 0.385 13.617 1 98.88 364 SER A N 1
ATOM 2805 C CA . SER A 1 364 ? -10.836 0.734 14.828 1 98.88 364 SER A CA 1
ATOM 2806 C C . SER A 1 364 ? -9.727 1.734 14.523 1 98.88 364 SER A C 1
ATOM 2808 O O . SER A 1 364 ? -9.508 2.68 15.289 1 98.88 364 SER A O 1
ATOM 2810 N N . TYR A 1 365 ? -9.047 1.573 13.383 1 98.94 365 TYR A N 1
ATOM 2811 C CA . TYR A 1 365 ? -8.008 2.531 13.016 1 98.94 365 TYR A CA 1
ATOM 2812 C C . TYR A 1 365 ? -8.625 3.865 12.602 1 98.94 365 TYR A C 1
ATOM 2814 O O . TYR A 1 365 ? -8.086 4.926 12.938 1 98.94 365 TYR A O 1
ATOM 2822 N N . ALA A 1 366 ? -9.727 3.82 11.859 1 98.88 366 ALA A N 1
ATOM 2823 C CA . ALA A 1 366 ? -10.383 5.066 11.469 1 98.88 366 ALA A CA 1
ATOM 2824 C C . ALA A 1 366 ? -10.812 5.871 12.688 1 98.88 366 ALA A C 1
ATOM 2826 O O . ALA A 1 366 ? -10.562 7.078 12.766 1 98.88 366 ALA A O 1
ATOM 2827 N N . GLU A 1 367 ? -11.414 5.18 13.656 1 98.88 367 GLU A N 1
ATOM 2828 C CA . GLU A 1 367 ? -11.867 5.832 14.875 1 98.88 367 GLU A CA 1
ATOM 2829 C C . GLU A 1 367 ? -10.68 6.27 15.742 1 98.88 367 GLU A C 1
ATOM 2831 O O . GLU A 1 367 ? -10.703 7.355 16.328 1 98.88 367 GLU A O 1
ATOM 2836 N N . GLY A 1 368 ? -9.672 5.406 15.812 1 98.94 368 GLY A N 1
ATOM 2837 C CA . GLY A 1 368 ? -8.492 5.746 16.578 1 98.94 368 GLY A CA 1
ATOM 2838 C C . GLY A 1 368 ? -7.746 6.949 16.031 1 98.94 368 GLY A C 1
ATOM 2839 O O . GLY A 1 368 ? -7.32 7.82 16.797 1 98.94 368 GLY A O 1
ATOM 2840 N N . LEU A 1 369 ? -7.594 7.043 14.734 1 98.94 369 LEU A N 1
ATOM 2841 C CA . LEU A 1 369 ? -6.918 8.164 14.086 1 98.94 369 LEU A CA 1
ATOM 2842 C C . LEU A 1 369 ? -7.711 9.453 14.273 1 98.94 369 LEU A C 1
ATOM 2844 O O . LEU A 1 369 ? -7.133 10.508 14.547 1 98.94 369 LEU A O 1
ATOM 2848 N N . ARG A 1 370 ? -9.039 9.344 14.102 1 98.88 370 ARG A N 1
ATOM 2849 C CA . ARG A 1 370 ? -9.875 10.523 14.328 1 98.88 370 ARG A CA 1
ATOM 2850 C C . ARG A 1 370 ? -9.719 11.031 15.758 1 98.88 370 ARG A C 1
ATOM 2852 O O . ARG A 1 370 ? -9.594 12.234 15.984 1 98.88 370 ARG A O 1
ATOM 2859 N N . ALA A 1 371 ? -9.727 10.062 16.672 1 98.94 371 ALA A N 1
ATOM 2860 C CA . ALA A 1 371 ? -9.578 10.422 18.078 1 98.94 371 ALA A CA 1
ATOM 2861 C C . ALA A 1 371 ? -8.242 11.117 18.328 1 98.94 371 ALA A C 1
ATOM 2863 O O . ALA A 1 371 ? -8.172 12.07 19.109 1 98.94 371 ALA A O 1
ATOM 2864 N N . MET A 1 372 ? -7.184 10.633 17.719 1 98.81 372 MET A N 1
ATOM 2865 C CA . MET A 1 372 ? -5.863 11.227 17.875 1 98.81 372 MET A CA 1
ATOM 2866 C C . MET A 1 372 ? -5.824 12.633 17.281 1 98.81 372 MET A C 1
ATOM 2868 O O . MET A 1 372 ? -5.262 13.555 17.875 1 98.81 372 MET A O 1
ATOM 2872 N N . VAL A 1 373 ? -6.395 12.812 16.109 1 98.81 373 VAL A N 1
ATOM 2873 C CA . VAL A 1 373 ? -6.469 14.117 15.469 1 98.81 373 VAL A CA 1
ATOM 2874 C C . VAL A 1 373 ? -7.223 15.094 16.375 1 98.81 373 VAL A C 1
ATOM 2876 O O . VAL A 1 373 ? -6.758 16.203 16.609 1 98.81 373 VAL A O 1
ATOM 2879 N N . LEU A 1 374 ? -8.32 14.641 16.906 1 98.88 374 LEU A N 1
ATOM 2880 C CA . LEU A 1 374 ? -9.164 15.555 17.672 1 98.88 374 LEU A CA 1
ATOM 2881 C C . LEU A 1 374 ? -8.602 15.789 19.062 1 98.88 374 LEU A C 1
ATOM 2883 O O . LEU A 1 374 ? -8.789 16.859 19.641 1 98.88 374 LEU A O 1
ATOM 2887 N N . TYR A 1 375 ? -7.898 14.812 19.609 1 98.81 375 TYR A N 1
ATOM 2888 C CA . TYR A 1 375 ? -7.16 15.07 20.844 1 98.81 375 TYR A CA 1
ATOM 2889 C C . TYR A 1 375 ? -6.109 16.156 20.625 1 98.81 375 TYR A C 1
ATOM 2891 O O . TYR A 1 375 ? -5.953 17.047 21.469 1 98.81 375 TYR A O 1
ATOM 2899 N N . THR A 1 376 ? -5.391 16.078 19.547 1 98.81 376 THR A N 1
ATOM 2900 C CA . THR A 1 376 ? -4.395 17.094 19.219 1 98.81 376 THR A CA 1
ATOM 2901 C C . THR A 1 376 ? -5.055 18.453 19.016 1 98.81 376 THR A C 1
ATOM 2903 O O . THR A 1 376 ? -4.551 19.469 19.5 1 98.81 376 THR A O 1
ATOM 2906 N N . ALA A 1 377 ? -6.184 18.438 18.328 1 98.56 377 ALA A N 1
ATOM 2907 C CA . ALA A 1 377 ? -6.949 19.672 18.156 1 98.56 377 ALA A CA 1
ATOM 2908 C C . ALA A 1 377 ? -7.391 20.234 19.5 1 98.56 377 ALA A C 1
ATOM 2910 O O . ALA A 1 377 ? -7.449 21.453 19.672 1 98.56 377 ALA A O 1
ATOM 2911 N N . TYR A 1 378 ? -7.762 19.344 20.406 1 98.69 378 TYR A N 1
ATOM 2912 C CA . TYR A 1 378 ? -8.156 19.781 21.75 1 98.69 378 TYR A CA 1
ATOM 2913 C C . TYR A 1 378 ? -7.012 20.484 22.453 1 98.69 378 TYR A C 1
ATOM 2915 O O . TYR A 1 378 ? -7.211 21.516 23.109 1 98.69 378 TYR A O 1
ATOM 2923 N N . ILE A 1 379 ? -5.82 19.953 22.328 1 98.56 379 ILE A N 1
ATOM 2924 C CA . ILE A 1 379 ? -4.645 20.609 22.891 1 98.56 379 ILE A CA 1
ATOM 2925 C C . ILE A 1 379 ? -4.488 22 22.297 1 98.56 379 ILE A C 1
ATOM 2927 O O . ILE A 1 379 ? -4.223 22.969 23 1 98.56 379 ILE A O 1
ATOM 2931 N N . GLN A 1 380 ? -4.68 22.125 20.984 1 97.12 380 GLN A N 1
ATOM 2932 C CA . GLN A 1 380 ? -4.609 23.422 20.312 1 97.12 380 GLN A CA 1
ATOM 2933 C C . GLN A 1 380 ? -5.684 24.375 20.828 1 97.12 380 GLN A C 1
ATOM 2935 O O . GLN A 1 380 ? -5.449 25.578 20.938 1 97.12 380 GLN A O 1
ATOM 2940 N N . GLU A 1 381 ? -6.848 23.812 21.047 1 97.06 381 GLU A N 1
ATOM 2941 C CA . GLU A 1 381 ? -7.953 24.578 21.609 1 97.06 381 GLU A CA 1
ATOM 2942 C C . GLU A 1 381 ? -7.59 25.125 22.984 1 97.06 381 GLU A C 1
ATOM 2944 O O . GLU A 1 381 ? -7.863 26.297 23.281 1 97.06 381 GLU A O 1
ATOM 2949 N N . LEU A 1 382 ? -6.969 24.328 23.828 1 97.88 382 LEU A N 1
ATOM 2950 C CA . LEU A 1 382 ? -6.52 24.766 25.141 1 97.88 382 LEU A CA 1
ATOM 2951 C C . LEU A 1 382 ? -5.465 25.859 25.016 1 97.88 382 LEU A C 1
ATOM 2953 O O . LEU A 1 382 ? -5.398 26.766 25.859 1 97.88 382 LEU A O 1
ATOM 2957 N N . VAL A 1 383 ? -4.652 25.812 23.984 1 97.12 383 VAL A N 1
ATOM 2958 C CA . VAL A 1 383 ? -3.691 26.891 23.719 1 97.12 383 VAL A CA 1
ATOM 2959 C C . VAL A 1 383 ? -4.434 28.188 23.453 1 97.12 383 VAL A C 1
ATOM 2961 O O . VAL A 1 383 ? -4.055 29.25 23.969 1 97.12 383 VAL A O 1
ATOM 2964 N N . GLN A 1 384 ? -5.531 28.125 22.609 1 95.44 384 GLN A N 1
ATOM 2965 C CA . GLN A 1 384 ? -6.34 29.312 22.328 1 95.44 384 GLN A CA 1
ATOM 2966 C C . GLN A 1 384 ? -6.879 29.922 23.625 1 95.44 384 GLN A C 1
ATOM 2968 O O . GLN A 1 384 ? -6.824 31.141 23.812 1 95.44 384 GLN A O 1
ATOM 2973 N N . ILE A 1 385 ? -7.375 29.094 24.484 1 96.94 385 ILE A N 1
ATOM 2974 C CA . ILE A 1 385 ? -7.977 29.531 25.75 1 96.94 385 ILE A CA 1
ATOM 2975 C C . ILE A 1 385 ? -6.902 30.141 26.641 1 96.94 385 ILE A C 1
ATOM 2977 O O . ILE A 1 385 ? -7.102 31.219 27.219 1 96.94 385 ILE A O 1
ATOM 2981 N N . ALA A 1 386 ? -5.77 29.453 26.75 1 97.88 386 ALA A N 1
ATOM 2982 C CA . ALA A 1 386 ? -4.68 29.953 27.578 1 97.88 386 ALA A CA 1
ATOM 2983 C C . ALA A 1 386 ? -4.184 31.297 27.094 1 97.88 386 ALA A C 1
ATOM 2985 O O . ALA A 1 386 ? -3.852 32.188 27.891 1 97.88 386 ALA A O 1
ATOM 2986 N N . LYS A 1 387 ? -4.086 31.484 25.797 1 95.5 387 LYS A N 1
ATOM 2987 C CA . LYS A 1 387 ? -3.678 32.781 25.234 1 95.5 387 LYS A CA 1
ATOM 2988 C C . LYS A 1 387 ? -4.676 33.875 25.578 1 95.5 387 LYS A C 1
ATOM 2990 O O . LYS A 1 387 ? -4.281 34.969 25.938 1 95.5 387 LYS A O 1
ATOM 2995 N N . PHE A 1 388 ? -5.918 33.594 25.375 1 94.81 388 PHE A N 1
ATOM 2996 C CA . PHE A 1 388 ? -6.977 34.562 25.688 1 94.81 388 PHE A CA 1
ATOM 2997 C C . PHE A 1 388 ? -6.91 34.969 27.156 1 94.81 388 PHE A C 1
ATOM 2999 O O . PHE A 1 388 ? -7.148 36.125 27.484 1 94.81 388 PHE A O 1
ATOM 3006 N N . GLU A 1 389 ? -6.531 34 28.016 1 96.81 389 GLU A N 1
ATOM 3007 C CA . GLU A 1 389 ? -6.461 34.25 29.453 1 96.81 389 GLU A CA 1
ATOM 3008 C C . GLU A 1 389 ? -5.137 34.906 29.828 1 96.81 389 GLU A C 1
ATOM 3010 O O . GLU A 1 389 ? -4.953 35.344 30.984 1 96.81 389 GLU A O 1
ATOM 3015 N N . GLY A 1 390 ? -4.246 34.969 29.016 1 96.56 390 GLY A N 1
ATOM 3016 C CA . GLY A 1 390 ? -2.959 35.594 29.25 1 96.56 390 GLY A CA 1
ATOM 3017 C C . GLY A 1 390 ? -2.018 34.75 30.078 1 96.56 390 GLY A C 1
ATOM 3018 O O . GLY A 1 390 ? -1.093 35.25 30.703 1 96.56 390 GLY A O 1
ATOM 3019 N N . ASN A 1 391 ? -2.248 33.5 30.094 1 97.5 391 ASN A N 1
ATOM 3020 C CA . ASN A 1 391 ? -1.406 32.562 30.844 1 97.5 391 ASN A CA 1
ATOM 3021 C C . ASN A 1 391 ? -0.254 32.031 29.984 1 97.5 391 ASN A C 1
ATOM 3023 O O . ASN A 1 391 ? -0.324 30.922 29.453 1 97.5 391 ASN A O 1
ATOM 3027 N N . THR A 1 392 ? 0.826 32.656 29.984 1 97.38 392 THR A N 1
ATOM 3028 C CA . THR A 1 392 ? 1.942 32.406 29.078 1 97.38 392 THR A CA 1
ATOM 3029 C C . THR A 1 392 ? 2.604 31.047 29.375 1 97.38 392 THR A C 1
ATOM 3031 O O . THR A 1 392 ? 3.043 30.344 28.469 1 97.38 392 THR A O 1
ATOM 3034 N N . GLU A 1 393 ? 2.678 30.734 30.656 1 97.19 393 GLU A N 1
ATOM 3035 C CA . GLU A 1 393 ? 3.297 29.484 31.047 1 97.19 393 GLU A CA 1
ATOM 3036 C C . GLU A 1 393 ? 2.498 28.281 30.516 1 97.19 393 GLU A C 1
ATOM 3038 O O . GLU A 1 393 ? 3.074 27.312 30.016 1 97.19 393 GLU A O 1
ATOM 3043 N N . GLU A 1 394 ? 1.231 28.406 30.641 1 97.5 394 GLU A N 1
ATOM 3044 C CA . GLU A 1 394 ? 0.358 27.344 30.156 1 97.5 394 GLU A CA 1
ATOM 3045 C C . GLU A 1 394 ? 0.39 27.25 28.641 1 97.5 394 GLU A C 1
ATOM 3047 O O . GLU A 1 394 ? 0.333 26.156 28.078 1 97.5 394 GLU A O 1
ATOM 3052 N N . VAL A 1 395 ? 0.46 28.375 27.984 1 97.94 395 VAL A N 1
ATOM 3053 C CA . VAL A 1 395 ? 0.576 28.406 26.531 1 97.94 395 VAL A CA 1
ATOM 3054 C C . VAL A 1 395 ? 1.819 27.625 26.094 1 97.94 395 VAL A C 1
ATOM 3056 O O . VAL A 1 395 ? 1.746 26.766 25.219 1 97.94 395 VAL A O 1
ATOM 3059 N N . ASP A 1 396 ? 2.916 27.891 26.766 1 97.31 396 ASP A N 1
ATOM 3060 C CA . ASP A 1 396 ? 4.184 27.266 26.422 1 97.31 396 ASP A CA 1
ATOM 3061 C C . ASP A 1 396 ? 4.113 25.75 26.609 1 97.31 396 ASP A C 1
ATOM 3063 O O . ASP A 1 396 ? 4.574 24.984 25.766 1 97.31 396 ASP A O 1
ATOM 3067 N N . ARG A 1 397 ? 3.559 25.359 27.719 1 97.5 397 ARG A N 1
ATOM 3068 C CA . ARG A 1 397 ? 3.438 23.953 28.031 1 97.5 397 ARG A CA 1
ATOM 3069 C C . ARG A 1 397 ? 2.568 23.234 27 1 97.5 397 ARG A C 1
ATOM 3071 O O . ARG A 1 397 ? 2.943 22.172 26.5 1 97.5 397 ARG A O 1
ATOM 3078 N N . LEU A 1 398 ? 1.433 23.781 26.672 1 98.31 398 LEU A N 1
ATOM 3079 C CA . LEU A 1 398 ? 0.473 23.172 25.75 1 98.31 398 LEU A CA 1
ATOM 3080 C C . LEU A 1 398 ? 1.019 23.141 24.328 1 98.31 398 LEU A C 1
ATOM 3082 O O . LEU A 1 398 ? 0.772 22.188 23.578 1 98.31 398 LEU A O 1
ATOM 3086 N N . GLU A 1 399 ? 1.733 24.141 23.969 1 97.06 399 GLU A N 1
ATOM 3087 C CA . GLU A 1 399 ? 2.334 24.188 22.641 1 97.06 399 GLU A CA 1
ATOM 3088 C C . GLU A 1 399 ? 3.367 23.078 22.469 1 97.06 399 GLU A C 1
ATOM 3090 O O . GLU A 1 399 ? 3.486 22.484 21.391 1 97.06 399 GLU A O 1
ATOM 3095 N N . ARG A 1 400 ? 4.082 22.766 23.516 1 97.69 400 ARG A N 1
ATOM 3096 C CA . ARG A 1 400 ? 5.055 21.688 23.469 1 97.69 400 ARG A CA 1
ATOM 3097 C C . ARG A 1 400 ? 4.359 20.344 23.312 1 97.69 400 ARG A C 1
ATOM 3099 O O . ARG A 1 400 ? 4.852 19.453 22.609 1 97.69 400 ARG A O 1
ATOM 3106 N N . ILE A 1 401 ? 3.234 20.156 23.953 1 98.44 401 ILE A N 1
ATOM 3107 C CA . ILE A 1 401 ? 2.463 18.922 23.812 1 98.44 401 ILE A CA 1
ATOM 3108 C C . ILE A 1 401 ? 1.91 18.812 22.391 1 98.44 401 ILE A C 1
ATOM 3110 O O . ILE A 1 401 ? 1.941 17.734 21.797 1 98.44 401 ILE A O 1
ATOM 3114 N N . ASN A 1 402 ? 1.399 19.969 21.922 1 97.88 402 ASN A N 1
ATOM 3115 C CA . ASN A 1 402 ? 0.946 20 20.531 1 97.88 402 ASN A CA 1
ATOM 3116 C C . ASN A 1 402 ? 2.061 19.594 19.562 1 97.88 402 ASN A C 1
ATOM 3118 O O . ASN A 1 402 ? 1.842 18.797 18.656 1 97.88 402 ASN A O 1
ATOM 3122 N N . ASP A 1 403 ? 3.234 20.156 19.781 1 96.88 403 ASP A N 1
ATOM 3123 C CA . ASP A 1 403 ? 4.383 19.875 18.922 1 96.88 403 ASP A CA 1
ATOM 3124 C C . ASP A 1 403 ? 4.746 18.391 18.953 1 96.88 403 ASP A C 1
ATOM 3126 O O . ASP A 1 403 ? 5.137 17.828 17.922 1 96.88 403 ASP A O 1
ATOM 3130 N N . LEU A 1 404 ? 4.613 17.766 20.094 1 98.25 404 LEU A N 1
ATOM 3131 C CA . LEU A 1 404 ? 4.891 16.344 20.25 1 98.25 404 LEU A CA 1
ATOM 3132 C C . LEU A 1 404 ? 3.904 15.508 19.453 1 98.25 404 LEU A C 1
ATOM 3134 O O . LEU A 1 404 ? 4.281 14.492 18.859 1 98.25 404 LEU A O 1
ATOM 3138 N N . MET A 1 405 ? 2.637 15.922 19.375 1 98.62 405 MET A N 1
ATOM 3139 C CA . MET A 1 405 ? 1.561 15.117 18.812 1 98.62 405 MET A CA 1
ATOM 3140 C C . MET A 1 405 ? 1.55 15.227 17.281 1 98.62 405 MET A C 1
ATOM 3142 O O . MET A 1 405 ? 1.122 14.297 16.594 1 98.62 405 MET A O 1
ATOM 3146 N N . LEU A 1 406 ? 2.055 16.281 16.719 1 98.06 406 LEU A N 1
ATOM 3147 C CA . LEU A 1 406 ? 1.898 16.594 15.297 1 98.06 406 LEU A CA 1
ATOM 3148 C C . LEU A 1 406 ? 2.594 15.539 14.438 1 98.06 406 LEU A C 1
ATOM 3150 O O . LEU A 1 406 ? 2.018 15.047 13.469 1 98.06 406 LEU A O 1
ATOM 3154 N N . PRO A 1 407 ? 3.857 15.117 14.805 1 98.12 407 PRO A N 1
ATOM 3155 C CA . PRO A 1 407 ? 4.465 14.047 14.008 1 98.12 407 PRO A CA 1
ATOM 3156 C C . PRO A 1 407 ? 3.68 12.742 14.07 1 98.12 407 PRO A C 1
ATOM 3158 O O . PRO A 1 407 ? 3.658 11.977 13.102 1 98.12 407 PRO A O 1
ATOM 3161 N N . LEU A 1 408 ? 3.01 12.484 15.203 1 98.62 408 LEU A N 1
ATOM 3162 C CA . LEU A 1 408 ? 2.186 11.289 15.336 1 98.62 408 LEU A CA 1
ATOM 3163 C C . LEU A 1 408 ? 0.972 11.359 14.414 1 98.62 408 LEU A C 1
ATOM 3165 O O . LEU A 1 408 ? 0.674 10.406 13.695 1 98.62 408 LEU A O 1
ATOM 3169 N N . VAL A 1 409 ? 0.317 12.523 14.43 1 98.62 409 VAL A N 1
ATOM 3170 C CA . VAL A 1 409 ? -0.877 12.727 13.617 1 98.62 409 VAL A CA 1
ATOM 3171 C C . VAL A 1 409 ? -0.527 12.562 12.141 1 98.62 409 VAL A C 1
ATOM 3173 O O . VAL A 1 409 ? -1.206 11.844 11.414 1 98.62 409 VAL A O 1
ATOM 3176 N N . LYS A 1 410 ? 0.547 13.203 11.75 1 98.38 410 LYS A N 1
ATOM 3177 C CA . LYS A 1 410 ? 0.949 13.172 10.352 1 98.38 410 LYS A CA 1
ATOM 3178 C C . LYS A 1 410 ? 1.381 11.773 9.93 1 98.38 410 LYS A C 1
ATOM 3180 O O . LYS A 1 410 ? 0.885 11.234 8.938 1 98.38 410 LYS A O 1
ATOM 3185 N N . ALA A 1 411 ? 2.248 11.141 10.703 1 98.44 411 ALA A N 1
ATOM 3186 C CA . ALA A 1 411 ? 2.854 9.875 10.305 1 98.44 411 ALA A CA 1
ATOM 3187 C C . ALA A 1 411 ? 1.844 8.734 10.398 1 98.44 411 ALA A C 1
ATOM 3189 O O . ALA A 1 411 ? 1.729 7.926 9.469 1 98.44 411 ALA A O 1
ATOM 3190 N N . CYS A 1 412 ? 1.076 8.641 11.477 1 98.44 412 CYS A N 1
ATOM 3191 C CA . CYS A 1 412 ? 0.121 7.547 11.633 1 98.44 412 CYS A CA 1
ATOM 3192 C C . CYS A 1 412 ? -1.099 7.758 10.742 1 98.44 412 CYS A C 1
ATOM 3194 O O . CYS A 1 412 ? -1.62 6.805 10.164 1 98.44 412 CYS A O 1
ATOM 3196 N N . GLY A 1 413 ? -1.549 9.039 10.664 1 98.5 413 GLY A N 1
ATOM 3197 C CA . GLY A 1 413 ? -2.652 9.328 9.766 1 98.5 413 GLY A CA 1
ATOM 3198 C C . GLY A 1 413 ? -2.367 8.93 8.328 1 98.5 413 GLY A C 1
ATOM 3199 O O . GLY A 1 413 ? -3.223 8.344 7.66 1 98.5 413 GLY A O 1
ATOM 3200 N N . SER A 1 414 ? -1.142 9.156 7.887 1 98.38 414 SER A N 1
ATOM 3201 C CA . SER A 1 414 ? -0.786 8.898 6.496 1 98.38 414 SER A CA 1
ATOM 3202 C C . SER A 1 414 ? -0.417 7.434 6.285 1 98.38 414 SER A C 1
ATOM 3204 O O . SER A 1 414 ? -1.021 6.746 5.453 1 98.38 414 SER A O 1
ATOM 3206 N N . GLU A 1 415 ? 0.496 6.859 7.129 1 98.56 415 GLU A N 1
ATOM 3207 C CA . GLU A 1 415 ? 1.026 5.512 6.926 1 98.56 415 GLU A CA 1
ATOM 3208 C C . GLU A 1 415 ? -0.05 4.453 7.148 1 98.56 415 GLU A C 1
ATOM 3210 O O . GLU A 1 415 ? -0.187 3.523 6.352 1 98.56 415 GLU A O 1
ATOM 3215 N N . ARG A 1 416 ? -0.792 4.578 8.258 1 98.69 416 ARG A N 1
ATOM 3216 C CA . ARG A 1 416 ? -1.821 3.582 8.539 1 98.69 416 ARG A CA 1
ATOM 3217 C C . ARG A 1 416 ? -2.943 3.646 7.512 1 98.69 416 ARG A C 1
ATOM 3219 O O . ARG A 1 416 ? -3.443 2.611 7.066 1 98.69 416 ARG A O 1
ATOM 3226 N N . ALA A 1 417 ? -3.316 4.809 7.121 1 98.69 417 ALA A N 1
ATOM 3227 C CA . ALA A 1 417 ? -4.371 4.957 6.121 1 98.69 417 ALA A CA 1
ATOM 3228 C C . ALA A 1 417 ? -3.967 4.312 4.797 1 98.69 417 ALA A C 1
ATOM 3230 O O . ALA A 1 417 ? -4.68 3.453 4.273 1 98.69 417 ALA A O 1
ATOM 3231 N N . TYR A 1 418 ? -2.775 4.684 4.266 1 98.62 418 TYR A N 1
ATOM 3232 C CA . TYR A 1 418 ? -2.328 4.148 2.984 1 98.62 418 TYR A CA 1
ATOM 3233 C C . TYR A 1 418 ? -2.318 2.623 3.006 1 98.62 418 TYR A C 1
ATOM 3235 O O . TYR A 1 418 ? -2.846 1.98 2.096 1 98.62 418 TYR A O 1
ATOM 3243 N N . THR A 1 419 ? -1.732 2.078 4.074 1 98.56 419 THR A N 1
ATOM 3244 C CA . THR A 1 419 ? -1.572 0.63 4.156 1 98.56 419 THR A CA 1
ATOM 3245 C C . THR A 1 419 ? -2.932 -0.06 4.234 1 98.56 419 THR A C 1
ATOM 3247 O O . THR A 1 419 ? -3.199 -1 3.482 1 98.56 419 THR A O 1
ATOM 3250 N N . LEU A 1 420 ? -3.846 0.45 5.051 1 98.75 420 LEU A N 1
ATOM 3251 C CA . LEU A 1 420 ? -5.109 -0.234 5.305 1 98.75 420 LEU A CA 1
ATOM 3252 C C . LEU A 1 420 ? -6.055 -0.091 4.113 1 98.75 420 LEU A C 1
ATOM 3254 O O . LEU A 1 420 ? -6.832 -1 3.822 1 98.75 420 LEU A O 1
ATOM 3258 N N . ILE A 1 421 ? -6.023 1.057 3.414 1 98.81 421 ILE A N 1
ATOM 3259 C CA . ILE A 1 421 ? -6.879 1.226 2.244 1 98.81 421 ILE A CA 1
ATOM 3260 C C . ILE A 1 421 ? -6.527 0.175 1.193 1 98.81 421 ILE A C 1
ATOM 3262 O O . ILE A 1 421 ? -7.418 -0.414 0.576 1 98.81 421 ILE A O 1
ATOM 3266 N N . GLY A 1 422 ? -5.254 -0.075 1.062 1 98.38 422 GLY A N 1
ATOM 3267 C CA . GLY A 1 422 ? -4.805 -1.044 0.076 1 98.38 422 GLY A CA 1
ATOM 3268 C C . GLY A 1 422 ? -4.961 -2.48 0.535 1 98.38 422 GLY A C 1
ATOM 3269 O O . GLY A 1 422 ? -5.434 -3.332 -0.222 1 98.38 422 GLY A O 1
ATOM 3270 N N . THR A 1 423 ? -4.672 -2.811 1.794 1 98.31 423 THR A N 1
ATOM 3271 C CA . THR A 1 423 ? -4.562 -4.195 2.244 1 98.31 423 THR A CA 1
ATOM 3272 C C . THR A 1 423 ? -5.895 -4.691 2.799 1 98.31 423 THR A C 1
ATOM 3274 O O . THR A 1 423 ? -6.098 -5.898 2.943 1 98.31 423 THR A O 1
ATOM 3277 N N . GLU A 1 424 ? -6.832 -3.713 3.156 1 98.62 424 GLU A N 1
ATOM 3278 C CA . GLU A 1 424 ? -8.078 -4.137 3.791 1 98.62 424 GLU A CA 1
ATOM 3279 C C . GLU A 1 424 ? -9.289 -3.619 3.021 1 98.62 424 GLU A C 1
ATOM 3281 O O . GLU A 1 424 ? -10.094 -4.406 2.523 1 98.62 424 GLU A O 1
ATOM 3286 N N . SER A 1 425 ? -9.383 -2.301 2.826 1 98.81 425 SER A N 1
ATOM 3287 C CA . SER A 1 425 ? -10.578 -1.733 2.211 1 98.81 425 SER A CA 1
ATOM 3288 C C . SER A 1 425 ? -10.773 -2.256 0.791 1 98.81 425 SER A C 1
ATOM 3290 O O . SER A 1 425 ? -11.852 -2.752 0.447 1 98.81 425 SER A O 1
ATOM 3292 N N . LEU A 1 426 ? -9.711 -2.131 0.027 1 98.69 426 LEU A N 1
ATOM 3293 C CA . LEU A 1 426 ? -9.797 -2.59 -1.355 1 98.69 426 LEU A CA 1
ATOM 3294 C C . LEU A 1 426 ? -10.039 -4.094 -1.416 1 98.69 426 LEU A C 1
ATOM 3296 O O . LEU A 1 426 ? -10.781 -4.574 -2.275 1 98.69 426 LEU A O 1
ATOM 3300 N N . GLN A 1 427 ? -9.484 -4.867 -0.479 1 97.94 427 GLN A N 1
ATOM 3301 C CA . GLN A 1 427 ? -9.602 -6.32 -0.446 1 97.94 427 GLN A CA 1
ATOM 3302 C C . GLN A 1 427 ? -11.055 -6.754 -0.285 1 97.94 427 GLN A C 1
ATOM 3304 O O . GLN A 1 427 ? -11.461 -7.805 -0.786 1 97.94 427 GLN A O 1
ATOM 3309 N N . CYS A 1 428 ? -11.859 -5.938 0.388 1 97.81 428 CYS A N 1
ATOM 3310 C CA . CYS A 1 428 ? -13.266 -6.266 0.604 1 97.81 428 CYS A CA 1
ATOM 3311 C C . CYS A 1 428 ? -14.023 -6.289 -0.714 1 97.81 428 CYS A C 1
ATOM 3313 O O . CYS A 1 428 ? -15.016 -7.016 -0.852 1 97.81 428 CYS A O 1
ATOM 3315 N N . PHE A 1 429 ? -13.492 -5.566 -1.718 1 97.38 429 PHE A N 1
ATOM 3316 C CA . PHE A 1 429 ? -14.148 -5.484 -3.02 1 97.38 429 PHE A CA 1
ATOM 3317 C C . PHE A 1 429 ? -13.656 -6.598 -3.941 1 97.38 429 PHE A C 1
ATOM 3319 O O . PHE A 1 429 ? -14.273 -6.871 -4.973 1 97.38 429 PHE A O 1
ATOM 3326 N N . GLY A 1 430 ? -12.523 -7.266 -3.584 1 96.38 430 GLY A N 1
ATOM 3327 C CA . GLY A 1 430 ? -11.891 -8.156 -4.539 1 96.38 430 GLY A CA 1
ATOM 3328 C C . GLY A 1 430 ? -11.469 -7.465 -5.82 1 96.38 430 GLY A C 1
ATOM 3329 O O . GLY A 1 430 ? -10.938 -6.352 -5.785 1 96.38 430 GLY A O 1
ATOM 3330 N N . GLY A 1 431 ? -11.672 -8.109 -6.941 1 96.5 431 GLY A N 1
ATOM 3331 C CA . GLY A 1 431 ? -11.281 -7.547 -8.227 1 96.5 431 GLY A CA 1
ATOM 3332 C C . GLY A 1 431 ? -11.984 -6.238 -8.539 1 96.5 431 GLY A C 1
ATOM 3333 O O . GLY A 1 431 ? -11.414 -5.375 -9.211 1 96.5 431 GLY A O 1
ATOM 3334 N N . SER A 1 432 ? -13.203 -6.082 -8.023 1 96.88 432 SER A N 1
ATOM 3335 C CA . SER A 1 432 ? -13.969 -4.867 -8.281 1 96.88 432 SER A CA 1
ATOM 3336 C C . SER A 1 432 ? -13.273 -3.641 -7.699 1 96.88 432 SER A C 1
ATOM 3338 O O . SER A 1 432 ? -13.375 -2.543 -8.25 1 96.88 432 SER A O 1
ATOM 3340 N N . GLY A 1 433 ? -12.609 -3.842 -6.578 1 97.69 433 GLY A N 1
ATOM 3341 C CA . GLY A 1 433 ? -11.93 -2.73 -5.93 1 97.69 433 GLY A CA 1
ATOM 3342 C C . GLY A 1 433 ? -10.789 -2.17 -6.758 1 97.69 433 GLY A C 1
ATOM 3343 O O . GLY A 1 433 ? -10.32 -1.059 -6.504 1 97.69 433 GLY A O 1
ATOM 3344 N N . TYR A 1 434 ? -10.32 -2.949 -7.75 1 98.06 434 TYR A N 1
ATOM 3345 C CA . TYR A 1 434 ? -9.188 -2.578 -8.586 1 98.06 434 TYR A CA 1
ATOM 3346 C C . TYR A 1 434 ? -9.633 -1.734 -9.773 1 98.06 434 TYR A C 1
ATOM 3348 O O . TYR A 1 434 ? -8.797 -1.194 -10.508 1 98.06 434 TYR A O 1
ATOM 3356 N N . LEU A 1 435 ? -10.961 -1.583 -9.984 1 97.81 435 LEU A N 1
ATOM 3357 C CA . LEU A 1 435 ? -11.531 -0.901 -11.141 1 97.81 435 LEU A CA 1
ATOM 3358 C C . LEU A 1 435 ? -11.875 0.547 -10.797 1 97.81 435 LEU A C 1
ATOM 3360 O O . LEU A 1 435 ? -12.133 0.875 -9.641 1 97.81 435 LEU A O 1
ATOM 3364 N N . GLN A 1 436 ? -11.922 1.352 -11.75 1 96.62 436 GLN A N 1
ATOM 3365 C CA . GLN A 1 436 ? -12.219 2.771 -11.602 1 96.62 436 GLN A CA 1
ATOM 3366 C C . GLN A 1 436 ? -13.695 2.992 -11.289 1 96.62 436 GLN A C 1
ATOM 3368 O O . GLN A 1 436 ? -14.102 4.094 -10.914 1 96.62 436 GLN A O 1
ATOM 3373 N N . ASP A 1 437 ? -14.492 1.885 -11.266 1 95.06 437 ASP A N 1
ATOM 3374 C CA . ASP A 1 437 ? -15.93 1.965 -11.016 1 95.06 437 ASP A CA 1
ATOM 3375 C C . ASP A 1 437 ? -16.219 2.287 -9.547 1 95.06 437 ASP A C 1
ATOM 3377 O O . ASP A 1 437 ? -17.312 2.738 -9.211 1 95.06 437 ASP A O 1
ATOM 3381 N N . TYR A 1 438 ? -15.297 2.004 -8.695 1 96.06 438 TYR A N 1
ATOM 3382 C CA . TYR A 1 438 ? -15.406 2.309 -7.273 1 96.06 438 TYR A CA 1
ATOM 3383 C C . TYR A 1 438 ? -14.352 3.33 -6.855 1 96.06 438 TYR A C 1
ATOM 3385 O O . TYR A 1 438 ? -13.289 3.424 -7.473 1 96.06 438 TYR A O 1
ATOM 3393 N N . PRO A 1 439 ? -14.633 4.094 -5.824 1 97.25 439 PRO A N 1
ATOM 3394 C CA . PRO A 1 439 ? -13.688 5.148 -5.453 1 97.25 439 PRO A CA 1
ATOM 3395 C C . PRO A 1 439 ? -12.414 4.605 -4.805 1 97.25 439 PRO A C 1
ATOM 3397 O O . PRO A 1 439 ? -11.422 5.324 -4.691 1 97.25 439 PRO A O 1
ATOM 3400 N N . ILE A 1 440 ? -12.438 3.346 -4.465 1 97.94 440 ILE A N 1
ATOM 3401 C CA . ILE A 1 440 ? -11.406 2.744 -3.627 1 97.94 440 ILE A CA 1
ATOM 3402 C C . ILE A 1 440 ? -10.07 2.771 -4.359 1 97.94 440 ILE A C 1
ATOM 3404 O O . ILE A 1 440 ? -9.023 3.016 -3.75 1 97.94 440 ILE A O 1
ATOM 3408 N N . GLU A 1 441 ? -10.07 2.445 -5.664 1 97.56 441 GLU A N 1
ATOM 3409 C CA . GLU A 1 441 ? -8.82 2.434 -6.422 1 97.56 441 GLU A CA 1
ATOM 3410 C C . GLU A 1 441 ? -8.148 3.803 -6.398 1 97.56 441 GLU A C 1
ATOM 3412 O O . GLU A 1 441 ? -6.934 3.898 -6.227 1 97.56 441 GLU A O 1
ATOM 3417 N N . GLN A 1 442 ? -8.898 4.918 -6.543 1 98.12 442 GLN A N 1
ATOM 3418 C CA . GLN A 1 442 ? -8.352 6.27 -6.484 1 98.12 442 GLN A CA 1
ATOM 3419 C C . GLN A 1 442 ? -7.871 6.609 -5.074 1 98.12 442 GLN A C 1
ATOM 3421 O O . GLN A 1 442 ? -6.867 7.305 -4.906 1 98.12 442 GLN A O 1
ATOM 3426 N N . TYR A 1 443 ? -8.633 6.141 -3.98 1 98.75 443 TYR A N 1
ATOM 3427 C CA . TYR A 1 443 ? -8.211 6.359 -2.602 1 98.75 443 TYR A CA 1
ATOM 3428 C C . TYR A 1 443 ? -6.82 5.785 -2.357 1 98.75 443 TYR A C 1
ATOM 3430 O O . TYR A 1 443 ? -5.992 6.406 -1.688 1 98.75 443 TYR A O 1
ATOM 3438 N N . VAL A 1 444 ? -6.555 4.617 -2.943 1 98.56 444 VAL A N 1
ATOM 3439 C CA . VAL A 1 444 ? -5.254 3.98 -2.779 1 98.56 444 VAL A CA 1
ATOM 3440 C C . VAL A 1 444 ? -4.164 4.871 -3.369 1 98.56 444 VAL A C 1
ATOM 3442 O O . VAL A 1 444 ? -3.154 5.145 -2.717 1 98.56 444 VAL A O 1
ATOM 3445 N N . ARG A 1 445 ? -4.352 5.375 -4.523 1 98.38 445 ARG A N 1
ATOM 3446 C CA . ARG A 1 445 ? -3.352 6.195 -5.199 1 98.38 445 ARG A CA 1
ATOM 3447 C C . ARG A 1 445 ? -3.186 7.543 -4.508 1 98.38 445 ARG A C 1
ATOM 3449 O O . ARG A 1 445 ? -2.064 7.98 -4.25 1 98.38 445 ARG A O 1
ATOM 3456 N N . ASP A 1 446 ? -4.289 8.141 -4.117 1 98.38 446 ASP A N 1
ATOM 3457 C CA . ASP A 1 446 ? -4.281 9.492 -3.566 1 98.38 446 ASP A CA 1
ATOM 3458 C C . ASP A 1 446 ? -3.684 9.508 -2.16 1 98.38 446 ASP A C 1
ATOM 3460 O O . ASP A 1 446 ? -3.127 10.516 -1.727 1 98.38 446 ASP A O 1
ATOM 3464 N N . SER A 1 447 ? -3.797 8.438 -1.431 1 98.56 447 SER A N 1
ATOM 3465 C CA . SER A 1 447 ? -3.383 8.43 -0.032 1 98.56 447 SER A CA 1
ATOM 3466 C C . SER A 1 447 ? -1.868 8.289 0.096 1 98.56 447 SER A C 1
ATOM 3468 O O . SER A 1 447 ? -1.291 8.656 1.12 1 98.56 447 SER A O 1
ATOM 3470 N N . LYS A 1 448 ? -1.208 7.809 -0.956 1 98.56 448 LYS A N 1
ATOM 3471 C CA . LYS A 1 448 ? 0.215 7.5 -0.851 1 98.56 448 LYS A CA 1
ATOM 3472 C C . LYS A 1 448 ? 1.041 8.766 -0.654 1 98.56 448 LYS A C 1
ATOM 3474 O O . LYS A 1 448 ? 2.031 8.758 0.081 1 98.56 448 LYS A O 1
ATOM 3479 N N . ILE A 1 449 ? 0.662 9.852 -1.244 1 98.44 449 ILE A N 1
ATOM 3480 C CA . ILE A 1 449 ? 1.429 11.094 -1.198 1 98.44 449 ILE A CA 1
ATOM 3481 C C . ILE A 1 449 ? 1.512 11.594 0.242 1 98.44 449 ILE A C 1
ATOM 3483 O O . ILE A 1 449 ? 2.484 12.25 0.623 1 98.44 449 ILE A O 1
ATOM 3487 N N . ASP A 1 450 ? 0.533 11.211 1.072 1 98.56 450 ASP A N 1
ATOM 3488 C CA . ASP A 1 450 ? 0.438 11.711 2.439 1 98.56 450 ASP A CA 1
ATOM 3489 C C . ASP A 1 450 ? 1.621 11.242 3.281 1 98.56 450 ASP A C 1
ATOM 3491 O O . ASP A 1 450 ? 1.974 11.875 4.277 1 98.56 450 ASP A O 1
ATOM 3495 N N . THR A 1 451 ? 2.273 10.172 2.889 1 98.38 451 THR A N 1
ATOM 3496 C CA . THR A 1 451 ? 3.412 9.648 3.635 1 98.38 451 THR A CA 1
ATOM 3497 C C . THR A 1 451 ? 4.699 10.359 3.223 1 98.38 451 THR A C 1
ATOM 3499 O O . THR A 1 451 ? 5.758 10.125 3.814 1 98.38 451 THR A O 1
ATOM 3502 N N . LEU A 1 452 ? 4.637 11.25 2.217 1 97.69 452 LEU A N 1
ATOM 3503 C CA . LEU A 1 452 ? 5.832 11.82 1.609 1 97.69 452 LEU A CA 1
ATOM 3504 C C . LEU A 1 452 ? 5.918 13.32 1.894 1 97.69 452 LEU A C 1
ATOM 3506 O O . LEU A 1 452 ? 6.898 13.789 2.48 1 97.69 452 LEU A O 1
ATOM 3510 N N . TYR A 1 453 ? 4.879 14.039 1.488 1 95.62 453 TYR A N 1
ATOM 3511 C CA . TYR A 1 453 ? 4.969 15.484 1.593 1 95.62 453 TYR A CA 1
ATOM 3512 C C . TYR A 1 453 ? 4.824 15.938 3.041 1 95.62 453 TYR A C 1
ATOM 3514 O O . TYR A 1 453 ? 4.535 15.133 3.926 1 95.62 453 TYR A O 1
ATOM 3522 N N . GLU A 1 454 ? 5.246 17.172 3.334 1 93 454 GLU A N 1
ATOM 3523 C CA . GLU A 1 454 ? 5.285 17.781 4.664 1 93 454 GLU A CA 1
ATOM 3524 C C . GLU A 1 454 ? 6.215 17 5.59 1 93 454 GLU A C 1
ATOM 3526 O O . GLU A 1 454 ? 5.988 16.938 6.801 1 93 454 GLU A O 1
ATOM 3531 N N . GLY A 1 455 ? 7.246 16.375 4.984 1 93 455 GLY A N 1
ATOM 3532 C CA . GLY A 1 455 ? 8.195 15.531 5.699 1 93 455 GLY A CA 1
ATOM 3533 C C . GLY A 1 455 ? 7.848 14.055 5.633 1 93 455 GLY A C 1
ATOM 3534 O O . GLY A 1 455 ? 6.762 13.648 6.043 1 93 455 GLY A O 1
ATOM 3535 N N . THR A 1 456 ? 8.766 13.258 5.074 1 95.88 456 THR A N 1
ATOM 3536 C CA . THR A 1 456 ? 8.562 11.812 5.023 1 95.88 456 THR A CA 1
ATOM 3537 C C . THR A 1 456 ? 8.422 11.234 6.43 1 95.88 456 THR A C 1
ATOM 3539 O O . THR A 1 456 ? 8.703 11.922 7.418 1 95.88 456 THR A O 1
ATOM 3542 N N . THR A 1 457 ? 8 10.055 6.527 1 97.31 457 THR A N 1
ATOM 3543 C CA . THR A 1 457 ? 7.859 9.383 7.816 1 97.31 457 THR A CA 1
ATOM 3544 C C . THR A 1 457 ? 9.203 9.32 8.547 1 97.31 457 THR A C 1
ATOM 3546 O O . THR A 1 457 ? 9.25 9.461 9.766 1 97.31 457 THR A O 1
ATOM 3549 N N . ALA A 1 458 ? 10.305 9.156 7.836 1 96.62 458 ALA A N 1
ATOM 3550 C CA . ALA A 1 458 ? 11.633 9.125 8.438 1 96.62 458 ALA A CA 1
ATOM 3551 C C . ALA A 1 458 ? 11.992 10.477 9.055 1 96.62 458 ALA A C 1
ATOM 3553 O O . ALA A 1 458 ? 12.578 10.539 10.141 1 96.62 458 ALA A O 1
ATOM 3554 N N . ILE A 1 459 ? 11.617 11.562 8.312 1 95.5 459 ILE A N 1
ATOM 3555 C CA . ILE A 1 459 ? 11.867 12.906 8.812 1 95.5 459 ILE A CA 1
ATOM 3556 C C . ILE A 1 459 ? 11.016 13.156 10.055 1 95.5 459 ILE A C 1
ATOM 3558 O O . ILE A 1 459 ? 11.492 13.742 11.039 1 95.5 459 ILE A O 1
ATOM 3562 N N . GLN A 1 460 ? 9.766 12.711 10.008 1 97.44 460 GLN A N 1
ATOM 3563 C CA . GLN A 1 460 ? 8.891 12.836 11.172 1 97.44 460 GLN A CA 1
ATOM 3564 C C . GLN A 1 460 ? 9.453 12.078 12.367 1 97.44 460 GLN A C 1
ATOM 3566 O O . GLN A 1 460 ? 9.344 12.539 13.508 1 97.44 460 GLN A O 1
ATOM 3571 N N . GLY A 1 461 ? 10.008 10.859 12.078 1 98.19 461 GLY A N 1
ATOM 3572 C CA . GLY A 1 461 ? 10.609 10.086 13.148 1 98.19 461 GLY A CA 1
ATOM 3573 C C . GLY A 1 461 ? 11.773 10.789 13.82 1 98.19 461 GLY A C 1
ATOM 3574 O O . GLY A 1 461 ? 11.867 10.805 15.055 1 98.19 461 GLY A O 1
ATOM 3575 N N . MET A 1 462 ? 12.664 11.391 13.055 1 96.88 462 MET A N 1
ATOM 3576 C CA . MET A 1 462 ? 13.797 12.148 13.586 1 96.88 462 MET A CA 1
ATOM 3577 C C . MET A 1 462 ? 13.32 13.367 14.367 1 96.88 462 MET A C 1
ATOM 3579 O O . MET A 1 462 ? 13.844 13.672 15.438 1 96.88 462 MET A O 1
ATOM 3583 N N . ASP A 1 463 ? 12.312 14.016 13.773 1 95.75 463 ASP A N 1
ATOM 3584 C CA . ASP A 1 463 ? 11.75 15.188 14.445 1 95.75 463 ASP A CA 1
ATOM 3585 C C . ASP A 1 463 ? 11.133 14.797 15.789 1 95.75 463 ASP A C 1
ATOM 3587 O O . ASP A 1 463 ? 11.359 15.469 16.797 1 95.75 463 ASP A O 1
ATOM 3591 N N . PHE A 1 464 ? 10.406 13.711 15.844 1 98.19 464 PHE A N 1
ATOM 3592 C CA . PHE A 1 464 ? 9.719 13.219 17.031 1 98.19 464 PHE A CA 1
ATOM 3593 C C . PHE A 1 464 ? 10.711 12.906 18.141 1 98.19 464 PHE A C 1
ATOM 3595 O O . PHE A 1 464 ? 10.539 13.367 19.281 1 98.19 464 PHE A O 1
ATOM 3602 N N . PHE A 1 465 ? 11.797 12.203 17.797 1 98.56 465 PHE A N 1
ATOM 3603 C CA . PHE A 1 465 ? 12.719 11.742 18.828 1 98.56 465 PHE A CA 1
ATOM 3604 C C . PHE A 1 465 ? 13.656 12.867 19.25 1 98.56 465 PHE A C 1
ATOM 3606 O O . PHE A 1 465 ? 13.758 13.164 20.453 1 98.56 465 PHE A O 1
ATOM 3613 N N . PHE A 1 466 ? 14.328 13.547 18.281 1 97.06 466 PHE A N 1
ATOM 3614 C CA . PHE A 1 466 ? 15.375 14.5 18.641 1 97.06 466 PHE A CA 1
ATOM 3615 C C . PHE A 1 466 ? 14.781 15.828 19.062 1 97.06 466 PHE A C 1
ATOM 3617 O O . PHE A 1 466 ? 15.148 16.375 20.109 1 97.06 466 PHE A O 1
ATOM 3624 N N . ARG A 1 467 ? 13.812 16.297 18.344 1 94.62 467 ARG A N 1
ATOM 3625 C CA . ARG A 1 467 ? 13.367 17.672 18.562 1 94.62 467 ARG A CA 1
ATOM 3626 C C . ARG A 1 467 ? 12.219 17.734 19.562 1 94.62 467 ARG A C 1
ATOM 3628 O O . ARG A 1 467 ? 12.086 18.703 20.312 1 94.62 467 ARG A O 1
ATOM 3635 N N . LYS A 1 468 ? 11.406 16.703 19.562 1 97.56 468 LYS A N 1
ATOM 3636 C CA . LYS A 1 468 ? 10.227 16.781 20.438 1 97.56 468 LYS A CA 1
ATOM 3637 C C . LYS A 1 468 ? 10.477 16.062 21.766 1 97.56 468 LYS A C 1
ATOM 3639 O O . LYS A 1 468 ? 9.938 16.469 22.797 1 97.56 468 LYS A O 1
ATOM 3644 N N . ILE A 1 469 ? 11.234 14.977 21.766 1 98.19 469 ILE A N 1
ATOM 3645 C CA . ILE A 1 469 ? 11.414 14.211 22.984 1 98.19 469 ILE A CA 1
ATOM 3646 C C . ILE A 1 469 ? 12.719 14.625 23.672 1 98.19 469 ILE A C 1
ATOM 3648 O O . ILE A 1 469 ? 12.711 15.055 24.828 1 98.19 469 ILE A O 1
ATOM 3652 N N . VAL A 1 470 ? 13.867 14.562 22.969 1 97.69 470 VAL A N 1
ATOM 3653 C CA . VAL A 1 470 ? 15.18 14.789 23.578 1 97.69 470 VAL A CA 1
ATOM 3654 C C . VAL A 1 470 ? 15.312 16.25 23.984 1 97.69 470 VAL A C 1
ATOM 3656 O O . VAL A 1 470 ? 15.672 16.562 25.125 1 97.69 470 VAL A O 1
ATOM 3659 N N . LYS A 1 471 ? 14.977 17.156 23.016 1 95.44 471 LYS A N 1
ATOM 3660 C CA . LYS A 1 471 ? 15.125 18.578 23.297 1 95.44 471 LYS A CA 1
ATOM 3661 C C . LYS A 1 471 ? 14.227 19.016 24.453 1 95.44 471 LYS A C 1
ATOM 3663 O O . LYS A 1 471 ? 14.594 19.906 25.219 1 95.44 471 LYS A O 1
ATOM 3668 N N . ASP A 1 472 ? 13.117 18.375 24.562 1 94.75 472 ASP A N 1
ATOM 3669 C CA . ASP A 1 472 ? 12.125 18.672 25.594 1 94.75 472 ASP A CA 1
ATOM 3670 C C . ASP A 1 472 ? 12.383 17.859 26.859 1 94.75 472 ASP A C 1
ATOM 3672 O O . ASP A 1 472 ? 11.57 17.875 27.797 1 94.75 472 ASP A O 1
ATOM 3676 N N . LYS A 1 473 ? 13.484 17.125 26.953 1 95.81 473 LYS A N 1
ATOM 3677 C CA . LYS A 1 473 ? 13.859 16.25 28.062 1 95.81 473 LYS A CA 1
ATOM 3678 C C . LYS A 1 473 ? 12.703 15.336 28.453 1 95.81 473 LYS A C 1
ATOM 3680 O O . LYS A 1 473 ? 12.508 15.062 29.641 1 95.81 473 LYS A O 1
ATOM 3685 N N . GLY A 1 474 ? 11.836 15.062 27.5 1 97.12 474 GLY A N 1
ATOM 3686 C CA . GLY A 1 474 ? 10.773 14.086 27.672 1 97.12 474 GLY A CA 1
ATOM 3687 C C . GLY A 1 474 ? 9.57 14.633 28.422 1 97.12 474 GLY A C 1
ATOM 3688 O O . GLY A 1 474 ? 8.664 13.883 28.781 1 97.12 474 GLY A O 1
ATOM 3689 N N . ALA A 1 475 ? 9.5 15.922 28.672 1 97.75 475 ALA A N 1
ATOM 3690 C CA . ALA A 1 475 ? 8.469 16.5 29.531 1 97.75 475 ALA A CA 1
ATOM 3691 C C . ALA A 1 475 ? 7.082 16.312 28.906 1 97.75 475 ALA A C 1
ATOM 3693 O O . ALA A 1 475 ? 6.145 15.891 29.594 1 97.75 475 ALA A O 1
ATOM 3694 N N . SER A 1 476 ? 6.895 16.672 27.703 1 98.38 476 SER A N 1
ATOM 3695 C CA . SER A 1 476 ? 5.602 16.562 27.031 1 98.38 476 SER A CA 1
ATOM 3696 C C . SER A 1 476 ? 5.172 15.102 26.906 1 98.38 476 SER A C 1
ATOM 3698 O O . SER A 1 476 ? 3.998 14.781 27.078 1 98.38 476 SER A O 1
ATOM 3700 N N . LEU A 1 477 ? 6.113 14.25 26.578 1 98.12 477 LEU A N 1
ATOM 3701 C CA . LEU A 1 477 ? 5.824 12.828 26.469 1 98.12 477 LEU A CA 1
ATOM 3702 C C . LEU A 1 477 ? 5.367 12.25 27.797 1 98.12 477 LEU A C 1
ATOM 3704 O O . LEU A 1 477 ? 4.465 11.414 27.844 1 98.12 477 LEU A O 1
ATOM 3708 N N . MET A 1 478 ? 6.059 12.672 28.844 1 97.75 478 MET A N 1
ATOM 3709 C CA . MET A 1 478 ? 5.688 12.219 30.188 1 97.75 478 MET A CA 1
ATOM 3710 C C . MET A 1 478 ? 4.258 12.625 30.531 1 97.75 478 MET A C 1
ATOM 3712 O O . MET A 1 478 ? 3.537 11.875 31.188 1 97.75 478 MET A O 1
ATOM 3716 N N . PHE A 1 479 ? 3.889 13.805 30.141 1 98.06 479 PHE A N 1
ATOM 3717 C CA . PHE A 1 479 ? 2.52 14.258 30.359 1 98.06 479 PHE A CA 1
ATOM 3718 C C . PHE A 1 479 ? 1.524 13.305 29.703 1 98.06 479 PHE A C 1
ATOM 3720 O O . PHE A 1 479 ? 0.567 12.867 30.344 1 98.06 479 PHE A O 1
ATOM 3727 N N . VAL A 1 480 ? 1.74 12.938 28.438 1 98.38 480 VAL A N 1
ATOM 3728 C CA . VAL A 1 480 ? 0.846 12.047 27.703 1 98.38 480 VAL A CA 1
ATOM 3729 C C . VAL A 1 480 ? 0.881 10.648 28.328 1 98.38 480 VAL A C 1
ATOM 3731 O O . VAL A 1 480 ? -0.163 10.023 28.516 1 98.38 480 VAL A O 1
ATOM 3734 N N . ALA A 1 481 ? 2.08 10.172 28.656 1 98.38 481 ALA A N 1
ATOM 3735 C CA . ALA A 1 481 ? 2.25 8.852 29.25 1 98.38 481 ALA A CA 1
ATOM 3736 C C . ALA A 1 481 ? 1.491 8.742 30.562 1 98.38 481 ALA A C 1
ATOM 3738 O O . ALA A 1 481 ? 0.936 7.691 30.891 1 98.38 481 ALA A O 1
ATOM 3739 N N . GLN A 1 482 ? 1.52 9.828 31.328 1 98.12 482 GLN A N 1
ATOM 3740 C CA . GLN A 1 482 ? 0.817 9.836 32.594 1 98.12 482 GLN A CA 1
ATOM 3741 C C . GLN A 1 482 ? -0.689 9.703 32.406 1 98.12 482 GLN A C 1
ATOM 3743 O O . GLN A 1 482 ? -1.364 9.023 33.188 1 98.12 482 GLN A O 1
ATOM 3748 N N . GLN A 1 483 ? -1.183 10.344 31.422 1 97.81 483 GLN A N 1
ATOM 3749 C CA . GLN A 1 483 ? -2.605 10.211 31.125 1 97.81 483 GLN A CA 1
ATOM 3750 C C . GLN A 1 483 ? -2.953 8.781 30.719 1 97.81 483 GLN A C 1
ATOM 3752 O O . GLN A 1 483 ? -3.982 8.242 31.141 1 97.81 483 GLN A O 1
ATOM 3757 N N . ILE A 1 484 ? -2.123 8.172 29.922 1 98.5 484 ILE A N 1
ATOM 3758 C CA . ILE A 1 484 ? -2.328 6.793 29.5 1 98.5 484 ILE A CA 1
ATOM 3759 C C . ILE A 1 484 ? -2.299 5.871 30.719 1 98.5 484 ILE A C 1
ATOM 3761 O O . ILE A 1 484 ? -3.15 4.992 30.859 1 98.5 484 ILE A O 1
ATOM 3765 N N . GLN A 1 485 ? -1.325 6.102 31.562 1 98 485 GLN A N 1
ATOM 3766 C CA . GLN A 1 485 ? -1.169 5.301 32.781 1 98 485 GLN A CA 1
ATOM 3767 C C . GLN A 1 485 ? -2.389 5.43 33.688 1 98 485 GLN A C 1
ATOM 3769 O O . GLN A 1 485 ? -2.846 4.441 34.25 1 98 485 GLN A O 1
ATOM 3774 N N . GLU A 1 486 ? -2.875 6.633 33.781 1 96.94 486 GLU A N 1
ATOM 3775 C CA . GLU A 1 486 ? -4.043 6.887 34.625 1 96.94 486 GLU A CA 1
ATOM 3776 C C . GLU A 1 486 ? -5.246 6.074 34.156 1 96.94 486 GLU A C 1
ATOM 3778 O O . GLU A 1 486 ? -5.973 5.5 34.969 1 96.94 486 GLU A O 1
ATOM 3783 N N . LEU A 1 487 ? -5.445 6.039 32.844 1 96.19 487 LEU A N 1
ATOM 3784 C CA . LEU A 1 487 ? -6.559 5.246 32.344 1 96.19 487 LEU A CA 1
ATOM 3785 C C . LEU A 1 487 ? -6.305 3.758 32.531 1 96.19 487 LEU A C 1
ATOM 3787 O O . LEU A 1 487 ? -7.211 3.014 32.906 1 96.19 487 LEU A O 1
ATOM 3791 N N . ALA A 1 488 ? -5.09 3.297 32.219 1 96.06 488 ALA A N 1
ATOM 3792 C CA . ALA A 1 488 ? -4.734 1.882 32.312 1 96.06 488 ALA A CA 1
ATOM 3793 C C . ALA A 1 488 ? -4.895 1.353 33.719 1 96.06 488 ALA A C 1
ATOM 3795 O O . ALA A 1 488 ? -5.25 0.189 33.938 1 96.06 488 ALA A O 1
ATOM 3796 N N . GLU A 1 489 ? -4.738 2.246 34.719 1 93.19 489 GLU A N 1
ATOM 3797 C CA . GLU A 1 489 ? -4.73 1.816 36.125 1 93.19 489 GLU A CA 1
ATOM 3798 C C . GLU A 1 489 ? -6.035 2.191 36.844 1 93.19 489 GLU A C 1
ATOM 3800 O O . GLU A 1 489 ? -6.211 1.913 38.031 1 93.19 489 GLU A O 1
ATOM 3805 N N . ASN A 1 490 ? -6.801 2.846 36.062 1 86.75 490 ASN A N 1
ATOM 3806 C CA . ASN A 1 490 ? -8.047 3.277 36.688 1 86.75 490 ASN A CA 1
ATOM 3807 C C . ASN A 1 490 ? -8.898 2.086 37.094 1 86.75 490 ASN A C 1
ATOM 3809 O O . ASN A 1 490 ? -9.398 1.337 36.25 1 86.75 490 ASN A O 1
ATOM 3813 N N . GLN A 1 491 ? -9.047 1.862 38.406 1 72.44 491 GLN A N 1
ATOM 3814 C CA . GLN A 1 491 ? -9.781 0.725 38.969 1 72.44 491 GLN A CA 1
ATOM 3815 C C . GLN A 1 491 ? -11.258 1.061 39.156 1 72.44 491 GLN A C 1
ATOM 3817 O O . GLN A 1 491 ? -12.078 0.167 39.375 1 72.44 491 GLN A O 1
ATOM 3822 N N . ASP A 1 492 ? -11.594 2.291 39.125 1 68.81 492 ASP A N 1
ATOM 3823 C CA . ASP A 1 492 ? -12.977 2.729 39.312 1 68.81 492 ASP A CA 1
ATOM 3824 C C . ASP A 1 492 ? -13.781 2.545 38.031 1 68.81 492 ASP A C 1
ATOM 3826 O O . ASP A 1 492 ? -14.992 2.779 38.031 1 68.81 492 ASP A O 1
ATOM 3830 N N . VAL A 1 493 ? -13.07 2 37.156 1 65.38 493 VAL A N 1
ATOM 3831 C CA . VAL A 1 493 ? -13.766 1.891 35.875 1 65.38 493 VAL A CA 1
ATOM 3832 C C . VAL A 1 493 ? -14.398 0.509 35.75 1 65.38 493 VAL A C 1
ATOM 3834 O O . VAL A 1 493 ? -14.133 -0.383 36.531 1 65.38 493 VAL A O 1
ATOM 3837 N N . ASP A 1 494 ? -15.398 0.338 34.844 1 71 494 ASP A N 1
ATOM 3838 C CA . ASP A 1 494 ? -16.203 -0.832 34.5 1 71 494 ASP A CA 1
ATOM 3839 C C . ASP A 1 494 ? -15.32 -2.061 34.281 1 71 494 ASP A C 1
ATOM 3841 O O . ASP A 1 494 ? -14.367 -2.023 33.5 1 71 494 ASP A O 1
ATOM 3845 N N . GLY A 1 495 ? -15.43 -3.049 35.125 1 84.81 495 GLY A N 1
ATOM 3846 C CA . GLY A 1 495 ? -14.703 -4.305 35.031 1 84.81 495 GLY A CA 1
ATOM 3847 C C . GLY A 1 495 ? -14.781 -4.953 33.656 1 84.81 495 GLY A C 1
ATOM 3848 O O . GLY A 1 495 ? -13.93 -5.773 33.312 1 84.81 495 GLY A O 1
ATOM 3849 N N . ARG A 1 496 ? -15.68 -4.406 32.906 1 93.62 496 ARG A N 1
ATOM 3850 C CA . ARG A 1 496 ? -15.922 -5.008 31.594 1 93.62 496 ARG A CA 1
ATOM 3851 C C . ARG A 1 496 ? -14.766 -4.727 30.641 1 93.62 496 ARG A C 1
ATOM 3853 O O . ARG A 1 496 ? -14.648 -5.375 29.594 1 93.62 496 ARG A O 1
ATOM 3860 N N . LEU A 1 497 ? -13.82 -3.771 30.844 1 96 497 LEU A N 1
ATOM 3861 C CA . LEU A 1 497 ? -12.68 -3.428 30 1 96 497 LEU A CA 1
ATOM 3862 C C . LEU A 1 497 ? -11.367 -3.727 30.703 1 96 497 LEU A C 1
ATOM 3864 O O . LEU A 1 497 ? -10.344 -3.102 30.406 1 96 497 LEU A O 1
ATOM 3868 N N . LYS A 1 498 ? -11.375 -4.57 31.719 1 95.38 498 LYS A N 1
ATOM 3869 C CA . LYS A 1 498 ? -10.188 -4.883 32.5 1 95.38 498 LYS A CA 1
ATOM 3870 C C . LYS A 1 498 ? -9.078 -5.441 31.625 1 95.38 498 LYS A C 1
ATOM 3872 O O . LYS A 1 498 ? -7.922 -5.016 31.719 1 95.38 498 LYS A O 1
ATOM 3877 N N . THR A 1 499 ? -9.414 -6.422 30.75 1 95.56 499 THR A N 1
ATOM 3878 C CA . THR A 1 499 ? -8.43 -7.027 29.859 1 95.56 499 THR A CA 1
ATOM 3879 C C . THR A 1 499 ? -7.809 -5.977 28.953 1 95.56 499 THR A C 1
ATOM 3881 O O . THR A 1 499 ? -6.598 -5.977 28.734 1 95.56 499 THR A O 1
ATOM 3884 N N . GLU A 1 500 ? -8.641 -5.121 28.406 1 96.88 500 GLU A N 1
ATOM 3885 C CA . GLU A 1 500 ? -8.172 -4.066 27.5 1 96.88 500 GLU A CA 1
ATOM 3886 C C . GLU A 1 500 ? -7.25 -3.092 28.234 1 96.88 500 GLU A C 1
ATOM 3888 O O . GLU A 1 500 ? -6.262 -2.627 27.656 1 96.88 500 GLU A O 1
ATOM 3893 N N . ARG A 1 501 ? -7.527 -2.736 29.469 1 97.19 501 ARG A N 1
ATOM 3894 C CA . ARG A 1 501 ? -6.672 -1.86 30.266 1 97.19 501 ARG A CA 1
ATOM 3895 C C . ARG A 1 501 ? -5.32 -2.518 30.531 1 97.19 501 ARG A C 1
ATOM 3897 O O . ARG A 1 501 ? -4.289 -1.845 30.547 1 97.19 501 ARG A O 1
ATOM 3904 N N . GLU A 1 502 ? -5.328 -3.828 30.781 1 97.06 502 GLU A N 1
ATOM 3905 C CA . GLU A 1 502 ? -4.078 -4.559 30.984 1 97.06 502 GLU A CA 1
ATOM 3906 C C . GLU A 1 502 ? -3.227 -4.551 29.719 1 97.06 502 GLU A C 1
ATOM 3908 O O . GLU A 1 502 ? -2.002 -4.414 29.797 1 97.06 502 GLU A O 1
ATOM 3913 N N . LEU A 1 503 ? -3.895 -4.711 28.578 1 98.19 503 LEU A N 1
ATOM 3914 C CA . LEU A 1 503 ? -3.186 -4.68 27.312 1 98.19 503 LEU A CA 1
ATOM 3915 C C . LEU A 1 503 ? -2.635 -3.285 27.031 1 98.19 503 LEU A C 1
ATOM 3917 O O . LEU A 1 503 ? -1.541 -3.145 26.484 1 98.19 503 LEU A O 1
ATOM 3921 N N . LEU A 1 504 ? -3.412 -2.24 27.375 1 98.5 504 LEU A N 1
ATOM 3922 C CA . LEU A 1 504 ? -2.92 -0.872 27.25 1 98.5 504 LEU A CA 1
ATOM 3923 C C . LEU A 1 504 ? -1.706 -0.643 28.141 1 98.5 504 LEU A C 1
ATOM 3925 O O . LEU A 1 504 ? -0.734 -0.009 27.719 1 98.5 504 LEU A O 1
ATOM 3929 N N . ALA A 1 505 ? -1.778 -1.126 29.391 1 98.38 505 ALA A N 1
ATOM 3930 C CA . ALA A 1 505 ? -0.654 -1.013 30.312 1 98.38 505 ALA A CA 1
ATOM 3931 C C . ALA A 1 505 ? 0.592 -1.691 29.75 1 98.38 505 ALA A C 1
ATOM 3933 O O . ALA A 1 505 ? 1.699 -1.161 29.859 1 98.38 505 ALA A O 1
ATOM 3934 N N . GLN A 1 506 ? 0.396 -2.863 29.188 1 98.62 506 GLN A N 1
ATOM 3935 C CA . GLN A 1 506 ? 1.516 -3.561 28.562 1 98.62 506 GLN A CA 1
ATOM 3936 C C . GLN A 1 506 ? 2.068 -2.764 27.375 1 98.62 506 GLN A C 1
ATOM 3938 O O . GLN A 1 506 ? 3.285 -2.688 27.188 1 98.62 506 GLN A O 1
ATOM 3943 N N . GLY A 1 507 ? 1.155 -2.207 26.547 1 98.75 507 GLY A N 1
ATOM 3944 C CA . GLY A 1 507 ? 1.596 -1.353 25.453 1 98.75 507 GLY A CA 1
ATOM 3945 C C . GLY A 1 507 ? 2.424 -0.171 25.922 1 98.75 507 GLY A C 1
ATOM 3946 O O . GLY A 1 507 ? 3.436 0.167 25.312 1 98.75 507 GLY A O 1
ATOM 3947 N N . LEU A 1 508 ? 1.979 0.464 26.984 1 98.81 508 LEU A N 1
ATOM 3948 C CA . LEU A 1 508 ? 2.721 1.578 27.562 1 98.81 508 LEU A CA 1
ATOM 3949 C C . LEU A 1 508 ? 4.098 1.127 28.031 1 98.81 508 LEU A C 1
ATOM 3951 O O . LEU A 1 508 ? 5.098 1.812 27.797 1 98.81 508 LEU A O 1
ATOM 3955 N N . ALA A 1 509 ? 4.152 -0.018 28.703 1 98.75 509 ALA A N 1
ATOM 3956 C CA . ALA A 1 509 ? 5.422 -0.56 29.172 1 98.75 509 ALA A CA 1
ATOM 3957 C C . ALA A 1 509 ? 6.367 -0.849 28.016 1 98.75 509 ALA A C 1
ATOM 3959 O O . ALA A 1 509 ? 7.566 -0.578 28.094 1 98.75 509 ALA A O 1
ATOM 3960 N N . ASP A 1 510 ? 5.844 -1.478 26.969 1 98.75 510 ASP A N 1
ATOM 3961 C CA . ASP A 1 510 ? 6.645 -1.766 25.781 1 98.75 510 ASP A CA 1
ATOM 3962 C C . ASP A 1 510 ? 7.184 -0.481 25.156 1 98.75 510 ASP A C 1
ATOM 3964 O O . ASP A 1 510 ? 8.344 -0.419 24.75 1 98.75 510 ASP A O 1
ATOM 3968 N N . ALA A 1 511 ? 6.324 0.534 25.016 1 98.5 511 ALA A N 1
ATOM 3969 C CA . ALA A 1 511 ? 6.734 1.818 24.453 1 98.5 511 ALA A CA 1
ATOM 3970 C C . ALA A 1 511 ? 7.824 2.467 25.297 1 98.5 511 ALA A C 1
ATOM 3972 O O . ALA A 1 511 ? 8.773 3.047 24.766 1 98.5 511 ALA A O 1
ATOM 3973 N N . GLN A 1 512 ? 7.648 2.387 26.609 1 98.31 512 GLN A N 1
ATOM 3974 C CA . GLN A 1 512 ? 8.648 2.936 27.516 1 98.31 512 GLN A CA 1
ATOM 3975 C C . GLN A 1 512 ? 9.969 2.189 27.406 1 98.31 512 GLN A C 1
ATOM 3977 O O . GLN A 1 512 ? 11.039 2.799 27.469 1 98.31 512 GLN A O 1
ATOM 3982 N N . ALA A 1 513 ? 9.883 0.9 27.234 1 98.69 513 ALA A N 1
ATOM 3983 C CA . ALA A 1 513 ? 11.094 0.109 27.016 1 98.69 513 ALA A CA 1
ATOM 3984 C C . ALA A 1 513 ? 11.781 0.501 25.719 1 98.69 513 ALA A C 1
ATOM 3986 O O . ALA A 1 513 ? 13.008 0.575 25.641 1 98.69 513 ALA A O 1
ATOM 3987 N N . MET A 1 514 ? 11.062 0.721 24.688 1 98.75 514 MET A N 1
ATOM 3988 C CA . MET A 1 514 ? 11.609 1.184 23.422 1 98.75 514 MET A CA 1
ATOM 3989 C C . MET A 1 514 ? 12.305 2.531 23.578 1 98.75 514 MET A C 1
ATOM 3991 O O . MET A 1 514 ? 13.406 2.734 23.078 1 98.75 514 MET A O 1
ATOM 3995 N N . LEU A 1 515 ? 11.586 3.439 24.312 1 98.31 515 LEU A N 1
ATOM 3996 C CA . LEU A 1 515 ? 12.156 4.754 24.578 1 98.31 515 LEU A CA 1
ATOM 3997 C C . LEU A 1 515 ? 13.461 4.629 25.359 1 98.31 515 LEU A C 1
ATOM 3999 O O . LEU A 1 515 ? 14.43 5.344 25.078 1 98.31 515 LEU A O 1
ATOM 4003 N N . GLY A 1 516 ? 13.445 3.738 26.391 1 98.25 516 GLY A N 1
ATOM 4004 C CA . GLY A 1 516 ? 14.664 3.484 27.125 1 98.25 516 GLY A CA 1
ATOM 4005 C C . GLY A 1 516 ? 15.789 2.951 26.266 1 98.25 516 GLY A C 1
ATOM 4006 O O . GLY A 1 516 ? 16.938 3.369 26.406 1 98.25 516 GLY A O 1
ATOM 4007 N N . GLY A 1 517 ? 15.453 2.045 25.359 1 98.5 517 GLY A N 1
ATOM 4008 C CA . GLY A 1 517 ? 16.438 1.479 24.453 1 98.5 517 GLY A CA 1
ATOM 4009 C C . GLY A 1 517 ? 17.047 2.506 23.531 1 98.5 517 GLY A C 1
ATOM 4010 O O . GLY A 1 517 ? 18.281 2.592 23.406 1 98.5 517 GLY A O 1
ATOM 4011 N N . ILE A 1 518 ? 16.281 3.279 22.875 1 98.62 518 ILE A N 1
ATOM 4012 C CA . ILE A 1 518 ? 16.766 4.246 21.891 1 98.62 518 ILE A CA 1
ATOM 4013 C C . ILE A 1 518 ? 17.531 5.355 22.594 1 98.62 518 ILE A C 1
ATOM 4015 O O . ILE A 1 518 ? 18.531 5.863 22.062 1 98.62 518 ILE A O 1
ATOM 4019 N N . THR A 1 519 ? 17.062 5.801 23.781 1 98.19 519 THR A N 1
ATOM 4020 C CA . THR A 1 519 ? 17.797 6.777 24.578 1 98.19 519 THR A CA 1
ATOM 4021 C C . THR A 1 519 ? 19.156 6.223 25 1 98.19 519 THR A C 1
ATOM 4023 O O . THR A 1 519 ? 20.141 6.957 25.062 1 98.19 519 THR A O 1
ATOM 4026 N N . GLY A 1 520 ? 19.109 4.934 25.312 1 98.25 520 GLY A N 1
ATOM 4027 C CA . GLY A 1 520 ? 20.391 4.289 25.609 1 98.25 520 GLY A CA 1
ATOM 4028 C C . GLY A 1 520 ? 21.359 4.355 24.453 1 98.25 520 GLY A C 1
ATOM 4029 O O . GLY A 1 520 ? 22.562 4.602 24.656 1 98.25 520 GLY A O 1
ATOM 4030 N N . PHE A 1 521 ? 20.922 4.098 23.219 1 98.56 521 PHE A N 1
ATOM 4031 C CA . PHE A 1 521 ? 21.766 4.254 22.031 1 98.56 521 PHE A CA 1
ATOM 4032 C C . PHE A 1 521 ? 22.312 5.672 21.953 1 98.56 521 PHE A C 1
ATOM 4034 O O . PHE A 1 521 ? 23.5 5.867 21.688 1 98.56 521 PHE A O 1
ATOM 4041 N N . LEU A 1 522 ? 21.453 6.648 22.156 1 98.19 522 LEU A N 1
ATOM 4042 C CA . LEU A 1 522 ? 21.844 8.055 22.062 1 98.19 522 LEU A CA 1
ATOM 4043 C C . LEU A 1 522 ? 22.938 8.375 23.078 1 98.19 522 LEU A C 1
ATOM 4045 O O . LEU A 1 522 ? 23.922 9.039 22.75 1 98.19 522 LEU A O 1
ATOM 4049 N N . MET A 1 523 ? 22.75 7.941 24.297 1 98 523 MET A N 1
ATOM 4050 C CA . MET A 1 523 ? 23.719 8.211 25.359 1 98 523 MET A CA 1
ATOM 4051 C C . MET A 1 523 ? 25.062 7.547 25.047 1 98 523 MET A C 1
ATOM 4053 O O . MET A 1 523 ? 26.109 8.141 25.266 1 98 523 MET A O 1
ATOM 4057 N N . SER A 1 524 ? 24.984 6.395 24.5 1 98 524 SER A N 1
ATOM 4058 C CA . SER A 1 524 ? 26.203 5.66 24.172 1 98 524 SER A CA 1
ATOM 4059 C C . SER A 1 524 ? 26.953 6.309 23.016 1 98 524 SER A C 1
ATOM 4061 O O . SER A 1 524 ? 28.141 6.043 22.812 1 98 524 SER A O 1
ATOM 4063 N N . ALA A 1 525 ? 26.281 7.125 22.25 1 97.19 525 ALA A N 1
ATOM 4064 C CA . ALA A 1 525 ? 26.906 7.828 21.141 1 97.19 525 ALA A CA 1
ATOM 4065 C C . ALA A 1 525 ? 27.953 8.836 21.641 1 97.19 525 ALA A C 1
ATOM 4067 O O . ALA A 1 525 ? 28.828 9.25 20.875 1 97.19 525 ALA A O 1
ATOM 4068 N N . GLN A 1 526 ? 27.891 9.25 22.875 1 96.31 526 GLN A N 1
ATOM 4069 C CA . GLN A 1 526 ? 28.891 10.133 23.469 1 96.31 526 GLN A CA 1
ATOM 4070 C C . GLN A 1 526 ? 30.25 9.445 23.547 1 96.31 526 GLN A C 1
ATOM 4072 O O . GLN A 1 526 ? 31.281 10.102 23.422 1 96.31 526 GLN A O 1
ATOM 4077 N N . ASP A 1 527 ? 30.234 8.172 23.75 1 97.19 527 ASP A N 1
ATOM 4078 C CA . ASP A 1 527 ? 31.453 7.383 23.812 1 97.19 527 ASP A CA 1
ATOM 4079 C C . ASP A 1 527 ? 31.891 6.934 22.422 1 97.19 527 ASP A C 1
ATOM 4081 O O . ASP A 1 527 ? 33.094 6.934 22.109 1 97.19 527 ASP A O 1
ATOM 4085 N N . ASP A 1 528 ? 30.938 6.539 21.688 1 97.75 528 ASP A N 1
ATOM 4086 C CA . ASP A 1 528 ? 31.125 6.133 20.297 1 97.75 528 ASP A CA 1
ATOM 4087 C C . ASP A 1 528 ? 30.047 6.742 19.406 1 97.75 528 ASP A C 1
ATOM 4089 O O . ASP A 1 528 ? 28.922 6.242 19.344 1 97.75 528 ASP A O 1
ATOM 4093 N N . ILE A 1 529 ? 30.406 7.707 18.641 1 97.31 529 ILE A N 1
ATOM 4094 C CA . ILE A 1 529 ? 29.469 8.555 17.906 1 97.31 529 ILE A CA 1
ATOM 4095 C C . ILE A 1 529 ? 28.703 7.707 16.891 1 97.31 529 ILE A C 1
ATOM 4097 O O . ILE A 1 529 ? 27.578 8.062 16.5 1 97.31 529 ILE A O 1
ATOM 4101 N N . THR A 1 530 ? 29.203 6.547 16.484 1 97.69 530 THR A N 1
ATOM 4102 C CA . THR A 1 530 ? 28.531 5.719 15.484 1 97.69 530 THR A CA 1
ATOM 4103 C C . THR A 1 530 ? 27.281 5.078 16.062 1 97.69 530 THR A C 1
ATOM 4105 O O . THR A 1 530 ? 26.422 4.602 15.328 1 97.69 530 THR A O 1
ATOM 4108 N N . ASN A 1 531 ? 27.141 5.07 17.406 1 98.19 531 ASN A N 1
ATOM 4109 C CA . ASN A 1 531 ? 25.953 4.527 18.047 1 98.19 531 ASN A CA 1
ATOM 4110 C C . ASN A 1 531 ? 24.719 5.367 17.719 1 98.19 531 ASN A C 1
ATOM 4112 O O . ASN A 1 531 ? 23.578 4.91 17.891 1 98.19 531 ASN A O 1
ATOM 4116 N N . ILE A 1 532 ? 24.938 6.551 17.172 1 98.38 532 ILE A N 1
ATOM 4117 C CA . ILE A 1 532 ? 23.828 7.395 16.766 1 98.38 532 ILE A CA 1
ATOM 4118 C C . ILE A 1 532 ? 23.094 6.75 15.594 1 98.38 532 ILE A C 1
ATOM 4120 O O . ILE A 1 532 ? 21.906 7.016 15.375 1 98.38 532 ILE A O 1
ATOM 4124 N N . TYR A 1 533 ? 23.766 5.883 14.828 1 98.62 533 TYR A N 1
ATOM 4125 C CA . TYR A 1 533 ? 23.125 5.18 13.719 1 98.62 533 TYR A CA 1
ATOM 4126 C C . TYR A 1 533 ? 22.031 4.242 14.219 1 98.62 533 TYR A C 1
ATOM 4128 O O . TYR A 1 533 ? 21.031 4.039 13.539 1 98.62 533 TYR A O 1
ATOM 4136 N N . LYS A 1 534 ? 22.234 3.65 15.438 1 98.69 534 LYS A N 1
ATOM 4137 C CA . LYS A 1 534 ? 21.219 2.785 16.016 1 98.69 534 LYS A CA 1
ATOM 4138 C C . LYS A 1 534 ? 19.938 3.564 16.312 1 98.69 534 LYS A C 1
ATOM 4140 O O . LYS A 1 534 ? 18.844 3.033 16.172 1 98.69 534 LYS A O 1
ATOM 4145 N N . VAL A 1 535 ? 20.125 4.844 16.719 1 98.62 535 VAL A N 1
ATOM 4146 C CA . VAL A 1 535 ? 18.969 5.723 16.906 1 98.62 535 VAL A CA 1
ATOM 4147 C C . VAL A 1 535 ? 18.266 5.945 15.578 1 98.62 535 VAL A C 1
ATOM 4149 O O . VAL A 1 535 ? 17.047 5.758 15.477 1 98.62 535 VAL A O 1
ATOM 4152 N N . GLY A 1 536 ? 19.062 6.262 14.531 1 98.38 536 GLY A N 1
ATOM 4153 C CA . GLY A 1 536 ? 18.516 6.566 13.219 1 98.38 536 GLY A CA 1
ATOM 4154 C C . GLY A 1 536 ? 17.766 5.402 12.602 1 98.38 536 GLY A C 1
ATOM 4155 O O . GLY A 1 536 ? 16.812 5.605 11.836 1 98.38 536 GLY A O 1
ATOM 4156 N N . GLN A 1 537 ? 18.141 4.156 12.961 1 98.56 537 GLN A N 1
ATOM 4157 C CA . GLN A 1 537 ? 17.516 2.953 12.43 1 98.56 537 GLN A CA 1
ATOM 4158 C C . GLN A 1 537 ? 16.141 2.725 13.055 1 98.56 537 GLN A C 1
ATOM 4160 O O . GLN A 1 537 ? 15.359 1.91 12.562 1 98.56 537 GLN A O 1
ATOM 4165 N N . ASN A 1 538 ? 15.781 3.533 14.172 1 98.69 538 ASN A N 1
ATOM 4166 C CA . ASN A 1 538 ? 14.625 3.115 14.953 1 98.69 538 ASN A CA 1
ATOM 4167 C C . ASN A 1 538 ? 13.625 4.254 15.133 1 98.69 538 ASN A C 1
ATOM 4169 O O . ASN A 1 538 ? 12.547 4.059 15.703 1 98.69 538 ASN A O 1
ATOM 4173 N N . THR A 1 539 ? 13.93 5.473 14.648 1 98.5 539 THR A N 1
ATOM 4174 C CA . THR A 1 539 ? 13.07 6.613 14.93 1 98.5 539 THR A CA 1
ATOM 4175 C C . THR A 1 539 ? 11.695 6.426 14.297 1 98.5 539 THR A C 1
ATOM 4177 O O . THR A 1 539 ? 10.672 6.758 14.898 1 98.5 539 THR A O 1
ATOM 4180 N N . SER A 1 540 ? 11.617 5.875 13.055 1 98.38 540 SER A N 1
ATOM 4181 C CA . SER A 1 540 ? 10.336 5.602 12.414 1 98.38 540 SER A CA 1
ATOM 4182 C C . SER A 1 540 ? 9.547 4.547 13.188 1 98.38 540 SER A C 1
ATOM 4184 O O . SER A 1 540 ? 8.328 4.664 13.344 1 98.38 540 SER A O 1
ATOM 4186 N N . ARG A 1 541 ? 10.266 3.494 13.664 1 98.44 541 ARG A N 1
ATOM 4187 C CA . ARG A 1 541 ? 9.648 2.434 14.453 1 98.44 541 ARG A CA 1
ATOM 4188 C C . ARG A 1 541 ? 9.008 2.992 15.719 1 98.44 541 ARG A C 1
ATOM 4190 O O . ARG A 1 541 ? 7.855 2.689 16.031 1 98.44 541 ARG A O 1
ATOM 4197 N N . LEU A 1 542 ? 9.766 3.816 16.406 1 98.75 542 LEU A N 1
ATOM 4198 C CA . LEU A 1 542 ? 9.266 4.41 17.641 1 98.75 542 LEU A CA 1
ATOM 4199 C C . LEU A 1 542 ? 8.047 5.285 17.375 1 98.75 542 LEU A C 1
ATOM 4201 O O . LEU A 1 542 ? 7.059 5.223 18.109 1 98.75 542 LEU A O 1
ATOM 4205 N N . LEU A 1 543 ? 8.141 6.07 16.328 1 98.75 543 LEU A N 1
ATOM 4206 C CA . LEU A 1 543 ? 7.078 7 15.961 1 98.75 543 LEU A CA 1
ATOM 4207 C C . LEU A 1 543 ? 5.762 6.266 15.734 1 98.75 543 LEU A C 1
ATOM 4209 O O . LEU A 1 543 ? 4.738 6.625 16.312 1 98.75 543 LEU A O 1
ATOM 4213 N N . LEU A 1 544 ? 5.746 5.207 14.961 1 98.69 544 LEU A N 1
ATOM 4214 C CA . LEU A 1 544 ? 4.527 4.492 14.602 1 98.69 544 LEU A CA 1
ATOM 4215 C C . LEU A 1 544 ? 4.008 3.676 15.781 1 98.69 544 LEU A C 1
ATOM 4217 O O . LEU A 1 544 ? 2.797 3.561 15.977 1 98.69 544 LEU A O 1
ATOM 4221 N N . ALA A 1 545 ? 4.926 3.115 16.578 1 98.75 545 ALA A N 1
ATOM 4222 C CA . ALA A 1 545 ? 4.52 2.377 17.766 1 98.75 545 ALA A CA 1
ATOM 4223 C C . ALA A 1 545 ? 3.822 3.291 18.766 1 98.75 545 ALA A C 1
ATOM 4225 O O . ALA A 1 545 ? 2.799 2.92 19.359 1 98.75 545 ALA A O 1
ATOM 4226 N N . MET A 1 546 ? 4.387 4.469 18.922 1 98.75 546 MET A N 1
ATOM 4227 C CA . MET A 1 546 ? 3.783 5.441 19.828 1 98.75 546 MET A CA 1
ATOM 4228 C C . MET A 1 546 ? 2.402 5.863 19.344 1 98.75 546 MET A C 1
ATOM 4230 O O . MET A 1 546 ? 1.49 6.066 20.141 1 98.75 546 MET A O 1
ATOM 4234 N N . GLY A 1 547 ? 2.268 6.004 18.031 1 98.81 547 GLY A N 1
ATOM 4235 C CA . GLY A 1 547 ? 0.963 6.32 17.469 1 98.81 547 GLY A CA 1
ATOM 4236 C C . GLY A 1 547 ? -0.088 5.27 17.766 1 98.81 547 GLY A C 1
ATOM 4237 O O . GLY A 1 547 ? -1.215 5.602 18.141 1 98.81 547 GLY A O 1
ATOM 4238 N N . ASP A 1 548 ? 0.256 3.99 17.641 1 98.88 548 ASP A N 1
ATOM 4239 C CA . ASP A 1 548 ? -0.671 2.904 17.953 1 98.88 548 ASP A CA 1
ATOM 4240 C C . ASP A 1 548 ? -1.059 2.916 19.438 1 98.88 548 ASP A C 1
ATOM 4242 O O . ASP A 1 548 ? -2.213 2.654 19.781 1 98.88 548 ASP A O 1
ATOM 4246 N N . LEU A 1 549 ? -0.078 3.182 20.266 1 98.94 549 LEU A N 1
ATOM 4247 C CA . LEU A 1 549 ? -0.356 3.275 21.703 1 98.94 549 LEU A CA 1
ATOM 4248 C C . LEU A 1 549 ? -1.358 4.387 21.984 1 98.94 549 LEU A C 1
ATOM 4250 O O . LEU A 1 549 ? -2.318 4.184 22.734 1 98.94 549 LEU A O 1
ATOM 4254 N N . VAL A 1 550 ? -1.127 5.574 21.375 1 98.88 550 VAL A N 1
ATOM 4255 C CA . VAL A 1 550 ? -2.004 6.723 21.578 1 98.88 550 VAL A CA 1
ATOM 4256 C C . VAL A 1 550 ? -3.404 6.41 21.062 1 98.88 550 VAL A C 1
ATOM 4258 O O . VAL A 1 550 ? -4.402 6.758 21.703 1 98.88 550 VAL A O 1
ATOM 4261 N N . MET A 1 551 ? -3.535 5.73 19.969 1 98.88 551 MET A N 1
ATOM 4262 C CA . MET A 1 551 ? -4.84 5.352 19.438 1 98.88 551 MET A CA 1
ATOM 4263 C C . MET A 1 551 ? -5.539 4.359 20.359 1 98.88 551 MET A C 1
ATOM 4265 O O . MET A 1 551 ? -6.742 4.473 20.594 1 98.88 551 MET A O 1
ATOM 4269 N N . GLY A 1 552 ? -4.746 3.342 20.859 1 98.88 552 GLY A N 1
ATOM 4270 C CA . GLY A 1 552 ? -5.324 2.424 21.828 1 98.88 552 GLY A CA 1
ATOM 4271 C C . GLY A 1 552 ? -5.859 3.117 23.062 1 98.88 552 GLY A C 1
ATOM 4272 O O . GLY A 1 552 ? -6.945 2.791 23.547 1 98.88 552 GLY A O 1
ATOM 4273 N N . TRP A 1 553 ? -5.102 4.121 23.562 1 98.88 553 TRP A N 1
ATOM 4274 C CA . TRP A 1 553 ? -5.492 4.941 24.703 1 98.88 553 TRP A CA 1
ATOM 4275 C C . TRP A 1 553 ? -6.801 5.672 24.422 1 98.88 553 TRP A C 1
ATOM 4277 O O . TRP A 1 553 ? -7.746 5.594 25.203 1 98.88 553 TRP A O 1
ATOM 4287 N N . GLN A 1 554 ? -6.91 6.297 23.25 1 98.88 554 GLN A N 1
ATOM 4288 C CA . GLN A 1 554 ? -8.094 7.09 22.938 1 98.88 554 GLN A CA 1
ATOM 4289 C C . GLN A 1 554 ? -9.312 6.191 22.719 1 98.88 554 GLN A C 1
ATOM 4291 O O . GLN A 1 554 ? -10.422 6.531 23.141 1 98.88 554 GLN A O 1
ATOM 4296 N N . LEU A 1 555 ? -9.141 5.066 22.031 1 98.81 555 LEU A N 1
ATOM 4297 C CA . LEU A 1 555 ? -10.25 4.145 21.781 1 98.81 555 LEU A CA 1
ATOM 4298 C C . LEU A 1 555 ? -10.797 3.594 23.094 1 98.81 555 LEU A C 1
ATOM 4300 O O . LEU A 1 555 ? -12.008 3.416 23.234 1 98.81 555 LEU A O 1
ATOM 4304 N N . LEU A 1 556 ? -9.906 3.252 24.016 1 97.94 556 LEU A N 1
ATOM 4305 C CA . LEU A 1 556 ? -10.359 2.732 25.297 1 97.94 556 LEU A CA 1
ATOM 4306 C C . LEU A 1 556 ? -11.117 3.799 26.078 1 97.94 556 LEU A C 1
ATOM 4308 O O . LEU A 1 556 ? -12.086 3.49 26.781 1 97.94 556 LEU A O 1
ATOM 4312 N N . LYS A 1 557 ? -10.648 5.066 26.016 1 97.62 557 LYS A N 1
ATOM 4313 C CA . LYS A 1 557 ? -11.406 6.176 26.594 1 97.62 557 LYS A CA 1
ATOM 4314 C C . LYS A 1 557 ? -12.805 6.258 25.969 1 97.62 557 LYS A C 1
ATOM 4316 O O . LYS A 1 557 ? -13.789 6.441 26.688 1 97.62 557 LYS A O 1
ATOM 4321 N N . HIS A 1 558 ? -12.906 6.121 24.672 1 98.5 558 HIS A N 1
ATOM 4322 C CA . HIS A 1 558 ? -14.188 6.117 23.969 1 98.5 558 HIS A CA 1
ATOM 4323 C C . HIS A 1 558 ? -15.086 5 24.484 1 98.5 558 HIS A C 1
ATOM 4325 O O . HIS A 1 558 ? -16.281 5.215 24.703 1 98.5 558 HIS A O 1
ATOM 4331 N N . ALA A 1 559 ? -14.5 3.826 24.625 1 97.81 559 ALA A N 1
ATOM 4332 C CA . ALA A 1 559 ? -15.273 2.666 25.062 1 97.81 559 ALA A CA 1
ATOM 4333 C C . ALA A 1 559 ? -15.82 2.873 26.469 1 97.81 559 ALA A C 1
ATOM 4335 O O . ALA A 1 559 ? -16.938 2.445 26.781 1 97.81 559 ALA A O 1
ATOM 4336 N N . THR A 1 560 ? -15.031 3.512 27.359 1 96.62 560 THR A N 1
ATOM 4337 C CA . THR A 1 560 ? -15.477 3.803 28.719 1 96.62 560 THR A CA 1
ATOM 4338 C C . THR A 1 560 ? -16.703 4.707 28.703 1 96.62 560 THR A C 1
ATOM 4340 O O . THR A 1 560 ? -17.672 4.449 29.406 1 96.62 560 THR A O 1
ATOM 4343 N N . ILE A 1 561 ? -16.641 5.695 27.875 1 96.94 561 ILE A N 1
ATOM 4344 C CA . ILE A 1 561 ? -17.75 6.637 27.75 1 96.94 561 ILE A CA 1
ATOM 4345 C C . ILE A 1 561 ? -18.953 5.941 27.109 1 96.94 561 ILE A C 1
ATOM 4347 O O . ILE A 1 561 ? -20.094 6.133 27.547 1 96.94 561 ILE A O 1
ATOM 4351 N N . ALA A 1 562 ? -18.672 5.168 26.062 1 97.81 562 ALA A N 1
ATOM 4352 C CA . ALA A 1 562 ? -19.734 4.453 25.375 1 97.81 562 ALA A CA 1
ATOM 4353 C C . ALA A 1 562 ? -20.453 3.49 26.312 1 97.81 562 ALA A C 1
ATOM 4355 O O . ALA A 1 562 ? -21.688 3.361 26.25 1 97.81 562 ALA A O 1
ATOM 4356 N N . LEU A 1 563 ? -19.719 2.783 27.156 1 96.62 563 LEU A N 1
ATOM 4357 C CA . LEU A 1 563 ? -20.328 1.863 28.125 1 96.62 563 LEU A CA 1
ATOM 4358 C C . LEU A 1 563 ? -21.219 2.611 29.094 1 96.62 563 LEU A C 1
ATOM 4360 O O . LEU A 1 563 ? -22.312 2.133 29.438 1 96.62 563 LEU A O 1
ATOM 4364 N N . ALA A 1 564 ? -20.75 3.76 29.578 1 95.69 564 ALA A N 1
ATOM 4365 C CA . ALA A 1 564 ? -21.578 4.574 30.453 1 95.69 564 ALA A CA 1
ATOM 4366 C C . ALA A 1 564 ? -22.875 4.992 29.781 1 95.69 564 ALA A C 1
ATOM 4368 O O . ALA A 1 564 ? -23.938 5.004 30.391 1 95.69 564 ALA A O 1
ATOM 4369 N N . LYS A 1 565 ? -22.797 5.332 28.5 1 97.25 565 LYS A N 1
ATOM 4370 C CA . LYS A 1 565 ? -23.969 5.723 27.734 1 97.25 565 LYS A CA 1
ATOM 4371 C C . LYS A 1 565 ? -24.922 4.539 27.547 1 97.25 565 LYS A C 1
ATOM 4373 O O . LYS A 1 565 ? -26.141 4.703 27.547 1 97.25 565 LYS A O 1
ATOM 4378 N N . LEU A 1 566 ? -24.344 3.395 27.281 1 96.81 566 LEU A N 1
ATOM 4379 C CA . LEU A 1 566 ? -25.156 2.184 27.172 1 96.81 566 LEU A CA 1
ATOM 4380 C C . LEU A 1 566 ? -25.875 1.896 28.469 1 96.81 566 LEU A C 1
ATOM 4382 O O . LEU A 1 566 ? -27.047 1.512 28.469 1 96.81 566 LEU A O 1
ATOM 4386 N N . ASP A 1 567 ? -25.234 2.115 29.625 1 96.19 567 ASP A N 1
ATOM 4387 C CA . ASP A 1 567 ? -25.828 1.876 30.938 1 96.19 567 ASP A CA 1
ATOM 4388 C C . ASP A 1 567 ? -26.953 2.867 31.234 1 96.19 567 ASP A C 1
ATOM 4390 O O . ASP A 1 567 ? -27.922 2.527 31.906 1 96.19 567 ASP A O 1
ATOM 4394 N N . GLU A 1 568 ? -26.766 4.055 30.781 1 95.56 568 GLU A N 1
ATOM 4395 C CA . GLU A 1 568 ? -27.781 5.094 30.969 1 95.56 568 GLU A CA 1
ATOM 4396 C C . GLU A 1 568 ? -29.031 4.805 30.156 1 95.56 568 GLU A C 1
ATOM 4398 O O . GLU A 1 568 ? -30.109 5.309 30.469 1 95.56 568 GLU A O 1
ATOM 4403 N N . GLY A 1 569 ? -28.969 3.967 29.125 1 93.31 569 GLY A N 1
ATOM 4404 C CA . GLY A 1 569 ? -30.094 3.686 28.234 1 93.31 569 GLY A CA 1
ATOM 4405 C C . GLY A 1 569 ? -30.078 4.543 26.984 1 93.31 569 GLY A C 1
ATOM 4406 O O . GLY A 1 569 ? -30.625 5.652 26.984 1 93.31 569 GLY A O 1
ATOM 4407 N N . PRO A 1 570 ? -29.531 4.02 25.906 1 92.12 570 PRO A N 1
ATOM 4408 C CA . PRO A 1 570 ? -29.438 4.789 24.672 1 92.12 570 PRO A CA 1
ATOM 4409 C C . PRO A 1 570 ? -30.781 5.324 24.188 1 92.12 570 PRO A C 1
ATOM 4411 O O . PRO A 1 570 ? -31.812 4.688 24.406 1 92.12 570 PRO A O 1
ATOM 4414 N N . LYS A 1 571 ? -30.781 6.391 23.484 1 90.69 571 LYS A N 1
ATOM 4415 C CA . LYS A 1 571 ? -31.984 7.105 23.062 1 90.69 571 LYS A CA 1
ATOM 4416 C C . LYS A 1 571 ? -32.656 6.398 21.891 1 90.69 571 LYS A C 1
ATOM 4418 O O . LYS A 1 571 ? -33.844 6.637 21.625 1 90.69 571 LYS A O 1
ATOM 4423 N N . SER A 1 572 ? -31.906 5.648 21.156 1 95.5 572 SER A N 1
ATOM 4424 C CA . SER A 1 572 ? -32.406 4.938 19.984 1 95.5 572 SER A CA 1
ATOM 4425 C C . SER A 1 572 ? -31.609 3.658 19.734 1 95.5 572 SER A C 1
ATOM 4427 O O . SER A 1 572 ? -30.547 3.451 20.328 1 95.5 572 SER A O 1
ATOM 4429 N N . GLU A 1 573 ? -32.125 2.861 18.844 1 96 573 GLU A N 1
ATOM 4430 C CA . GLU A 1 573 ? -31.422 1.645 18.453 1 96 573 GLU A CA 1
ATOM 4431 C C . GLU A 1 573 ? -30.141 1.972 17.703 1 96 573 GLU A C 1
ATOM 4433 O O . GLU A 1 573 ? -29.141 1.244 17.797 1 96 573 GLU A O 1
ATOM 4438 N N . LYS A 1 574 ? -30.234 3.033 17.016 1 96.06 574 LYS A N 1
ATOM 4439 C CA . LYS A 1 574 ? -29.062 3.48 16.297 1 96.06 574 LYS A CA 1
ATOM 4440 C C . LYS A 1 574 ? -27.953 3.904 17.25 1 96.06 574 LYS A C 1
ATOM 4442 O O . LYS A 1 574 ? -26.766 3.621 17.016 1 96.06 574 LYS A O 1
ATOM 4447 N N . ASP A 1 575 ? -28.281 4.551 18.281 1 97.38 575 ASP A N 1
ATOM 4448 C CA . ASP A 1 575 ? -27.297 4.953 19.297 1 97.38 575 ASP A CA 1
ATOM 4449 C C . ASP A 1 575 ? -26.734 3.736 20.031 1 97.38 575 ASP A C 1
ATOM 4451 O O . ASP A 1 575 ? -25.547 3.691 20.344 1 97.38 575 ASP A O 1
ATOM 4455 N N . LYS A 1 576 ? -27.703 2.879 20.328 1 98.06 576 LYS A N 1
ATOM 4456 C CA . LYS A 1 576 ? -27.25 1.649 20.969 1 98.06 576 LYS A CA 1
ATOM 4457 C C . LYS A 1 576 ? -26.188 0.951 20.141 1 98.06 576 LYS A C 1
ATOM 4459 O O . LYS A 1 576 ? -25.109 0.61 20.641 1 98.06 576 LYS A O 1
ATOM 4464 N N . ALA A 1 577 ? -26.438 0.75 18.859 1 98 577 ALA A N 1
ATOM 4465 C CA . ALA A 1 577 ? -25.516 0.101 17.938 1 98 577 ALA A CA 1
ATOM 4466 C C . ALA A 1 577 ? -24.203 0.885 17.844 1 98 577 ALA A C 1
ATOM 4468 O O . ALA A 1 577 ? -23.125 0.296 17.766 1 98 577 ALA A O 1
ATOM 4469 N N . PHE A 1 578 ? -24.328 2.18 17.828 1 98.31 578 PHE A N 1
ATOM 4470 C CA . PHE A 1 578 ? -23.156 3.037 17.75 1 98.31 578 PHE A CA 1
ATOM 4471 C C . PHE A 1 578 ? -22.234 2.807 18.938 1 98.31 578 PHE A C 1
ATOM 4473 O O . PHE A 1 578 ? -21.031 2.58 18.766 1 98.31 578 PHE A O 1
ATOM 4480 N N . TYR A 1 579 ? -22.766 2.865 20.172 1 98.5 579 TYR A N 1
ATOM 4481 C CA . TYR A 1 579 ? -21.953 2.713 21.375 1 98.5 579 TYR A CA 1
ATOM 4482 C C . TYR A 1 579 ? -21.391 1.303 21.484 1 98.5 579 TYR A C 1
ATOM 4484 O O . TYR A 1 579 ? -20.234 1.117 21.906 1 98.5 579 TYR A O 1
ATOM 4492 N N . GLU A 1 580 ? -22.203 0.308 21.094 1 98.25 580 GLU A N 1
ATOM 4493 C CA . GLU A 1 580 ? -21.688 -1.056 21.047 1 98.25 580 GLU A CA 1
ATOM 4494 C C . GLU A 1 580 ? -20.5 -1.166 20.078 1 98.25 580 GLU A C 1
ATOM 4496 O O . GLU A 1 580 ? -19.547 -1.892 20.344 1 98.25 580 GLU A O 1
ATOM 4501 N N . GLY A 1 581 ? -20.625 -0.435 18.953 1 98.56 581 GLY A N 1
ATOM 4502 C CA . GLY A 1 581 ? -19.531 -0.399 17.984 1 98.56 581 GLY A CA 1
ATOM 4503 C C . GLY A 1 581 ? -18.266 0.23 18.531 1 98.56 581 GLY A C 1
ATOM 4504 O O . GLY A 1 581 ? -17.172 -0.234 18.25 1 98.56 581 GLY A O 1
ATOM 4505 N N . LYS A 1 582 ? -18.391 1.277 19.297 1 98.69 582 LYS A N 1
ATOM 4506 C CA . LYS A 1 582 ? -17.25 1.924 19.922 1 98.69 582 LYS A CA 1
ATOM 4507 C C . LYS A 1 582 ? -16.531 0.967 20.875 1 98.69 582 LYS A C 1
ATOM 4509 O O . LYS A 1 582 ? -15.289 0.921 20.891 1 98.69 582 LYS A O 1
ATOM 4514 N N . VAL A 1 583 ? -17.312 0.24 21.656 1 98.19 583 VAL A N 1
ATOM 4515 C CA . VAL A 1 583 ? -16.734 -0.716 22.594 1 98.19 583 VAL A CA 1
ATOM 4516 C C . VAL A 1 583 ? -16.031 -1.834 21.844 1 98.19 583 VAL A C 1
ATOM 4518 O O . VAL A 1 583 ? -14.906 -2.213 22.188 1 98.19 583 VAL A O 1
ATOM 4521 N N . ALA A 1 584 ? -16.672 -2.334 20.797 1 98.5 584 ALA A N 1
ATOM 4522 C CA . ALA A 1 584 ? -16.094 -3.418 20 1 98.5 584 ALA A CA 1
ATOM 4523 C C . ALA A 1 584 ? -14.789 -2.988 19.344 1 98.5 584 ALA A C 1
ATOM 4525 O O . ALA A 1 584 ? -13.836 -3.766 19.281 1 98.5 584 ALA A O 1
ATOM 4526 N N . SER A 1 585 ? -14.766 -1.766 18.859 1 98.56 585 SER A N 1
ATOM 4527 C CA . SER A 1 585 ? -13.57 -1.224 18.219 1 98.56 585 SER A CA 1
ATOM 4528 C C . SER A 1 585 ? -12.391 -1.185 19.188 1 98.56 585 SER A C 1
ATOM 4530 O O . SER A 1 585 ? -11.273 -1.552 18.828 1 98.56 585 SER A O 1
ATOM 4532 N N . ALA A 1 586 ? -12.641 -0.726 20.375 1 98.5 586 ALA A N 1
ATOM 4533 C CA . ALA A 1 586 ? -11.586 -0.629 21.375 1 98.5 586 ALA A CA 1
ATOM 4534 C C . ALA A 1 586 ? -11.078 -2.012 21.781 1 98.5 586 ALA A C 1
ATOM 4536 O O . ALA A 1 586 ? -9.867 -2.227 21.891 1 98.5 586 ALA A O 1
ATOM 4537 N N . ARG A 1 587 ? -12.039 -2.955 22.031 1 98.06 587 ARG A N 1
ATOM 4538 C CA . ARG A 1 587 ? -11.672 -4.316 22.406 1 98.06 587 ARG A CA 1
ATOM 4539 C C . ARG A 1 587 ? -10.812 -4.973 21.328 1 98.06 587 ARG A C 1
ATOM 4541 O O . ARG A 1 587 ? -9.797 -5.59 21.625 1 98.06 587 ARG A O 1
ATOM 4548 N N . PHE A 1 588 ? -11.266 -4.785 20.094 1 98.56 588 PHE A N 1
ATOM 4549 C CA . PHE A 1 588 ? -10.547 -5.371 18.969 1 98.56 588 PHE A CA 1
ATOM 4550 C C . PHE A 1 588 ? -9.148 -4.785 18.859 1 98.56 588 PHE A C 1
ATOM 4552 O O . PHE A 1 588 ? -8.172 -5.523 18.719 1 98.56 588 PHE A O 1
ATOM 4559 N N . PHE A 1 589 ? -9.008 -3.459 18.875 1 98.81 589 PHE A N 1
ATOM 4560 C CA . PHE A 1 589 ? -7.73 -2.781 18.719 1 98.81 589 PHE A CA 1
ATOM 4561 C C . PHE A 1 589 ? -6.746 -3.207 19.797 1 98.81 589 PHE A C 1
ATOM 4563 O O . PHE A 1 589 ? -5.574 -3.461 19.516 1 98.81 589 PHE A O 1
ATOM 4570 N N . CYS A 1 590 ? -7.164 -3.266 21.047 1 98.56 590 CYS A N 1
ATOM 4571 C CA . CYS A 1 590 ? -6.289 -3.637 22.156 1 98.56 590 CYS A CA 1
ATOM 4572 C C . CYS A 1 590 ? -5.781 -5.062 22 1 98.56 590 CYS A C 1
ATOM 4574 O O . CYS A 1 590 ? -4.602 -5.336 22.234 1 98.56 590 CYS A O 1
ATOM 4576 N N . SER A 1 591 ? -6.637 -5.938 21.516 1 98.12 591 SER A N 1
ATOM 4577 C CA . SER A 1 591 ? -6.273 -7.348 21.453 1 98.12 591 SER A CA 1
ATOM 4578 C C . SER A 1 591 ? -5.574 -7.688 20.141 1 98.12 591 SER A C 1
ATOM 4580 O O . SER A 1 591 ? -4.777 -8.625 20.078 1 98.12 591 SER A O 1
ATOM 4582 N N . GLN A 1 592 ? -5.859 -6.887 19.062 1 98.31 592 GLN A N 1
ATOM 4583 C CA . GLN A 1 592 ? -5.414 -7.301 17.734 1 98.31 592 GLN A CA 1
ATOM 4584 C C . GLN A 1 592 ? -4.375 -6.336 17.172 1 98.31 592 GLN A C 1
ATOM 4586 O O . GLN A 1 592 ? -3.861 -6.539 16.078 1 98.31 592 GLN A O 1
ATOM 4591 N N . VAL A 1 593 ? -4 -5.242 17.922 1 98.62 593 VAL A N 1
ATOM 4592 C CA . VAL A 1 593 ? -3.02 -4.285 17.422 1 98.62 593 VAL A CA 1
ATOM 4593 C C . VAL A 1 593 ? -1.93 -4.055 18.453 1 98.62 593 VAL A C 1
ATOM 4595 O O . VAL A 1 593 ? -0.739 -4.148 18.156 1 98.62 593 VAL A O 1
ATOM 4598 N N . LEU A 1 594 ? -2.258 -3.863 19.75 1 98.75 594 LEU A N 1
ATOM 4599 C CA . LEU A 1 594 ? -1.314 -3.416 20.781 1 98.75 594 LEU A CA 1
ATOM 4600 C C . LEU A 1 594 ? -0.24 -4.473 21.016 1 98.75 594 LEU A C 1
ATOM 4602 O O . LEU A 1 594 ? 0.902 -4.137 21.344 1 98.75 594 LEU A O 1
ATOM 4606 N N . PRO A 1 595 ? -0.542 -5.797 20.797 1 98.5 595 PRO A N 1
ATOM 4607 C CA . PRO A 1 595 ? 0.506 -6.801 21.016 1 98.5 595 PRO A CA 1
ATOM 4608 C C . PRO A 1 595 ? 1.688 -6.629 20.062 1 98.5 595 PRO A C 1
ATOM 4610 O O . PRO A 1 595 ? 2.789 -7.105 20.344 1 98.5 595 PRO A O 1
ATOM 4613 N N . ARG A 1 596 ? 1.498 -5.969 18.984 1 98.38 596 ARG A N 1
ATOM 4614 C CA . ARG A 1 596 ? 2.566 -5.727 18.016 1 98.38 596 ARG A CA 1
ATOM 4615 C C . ARG A 1 596 ? 3.682 -4.891 18.641 1 98.38 596 ARG A C 1
ATOM 4617 O O . ARG A 1 596 ? 4.836 -4.969 18.203 1 98.38 596 ARG A O 1
ATOM 4624 N N . LEU A 1 597 ? 3.361 -4.055 19.641 1 98.81 597 LEU A N 1
ATOM 4625 C CA . LEU A 1 597 ? 4.359 -3.207 20.281 1 98.81 597 LEU A CA 1
ATOM 4626 C C . LEU A 1 597 ? 5.445 -4.047 20.953 1 98.81 597 LEU A C 1
ATOM 4628 O O . LEU A 1 597 ? 6.609 -3.643 21 1 98.81 597 LEU A O 1
ATOM 4632 N N . SER A 1 598 ? 5.086 -5.266 21.406 1 98.69 598 SER A N 1
ATOM 4633 C CA . SER A 1 598 ? 6.086 -6.152 21.984 1 98.69 598 SER A CA 1
ATOM 4634 C C . SER A 1 598 ? 7.094 -6.621 20.953 1 98.69 598 SER A C 1
ATOM 4636 O O . SER A 1 598 ? 8.281 -6.77 21.234 1 98.69 598 SER A O 1
ATOM 4638 N N . ALA A 1 599 ? 6.617 -6.891 19.781 1 98.5 599 ALA A N 1
ATOM 4639 C CA . ALA A 1 599 ? 7.508 -7.273 18.703 1 98.5 599 ALA A CA 1
ATOM 4640 C C . ALA A 1 599 ? 8.406 -6.109 18.297 1 98.5 599 ALA A C 1
ATOM 4642 O O . ALA A 1 599 ? 9.594 -6.301 18.016 1 98.5 599 ALA A O 1
ATOM 4643 N N . GLU A 1 600 ? 7.828 -4.902 18.188 1 98.62 600 GLU A N 1
ATOM 4644 C CA . GLU A 1 600 ? 8.617 -3.721 17.875 1 98.62 600 GLU A CA 1
ATOM 4645 C C . GLU A 1 600 ? 9.727 -3.496 18.891 1 98.62 600 GLU A C 1
ATOM 4647 O O . GLU A 1 600 ? 10.844 -3.127 18.531 1 98.62 600 GLU A O 1
ATOM 4652 N N . LYS A 1 601 ? 9.375 -3.678 20.156 1 98.75 601 LYS A N 1
ATOM 4653 C CA . LYS A 1 601 ? 10.359 -3.57 21.234 1 98.75 601 LYS A CA 1
ATOM 4654 C C . LYS A 1 601 ? 11.5 -4.566 21.047 1 98.75 601 LYS A C 1
ATOM 4656 O O . LYS A 1 601 ? 12.672 -4.195 21.125 1 98.75 601 LYS A O 1
ATOM 4661 N N . ALA A 1 602 ? 11.156 -5.812 20.75 1 98.56 602 ALA A N 1
ATOM 4662 C CA . ALA A 1 602 ? 12.164 -6.848 20.547 1 98.56 602 ALA A CA 1
ATOM 4663 C C . ALA A 1 602 ? 13.086 -6.512 19.375 1 98.56 602 ALA A C 1
ATOM 4665 O O . ALA A 1 602 ? 14.297 -6.715 19.453 1 98.56 602 ALA A O 1
ATOM 4666 N N . MET A 1 603 ? 12.57 -6.043 18.312 1 98.38 603 MET A N 1
ATOM 4667 C CA . MET A 1 603 ? 13.336 -5.668 17.125 1 98.38 603 MET A CA 1
ATOM 4668 C C . MET A 1 603 ? 14.266 -4.496 17.438 1 98.38 603 MET A C 1
ATOM 4670 O O . MET A 1 603 ? 15.422 -4.488 17 1 98.38 603 MET A O 1
ATOM 4674 N N . LEU A 1 604 ? 13.727 -3.48 18.172 1 98.62 604 LEU A N 1
ATOM 4675 C CA . LEU A 1 604 ? 14.555 -2.342 18.562 1 98.62 604 LEU A CA 1
ATOM 4676 C C . LEU A 1 604 ? 15.719 -2.789 19.438 1 98.62 604 LEU A C 1
ATOM 4678 O O . LEU A 1 604 ? 16.859 -2.355 19.234 1 98.62 604 LEU A O 1
ATOM 4682 N N . GLU A 1 605 ? 15.445 -3.678 20.359 1 97.94 605 GLU A N 1
ATOM 4683 C CA . GLU A 1 605 ? 16.469 -4.148 21.297 1 97.94 605 GLU A CA 1
ATOM 4684 C C . GLU A 1 605 ? 17.531 -4.961 20.562 1 97.94 605 GLU A C 1
ATOM 4686 O O . GLU A 1 605 ? 18.688 -5.016 21.016 1 97.94 605 GLU A O 1
ATOM 4691 N N . ALA A 1 606 ? 17.188 -5.496 19.422 1 97.38 606 ALA A N 1
ATOM 4692 C CA . ALA A 1 606 ? 18.125 -6.324 18.656 1 97.38 606 ALA A CA 1
ATOM 4693 C C . ALA A 1 606 ? 18.938 -5.477 17.672 1 97.38 606 ALA A C 1
ATOM 4695 O O . ALA A 1 606 ? 19.828 -5.988 17 1 97.38 606 ALA A O 1
ATOM 4696 N N . THR A 1 607 ? 18.719 -4.207 17.641 1 97.62 607 THR A N 1
ATOM 4697 C CA . THR A 1 607 ? 19.375 -3.328 16.672 1 97.62 607 THR A CA 1
ATOM 4698 C C . THR A 1 607 ? 20.859 -3.197 16.969 1 97.62 607 THR A C 1
ATOM 4700 O O . THR A 1 607 ? 21.25 -3 18.125 1 97.62 607 THR A O 1
ATOM 4703 N N . ASP A 1 608 ? 21.672 -3.361 15.977 1 96.75 608 ASP A N 1
ATOM 4704 C CA . ASP A 1 608 ? 23.094 -3.045 16.031 1 96.75 608 ASP A CA 1
ATOM 4705 C C . ASP A 1 608 ? 23.531 -2.326 14.758 1 96.75 608 ASP A C 1
ATOM 4707 O O . ASP A 1 608 ? 22.703 -1.876 13.969 1 96.75 608 ASP A O 1
ATOM 4711 N N . ASN A 1 609 ? 24.828 -2.072 14.516 1 97 609 ASN A N 1
ATOM 4712 C CA . ASN A 1 609 ? 25.312 -1.265 13.406 1 97 609 ASN A CA 1
ATOM 4713 C C . ASN A 1 609 ? 25.766 -2.135 12.242 1 97 609 ASN A C 1
ATOM 4715 O O . ASN A 1 609 ? 26.422 -1.647 11.312 1 97 609 ASN A O 1
ATOM 4719 N N . SER A 1 610 ? 25.375 -3.395 12.289 1 96.44 610 SER A N 1
ATOM 4720 C CA . SER A 1 610 ? 25.844 -4.305 11.25 1 96.44 610 SER A CA 1
ATOM 4721 C C . SER A 1 610 ? 25.422 -3.818 9.859 1 96.44 610 SER A C 1
ATOM 4723 O O . SER A 1 610 ? 26.188 -3.926 8.906 1 96.44 610 SER A O 1
ATOM 4725 N N . ILE A 1 611 ? 24.266 -3.234 9.703 1 96.06 611 ILE A N 1
ATOM 4726 C CA . ILE A 1 611 ? 23.781 -2.818 8.391 1 96.06 611 ILE A CA 1
ATOM 4727 C C . ILE A 1 611 ? 24.531 -1.557 7.949 1 96.06 611 ILE A C 1
ATOM 4729 O O . ILE A 1 611 ? 24.688 -1.306 6.75 1 96.06 611 ILE A O 1
ATOM 4733 N N . MET A 1 612 ? 24.938 -0.762 8.922 1 97.25 612 MET A N 1
ATOM 4734 C CA . MET A 1 612 ? 25.688 0.449 8.594 1 97.25 612 MET A CA 1
ATOM 4735 C C . MET A 1 612 ? 27.109 0.113 8.172 1 97.25 612 MET A C 1
ATOM 4737 O O . MET A 1 612 ? 27.719 0.833 7.371 1 97.25 612 MET A O 1
ATOM 4741 N N . ASP A 1 613 ? 27.578 -1.031 8.664 1 96 613 ASP A N 1
ATOM 4742 C CA . ASP A 1 613 ? 28.969 -1.42 8.445 1 96 613 ASP A CA 1
ATOM 4743 C C . ASP A 1 613 ? 29.109 -2.225 7.156 1 96 613 ASP A C 1
ATOM 4745 O O . ASP A 1 613 ? 30.219 -2.354 6.621 1 96 613 ASP A O 1
ATOM 4749 N N . ILE A 1 614 ? 28.062 -2.783 6.695 1 95.81 614 ILE A N 1
ATOM 4750 C CA . ILE A 1 614 ? 28.156 -3.596 5.488 1 95.81 614 ILE A CA 1
ATOM 4751 C C . ILE A 1 614 ? 28.406 -2.699 4.277 1 95.81 614 ILE A C 1
ATOM 4753 O O . ILE A 1 614 ? 27.859 -1.602 4.184 1 95.81 614 ILE A O 1
ATOM 4757 N N . PRO A 1 615 ? 29.344 -3.133 3.393 1 95.75 615 PRO A N 1
ATOM 4758 C CA . PRO A 1 615 ? 29.625 -2.293 2.229 1 95.75 615 PRO A CA 1
ATOM 4759 C C . PRO A 1 615 ? 28.422 -2.137 1.305 1 95.75 615 PRO A C 1
ATOM 4761 O O . PRO A 1 615 ? 27.625 -3.066 1.166 1 95.75 615 PRO A O 1
ATOM 4764 N N . VAL A 1 616 ? 28.312 -0.992 0.671 1 96.5 616 VAL A N 1
ATOM 4765 C CA . VAL A 1 616 ? 27.188 -0.667 -0.213 1 96.5 616 VAL A CA 1
ATOM 4766 C C . VAL A 1 616 ? 27.094 -1.71 -1.325 1 96.5 616 VAL A C 1
ATOM 4768 O O . VAL A 1 616 ? 26 -2.051 -1.77 1 96.5 616 VAL A O 1
ATOM 4771 N N . GLU A 1 617 ? 28.25 -2.305 -1.723 1 96.5 617 GLU A N 1
ATOM 4772 C CA . GLU A 1 617 ? 28.312 -3.299 -2.791 1 96.5 617 GLU A CA 1
ATOM 4773 C C . GLU A 1 617 ? 27.594 -4.586 -2.389 1 96.5 617 GLU A C 1
ATOM 4775 O O . GLU A 1 617 ? 27.281 -5.418 -3.242 1 96.5 617 GLU A O 1
ATOM 4780 N N . ALA A 1 618 ? 27.344 -4.734 -1.106 1 97.5 618 ALA A N 1
ATOM 4781 C CA . ALA A 1 618 ? 26.703 -5.949 -0.598 1 97.5 618 ALA A CA 1
ATOM 4782 C C . ALA A 1 618 ? 25.188 -5.867 -0.708 1 97.5 618 ALA A C 1
ATOM 4784 O O . ALA A 1 618 ? 24.484 -6.863 -0.51 1 97.5 618 ALA A O 1
ATOM 4785 N N . PHE A 1 619 ? 24.734 -4.707 -1.013 1 97.12 619 PHE A N 1
ATOM 4786 C CA . PHE A 1 619 ? 23.297 -4.531 -1.231 1 97.12 619 PHE A CA 1
ATOM 4787 C C . PHE A 1 619 ? 22.906 -4.969 -2.637 1 97.12 619 PHE A C 1
ATOM 4789 O O . PHE A 1 619 ? 21.766 -5.344 -2.879 1 97.12 619 PHE A O 1
ATOM 4796 N N . MET B 1 1 ? 18.359 3.479 -19.672 1 67.12 1 MET B N 1
ATOM 4797 C CA . MET B 1 1 ? 18.328 2.158 -19.047 1 67.12 1 MET B CA 1
ATOM 4798 C C . MET B 1 1 ? 16.906 1.713 -18.766 1 67.12 1 MET B C 1
ATOM 4800 O O . MET B 1 1 ? 16.031 2.539 -18.469 1 67.12 1 MET B O 1
ATOM 4804 N N . ALA B 1 2 ? 16.688 0.438 -19.031 1 85.12 2 ALA B N 1
ATOM 4805 C CA . ALA B 1 2 ? 15.359 -0.122 -18.844 1 85.12 2 ALA B CA 1
ATOM 4806 C C . ALA B 1 2 ? 14.922 -0.041 -17.391 1 85.12 2 ALA B C 1
ATOM 4808 O O . ALA B 1 2 ? 15.758 0.052 -16.484 1 85.12 2 ALA B O 1
ATOM 4809 N N . HIS B 1 3 ? 13.664 0.13 -17.156 1 95.75 3 HIS B N 1
ATOM 4810 C CA . HIS B 1 3 ? 13.109 0.236 -15.812 1 95.75 3 HIS B CA 1
ATOM 4811 C C . HIS B 1 3 ? 13.414 -1.014 -14.992 1 95.75 3 HIS B C 1
ATOM 4813 O O . HIS B 1 3 ? 13.539 -0.942 -13.766 1 95.75 3 HIS B O 1
ATOM 4819 N N . TYR B 1 4 ? 13.562 -2.193 -15.664 1 97.94 4 TYR B N 1
ATOM 4820 C CA . TYR B 1 4 ? 13.719 -3.465 -14.969 1 97.94 4 TYR B CA 1
ATOM 4821 C C . TYR B 1 4 ? 15.172 -3.686 -14.562 1 97.94 4 TYR B C 1
ATOM 4823 O O . TYR B 1 4 ? 16.078 -3.633 -15.406 1 97.94 4 TYR B O 1
ATOM 4831 N N . LYS B 1 5 ? 15.367 -3.906 -13.336 1 97.81 5 LYS B N 1
ATOM 4832 C CA . LYS B 1 5 ? 16.656 -4.309 -12.789 1 97.81 5 LYS B CA 1
ATOM 4833 C C . LYS B 1 5 ? 16.609 -5.738 -12.258 1 97.81 5 LYS B C 1
ATOM 4835 O O . LYS B 1 5 ? 15.859 -6.039 -11.328 1 97.81 5 LYS B O 1
ATOM 4840 N N . SER B 1 6 ? 17.391 -6.578 -12.852 1 96.62 6 SER B N 1
ATOM 4841 C CA . SER B 1 6 ? 17.391 -7.992 -12.492 1 96.62 6 SER B CA 1
ATOM 4842 C C . SER B 1 6 ? 18.406 -8.297 -11.406 1 96.62 6 SER B C 1
ATOM 4844 O O . SER B 1 6 ? 19.359 -7.535 -11.211 1 96.62 6 SER B O 1
ATOM 4846 N N . ASN B 1 7 ? 18.172 -9.312 -10.68 1 96.62 7 ASN B N 1
ATOM 4847 C CA . ASN B 1 7 ? 19.156 -9.859 -9.75 1 96.62 7 ASN B CA 1
ATOM 4848 C C . ASN B 1 7 ? 19.641 -11.234 -10.195 1 96.62 7 ASN B C 1
ATOM 4850 O O . ASN B 1 7 ? 19.516 -12.211 -9.453 1 96.62 7 ASN B O 1
ATOM 4854 N N . LEU B 1 8 ? 20.25 -11.258 -11.359 1 97.5 8 LEU B N 1
ATOM 4855 C CA . LEU B 1 8 ? 20.703 -12.5 -11.992 1 97.5 8 LEU B CA 1
ATOM 4856 C C . LEU B 1 8 ? 21.656 -13.25 -11.078 1 97.5 8 LEU B C 1
ATOM 4858 O O . LEU B 1 8 ? 21.609 -14.484 -11.008 1 97.5 8 LEU B O 1
ATOM 4862 N N . ARG B 1 9 ? 22.516 -12.555 -10.383 1 97.38 9 ARG B N 1
ATOM 4863 C CA . ARG B 1 9 ? 23.484 -13.188 -9.5 1 97.38 9 ARG B CA 1
ATOM 4864 C C . ARG B 1 9 ? 22.797 -13.992 -8.406 1 97.38 9 ARG B C 1
ATOM 4866 O O . ARG B 1 9 ? 23.234 -15.094 -8.062 1 97.38 9 ARG B O 1
ATOM 4873 N N . ASP B 1 10 ? 21.75 -13.43 -7.812 1 98.56 10 ASP B N 1
ATOM 4874 C CA . ASP B 1 10 ? 21 -14.133 -6.773 1 98.56 10 ASP B CA 1
ATOM 4875 C C . ASP B 1 10 ? 20.234 -15.312 -7.355 1 98.56 10 ASP B C 1
ATOM 4877 O O . ASP B 1 10 ? 20.078 -16.344 -6.699 1 98.56 10 ASP B O 1
ATOM 4881 N N . ILE B 1 11 ? 19.719 -15.156 -8.578 1 98.69 11 ILE B N 1
ATOM 4882 C CA . ILE B 1 11 ? 19.047 -16.25 -9.266 1 98.69 11 ILE B CA 1
ATOM 4883 C C . ILE B 1 11 ? 20.016 -17.422 -9.438 1 98.69 11 ILE B C 1
ATOM 4885 O O . ILE B 1 11 ? 19.703 -18.562 -9.102 1 98.69 11 ILE B O 1
ATOM 4889 N N . GLU B 1 12 ? 21.188 -17.094 -9.93 1 98.19 12 GLU B N 1
ATOM 4890 C CA . GLU B 1 12 ? 22.219 -18.109 -10.148 1 98.19 12 GLU B CA 1
ATOM 4891 C C . GLU B 1 12 ? 22.656 -18.75 -8.836 1 98.19 12 GLU B C 1
ATOM 4893 O O . GLU B 1 12 ? 22.922 -19.953 -8.781 1 98.19 12 GLU B O 1
ATOM 4898 N N . PHE B 1 13 ? 22.781 -17.938 -7.82 1 98.62 13 PHE B N 1
ATOM 4899 C CA . PHE B 1 13 ? 23.125 -18.453 -6.496 1 98.62 13 PHE B CA 1
ATOM 4900 C C . PHE B 1 13 ? 22.109 -19.484 -6.039 1 98.62 13 PHE B C 1
ATOM 4902 O O . PHE B 1 13 ? 22.484 -20.562 -5.566 1 98.62 13 PHE B O 1
ATOM 4909 N N . ASN B 1 14 ? 20.828 -19.234 -6.172 1 98.88 14 ASN B N 1
ATOM 4910 C CA . ASN B 1 14 ? 19.781 -20.172 -5.793 1 98.88 14 ASN B CA 1
ATOM 4911 C C . ASN B 1 14 ? 19.859 -21.453 -6.625 1 98.88 14 ASN B C 1
ATOM 4913 O O . ASN B 1 14 ? 19.766 -22.562 -6.082 1 98.88 14 ASN B O 1
ATOM 4917 N N . LEU B 1 15 ? 20.047 -21.312 -7.926 1 98.62 15 LEU B N 1
ATOM 4918 C CA . LEU B 1 15 ? 20.016 -22.453 -8.844 1 98.62 15 LEU B CA 1
ATOM 4919 C C . LEU B 1 15 ? 21.219 -23.359 -8.633 1 98.62 15 LEU B C 1
ATOM 4921 O O . LEU B 1 15 ? 21.062 -24.578 -8.523 1 98.62 15 LEU B O 1
ATOM 4925 N N . PHE B 1 16 ? 22.391 -22.766 -8.523 1 97.94 16 PHE B N 1
ATOM 4926 C CA . PHE B 1 16 ? 23.594 -23.578 -8.758 1 97.94 16 PHE B CA 1
ATOM 4927 C C . PHE B 1 16 ? 24.391 -23.734 -7.469 1 97.94 16 PHE B C 1
ATOM 4929 O O . PHE B 1 16 ? 25.266 -24.594 -7.379 1 97.94 16 PHE B O 1
ATOM 4936 N N . GLU B 1 17 ? 24.141 -22.875 -6.469 1 98 17 GLU B N 1
ATOM 4937 C CA . GLU B 1 17 ? 24.875 -23.016 -5.219 1 98 17 GLU B CA 1
ATOM 4938 C C . GLU B 1 17 ? 23.984 -23.547 -4.102 1 98 17 GLU B C 1
ATOM 4940 O O . GLU B 1 17 ? 24.438 -24.281 -3.227 1 98 17 GLU B O 1
ATOM 4945 N N . VAL B 1 18 ? 22.719 -23.234 -4.125 1 98.44 18 VAL B N 1
ATOM 4946 C CA . VAL B 1 18 ? 21.812 -23.625 -3.053 1 98.44 18 VAL B CA 1
ATOM 4947 C C . VAL B 1 18 ? 21.109 -24.938 -3.426 1 98.44 18 VAL B C 1
ATOM 4949 O O . VAL B 1 18 ? 21.125 -25.891 -2.656 1 98.44 18 VAL B O 1
ATOM 4952 N N . LEU B 1 19 ? 20.516 -24.969 -4.656 1 98.44 19 LEU B N 1
ATOM 4953 C CA . LEU B 1 19 ? 19.672 -26.094 -5.051 1 98.44 19 LEU B CA 1
ATOM 4954 C C . LEU B 1 19 ? 20.469 -27.109 -5.875 1 98.44 19 LEU B C 1
ATOM 4956 O O . LEU B 1 19 ? 20 -28.219 -6.117 1 98.44 19 LEU B O 1
ATOM 4960 N N . ASN B 1 20 ? 21.719 -26.734 -6.301 1 97.81 20 ASN B N 1
ATOM 4961 C CA . ASN B 1 20 ? 22.594 -27.594 -7.086 1 97.81 20 ASN B CA 1
ATOM 4962 C C . ASN B 1 20 ? 21.859 -28.188 -8.297 1 97.81 20 ASN B C 1
ATOM 4964 O O . ASN B 1 20 ? 21.922 -29.391 -8.531 1 97.81 20 ASN B O 1
ATOM 4968 N N . THR B 1 21 ? 21.188 -27.344 -8.969 1 97.44 21 THR B N 1
ATOM 4969 C CA . THR B 1 21 ? 20.406 -27.734 -10.141 1 97.44 21 THR B CA 1
ATOM 4970 C C . THR B 1 21 ? 21.297 -28.422 -11.172 1 97.44 21 THR B C 1
ATOM 4972 O O . THR B 1 21 ? 20.859 -29.328 -11.883 1 97.44 21 THR B O 1
ATOM 4975 N N . GLN B 1 22 ? 22.594 -28.078 -11.25 1 96.5 22 GLN B N 1
ATOM 4976 C CA . GLN B 1 22 ? 23.531 -28.625 -12.211 1 96.5 22 GLN B CA 1
ATOM 4977 C C . GLN B 1 22 ? 23.656 -30.141 -12.07 1 96.5 22 GLN B C 1
ATOM 4979 O O . GLN B 1 22 ? 23.969 -30.844 -13.039 1 96.5 22 GLN B O 1
ATOM 4984 N N . ASP B 1 23 ? 23.422 -30.625 -10.938 1 96.62 23 ASP B N 1
ATOM 4985 C CA . ASP B 1 23 ? 23.578 -32.062 -10.672 1 96.62 23 ASP B CA 1
ATOM 4986 C C . ASP B 1 23 ? 22.516 -32.875 -11.375 1 96.62 23 ASP B C 1
ATOM 4988 O O . ASP B 1 23 ? 22.656 -34.094 -11.555 1 96.62 23 ASP B O 1
ATOM 4992 N N . ARG B 1 24 ? 21.453 -32.281 -11.758 1 95.88 24 ARG B N 1
ATOM 4993 C CA . ARG B 1 24 ? 20.328 -33 -12.359 1 95.88 24 ARG B CA 1
ATOM 4994 C C . ARG B 1 24 ? 20.297 -32.781 -13.867 1 95.88 24 ARG B C 1
ATOM 4996 O O . ARG B 1 24 ? 19.625 -33.531 -14.586 1 95.88 24 ARG B O 1
ATOM 5003 N N . LEU B 1 25 ? 21.016 -31.781 -14.367 1 96.88 25 LEU B N 1
ATOM 5004 C CA . LEU B 1 25 ? 21.062 -31.5 -15.797 1 96.88 25 LEU B CA 1
ATOM 5005 C C . LEU B 1 25 ? 21.828 -32.594 -16.547 1 96.88 25 LEU B C 1
ATOM 5007 O O . LEU B 1 25 ? 22.828 -33.125 -16.031 1 96.88 25 LEU B O 1
ATOM 5011 N N . GLY B 1 26 ? 21.406 -32.938 -17.797 1 95.19 26 GLY B N 1
ATOM 5012 C CA . GLY B 1 26 ? 22.078 -33.938 -18.625 1 95.19 26 GLY B CA 1
ATOM 5013 C C . GLY B 1 26 ? 21.75 -35.375 -18.234 1 95.19 26 GLY B C 1
ATOM 5014 O O . GLY B 1 26 ? 22.406 -36.312 -18.703 1 95.19 26 GLY B O 1
ATOM 5015 N N . SER B 1 27 ? 20.719 -35.562 -17.422 1 94 27 SER B N 1
ATOM 5016 C CA . SER B 1 27 ? 20.359 -36.906 -16.953 1 94 27 SER B CA 1
ATOM 5017 C C . SER B 1 27 ? 18.844 -37.062 -16.812 1 94 27 SER B C 1
ATOM 5019 O O . SER B 1 27 ? 18.141 -36.062 -16.609 1 94 27 SER B O 1
ATOM 5021 N N . GLY B 1 28 ? 18.422 -38.312 -17.062 1 94.19 28 GLY B N 1
ATOM 5022 C CA . GLY B 1 28 ? 17.016 -38.625 -16.828 1 94.19 28 GLY B CA 1
ATOM 5023 C C . GLY B 1 28 ? 16.078 -37.781 -17.656 1 94.19 28 GLY B C 1
ATOM 5024 O O . GLY B 1 28 ? 16.25 -37.656 -18.875 1 94.19 28 GLY B O 1
ATOM 5025 N N . VAL B 1 29 ? 15.094 -37.188 -16.953 1 94.56 29 VAL B N 1
ATOM 5026 C CA . VAL B 1 29 ? 14.055 -36.406 -17.609 1 94.56 29 VAL B CA 1
ATOM 5027 C C . VAL B 1 29 ? 14.664 -35.156 -18.234 1 94.56 29 VAL B C 1
ATOM 5029 O O . VAL B 1 29 ? 14.094 -34.562 -19.156 1 94.56 29 VAL B O 1
ATOM 5032 N N . PHE B 1 30 ? 15.875 -34.75 -17.797 1 96.75 30 PHE B N 1
ATOM 5033 C CA . PHE B 1 30 ? 16.516 -33.531 -18.297 1 96.75 30 PHE B CA 1
ATOM 5034 C C . PHE B 1 30 ? 17.719 -33.875 -19.156 1 96.75 30 PHE B C 1
ATOM 5036 O O . PHE B 1 30 ? 18.672 -33.094 -19.266 1 96.75 30 PHE B O 1
ATOM 5043 N N . GLU B 1 31 ? 17.781 -35 -19.734 1 95.06 31 GLU B N 1
ATOM 5044 C CA . GLU B 1 31 ? 18.922 -35.531 -20.469 1 95.06 31 GLU B CA 1
ATOM 5045 C C . GLU B 1 31 ? 19.328 -34.594 -21.609 1 95.06 31 GLU B C 1
ATOM 5047 O O . GLU B 1 31 ? 20.516 -34.5 -21.938 1 95.06 31 GLU B O 1
ATOM 5052 N N . GLU B 1 32 ? 18.438 -33.875 -22.172 1 94.12 32 GLU B N 1
ATOM 5053 C CA . GLU B 1 32 ? 18.703 -33.094 -23.375 1 94.12 32 GLU B CA 1
ATOM 5054 C C . GLU B 1 32 ? 19.141 -31.672 -23.016 1 94.12 32 GLU B C 1
ATOM 5056 O O . GLU B 1 32 ? 19.422 -30.859 -23.906 1 94.12 32 GLU B O 1
ATOM 5061 N N . LEU B 1 33 ? 19.203 -31.359 -21.781 1 95.94 33 LEU B N 1
ATOM 5062 C CA . LEU B 1 33 ? 19.594 -30.016 -21.344 1 95.94 33 LEU B CA 1
ATOM 5063 C C . LEU B 1 33 ? 20.828 -30.062 -20.453 1 95.94 33 LEU B C 1
ATOM 5065 O O . LEU B 1 33 ? 20.75 -30.484 -19.297 1 95.94 33 LEU B O 1
ATOM 5069 N N . ASP B 1 34 ? 21.922 -29.625 -20.953 1 95.69 34 ASP B N 1
ATOM 5070 C CA . ASP B 1 34 ? 23.125 -29.609 -20.141 1 95.69 34 ASP B CA 1
ATOM 5071 C C . ASP B 1 34 ? 23.312 -28.25 -19.469 1 95.69 34 ASP B C 1
ATOM 5073 O O . ASP B 1 34 ? 22.531 -27.328 -19.688 1 95.69 34 ASP B O 1
ATOM 5077 N N . LEU B 1 35 ? 24.297 -28.172 -18.656 1 96.44 35 LEU B N 1
ATOM 5078 C CA . LEU B 1 35 ? 24.516 -27 -17.828 1 96.44 35 LEU B CA 1
ATOM 5079 C C . LEU B 1 35 ? 24.812 -25.766 -18.688 1 96.44 35 LEU B C 1
ATOM 5081 O O . LEU B 1 35 ? 24.297 -24.688 -18.422 1 96.44 35 LEU B O 1
ATOM 5085 N N . GLU B 1 36 ? 25.641 -25.891 -19.656 1 96.31 36 GLU B N 1
ATOM 5086 C CA . GLU B 1 36 ? 26.031 -24.781 -20.516 1 96.31 36 GLU B CA 1
ATOM 5087 C C . GLU B 1 36 ? 24.812 -24.203 -21.234 1 96.31 36 GLU B C 1
ATOM 5089 O O . GLU B 1 36 ? 24.641 -22.984 -21.312 1 96.31 36 GLU B O 1
ATOM 5094 N N . THR B 1 37 ? 24.016 -25.094 -21.766 1 95.06 37 THR B N 1
ATOM 5095 C CA . THR B 1 37 ? 22.797 -24.672 -22.469 1 95.06 37 THR B CA 1
ATOM 5096 C C . THR B 1 37 ? 21.844 -23.953 -21.5 1 95.06 37 THR B C 1
ATOM 5098 O O . THR B 1 37 ? 21.25 -22.938 -21.859 1 95.06 37 THR B O 1
ATOM 5101 N N . ALA B 1 38 ? 21.672 -24.531 -20.312 1 95.69 38 ALA B N 1
ATOM 5102 C CA . ALA B 1 38 ? 20.812 -23.938 -19.312 1 95.69 38 ALA B CA 1
ATOM 5103 C C . ALA B 1 38 ? 21.281 -22.531 -18.953 1 95.69 38 ALA B C 1
ATOM 5105 O O . ALA B 1 38 ? 20.484 -21.594 -18.891 1 95.69 38 ALA B O 1
ATOM 5106 N N . LYS B 1 39 ? 22.547 -22.328 -18.734 1 96.19 39 LYS B N 1
ATOM 5107 C CA . LYS B 1 39 ? 23.125 -21.031 -18.406 1 96.19 39 LYS B CA 1
ATOM 5108 C C . LYS B 1 39 ? 22.984 -20.047 -19.547 1 96.19 39 LYS B C 1
ATOM 5110 O O . LYS B 1 39 ? 22.719 -18.859 -19.328 1 96.19 39 LYS B O 1
ATOM 5115 N N . ASP B 1 40 ? 23.188 -20.547 -20.781 1 95.12 40 ASP B N 1
ATOM 5116 C CA . ASP B 1 40 ? 23.047 -19.703 -21.953 1 95.12 40 ASP B CA 1
ATOM 5117 C C . ASP B 1 40 ? 21.609 -19.188 -22.094 1 95.12 40 ASP B C 1
ATOM 5119 O O . ASP B 1 40 ? 21.406 -18.031 -22.422 1 95.12 40 ASP B O 1
ATOM 5123 N N . PHE B 1 41 ? 20.703 -20.078 -21.891 1 94.38 41 PHE B N 1
ATOM 5124 C CA . PHE B 1 41 ? 19.312 -19.672 -22 1 94.38 41 PHE B CA 1
ATOM 5125 C C . PHE B 1 41 ? 18.969 -18.609 -20.953 1 94.38 41 PHE B C 1
ATOM 5127 O O . PHE B 1 41 ? 18.281 -17.641 -21.25 1 94.38 41 PHE B O 1
ATOM 5134 N N . LEU B 1 42 ? 19.422 -18.875 -19.734 1 96.81 42 LEU B N 1
ATOM 5135 C CA . LEU B 1 42 ? 19.188 -17.922 -18.656 1 96.81 42 LEU B CA 1
ATOM 5136 C C . LEU B 1 42 ? 19.828 -16.578 -18.984 1 96.81 42 LEU B C 1
ATOM 5138 O O . LEU B 1 42 ? 19.203 -15.523 -18.812 1 96.81 42 LEU B O 1
ATOM 5142 N N . ALA B 1 43 ? 21.031 -16.562 -19.484 1 96.69 43 ALA B N 1
ATOM 5143 C CA . ALA B 1 43 ? 21.766 -15.344 -19.828 1 96.69 43 ALA B CA 1
ATOM 5144 C C . ALA B 1 43 ? 21.078 -14.594 -20.969 1 96.69 43 ALA B C 1
ATOM 5146 O O . ALA B 1 43 ? 20.984 -13.367 -20.938 1 96.69 43 ALA B O 1
ATOM 5147 N N . ASN B 1 44 ? 20.672 -15.32 -21.969 1 96.12 44 ASN B N 1
ATOM 5148 C CA . ASN B 1 44 ? 19.984 -14.711 -23.109 1 96.12 44 ASN B CA 1
ATOM 5149 C C . ASN B 1 44 ? 18.656 -14.078 -22.688 1 96.12 44 ASN B C 1
ATOM 5151 O O . ASN B 1 44 ? 18.297 -13 -23.172 1 96.12 44 ASN B O 1
ATOM 5155 N N . THR B 1 45 ? 17.953 -14.797 -21.859 1 97 45 THR B N 1
ATOM 5156 C CA . THR B 1 45 ? 16.703 -14.242 -21.344 1 97 45 THR B CA 1
ATOM 5157 C C . THR B 1 45 ? 16.953 -12.977 -20.531 1 97 45 THR B C 1
ATOM 5159 O O . THR B 1 45 ? 16.219 -12 -20.641 1 97 45 THR B O 1
ATOM 5162 N N . HIS B 1 46 ? 17.984 -13.078 -19.719 1 97.62 46 HIS B N 1
ATOM 5163 C CA . HIS B 1 46 ? 18.375 -11.914 -18.938 1 97.62 46 HIS B CA 1
ATOM 5164 C C . HIS B 1 46 ? 18.672 -10.719 -19.844 1 97.62 46 HIS B C 1
ATOM 5166 O O . HIS B 1 46 ? 18.203 -9.609 -19.578 1 97.62 46 HIS B O 1
ATOM 5172 N N . GLU B 1 47 ? 19.453 -10.922 -20.875 1 97 47 GLU B N 1
ATOM 5173 C CA . GLU B 1 47 ? 19.812 -9.859 -21.812 1 97 47 GLU B CA 1
ATOM 5174 C C . GLU B 1 47 ? 18.578 -9.266 -22.484 1 97 47 GLU B C 1
ATOM 5176 O O . GLU B 1 47 ? 18.453 -8.047 -22.609 1 97 47 GLU B O 1
ATOM 5181 N N . ARG B 1 48 ? 17.719 -10.07 -22.844 1 96 48 ARG B N 1
ATOM 5182 C CA . ARG B 1 48 ? 16.484 -9.617 -23.484 1 96 48 ARG B CA 1
ATOM 5183 C C . ARG B 1 48 ? 15.609 -8.844 -22.5 1 96 48 ARG B C 1
ATOM 5185 O O . ARG B 1 48 ? 15.148 -7.734 -22.812 1 96 48 ARG B O 1
ATOM 5192 N N . ALA B 1 49 ? 15.383 -9.422 -21.344 1 97 49 ALA B N 1
ATOM 5193 C CA . ALA B 1 49 ? 14.484 -8.852 -20.344 1 97 49 ALA B CA 1
ATOM 5194 C C . ALA B 1 49 ? 14.977 -7.484 -19.875 1 97 49 ALA B C 1
ATOM 5196 O O . ALA B 1 49 ? 14.18 -6.621 -19.516 1 97 49 ALA B O 1
ATOM 5197 N N . THR B 1 50 ? 16.266 -7.25 -19.906 1 97.31 50 THR B N 1
ATOM 5198 C CA . THR B 1 50 ? 16.828 -6 -19.406 1 97.31 50 THR B CA 1
ATOM 5199 C C . THR B 1 50 ? 17.078 -5.023 -20.547 1 97.31 50 THR B C 1
ATOM 5201 O O . THR B 1 50 ? 17.609 -3.926 -20.328 1 97.31 50 THR B O 1
ATOM 5204 N N . SER B 1 51 ? 16.75 -5.375 -21.766 1 96.69 51 SER B N 1
ATOM 5205 C CA . SER B 1 51 ? 16.984 -4.512 -22.922 1 96.69 51 SER B CA 1
ATOM 5206 C C . SER B 1 51 ? 15.914 -3.424 -23.016 1 96.69 51 SER B C 1
ATOM 5208 O O . SER B 1 51 ? 14.773 -3.621 -22.594 1 96.69 51 SER B O 1
ATOM 5210 N N . GLU B 1 52 ? 16.234 -2.324 -23.594 1 95.06 52 GLU B N 1
ATOM 5211 C CA . GLU B 1 52 ? 15.281 -1.245 -23.828 1 95.06 52 GLU B CA 1
ATOM 5212 C C . GLU B 1 52 ? 14.164 -1.696 -24.781 1 95.06 52 GLU B C 1
ATOM 5214 O O . GLU B 1 52 ? 13.008 -1.308 -24.609 1 95.06 52 GLU B O 1
ATOM 5219 N N . ALA B 1 53 ? 14.523 -2.49 -25.719 1 93.88 53 ALA B N 1
ATOM 5220 C CA . ALA B 1 53 ? 13.57 -2.951 -26.719 1 93.88 53 ALA B CA 1
ATOM 5221 C C . ALA B 1 53 ? 12.438 -3.748 -26.062 1 93.88 53 ALA B C 1
ATOM 5223 O O . ALA B 1 53 ? 11.273 -3.607 -26.438 1 93.88 53 ALA B O 1
ATOM 5224 N N . PHE B 1 54 ? 12.766 -4.57 -25.078 1 96 54 PHE B N 1
ATOM 5225 C CA . PHE B 1 54 ? 11.781 -5.426 -24.422 1 96 54 PHE B CA 1
ATOM 5226 C C . PHE B 1 54 ? 11.016 -4.652 -23.359 1 96 54 PHE B C 1
ATOM 5228 O O . PHE B 1 54 ? 9.82 -4.875 -23.156 1 96 54 PHE B O 1
ATOM 5235 N N . CYS B 1 55 ? 11.68 -3.67 -22.734 1 95.81 55 CYS B N 1
ATOM 5236 C CA . CYS B 1 55 ? 11.125 -2.996 -21.562 1 95.81 55 CYS B CA 1
ATOM 5237 C C . CYS B 1 55 ? 10.359 -1.74 -21.969 1 95.81 55 CYS B C 1
ATOM 5239 O O . CYS B 1 55 ? 9.539 -1.232 -21.203 1 95.81 55 CYS B O 1
ATOM 5241 N N . ALA B 1 56 ? 10.594 -1.203 -23.125 1 92.81 56 ALA B N 1
ATOM 5242 C CA . ALA B 1 56 ? 10.094 0.112 -23.516 1 92.81 56 ALA B CA 1
ATOM 5243 C C . ALA B 1 56 ? 8.562 0.153 -23.453 1 92.81 56 ALA B C 1
ATOM 5245 O O . ALA B 1 56 ? 7.98 1.181 -23.109 1 92.81 56 ALA B O 1
ATOM 5246 N N . SER B 1 57 ? 7.938 -0.923 -23.75 1 97 57 SER B N 1
ATOM 5247 C CA . SER B 1 57 ? 6.48 -0.941 -23.844 1 97 57 SER B CA 1
ATOM 5248 C C . SER B 1 57 ? 5.844 -0.884 -22.453 1 97 57 SER B C 1
ATOM 5250 O O . SER B 1 57 ? 4.656 -0.569 -22.328 1 97 57 SER B O 1
ATOM 5252 N N . PHE B 1 58 ? 6.637 -1.175 -21.469 1 97.44 58 PHE B N 1
ATOM 5253 C CA . PHE B 1 58 ? 6.086 -1.245 -20.125 1 97.44 58 PHE B CA 1
ATOM 5254 C C . PHE B 1 58 ? 5.469 0.09 -19.719 1 97.44 58 PHE B C 1
ATOM 5256 O O . PHE B 1 58 ? 4.285 0.158 -19.375 1 97.44 58 PHE B O 1
ATOM 5263 N N . ALA B 1 59 ? 6.195 1.181 -19.734 1 96.25 59 ALA B N 1
ATOM 5264 C CA . ALA B 1 59 ? 5.691 2.506 -19.391 1 96.25 59 ALA B CA 1
ATOM 5265 C C . ALA B 1 59 ? 4.758 3.043 -20.469 1 96.25 59 ALA B C 1
ATOM 5267 O O . ALA B 1 59 ? 3.736 3.664 -20.156 1 96.25 59 ALA B O 1
ATOM 5268 N N . ASP B 1 60 ? 5.094 2.834 -21.734 1 97.06 60 ASP B N 1
ATOM 5269 C CA . ASP B 1 60 ? 4.32 3.359 -22.859 1 97.06 60 ASP B CA 1
ATOM 5270 C C . ASP B 1 60 ? 2.883 2.846 -22.812 1 97.06 60 ASP B C 1
ATOM 5272 O O . ASP B 1 60 ? 1.937 3.617 -23 1 97.06 60 ASP B O 1
ATOM 5276 N N . ALA B 1 61 ? 2.732 1.56 -22.531 1 97.56 61 ALA B N 1
ATOM 5277 C CA . ALA B 1 61 ? 1.408 0.947 -22.594 1 97.56 61 ALA B CA 1
ATOM 5278 C C . ALA B 1 61 ? 0.577 1.305 -21.375 1 97.56 61 ALA B C 1
ATOM 5280 O O . ALA B 1 61 ? -0.646 1.146 -21.375 1 97.56 61 ALA B O 1
ATOM 5281 N N . ASP B 1 62 ? 1.215 1.716 -20.328 1 96.88 62 ASP B N 1
ATOM 5282 C CA . ASP B 1 62 ? 0.5 2.248 -19.172 1 96.88 62 ASP B CA 1
ATOM 5283 C C . ASP B 1 62 ? -0.102 3.617 -19.469 1 96.88 62 ASP B C 1
ATOM 5285 O O . ASP B 1 62 ? -1.208 3.928 -19.031 1 96.88 62 ASP B O 1
ATOM 5289 N N . ARG B 1 63 ? 0.622 4.43 -20.188 1 95.31 63 ARG B N 1
ATOM 5290 C CA . ARG B 1 63 ? 0.199 5.781 -20.547 1 95.31 63 ARG B CA 1
ATOM 5291 C C . ARG B 1 63 ? -0.756 5.766 -21.734 1 95.31 63 ARG B C 1
ATOM 5293 O O . ARG B 1 63 ? -1.596 6.656 -21.875 1 95.31 63 ARG B O 1
ATOM 5300 N N . ASN B 1 64 ? -0.573 4.762 -22.625 1 96.75 64 ASN B N 1
ATOM 5301 C CA . ASN B 1 64 ? -1.398 4.539 -23.797 1 96.75 64 ASN B CA 1
ATOM 5302 C C . ASN B 1 64 ? -2.018 3.145 -23.797 1 96.75 64 ASN B C 1
ATOM 5304 O O . ASN B 1 64 ? -1.642 2.295 -24.609 1 96.75 64 ASN B O 1
ATOM 5308 N N . PRO B 1 65 ? -2.99 2.922 -22.953 1 97.31 65 PRO B N 1
ATOM 5309 C CA . PRO B 1 65 ? -3.549 1.577 -22.797 1 97.31 65 PRO B CA 1
ATOM 5310 C C . PRO B 1 65 ? -4.359 1.122 -24 1 97.31 65 PRO B C 1
ATOM 5312 O O . PRO B 1 65 ? -4.641 1.924 -24.906 1 97.31 65 PRO B O 1
ATOM 5315 N N . PRO B 1 66 ? -4.672 -0.161 -24.062 1 98.19 66 PRO B N 1
ATOM 5316 C CA . PRO B 1 66 ? -5.484 -0.695 -25.156 1 98.19 66 PRO B CA 1
ATOM 5317 C C . PRO B 1 66 ? -6.82 0.028 -25.312 1 98.19 66 PRO B C 1
ATOM 5319 O O . PRO B 1 66 ? -7.379 0.515 -24.328 1 98.19 66 PRO B O 1
ATOM 5322 N N . VAL B 1 67 ? -7.32 0.046 -26.516 1 97.69 67 VAL B N 1
ATOM 5323 C CA . VAL B 1 67 ? -8.578 0.728 -26.812 1 97.69 67 VAL B CA 1
ATOM 5324 C C . VAL B 1 67 ? -9.625 -0.289 -27.266 1 97.69 67 VAL B C 1
ATOM 5326 O O . VAL B 1 67 ? -9.383 -1.064 -28.203 1 97.69 67 VAL B O 1
ATOM 5329 N N . TYR B 1 68 ? -10.742 -0.289 -26.625 1 98.06 68 TYR B N 1
ATOM 5330 C CA . TYR B 1 68 ? -11.852 -1.182 -26.938 1 98.06 68 TYR B CA 1
ATOM 5331 C C . TYR B 1 68 ? -12.781 -0.556 -27.969 1 98.06 68 TYR B C 1
ATOM 5333 O O . TYR B 1 68 ? -13.148 0.617 -27.859 1 98.06 68 TYR B O 1
ATOM 5341 N N . ASN B 1 69 ? -13.125 -1.252 -29 1 97.5 69 ASN B N 1
ATOM 5342 C CA . ASN B 1 69 ? -14.109 -0.866 -30.016 1 97.5 69 ASN B CA 1
ATOM 5343 C C . ASN B 1 69 ? -15.406 -1.659 -29.859 1 97.5 69 ASN B C 1
ATOM 5345 O O . ASN B 1 69 ? -15.469 -2.828 -30.25 1 97.5 69 ASN B O 1
ATOM 5349 N N . PRO B 1 70 ? -16.422 -1.065 -29.359 1 95.75 70 PRO B N 1
ATOM 5350 C CA . PRO B 1 70 ? -17.672 -1.796 -29.125 1 95.75 70 PRO B CA 1
ATOM 5351 C C . PRO B 1 70 ? -18.375 -2.195 -30.406 1 95.75 70 PRO B C 1
ATOM 5353 O O . PRO B 1 70 ? -19.25 -3.066 -30.391 1 95.75 70 PRO B O 1
ATOM 5356 N N . GLN B 1 71 ? -18.078 -1.604 -31.547 1 95.56 71 GLN B N 1
ATOM 5357 C CA . GLN B 1 71 ? -18.766 -1.875 -32.812 1 95.56 71 GLN B CA 1
ATOM 5358 C C . GLN B 1 71 ? -18.453 -3.283 -33.312 1 95.56 71 GLN B C 1
ATOM 5360 O O . GLN B 1 71 ? -19.312 -3.953 -33.875 1 95.56 71 GLN B O 1
ATOM 5365 N N . ASP B 1 72 ? -17.266 -3.717 -33.094 1 95.12 72 ASP B N 1
ATOM 5366 C CA . ASP B 1 72 ? -16.922 -5.043 -33.594 1 95.12 72 ASP B CA 1
ATOM 5367 C C . ASP B 1 72 ? -16.328 -5.91 -32.469 1 95.12 72 ASP B C 1
ATOM 5369 O O . ASP B 1 72 ? -15.695 -6.93 -32.75 1 95.12 72 ASP B O 1
ATOM 5373 N N . PHE B 1 73 ? -16.469 -5.488 -31.219 1 97.31 73 PHE B N 1
ATOM 5374 C CA . PHE B 1 73 ? -16.062 -6.25 -30.031 1 97.31 73 PHE B CA 1
ATOM 5375 C C . PHE B 1 73 ? -14.57 -6.566 -30.094 1 97.31 73 PHE B C 1
ATOM 5377 O O . PHE B 1 73 ? -14.156 -7.688 -29.781 1 97.31 73 PHE B O 1
ATOM 5384 N N . SER B 1 74 ? -13.766 -5.605 -30.5 1 96.94 74 SER B N 1
ATOM 5385 C CA . SER B 1 74 ? -12.336 -5.84 -30.641 1 96.94 74 SER B CA 1
ATOM 5386 C C . SER B 1 74 ? -11.523 -4.879 -29.781 1 96.94 74 SER B C 1
ATOM 5388 O O . SER B 1 74 ? -12.078 -3.932 -29.219 1 96.94 74 SER B O 1
ATOM 5390 N N . VAL B 1 75 ? -10.289 -5.199 -29.625 1 98.12 75 VAL B N 1
ATOM 5391 C CA . VAL B 1 75 ? -9.352 -4.367 -28.875 1 98.12 75 VAL B CA 1
ATOM 5392 C C . VAL B 1 75 ? -8.109 -4.105 -29.734 1 98.12 75 VAL B C 1
ATOM 5394 O O . VAL B 1 75 ? -7.637 -4.992 -30.438 1 98.12 75 VAL B O 1
ATOM 5397 N N . VAL B 1 76 ? -7.625 -2.898 -29.672 1 98.31 76 VAL B N 1
ATOM 5398 C CA . VAL B 1 76 ? -6.352 -2.568 -30.312 1 98.31 76 VAL B CA 1
ATOM 5399 C C . VAL B 1 76 ? -5.27 -2.424 -29.234 1 98.31 76 VAL B C 1
ATOM 5401 O O . VAL B 1 76 ? -5.371 -1.577 -28.344 1 98.31 76 VAL B O 1
ATOM 5404 N N . ILE B 1 77 ? -4.281 -3.266 -29.312 1 98.56 77 ILE B N 1
ATOM 5405 C CA . ILE B 1 77 ? -3.133 -3.223 -28.422 1 98.56 77 ILE B CA 1
ATOM 5406 C C . ILE B 1 77 ? -2.105 -2.221 -28.938 1 98.56 77 ILE B C 1
ATOM 5408 O O . ILE B 1 77 ? -1.884 -2.121 -30.141 1 98.56 77 ILE B O 1
ATOM 5412 N N . PRO B 1 78 ? -1.459 -1.422 -28.094 1 98.25 78 PRO B N 1
ATOM 5413 C CA . PRO B 1 78 ? -0.425 -0.49 -28.562 1 98.25 78 PRO B CA 1
ATOM 5414 C C . PRO B 1 78 ? 0.699 -1.187 -29.328 1 98.25 78 PRO B C 1
ATOM 5416 O O . PRO B 1 78 ? 1.121 -2.283 -28.938 1 98.25 78 PRO B O 1
ATOM 5419 N N . ASP B 1 79 ? 1.265 -0.533 -30.328 1 97.88 79 ASP B N 1
ATOM 5420 C CA . ASP B 1 79 ? 2.275 -1.111 -31.203 1 97.88 79 ASP B CA 1
ATOM 5421 C C . ASP B 1 79 ? 3.539 -1.471 -30.438 1 97.88 79 ASP B C 1
ATOM 5423 O O . ASP B 1 79 ? 4.191 -2.477 -30.734 1 97.88 79 ASP B O 1
ATOM 5427 N N . SER B 1 80 ? 3.848 -0.616 -29.516 1 97.69 80 SER B N 1
ATOM 5428 C CA . SER B 1 80 ? 5.039 -0.889 -28.719 1 97.69 80 SER B CA 1
ATOM 5429 C C . SER B 1 80 ? 4.922 -2.223 -27.984 1 97.69 80 SER B C 1
ATOM 5431 O O . SER B 1 80 ? 5.895 -2.973 -27.891 1 97.69 80 SER B O 1
ATOM 5433 N N . PHE B 1 81 ? 3.775 -2.529 -27.531 1 98.56 81 PHE B N 1
ATOM 5434 C CA . PHE B 1 81 ? 3.576 -3.768 -26.781 1 98.56 81 PHE B CA 1
ATOM 5435 C C . PHE B 1 81 ? 3.518 -4.961 -27.734 1 98.56 81 PHE B C 1
ATOM 5437 O O . PHE B 1 81 ? 3.986 -6.051 -27.391 1 98.56 81 PHE B O 1
ATOM 5444 N N . LYS B 1 82 ? 2.951 -4.809 -28.938 1 98.25 82 LYS B N 1
ATOM 5445 C CA . LYS B 1 82 ? 2.949 -5.871 -29.938 1 98.25 82 LYS B CA 1
ATOM 5446 C C . LYS B 1 82 ? 4.367 -6.34 -30.234 1 98.25 82 LYS B C 1
ATOM 5448 O O . LYS B 1 82 ? 4.617 -7.543 -30.375 1 98.25 82 LYS B O 1
ATOM 5453 N N . ARG B 1 83 ? 5.223 -5.391 -30.359 1 97.56 83 ARG B N 1
ATOM 5454 C CA . ARG B 1 83 ? 6.617 -5.715 -30.625 1 97.56 83 ARG B CA 1
ATOM 5455 C C . ARG B 1 83 ? 7.227 -6.527 -29.484 1 97.56 83 ARG B C 1
ATOM 5457 O O . ARG B 1 83 ? 7.961 -7.488 -29.734 1 97.56 83 ARG B O 1
ATOM 5464 N N . THR B 1 84 ? 6.957 -6.117 -28.219 1 98.06 84 THR B N 1
ATOM 5465 C CA . THR B 1 84 ? 7.445 -6.84 -27.047 1 98.06 84 THR B CA 1
ATOM 5466 C C . THR B 1 84 ? 6.926 -8.273 -27.047 1 98.06 84 THR B C 1
ATOM 5468 O O . THR B 1 84 ? 7.688 -9.219 -26.812 1 98.06 84 THR B O 1
ATOM 5471 N N . PHE B 1 85 ? 5.668 -8.438 -27.328 1 98.12 85 PHE B N 1
ATOM 5472 C CA . PHE B 1 85 ? 5.055 -9.758 -27.359 1 98.12 85 PHE B CA 1
ATOM 5473 C C . PHE B 1 85 ? 5.684 -10.625 -28.453 1 98.12 85 PHE B C 1
ATOM 5475 O O . PHE B 1 85 ? 5.988 -11.797 -28.219 1 98.12 85 PHE B O 1
ATOM 5482 N N . GLU B 1 86 ? 5.879 -10.031 -29.594 1 97.06 86 GLU B N 1
ATOM 5483 C CA . GLU B 1 86 ? 6.508 -10.742 -30.703 1 97.06 86 GLU B CA 1
ATOM 5484 C C . GLU B 1 86 ? 7.906 -11.219 -30.328 1 97.06 86 GLU B C 1
ATOM 5486 O O . GLU B 1 86 ? 8.273 -12.367 -30.594 1 97.06 86 GLU B O 1
ATOM 5491 N N . MET B 1 87 ? 8.664 -10.336 -29.688 1 96.69 87 MET B N 1
ATOM 5492 C CA . MET B 1 87 ? 10.008 -10.688 -29.25 1 96.69 87 MET B CA 1
ATOM 5493 C C . MET B 1 87 ? 9.977 -11.867 -28.281 1 96.69 87 MET B C 1
ATOM 5495 O O . MET B 1 87 ? 10.82 -12.758 -28.359 1 96.69 87 MET B O 1
ATOM 5499 N N . LEU B 1 88 ? 9.016 -11.859 -27.391 1 97 88 LEU B N 1
ATOM 5500 C CA . LEU B 1 88 ? 8.906 -12.93 -26.406 1 97 88 LEU B CA 1
ATOM 5501 C C . LEU B 1 88 ? 8.578 -14.258 -27.078 1 97 88 LEU B C 1
ATOM 5503 O O . LEU B 1 88 ? 9.219 -15.273 -26.812 1 97 88 LEU B O 1
ATOM 5507 N N . MET B 1 89 ? 7.625 -14.289 -27.969 1 95.81 89 MET B N 1
ATOM 5508 C CA . MET B 1 89 ? 7.168 -15.516 -28.609 1 95.81 89 MET B CA 1
ATOM 5509 C C . MET B 1 89 ? 8.234 -16.078 -29.547 1 95.81 89 MET B C 1
ATOM 5511 O O . MET B 1 89 ? 8.406 -17.281 -29.656 1 95.81 89 MET B O 1
ATOM 5515 N N . GLU B 1 90 ? 8.969 -15.195 -30.172 1 93.69 90 GLU B N 1
ATOM 5516 C CA . GLU B 1 90 ? 10.016 -15.602 -31.109 1 93.69 90 GLU B CA 1
ATOM 5517 C C . GLU B 1 90 ? 11.203 -16.219 -30.375 1 93.69 90 GLU B C 1
ATOM 5519 O O . GLU B 1 90 ? 11.977 -16.984 -30.969 1 93.69 90 GLU B O 1
ATOM 5524 N N . SER B 1 91 ? 11.344 -15.891 -29.125 1 93.12 91 SER B N 1
ATOM 5525 C CA . SER B 1 91 ? 12.469 -16.406 -28.359 1 93.12 91 SER B CA 1
ATOM 5526 C C . SER B 1 91 ? 12.367 -17.906 -28.156 1 93.12 91 SER B C 1
ATOM 5528 O O . SER B 1 91 ? 13.359 -18.578 -27.859 1 93.12 91 SER B O 1
ATOM 5530 N N . GLY B 1 92 ? 11.141 -18.453 -28.188 1 90.19 92 GLY B N 1
ATOM 5531 C CA . GLY B 1 92 ? 10.93 -19.891 -28.047 1 90.19 92 GLY B CA 1
ATOM 5532 C C . GLY B 1 92 ? 11.078 -20.375 -26.625 1 90.19 92 GLY B C 1
ATOM 5533 O O . GLY B 1 92 ? 11.211 -21.594 -26.391 1 90.19 92 GLY B O 1
ATOM 5534 N N . GLY B 1 93 ? 11.125 -19.531 -25.656 1 89.69 93 GLY B N 1
ATOM 5535 C CA . GLY B 1 93 ? 11.297 -19.906 -24.25 1 89.69 93 GLY B CA 1
ATOM 5536 C C . GLY B 1 93 ? 10.234 -20.859 -23.766 1 89.69 93 GLY B C 1
ATOM 5537 O O . GLY B 1 93 ? 10.484 -21.672 -22.875 1 89.69 93 GLY B O 1
ATOM 5538 N N . HIS B 1 94 ? 9.062 -20.781 -24.359 1 89.69 94 HIS B N 1
ATOM 5539 C CA . HIS B 1 94 ? 7.949 -21.609 -23.906 1 89.69 94 HIS B CA 1
ATOM 5540 C C . HIS B 1 94 ? 8.227 -23.094 -24.141 1 89.69 94 HIS B C 1
ATOM 5542 O O . HIS B 1 94 ? 7.629 -23.953 -23.484 1 89.69 94 HIS B O 1
ATOM 5548 N N . TYR B 1 95 ? 9.133 -23.469 -24.938 1 90.38 95 TYR B N 1
ATOM 5549 C CA . TYR B 1 95 ? 9.445 -24.859 -25.203 1 90.38 95 TYR B CA 1
ATOM 5550 C C . TYR B 1 95 ? 10.156 -25.5 -24.031 1 90.38 95 TYR B C 1
ATOM 5552 O O . TYR B 1 95 ? 10.195 -26.734 -23.906 1 90.38 95 TYR B O 1
ATOM 5560 N N . LEU B 1 96 ? 10.703 -24.688 -23.109 1 90.94 96 LEU B N 1
ATOM 5561 C CA . LEU B 1 96 ? 11.344 -25.219 -21.906 1 90.94 96 LEU B CA 1
ATOM 5562 C C . LEU B 1 96 ? 10.305 -25.656 -20.875 1 90.94 96 LEU B C 1
ATOM 5564 O O . LEU B 1 96 ? 10.625 -26.359 -19.922 1 90.94 96 LEU B O 1
ATOM 5568 N N . ASP B 1 97 ? 9.102 -25.312 -21.094 1 87.12 97 ASP B N 1
ATOM 5569 C CA . ASP B 1 97 ? 8.023 -25.656 -20.172 1 87.12 97 ASP B CA 1
ATOM 5570 C C . ASP B 1 97 ? 7.098 -26.719 -20.766 1 87.12 97 ASP B C 1
ATOM 5572 O O . ASP B 1 97 ? 6.094 -27.078 -20.156 1 87.12 97 ASP B O 1
ATOM 5576 N N . MET B 1 98 ? 7.43 -27.266 -21.875 1 89.94 98 MET B N 1
ATOM 5577 C CA . MET B 1 98 ? 6.543 -28.172 -22.578 1 89.94 98 MET B CA 1
ATOM 5578 C C . MET B 1 98 ? 7.051 -29.609 -22.484 1 89.94 98 MET B C 1
ATOM 5580 O O . MET B 1 98 ? 8.258 -29.844 -22.406 1 89.94 98 MET B O 1
ATOM 5584 N N . ASP B 1 99 ? 6.098 -30.5 -22.547 1 87.81 99 ASP B N 1
ATOM 5585 C CA . ASP B 1 99 ? 6.434 -31.922 -22.562 1 87.81 99 ASP B CA 1
ATOM 5586 C C . ASP B 1 99 ? 7.227 -32.281 -23.828 1 87.81 99 ASP B C 1
ATOM 5588 O O . ASP B 1 99 ? 7.055 -31.641 -24.875 1 87.81 99 ASP B O 1
ATOM 5592 N N . ALA B 1 100 ? 7.965 -33.281 -23.625 1 88.56 100 ALA B N 1
ATOM 5593 C CA . ALA B 1 100 ? 8.789 -33.719 -24.734 1 88.56 100 ALA B CA 1
ATOM 5594 C C . ALA B 1 100 ? 7.93 -34.156 -25.922 1 88.56 100 ALA B C 1
ATOM 5596 O O . ALA B 1 100 ? 8.312 -33.938 -27.078 1 88.56 100 ALA B O 1
ATOM 5597 N N . GLU B 1 101 ? 6.824 -34.688 -25.641 1 89.12 101 GLU B N 1
ATOM 5598 C CA . GLU B 1 101 ? 5.918 -35.188 -26.672 1 89.12 101 GLU B CA 1
ATOM 5599 C C . GLU B 1 101 ? 5.391 -34.031 -27.547 1 89.12 101 GLU B C 1
ATOM 5601 O O . GLU B 1 101 ? 4.949 -34.25 -28.672 1 89.12 101 GLU B O 1
ATOM 5606 N N . LEU B 1 102 ? 5.484 -32.875 -27.078 1 92.88 102 LEU B N 1
ATOM 5607 C CA . LEU B 1 102 ? 4.992 -31.703 -27.797 1 92.88 102 LEU B CA 1
ATOM 5608 C C . LEU B 1 102 ? 6.148 -30.891 -28.391 1 92.88 102 LEU B C 1
ATOM 5610 O O . LEU B 1 102 ? 5.969 -29.75 -28.797 1 92.88 102 LEU B O 1
ATOM 5614 N N . GLY B 1 103 ? 7.289 -31.531 -28.344 1 88.62 103 GLY B N 1
ATOM 5615 C CA . GLY B 1 103 ? 8.453 -30.875 -28.906 1 88.62 103 GLY B CA 1
ATOM 5616 C C . GLY B 1 103 ? 9.219 -30.031 -27.906 1 88.62 103 GLY B C 1
ATOM 5617 O O . GLY B 1 103 ? 10.133 -29.297 -28.281 1 88.62 103 GLY B O 1
ATOM 5618 N N . GLY B 1 104 ? 8.859 -30.203 -26.703 1 92.69 104 GLY B N 1
ATOM 5619 C CA . GLY B 1 104 ? 9.539 -29.438 -25.688 1 92.69 104 GLY B CA 1
ATOM 5620 C C . GLY B 1 104 ? 10.859 -30.047 -25.25 1 92.69 104 GLY B C 1
ATOM 5621 O O . GLY B 1 104 ? 11.172 -31.188 -25.625 1 92.69 104 GLY B O 1
ATOM 5622 N N . THR B 1 105 ? 11.672 -29.25 -24.641 1 93.25 105 THR B N 1
ATOM 5623 C CA . THR B 1 105 ? 12.859 -29.688 -23.922 1 93.25 105 THR B CA 1
ATOM 5624 C C . THR B 1 105 ? 12.648 -29.578 -22.406 1 93.25 105 THR B C 1
ATOM 5626 O O . THR B 1 105 ? 12.844 -28.516 -21.828 1 93.25 105 THR B O 1
ATOM 5629 N N . PRO B 1 106 ? 12.297 -30.719 -21.891 1 92.31 106 PRO B N 1
ATOM 5630 C CA . PRO B 1 106 ? 12.031 -30.672 -20.438 1 92.31 106 PRO B CA 1
ATOM 5631 C C . PRO B 1 106 ? 13.172 -30.016 -19.656 1 92.31 106 PRO B C 1
ATOM 5633 O O . PRO B 1 106 ? 14.336 -30.406 -19.828 1 92.31 106 PRO B O 1
ATOM 5636 N N . ALA B 1 107 ? 12.852 -29.031 -18.938 1 95.94 107 ALA B N 1
ATOM 5637 C CA . ALA B 1 107 ? 13.805 -28.297 -18.109 1 95.94 107 ALA B CA 1
ATOM 5638 C C . ALA B 1 107 ? 13.414 -28.328 -16.641 1 95.94 107 ALA B C 1
ATOM 5640 O O . ALA B 1 107 ? 12.234 -28.422 -16.297 1 95.94 107 ALA B O 1
ATOM 5641 N N . PRO B 1 108 ? 14.469 -28.328 -15.727 1 97 108 PRO B N 1
ATOM 5642 C CA . PRO B 1 108 ? 14.133 -28.203 -14.305 1 97 108 PRO B CA 1
ATOM 5643 C C . PRO B 1 108 ? 13.195 -27.031 -14.031 1 97 108 PRO B C 1
ATOM 5645 O O . PRO B 1 108 ? 13.391 -25.938 -14.57 1 97 108 PRO B O 1
ATOM 5648 N N . ARG B 1 109 ? 12.195 -27.297 -13.18 1 97.12 109 ARG B N 1
ATOM 5649 C CA . ARG B 1 109 ? 11.219 -26.25 -12.859 1 97.12 109 ARG B CA 1
ATOM 5650 C C . ARG B 1 109 ? 11.906 -25.047 -12.227 1 97.12 109 ARG B C 1
ATOM 5652 O O . ARG B 1 109 ? 11.453 -23.906 -12.391 1 97.12 109 ARG B O 1
ATOM 5659 N N . THR B 1 110 ? 13.008 -25.219 -11.492 1 98.25 110 THR B N 1
ATOM 5660 C CA . THR B 1 110 ? 13.766 -24.125 -10.914 1 98.25 110 THR B CA 1
ATOM 5661 C C . THR B 1 110 ? 14.305 -23.203 -12.008 1 98.25 110 THR B C 1
ATOM 5663 O O . THR B 1 110 ? 14.273 -21.984 -11.867 1 98.25 110 THR B O 1
ATOM 5666 N N . LEU B 1 111 ? 14.805 -23.766 -13.117 1 97.75 111 LEU B N 1
ATOM 5667 C CA . LEU B 1 111 ? 15.281 -22.969 -14.242 1 97.75 111 LEU B CA 1
ATOM 5668 C C . LEU B 1 111 ? 14.125 -22.234 -14.906 1 97.75 111 LEU B C 1
ATOM 5670 O O . LEU B 1 111 ? 14.242 -21.047 -15.219 1 97.75 111 LEU B O 1
ATOM 5674 N N . TRP B 1 112 ? 13.055 -22.906 -15.102 1 96.62 112 TRP B N 1
ATOM 5675 C CA . TRP B 1 112 ? 11.898 -22.328 -15.773 1 96.62 112 TRP B CA 1
ATOM 5676 C C . TRP B 1 112 ? 11.391 -21.094 -15.016 1 96.62 112 TRP B C 1
ATOM 5678 O O . TRP B 1 112 ? 11.141 -20.047 -15.617 1 96.62 112 TRP B O 1
ATOM 5688 N N . TRP B 1 113 ? 11.25 -21.219 -13.727 1 97.88 113 TRP B N 1
ATOM 5689 C CA . TRP B 1 113 ? 10.688 -20.125 -12.953 1 97.88 113 TRP B CA 1
ATOM 5690 C C . TRP B 1 113 ? 11.711 -19.016 -12.758 1 97.88 113 TRP B C 1
ATOM 5692 O O . TRP B 1 113 ? 11.352 -17.859 -12.5 1 97.88 113 TRP B O 1
ATOM 5702 N N . SER B 1 114 ? 13 -19.344 -12.867 1 98.44 114 SER B N 1
ATOM 5703 C CA . SER B 1 114 ? 14.016 -18.297 -12.93 1 98.44 114 SER B CA 1
ATOM 5704 C C . SER B 1 114 ? 13.883 -17.469 -14.203 1 98.44 114 SER B C 1
ATOM 5706 O O . SER B 1 114 ? 13.992 -16.25 -14.172 1 98.44 114 SER B O 1
ATOM 5708 N N . ILE B 1 115 ? 13.688 -18.172 -15.328 1 97.25 115 ILE B N 1
ATOM 5709 C CA . ILE B 1 115 ? 13.406 -17.5 -16.594 1 97.25 115 ILE B CA 1
ATOM 5710 C C . ILE B 1 115 ? 12.125 -16.688 -16.469 1 97.25 115 ILE B C 1
ATOM 5712 O O . ILE B 1 115 ? 12.07 -15.531 -16.906 1 97.25 115 ILE B O 1
ATOM 5716 N N . GLY B 1 116 ? 11.102 -17.266 -15.82 1 97.44 116 GLY B N 1
ATOM 5717 C CA . GLY B 1 116 ? 9.844 -16.594 -15.578 1 97.44 116 GLY B CA 1
ATOM 5718 C C . GLY B 1 116 ? 10.008 -15.297 -14.797 1 97.44 116 GLY B C 1
ATOM 5719 O O . GLY B 1 116 ? 9.359 -14.297 -15.102 1 97.44 116 GLY B O 1
ATOM 5720 N N . GLU B 1 117 ? 10.883 -15.344 -13.758 1 98.44 117 GLU B N 1
ATOM 5721 C CA . GLU B 1 117 ? 11.133 -14.141 -12.969 1 98.44 117 GLU B CA 1
ATOM 5722 C C . GLU B 1 117 ? 11.609 -12.992 -13.852 1 98.44 117 GLU B C 1
ATOM 5724 O O . GLU B 1 117 ? 11.172 -11.852 -13.688 1 98.44 117 GLU B O 1
ATOM 5729 N N . LEU B 1 118 ? 12.531 -13.258 -14.766 1 98.5 118 LEU B N 1
ATOM 5730 C CA . LEU B 1 118 ? 13.117 -12.227 -15.609 1 98.5 118 LEU B CA 1
ATOM 5731 C C . LEU B 1 118 ? 12.062 -11.586 -16.5 1 98.5 118 LEU B C 1
ATOM 5733 O O . LEU B 1 118 ? 11.992 -10.359 -16.609 1 98.5 118 LEU B O 1
ATOM 5737 N N . ILE B 1 119 ? 11.211 -12.375 -17.078 1 98.12 119 ILE B N 1
ATOM 5738 C CA . ILE B 1 119 ? 10.188 -11.875 -18 1 98.12 119 ILE B CA 1
ATOM 5739 C C . ILE B 1 119 ? 9.094 -11.164 -17.203 1 98.12 119 ILE B C 1
ATOM 5741 O O . ILE B 1 119 ? 8.68 -10.055 -17.578 1 98.12 119 ILE B O 1
ATOM 5745 N N . LEU B 1 120 ? 8.648 -11.766 -16.094 1 98.31 120 LEU B N 1
ATOM 5746 C CA . LEU B 1 120 ? 7.582 -11.203 -15.273 1 98.31 120 LEU B CA 1
ATOM 5747 C C . LEU B 1 120 ? 8.023 -9.891 -14.633 1 98.31 120 LEU B C 1
ATOM 5749 O O . LEU B 1 120 ? 7.207 -8.992 -14.43 1 98.31 120 LEU B O 1
ATOM 5753 N N . GLY B 1 121 ? 9.305 -9.812 -14.266 1 98.12 121 GLY B N 1
ATOM 5754 C CA . GLY B 1 121 ? 9.836 -8.562 -13.742 1 98.12 121 GLY B CA 1
ATOM 5755 C C . GLY B 1 121 ? 9.891 -7.457 -14.773 1 98.12 121 GLY B C 1
ATOM 5756 O O . GLY B 1 121 ? 9.617 -6.297 -14.461 1 98.12 121 GLY B O 1
ATOM 5757 N N . ALA B 1 122 ? 10.203 -7.816 -16.016 1 98.31 122 ALA B N 1
ATOM 5758 C CA . ALA B 1 122 ? 10.398 -6.84 -17.094 1 98.31 122 ALA B CA 1
ATOM 5759 C C . ALA B 1 122 ? 9.07 -6.414 -17.703 1 98.31 122 ALA B C 1
ATOM 5761 O O . ALA B 1 122 ? 8.852 -5.23 -17.969 1 98.31 122 ALA B O 1
ATOM 5762 N N . ASN B 1 123 ? 8.195 -7.391 -17.938 1 98.38 123 ASN B N 1
ATOM 5763 C CA . ASN B 1 123 ? 6.926 -7.137 -18.609 1 98.38 123 ASN B CA 1
ATOM 5764 C C . ASN B 1 123 ? 5.898 -8.219 -18.297 1 98.38 123 ASN B C 1
ATOM 5766 O O . ASN B 1 123 ? 5.645 -9.094 -19.141 1 98.38 123 ASN B O 1
ATOM 5770 N N . PRO B 1 124 ? 5.242 -8.102 -17.172 1 98.12 124 PRO B N 1
ATOM 5771 C CA . PRO B 1 124 ? 4.352 -9.18 -16.734 1 98.12 124 PRO B CA 1
ATOM 5772 C C . PRO B 1 124 ? 3.189 -9.414 -17.703 1 98.12 124 PRO B C 1
ATOM 5774 O O . PRO B 1 124 ? 2.76 -10.555 -17.891 1 98.12 124 PRO B O 1
ATOM 5777 N N . ALA B 1 125 ? 2.662 -8.359 -18.344 1 98.25 125 ALA B N 1
ATOM 5778 C CA . ALA B 1 125 ? 1.544 -8.516 -19.281 1 98.25 125 ALA B CA 1
ATOM 5779 C C . ALA B 1 125 ? 1.935 -9.391 -20.469 1 98.25 125 ALA B C 1
ATOM 5781 O O . ALA B 1 125 ? 1.113 -10.156 -20.984 1 98.25 125 ALA B O 1
ATOM 5782 N N . ALA B 1 126 ? 3.18 -9.273 -20.906 1 98.19 126 ALA B N 1
ATOM 5783 C CA . ALA B 1 126 ? 3.643 -10.102 -22.016 1 98.19 126 ALA B CA 1
ATOM 5784 C C . ALA B 1 126 ? 3.582 -11.586 -21.641 1 98.19 126 ALA B C 1
ATOM 5786 O O . ALA B 1 126 ? 3.162 -12.414 -22.453 1 98.19 126 ALA B O 1
ATOM 5787 N N . TRP B 1 127 ? 4.02 -11.891 -20.438 1 97.5 127 TRP B N 1
ATOM 5788 C CA . TRP B 1 127 ? 3.932 -13.258 -19.938 1 97.5 127 TRP B CA 1
ATOM 5789 C C . TRP B 1 127 ? 2.486 -13.742 -19.938 1 97.5 127 TRP B C 1
ATOM 5791 O O . TRP B 1 127 ? 2.203 -14.875 -20.328 1 97.5 127 TRP B O 1
ATOM 5801 N N . MET B 1 128 ? 1.585 -12.906 -19.547 1 97.44 128 MET B N 1
ATOM 5802 C CA . MET B 1 128 ? 0.176 -13.273 -19.438 1 97.44 128 MET B CA 1
ATOM 5803 C C . MET B 1 128 ? -0.422 -13.562 -20.797 1 97.44 128 MET B C 1
ATOM 5805 O O . MET B 1 128 ? -1.166 -14.523 -20.969 1 97.44 128 MET B O 1
ATOM 5809 N N . TYR B 1 129 ? -0.061 -12.727 -21.781 1 98.12 129 TYR B N 1
ATOM 5810 C CA . TYR B 1 129 ? -0.571 -12.922 -23.125 1 98.12 129 TYR B CA 1
ATOM 5811 C C . TYR B 1 129 ? 0.034 -14.164 -23.766 1 98.12 129 TYR B C 1
ATOM 5813 O O . TYR B 1 129 ? -0.517 -14.711 -24.719 1 98.12 129 TYR B O 1
ATOM 5821 N N . ALA B 1 130 ? 1.159 -14.648 -23.25 1 97 130 ALA B N 1
ATOM 5822 C CA . ALA B 1 130 ? 1.889 -15.766 -23.844 1 97 130 ALA B CA 1
ATOM 5823 C C . ALA B 1 130 ? 1.437 -17.094 -23.25 1 97 130 ALA B C 1
ATOM 5825 O O . ALA B 1 130 ? 2.123 -18.109 -23.391 1 97 130 ALA B O 1
ATOM 5826 N N . ALA B 1 131 ? 0.308 -17.156 -22.688 1 95 131 ALA B N 1
ATOM 5827 C CA . ALA B 1 131 ? -0.16 -18.328 -21.953 1 95 131 ALA B CA 1
ATOM 5828 C C . ALA B 1 131 ? -0.559 -19.453 -22.906 1 95 131 ALA B C 1
ATOM 5830 O O . ALA B 1 131 ? -0.713 -20.594 -22.484 1 95 131 ALA B O 1
ATOM 5831 N N . GLY B 1 132 ? -0.643 -19.219 -24.203 1 95.88 132 GLY B N 1
ATOM 5832 C CA . GLY B 1 132 ? -1.147 -20.172 -25.188 1 95.88 132 GLY B CA 1
ATOM 5833 C C . GLY B 1 132 ? -0.469 -21.531 -25.109 1 95.88 132 GLY B C 1
ATOM 5834 O O . GLY B 1 132 ? -1.122 -22.547 -24.859 1 95.88 132 GLY B O 1
ATOM 5835 N N . PRO B 1 133 ? 0.804 -21.531 -25.203 1 95.12 133 PRO B N 1
ATOM 5836 C CA . PRO B 1 133 ? 1.521 -22.797 -25.203 1 95.12 133 PRO B CA 1
ATOM 5837 C C . PRO B 1 133 ? 1.341 -23.578 -23.891 1 95.12 133 PRO B C 1
ATOM 5839 O O . PRO B 1 133 ? 1.138 -24.781 -23.906 1 95.12 133 PRO B O 1
ATOM 5842 N N . ALA B 1 134 ? 1.374 -22.906 -22.766 1 93.88 134 ALA B N 1
ATOM 5843 C CA . ALA B 1 134 ? 1.229 -23.578 -21.469 1 93.88 134 ALA B CA 1
ATOM 5844 C C . ALA B 1 134 ? -0.151 -24.203 -21.328 1 93.88 134 ALA B C 1
ATOM 5846 O O . ALA B 1 134 ? -0.28 -25.328 -20.828 1 93.88 134 ALA B O 1
ATOM 5847 N N . PHE B 1 135 ? -1.166 -23.469 -21.75 1 96.38 135 PHE B N 1
ATOM 5848 C CA . PHE B 1 135 ? -2.52 -24.016 -21.656 1 96.38 135 PHE B CA 1
ATOM 5849 C C . PHE B 1 135 ? -2.705 -25.172 -22.625 1 96.38 135 PHE B C 1
ATOM 5851 O O . PHE B 1 135 ? -3.387 -26.156 -22.297 1 96.38 135 PHE B O 1
ATOM 5858 N N . ALA B 1 136 ? -2.096 -25.078 -23.797 1 96.62 136 ALA B N 1
ATOM 5859 C CA . ALA B 1 136 ? -2.145 -26.172 -24.75 1 96.62 136 ALA B CA 1
ATOM 5860 C C . ALA B 1 136 ? -1.465 -27.422 -24.188 1 96.62 136 ALA B C 1
ATOM 5862 O O . ALA B 1 136 ? -1.92 -28.547 -24.438 1 96.62 136 ALA B O 1
ATOM 5863 N N . ASN B 1 137 ? -0.409 -27.172 -23.5 1 95 137 ASN B N 1
ATOM 5864 C CA . ASN B 1 137 ? 0.279 -28.297 -22.844 1 95 137 ASN B CA 1
ATOM 5865 C C . ASN B 1 137 ? -0.623 -28.984 -21.844 1 95 137 ASN B C 1
ATOM 5867 O O . ASN B 1 137 ? -0.613 -30.219 -21.734 1 95 137 ASN B O 1
ATOM 5871 N N . ILE B 1 138 ? -1.361 -28.281 -21.094 1 94.25 138 ILE B N 1
ATOM 5872 C CA . ILE B 1 138 ? -2.301 -28.844 -20.125 1 94.25 138 ILE B CA 1
ATOM 5873 C C . ILE B 1 138 ? -3.406 -29.594 -20.859 1 94.25 138 ILE B C 1
ATOM 5875 O O . ILE B 1 138 ? -3.785 -30.703 -20.469 1 94.25 138 ILE B O 1
ATOM 5879 N N . LEU B 1 139 ? -3.881 -29.016 -22 1 96.88 139 LEU B N 1
ATOM 5880 C CA . LEU B 1 139 ? -4.883 -29.703 -22.812 1 96.88 139 LEU B CA 1
ATOM 5881 C C . LEU B 1 139 ? -4.352 -31.031 -23.312 1 96.88 139 LEU B C 1
ATOM 5883 O O . LEU B 1 139 ? -5.082 -32.031 -23.328 1 96.88 139 LEU B O 1
ATOM 5887 N N . TYR B 1 140 ? -3.15 -31.078 -23.688 1 96.38 140 TYR B N 1
ATOM 5888 C CA . TYR B 1 140 ? -2.529 -32.312 -24.156 1 96.38 140 TYR B CA 1
ATOM 5889 C C . TYR B 1 140 ? -2.553 -33.375 -23.078 1 96.38 140 TYR B C 1
ATOM 5891 O O . TYR B 1 140 ? -2.789 -34.562 -23.359 1 96.38 140 TY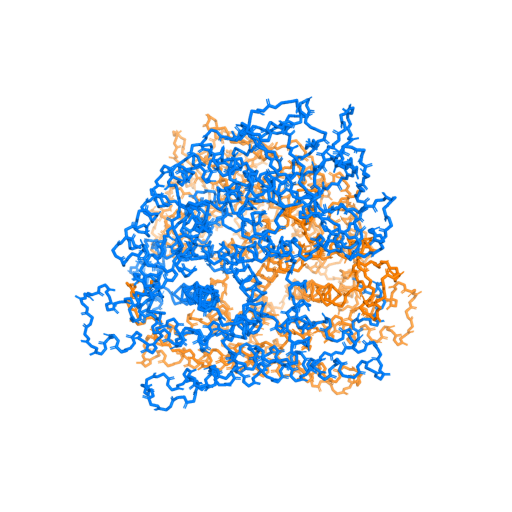R B O 1
ATOM 5899 N N . SER B 1 141 ? -2.354 -33 -21.875 1 93.88 141 SER B N 1
ATOM 5900 C CA . SER B 1 141 ? -2.236 -33.938 -20.766 1 93.88 141 SER B CA 1
ATOM 5901 C C . SER B 1 141 ? -3.602 -34.469 -20.359 1 93.88 141 SER B C 1
ATOM 5903 O O . SER B 1 141 ? -3.701 -35.594 -19.859 1 93.88 141 SER B O 1
ATOM 5905 N N . ILE B 1 142 ? -4.668 -33.75 -20.594 1 95.56 142 ILE B N 1
ATOM 5906 C CA . ILE B 1 142 ? -5.93 -34.156 -20 1 95.56 142 ILE B CA 1
ATOM 5907 C C . ILE B 1 142 ? -6.973 -34.375 -21.094 1 95.56 142 ILE B C 1
ATOM 5909 O O . ILE B 1 142 ? -8.094 -34.812 -20.828 1 95.56 142 ILE B O 1
ATOM 5913 N N . GLY B 1 143 ? -6.602 -34.094 -22.359 1 97.31 143 GLY B N 1
ATOM 5914 C CA . GLY B 1 143 ? -7.555 -34.125 -23.453 1 97.31 143 GLY B CA 1
ATOM 5915 C C . GLY B 1 143 ? -7.652 -35.469 -24.125 1 97.31 143 GLY B C 1
ATOM 5916 O O . GLY B 1 143 ? -6.93 -36.406 -23.75 1 97.31 143 GLY B O 1
ATOM 5917 N N . THR B 1 144 ? -8.633 -35.625 -25.031 1 97.12 144 THR B N 1
ATOM 5918 C CA . THR B 1 144 ? -8.773 -36.781 -25.891 1 97.12 144 THR B CA 1
ATOM 5919 C C . THR B 1 144 ? -7.66 -36.812 -26.938 1 97.12 144 THR B C 1
ATOM 5921 O O . THR B 1 144 ? -6.883 -35.875 -27.047 1 97.12 144 THR B O 1
ATOM 5924 N N . ASP B 1 145 ? -7.602 -37.906 -27.656 1 97.06 145 ASP B N 1
ATOM 5925 C CA . ASP B 1 145 ? -6.594 -38.031 -28.703 1 97.06 145 ASP B CA 1
ATOM 5926 C C . ASP B 1 145 ? -6.73 -36.875 -29.719 1 97.06 145 ASP B C 1
ATOM 5928 O O . ASP B 1 145 ? -5.73 -36.281 -30.141 1 97.06 145 ASP B O 1
ATOM 5932 N N . GLU B 1 146 ? -7.922 -36.562 -30.094 1 96.75 146 GLU B N 1
ATOM 5933 C CA . GLU B 1 146 ? -8.172 -35.438 -30.984 1 96.75 146 GLU B CA 1
ATOM 5934 C C . GLU B 1 146 ? -7.711 -34.125 -30.375 1 96.75 146 GLU B C 1
ATOM 5936 O O . GLU B 1 146 ? -7.109 -33.312 -31.062 1 96.75 146 GLU B O 1
ATOM 5941 N N . GLN B 1 147 ? -7.98 -33.969 -29.188 1 97.62 147 GLN B N 1
ATOM 5942 C CA . GLN B 1 147 ? -7.625 -32.75 -28.5 1 97.62 147 GLN B CA 1
ATOM 5943 C C . GLN B 1 147 ? -6.113 -32.625 -28.297 1 97.62 147 GLN B C 1
ATOM 5945 O O . GLN B 1 147 ? -5.559 -31.531 -28.266 1 97.62 147 GLN B O 1
ATOM 5950 N N . LYS B 1 148 ? -5.469 -33.75 -28.172 1 97.44 148 LYS B N 1
ATOM 5951 C CA . LYS B 1 148 ? -4.012 -33.75 -28.172 1 97.44 148 LYS B CA 1
ATOM 5952 C C . LYS B 1 148 ? -3.465 -33.188 -29.469 1 97.44 148 LYS B C 1
ATOM 5954 O O . LYS B 1 148 ? -2.496 -32.406 -29.469 1 97.44 148 LYS B O 1
ATOM 5959 N N . ASP B 1 149 ? -4.102 -33.594 -30.516 1 97 149 ASP B N 1
ATOM 5960 C CA . ASP B 1 149 ? -3.717 -33.062 -31.812 1 97 149 ASP B CA 1
ATOM 5961 C C . ASP B 1 149 ? -3.99 -31.547 -31.875 1 97 149 ASP B C 1
ATOM 5963 O O . ASP B 1 149 ? -3.205 -30.797 -32.438 1 97 149 ASP B O 1
ATOM 5967 N N . TRP B 1 150 ? -5.125 -31.109 -31.344 1 98 150 TRP B N 1
ATOM 5968 C CA . TRP B 1 150 ? -5.422 -29.688 -31.281 1 98 150 TRP B CA 1
ATOM 5969 C C . TRP B 1 150 ? -4.355 -28.938 -30.469 1 98 150 TRP B C 1
ATOM 5971 O O . TRP B 1 150 ? -3.939 -27.844 -30.859 1 98 150 TRP B O 1
ATOM 5981 N N . ALA B 1 151 ? -3.98 -29.531 -29.359 1 97.38 151 ALA B N 1
ATOM 5982 C CA . ALA B 1 151 ? -2.957 -28.906 -28.516 1 97.38 151 ALA B CA 1
ATOM 5983 C C . ALA B 1 151 ? -1.684 -28.641 -29.312 1 97.38 151 ALA B C 1
ATOM 5985 O O . ALA B 1 151 ? -1.091 -27.562 -29.203 1 97.38 151 ALA B O 1
ATOM 5986 N N . ARG B 1 152 ? -1.255 -29.578 -30.094 1 96.25 152 ARG B N 1
ATOM 5987 C CA . ARG B 1 152 ? -0.088 -29.406 -30.953 1 96.25 152 ARG B CA 1
ATOM 5988 C C . ARG B 1 152 ? -0.302 -28.281 -31.938 1 96.25 152 ARG B C 1
ATOM 5990 O O . ARG B 1 152 ? 0.593 -27.453 -32.156 1 96.25 152 ARG B O 1
ATOM 5997 N N . LEU B 1 153 ? -1.468 -28.297 -32.5 1 96.62 153 LEU B N 1
ATOM 5998 C CA . LEU B 1 153 ? -1.826 -27.266 -33.469 1 96.62 153 LEU B CA 1
ATOM 5999 C C . LEU B 1 153 ? -1.801 -25.875 -32.812 1 96.62 153 LEU B C 1
ATOM 6001 O O . LEU B 1 153 ? -1.284 -24.922 -33.406 1 96.62 153 LEU B O 1
ATOM 6005 N N . PHE B 1 154 ? -2.406 -25.719 -31.609 1 97.56 154 PHE B N 1
ATOM 6006 C CA . PHE B 1 154 ? -2.449 -24.453 -30.891 1 97.56 154 PHE B CA 1
ATOM 6007 C C . PHE B 1 154 ? -1.043 -23.922 -30.641 1 97.56 154 PHE B C 1
ATOM 6009 O O . PHE B 1 154 ? -0.803 -22.719 -30.719 1 97.56 154 PHE B O 1
ATOM 6016 N N . ILE B 1 155 ? -0.119 -24.812 -30.266 1 95.88 155 ILE B N 1
ATOM 6017 C CA . ILE B 1 155 ? 1.267 -24.438 -29.984 1 95.88 155 ILE B CA 1
ATOM 6018 C C . ILE B 1 155 ? 1.937 -23.984 -31.281 1 95.88 155 ILE B C 1
ATOM 6020 O O . ILE B 1 155 ? 2.611 -22.938 -31.297 1 95.88 155 ILE B O 1
ATOM 6024 N N . ASP B 1 156 ? 1.716 -24.719 -32.344 1 94.12 156 ASP B N 1
ATOM 6025 C CA . ASP B 1 156 ? 2.332 -24.422 -33.625 1 94.12 156 ASP B CA 1
ATOM 6026 C C . ASP B 1 156 ? 1.86 -23.062 -34.156 1 94.12 156 ASP B C 1
ATOM 6028 O O . ASP B 1 156 ? 2.643 -22.312 -34.75 1 94.12 156 ASP B O 1
ATOM 6032 N N . LYS B 1 157 ? 0.608 -22.75 -33.969 1 95.69 157 LYS B N 1
ATOM 6033 C CA . LYS B 1 157 ? 0.006 -21.516 -34.469 1 95.69 157 LYS B CA 1
ATOM 6034 C C . LYS B 1 157 ? 0.213 -20.375 -33.469 1 95.69 157 LYS B C 1
ATOM 6036 O O . LYS B 1 157 ? -0.065 -19.219 -33.812 1 95.69 157 LYS B O 1
ATOM 6041 N N . LEU B 1 158 ? 0.7 -20.641 -32.25 1 96.12 158 LEU B N 1
ATOM 6042 C CA . LEU B 1 158 ? 0.938 -19.688 -31.188 1 96.12 158 LEU B CA 1
ATOM 6043 C C . LEU B 1 158 ? -0.338 -18.922 -30.844 1 96.12 158 LEU B C 1
ATOM 6045 O O . LEU B 1 158 ? -0.321 -17.703 -30.719 1 96.12 158 LEU B O 1
ATOM 6049 N N . TRP B 1 159 ? -1.495 -19.641 -30.812 1 97.94 159 TRP B N 1
ATOM 6050 C CA . TRP B 1 159 ? -2.768 -19.016 -30.438 1 97.94 159 TRP B CA 1
ATOM 6051 C C . TRP B 1 159 ? -2.785 -18.641 -28.969 1 97.94 159 TRP B C 1
ATOM 6053 O O . TRP B 1 159 ? -2.09 -19.25 -28.156 1 97.94 159 TRP B O 1
ATOM 6063 N N . GLY B 1 160 ? -3.529 -17.531 -28.656 1 97.81 160 GLY B N 1
ATOM 6064 C CA . GLY B 1 160 ? -3.719 -17.141 -27.281 1 97.81 160 GLY B CA 1
ATOM 6065 C C . GLY B 1 160 ? -4.609 -18.094 -26.5 1 97.81 160 GLY B C 1
ATOM 6066 O O . GLY B 1 160 ? -5.242 -18.969 -27.094 1 97.81 160 GLY B O 1
ATOM 6067 N N . ALA B 1 161 ? -4.613 -17.938 -25.234 1 98.19 161 ALA B N 1
ATOM 6068 C CA . ALA B 1 161 ? -5.461 -18.75 -24.359 1 98.19 161 ALA B CA 1
ATOM 6069 C C . ALA B 1 161 ? -5.914 -17.969 -23.141 1 98.19 161 ALA B C 1
ATOM 6071 O O . ALA B 1 161 ? -5.215 -17.062 -22.688 1 98.19 161 ALA B O 1
ATOM 6072 N N . THR B 1 162 ? -7.078 -18.281 -22.625 1 98.12 162 THR B N 1
ATOM 6073 C CA . THR B 1 162 ? -7.602 -17.609 -21.422 1 98.12 162 THR B CA 1
ATOM 6074 C C . THR B 1 162 ? -8.25 -18.625 -20.484 1 98.12 162 THR B C 1
ATOM 6076 O O . THR B 1 162 ? -8.75 -19.656 -20.922 1 98.12 162 THR B O 1
ATOM 6079 N N . MET B 1 163 ? -8.086 -18.375 -19.234 1 97.38 163 MET B N 1
ATOM 6080 C CA . MET B 1 163 ? -8.82 -19.062 -18.172 1 97.38 163 MET B CA 1
ATOM 6081 C C . MET B 1 163 ? -10.125 -18.344 -17.859 1 97.38 163 MET B C 1
ATOM 6083 O O . MET B 1 163 ? -10.125 -17.188 -17.453 1 97.38 163 MET B O 1
ATOM 6087 N N . VAL B 1 164 ? -11.242 -19.016 -18.062 1 98.12 164 VAL B N 1
ATOM 6088 C CA . VAL B 1 164 ? -12.547 -18.359 -18.016 1 98.12 164 VAL B CA 1
ATOM 6089 C C . VAL B 1 164 ? -13.398 -19 -16.922 1 98.12 164 VAL B C 1
ATOM 6091 O O . VAL B 1 164 ? -14.109 -19.984 -17.172 1 98.12 164 VAL B O 1
ATOM 6094 N N . LEU B 1 165 ? -13.422 -18.344 -15.711 1 95.69 165 LEU B N 1
ATOM 6095 C CA . LEU B 1 165 ? -14.078 -18.922 -14.555 1 95.69 165 LEU B CA 1
ATOM 6096 C C . LEU B 1 165 ? -15.094 -17.953 -13.953 1 95.69 165 LEU B C 1
ATOM 6098 O O . LEU B 1 165 ? -16.281 -18.266 -13.867 1 95.69 165 LEU B O 1
ATOM 6102 N N . THR B 1 166 ? -14.719 -16.734 -13.758 1 96.31 166 THR B N 1
ATOM 6103 C CA . THR B 1 166 ? -15.422 -15.797 -12.875 1 96.31 166 THR B CA 1
ATOM 6104 C C . THR B 1 166 ? -16.688 -15.258 -13.555 1 96.31 166 THR B C 1
ATOM 6106 O O . THR B 1 166 ? -16.672 -14.961 -14.75 1 96.31 166 THR B O 1
ATOM 6109 N N . GLU B 1 167 ? -17.703 -15.234 -12.828 1 96.56 167 GLU B N 1
ATOM 6110 C CA . GLU B 1 167 ? -18.953 -14.633 -13.266 1 96.56 167 GLU B CA 1
ATOM 6111 C C . GLU B 1 167 ? -19.344 -13.461 -12.367 1 96.56 167 GLU B C 1
ATOM 6113 O O . GLU B 1 167 ? -18.922 -13.398 -11.203 1 96.56 167 GLU B O 1
ATOM 6118 N N . PRO B 1 168 ? -20.047 -12.477 -12.828 1 91.44 168 PRO B N 1
ATOM 6119 C CA . PRO B 1 168 ? -20.375 -11.258 -12.086 1 91.44 168 PRO B CA 1
ATOM 6120 C C . PRO B 1 168 ? -20.984 -11.555 -10.719 1 91.44 168 PRO B C 1
ATOM 6122 O O . PRO B 1 168 ? -20.625 -10.922 -9.719 1 91.44 168 PRO B O 1
ATOM 6125 N N . ASP B 1 169 ? -21.797 -12.547 -10.539 1 90.06 169 ASP B N 1
ATOM 6126 C CA . ASP B 1 169 ? -22.516 -12.758 -9.289 1 90.06 169 ASP B CA 1
ATOM 6127 C C . ASP B 1 169 ? -21.875 -13.875 -8.469 1 90.06 169 ASP B C 1
ATOM 6129 O O . ASP B 1 169 ? -22.281 -14.125 -7.328 1 90.06 169 ASP B O 1
ATOM 6133 N N . ALA B 1 170 ? -20.891 -14.609 -9.023 1 91.62 170 ALA B N 1
ATOM 6134 C CA . ALA B 1 170 ? -20.297 -15.734 -8.312 1 91.62 170 ALA B CA 1
ATOM 6135 C C . ALA B 1 170 ? -18.969 -15.32 -7.66 1 91.62 170 ALA B C 1
ATOM 6137 O O . ALA B 1 170 ? -18.797 -15.508 -6.453 1 91.62 170 ALA B O 1
ATOM 6138 N N . GLY B 1 171 ? -18.062 -14.648 -8.484 1 90 171 GLY B N 1
ATOM 6139 C CA . GLY B 1 171 ? -16.766 -14.281 -7.945 1 90 171 GLY B CA 1
ATOM 6140 C C . GLY B 1 171 ? -15.961 -15.477 -7.469 1 90 171 GLY B C 1
ATOM 6141 O O . GLY B 1 171 ? -15.789 -16.453 -8.203 1 90 171 GLY B O 1
ATOM 6142 N N . SER B 1 172 ? -15.484 -15.438 -6.203 1 89.88 172 SER B N 1
ATOM 6143 C CA . SER B 1 172 ? -14.672 -16.516 -5.629 1 89.88 172 SER B CA 1
ATOM 6144 C C . SER B 1 172 ? -15.508 -17.766 -5.414 1 89.88 172 SER B C 1
ATOM 6146 O O . SER B 1 172 ? -14.953 -18.859 -5.223 1 89.88 172 SER B O 1
ATOM 6148 N N . ASP B 1 173 ? -16.797 -17.609 -5.426 1 92.5 173 ASP B N 1
ATOM 6149 C CA . ASP B 1 173 ? -17.703 -18.75 -5.336 1 92.5 173 ASP B CA 1
ATOM 6150 C C . ASP B 1 173 ? -17.984 -19.344 -6.715 1 92.5 173 ASP B C 1
ATOM 6152 O O . ASP B 1 173 ? -19.109 -19.328 -7.199 1 92.5 173 ASP B O 1
ATOM 6156 N N . VAL B 1 174 ? -17.031 -20.016 -7.234 1 91.69 174 VAL B N 1
ATOM 6157 C CA . VAL B 1 174 ? -17.047 -20.516 -8.609 1 91.69 174 VAL B CA 1
ATOM 6158 C C . VAL B 1 174 ? -18.203 -21.5 -8.789 1 91.69 174 VAL B C 1
ATOM 6160 O O . VAL B 1 174 ? -18.812 -21.562 -9.859 1 91.69 174 VAL B O 1
ATOM 6163 N N . GLY B 1 175 ? -18.5 -22.219 -7.754 1 92.25 175 GLY B N 1
ATOM 6164 C CA . GLY B 1 175 ? -19.562 -23.203 -7.816 1 92.25 175 GLY B CA 1
ATOM 6165 C C . GLY B 1 175 ? -20.938 -22.609 -8.078 1 92.25 175 GLY B C 1
ATOM 6166 O O . GLY B 1 175 ? -21.859 -23.297 -8.508 1 92.25 175 GLY B O 1
ATOM 6167 N N . ALA B 1 176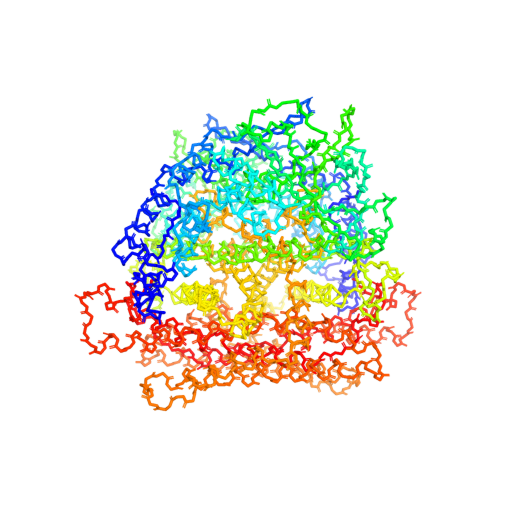 ? -21.078 -21.344 -7.859 1 92.75 176 ALA B N 1
ATOM 6168 C CA . ALA B 1 176 ? -22.359 -20.672 -8.047 1 92.75 176 ALA B CA 1
ATOM 6169 C C . ALA B 1 176 ? -22.516 -20.203 -9.492 1 92.75 176 ALA B C 1
ATOM 6171 O O . ALA B 1 176 ? -23.562 -19.641 -9.859 1 92.75 176 ALA B O 1
ATOM 6172 N N . GLY B 1 177 ? -21.578 -20.469 -10.336 1 93.94 177 GLY B N 1
ATOM 6173 C CA . GLY B 1 177 ? -21.656 -20.078 -11.734 1 93.94 177 GLY B CA 1
ATOM 6174 C C . GLY B 1 177 ? -22.891 -20.625 -12.438 1 93.94 177 GLY B C 1
ATOM 6175 O O . GLY B 1 177 ? -23.297 -21.766 -12.188 1 93.94 177 GLY B O 1
ATOM 6176 N N . VAL B 1 178 ? -23.391 -19.797 -13.391 1 95.81 178 VAL B N 1
ATOM 6177 C CA . VAL B 1 178 ? -24.656 -20.172 -14.008 1 95.81 178 VAL B CA 1
ATOM 6178 C C . VAL B 1 178 ? -24.469 -20.344 -15.516 1 95.81 178 VAL B C 1
ATOM 6180 O O . VAL B 1 178 ? -25.422 -20.641 -16.234 1 95.81 178 VAL B O 1
ATOM 6183 N N . THR B 1 179 ? -23.266 -20.094 -16.016 1 98.19 179 THR B N 1
ATOM 6184 C CA . THR B 1 179 ? -23.016 -20.359 -17.422 1 98.19 179 THR B CA 1
ATOM 6185 C C . THR B 1 179 ? -23.406 -21.797 -17.766 1 98.19 179 THR B C 1
ATOM 6187 O O . THR B 1 179 ? -23.031 -22.734 -17.078 1 98.19 179 THR B O 1
ATOM 6190 N N . LYS B 1 180 ? -24.109 -21.969 -18.891 1 98.19 180 LYS B N 1
ATOM 6191 C CA . LYS B 1 180 ? -24.672 -23.266 -19.234 1 98.19 180 LYS B CA 1
ATOM 6192 C C . LYS B 1 180 ? -24.047 -23.828 -20.5 1 98.19 180 LYS B C 1
ATOM 6194 O O . LYS B 1 180 ? -23.562 -23.062 -21.344 1 98.19 180 LYS B O 1
ATOM 6199 N N . ALA B 1 181 ? -24.016 -25.125 -20.578 1 98.62 181 ALA B N 1
ATOM 6200 C CA . ALA B 1 181 ? -23.578 -25.844 -21.766 1 98.62 181 ALA B CA 1
ATOM 6201 C C . ALA B 1 181 ? -24.625 -26.875 -22.188 1 98.62 181 ALA B C 1
ATOM 6203 O O . ALA B 1 181 ? -25.125 -27.641 -21.359 1 98.62 181 ALA B O 1
ATOM 6204 N N . PHE B 1 182 ? -25.016 -26.859 -23.438 1 98 182 PHE B N 1
ATOM 6205 C CA . PHE B 1 182 ? -26 -27.766 -24.016 1 98 182 PHE B CA 1
ATOM 6206 C C . PHE B 1 182 ? -25.359 -28.656 -25.078 1 98 182 PHE B C 1
ATOM 6208 O O . PHE B 1 182 ? -24.75 -28.156 -26.016 1 98 182 PHE B O 1
ATOM 6215 N N . PRO B 1 183 ? -25.547 -29.969 -24.969 1 97.31 183 PRO B N 1
ATOM 6216 C CA . PRO B 1 183 ? -24.953 -30.859 -25.969 1 97.31 183 PRO B CA 1
ATOM 6217 C C . PRO B 1 183 ? -25.641 -30.766 -27.328 1 97.31 183 PRO B C 1
ATOM 6219 O O . PRO B 1 183 ? -26.859 -30.625 -27.391 1 97.31 183 PRO B O 1
ATOM 6222 N N . ASN B 1 184 ? -24.844 -30.781 -28.328 1 96.88 184 ASN B N 1
ATOM 6223 C CA . ASN B 1 184 ? -25.344 -30.891 -29.703 1 96.88 184 ASN B CA 1
ATOM 6224 C C . ASN B 1 184 ? -25.203 -32.312 -30.234 1 96.88 184 ASN B C 1
ATOM 6226 O O . ASN B 1 184 ? -24.422 -33.094 -29.703 1 96.88 184 ASN B O 1
ATOM 6230 N N . GLU B 1 185 ? -25.828 -32.562 -31.344 1 95.69 185 GLU B N 1
ATOM 6231 C CA . GLU B 1 185 ? -25.844 -33.906 -31.938 1 95.69 185 GLU B CA 1
ATOM 6232 C C . GLU B 1 185 ? -24.469 -34.281 -32.5 1 95.69 185 GLU B C 1
ATOM 6234 O O . GLU B 1 185 ? -24.094 -35.438 -32.5 1 95.69 185 GLU B O 1
ATOM 6239 N N . ASP B 1 186 ? -23.75 -33.312 -32.844 1 95.56 186 ASP B N 1
ATOM 6240 C CA . ASP B 1 186 ? -22.469 -33.594 -33.5 1 95.56 186 ASP B CA 1
ATOM 6241 C C . ASP B 1 186 ? -21.344 -33.719 -32.5 1 95.56 186 ASP B C 1
ATOM 6243 O O . ASP B 1 186 ? -20.172 -33.781 -32.875 1 95.56 186 ASP B O 1
ATOM 6247 N N . GLY B 1 187 ? -21.641 -33.625 -31.203 1 94.44 187 GLY B N 1
ATOM 6248 C CA . GLY B 1 187 ? -20.641 -33.812 -30.172 1 94.44 187 GLY B CA 1
ATOM 6249 C C . GLY B 1 187 ? -20.125 -32.5 -29.594 1 94.44 187 GLY B C 1
ATOM 6250 O O . GLY B 1 187 ? -19.5 -32.5 -28.531 1 94.44 187 GLY B O 1
ATOM 6251 N N . THR B 1 188 ? -20.453 -31.422 -30.312 1 97.44 188 THR B N 1
ATOM 6252 C CA . THR B 1 188 ? -20.094 -30.109 -29.781 1 97.44 188 THR B CA 1
ATOM 6253 C C . THR B 1 188 ? -21.094 -29.656 -28.734 1 97.44 188 THR B C 1
ATOM 6255 O O . THR B 1 188 ? -22.062 -30.359 -28.453 1 97.44 188 THR B O 1
ATOM 6258 N N . TRP B 1 189 ? -20.75 -28.562 -28.125 1 98.38 189 TRP B N 1
ATOM 6259 C CA . TRP B 1 189 ? -21.609 -28 -27.078 1 98.38 189 TRP B CA 1
ATOM 6260 C C . TRP B 1 189 ? -21.922 -26.531 -27.359 1 98.38 189 TRP B C 1
ATOM 6262 O O . TRP B 1 189 ? -21.062 -25.781 -27.828 1 98.38 189 TRP B O 1
ATOM 6272 N N . ARG B 1 190 ? -23.188 -26.156 -27.141 1 98.56 190 ARG B N 1
ATOM 6273 C CA . ARG B 1 190 ? -23.547 -24.75 -27.141 1 98.56 190 ARG B CA 1
ATOM 6274 C C . ARG B 1 190 ? -23.406 -24.141 -25.75 1 98.56 190 ARG B C 1
ATOM 6276 O O . ARG B 1 190 ? -23.984 -24.641 -24.781 1 98.56 190 ARG B O 1
ATOM 6283 N N . ILE B 1 191 ? -22.641 -23.078 -25.672 1 98.75 191 ILE B N 1
ATOM 6284 C CA . ILE B 1 191 ? -22.359 -22.422 -24.406 1 98.75 191 ILE B CA 1
ATOM 6285 C C . ILE B 1 191 ? -23.141 -21.109 -24.312 1 98.75 191 ILE B C 1
ATOM 6287 O O . ILE B 1 191 ? -23.156 -20.328 -25.281 1 98.75 191 ILE B O 1
ATOM 6291 N N . GLU B 1 192 ? -23.797 -20.797 -23.172 1 98.56 192 GLU B N 1
ATOM 6292 C CA . GLU B 1 192 ? -24.531 -19.547 -22.922 1 98.56 192 GLU B CA 1
ATOM 6293 C C . GLU B 1 192 ? -24.203 -18.984 -21.547 1 98.56 192 GLU B C 1
ATOM 6295 O O . GLU B 1 192 ? -24.312 -19.688 -20.547 1 98.56 192 GLU B O 1
ATOM 6300 N N . GLY B 1 193 ? -23.75 -17.812 -21.562 1 98 193 GLY B N 1
ATOM 6301 C CA . GLY B 1 193 ? -23.469 -17.188 -20.281 1 98 193 GLY B CA 1
ATOM 6302 C C . GLY B 1 193 ? -22.562 -15.977 -20.391 1 98 193 GLY B C 1
ATOM 6303 O O . GLY B 1 193 ? -22.281 -15.5 -21.5 1 98 193 GLY B O 1
ATOM 6304 N N . VAL B 1 194 ? -22.266 -15.336 -19.266 1 98.12 194 VAL B N 1
ATOM 6305 C CA . VAL B 1 194 ? -21.406 -14.148 -19.172 1 98.12 194 VAL B CA 1
ATOM 6306 C C . VAL B 1 194 ? -20.328 -14.375 -18.109 1 98.12 194 VAL B C 1
ATOM 6308 O O . VAL B 1 194 ? -20.625 -14.812 -17 1 98.12 194 VAL B O 1
ATOM 6311 N N . LYS B 1 195 ? -19.156 -14.25 -18.516 1 98.12 195 LYS B N 1
ATOM 6312 C CA . LYS B 1 195 ? -17.984 -14.289 -17.641 1 98.12 195 LYS B CA 1
ATOM 6313 C C . LYS B 1 195 ? -17.359 -12.914 -17.484 1 98.12 195 LYS B C 1
ATOM 6315 O O . LYS B 1 195 ? -17.516 -12.055 -18.359 1 98.12 195 LYS B O 1
ATOM 6320 N N . ARG B 1 196 ? -16.703 -12.703 -16.359 1 97 196 ARG B N 1
ATOM 6321 C CA . ARG B 1 196 ? -16.094 -11.414 -16.062 1 97 196 ARG B CA 1
ATOM 6322 C C . ARG B 1 196 ? -14.664 -11.586 -15.57 1 97 196 ARG B C 1
ATOM 6324 O O . ARG B 1 196 ? -14.281 -12.656 -15.102 1 97 196 ARG B O 1
ATOM 6331 N N . PHE B 1 197 ? -13.844 -10.492 -15.75 1 97.69 197 PHE B N 1
ATOM 6332 C CA . PHE B 1 197 ? -12.445 -10.453 -15.336 1 97.69 197 PHE B CA 1
ATOM 6333 C C . PHE B 1 197 ? -11.625 -11.492 -16.078 1 97.69 197 PHE B C 1
ATOM 6335 O O . PHE B 1 197 ? -10.812 -12.195 -15.484 1 97.69 197 PHE B O 1
ATOM 6342 N N . ILE B 1 198 ? -11.891 -11.633 -17.344 1 98.31 198 ILE B N 1
ATOM 6343 C CA . ILE B 1 198 ? -11.125 -12.594 -18.125 1 98.31 198 ILE B CA 1
ATOM 6344 C C . ILE B 1 198 ? -9.883 -11.922 -18.703 1 98.31 198 ILE B C 1
ATOM 6346 O O . ILE B 1 198 ? -9.984 -11.102 -19.625 1 98.31 198 ILE B O 1
ATOM 6350 N N . THR B 1 199 ? -8.758 -12.266 -18.172 1 97.88 199 THR B N 1
ATOM 6351 C CA . THR B 1 199 ? -7.477 -11.711 -18.609 1 97.88 199 THR B CA 1
ATOM 6352 C C . THR B 1 199 ? -7.145 -12.156 -20.031 1 97.88 199 THR B C 1
ATOM 6354 O O . THR B 1 199 ? -7.293 -13.336 -20.359 1 97.88 199 THR B O 1
ATOM 6357 N N . SER B 1 200 ? -6.777 -11.289 -20.953 1 98.06 200 SER B N 1
ATOM 6358 C CA . SER B 1 200 ? -6.289 -11.531 -22.297 1 98.06 200 SER B CA 1
ATOM 6359 C C . SER B 1 200 ? -7.41 -11.992 -23.219 1 98.06 200 SER B C 1
ATOM 6361 O O . SER B 1 200 ? -7.156 -12.602 -24.266 1 98.06 200 SER B O 1
ATOM 6363 N N . ALA B 1 201 ? -8.672 -11.656 -22.812 1 98.38 201 ALA B N 1
ATOM 6364 C CA . ALA B 1 201 ? -9.812 -12.25 -23.516 1 98.38 201 ALA B CA 1
ATOM 6365 C C . ALA B 1 201 ? -9.945 -11.68 -24.922 1 98.38 201 ALA B C 1
ATOM 6367 O O . ALA B 1 201 ? -10.625 -12.266 -25.766 1 98.38 201 ALA B O 1
ATOM 6368 N N . GLU B 1 202 ? -9.391 -10.492 -25.141 1 98.06 202 GLU B N 1
ATOM 6369 C CA . GLU B 1 202 ? -9.359 -9.914 -26.469 1 98.06 202 GLU B CA 1
ATOM 6370 C C . GLU B 1 202 ? -8.031 -9.203 -26.734 1 98.06 202 GLU B C 1
ATOM 6372 O O . GLU B 1 202 ? -7.5 -8.531 -25.844 1 98.06 202 GLU B O 1
ATOM 6377 N N . GLN B 1 203 ? -7.48 -9.414 -27.875 1 98.25 203 GLN B N 1
ATOM 6378 C CA . GLN B 1 203 ? -6.238 -8.805 -28.344 1 98.25 203 GLN B CA 1
ATOM 6379 C C . GLN B 1 203 ? -6.027 -9.047 -29.828 1 98.25 203 GLN B C 1
ATOM 6381 O O . GLN B 1 203 ? -6.656 -9.93 -30.422 1 98.25 203 GLN B O 1
ATOM 6386 N N . ASP B 1 204 ? -5.25 -8.281 -30.5 1 98.19 204 ASP B N 1
ATOM 6387 C CA . ASP B 1 204 ? -5.023 -8.375 -31.953 1 98.19 204 ASP B CA 1
ATOM 6388 C C . ASP B 1 204 ? -3.592 -8.82 -32.25 1 98.19 204 ASP B C 1
ATOM 6390 O O . ASP B 1 204 ? -3.01 -8.406 -33.25 1 98.19 204 ASP B O 1
ATOM 6394 N N . MET B 1 205 ? -2.994 -9.641 -31.328 1 98.44 205 MET B N 1
ATOM 6395 C CA . MET B 1 205 ? -1.604 -10.055 -31.5 1 98.44 205 MET B CA 1
ATOM 6396 C C . MET B 1 205 ? -1.527 -11.492 -32 1 98.44 205 MET B C 1
ATOM 6398 O O . MET B 1 205 ? -0.476 -11.938 -32.469 1 98.44 205 MET B O 1
ATOM 6402 N N . THR B 1 206 ? -2.592 -12.289 -31.875 1 98.06 206 THR B N 1
ATOM 6403 C CA . THR B 1 206 ? -2.658 -13.672 -32.344 1 98.06 206 THR B CA 1
ATOM 6404 C C . THR B 1 206 ? -3.855 -13.875 -33.25 1 98.06 206 THR B C 1
ATOM 6406 O O . THR B 1 206 ? -4.828 -13.117 -33.219 1 98.06 206 THR B O 1
ATOM 6409 N N . ASP B 1 207 ? -3.824 -14.992 -34.062 1 96.75 207 ASP B N 1
ATOM 6410 C CA . ASP B 1 207 ? -4.867 -15.258 -35.031 1 96.75 207 ASP B CA 1
ATOM 6411 C C . ASP B 1 207 ? -6.137 -15.773 -34.375 1 96.75 207 ASP B C 1
ATOM 6413 O O . ASP B 1 207 ? -7.234 -15.641 -34.906 1 96.75 207 ASP B O 1
ATOM 6417 N N . ASN B 1 208 ? -5.953 -16.391 -33.281 1 98.44 208 ASN B N 1
ATOM 6418 C CA . ASN B 1 208 ? -7.062 -16.969 -32.531 1 98.44 208 ASN B CA 1
ATOM 6419 C C . ASN B 1 208 ? -6.789 -16.969 -31.016 1 98.44 208 ASN B C 1
ATOM 6421 O O . ASN B 1 208 ? -5.66 -16.719 -30.594 1 98.44 208 ASN B O 1
ATOM 6425 N N . ILE B 1 209 ? -7.816 -17.062 -30.219 1 98.75 209 ILE B N 1
ATOM 6426 C CA . ILE B 1 209 ? -7.754 -17.203 -28.766 1 98.75 209 ILE B CA 1
ATOM 6427 C C . ILE B 1 209 ? -8.602 -18.391 -28.328 1 98.75 209 ILE B C 1
ATOM 6429 O O . ILE B 1 209 ? -9.781 -18.484 -28.672 1 98.75 209 ILE B O 1
ATOM 6433 N N . ILE B 1 210 ? -8 -19.281 -27.609 1 98.75 210 ILE B N 1
ATOM 6434 C CA . ILE B 1 210 ? -8.719 -20.438 -27.078 1 98.75 210 ILE B CA 1
ATOM 6435 C C . ILE B 1 210 ? -9.148 -20.172 -25.641 1 98.75 210 ILE B C 1
ATOM 6437 O O . ILE B 1 210 ? -8.305 -20.078 -24.75 1 98.75 210 ILE B O 1
ATOM 6441 N N . HIS B 1 211 ? -10.453 -20.094 -25.391 1 98.81 211 HIS B N 1
ATOM 6442 C CA . HIS B 1 211 ? -11 -19.859 -24.062 1 98.81 211 HIS B CA 1
ATOM 6443 C C . HIS B 1 211 ? -11.297 -21.172 -23.344 1 98.81 211 HIS B C 1
ATOM 6445 O O . HIS B 1 211 ? -12.078 -21.984 -23.844 1 98.81 211 HIS B O 1
ATOM 6451 N N . TYR B 1 212 ? -10.664 -21.406 -22.234 1 98.69 212 TYR B N 1
ATOM 6452 C CA . TYR B 1 212 ? -10.992 -22.531 -21.359 1 98.69 212 TYR B CA 1
ATOM 6453 C C . TYR B 1 212 ? -12.086 -22.141 -20.359 1 98.69 212 TYR B C 1
ATOM 6455 O O . TYR B 1 212 ? -11.812 -21.484 -19.359 1 98.69 212 TYR B O 1
ATOM 6463 N N . VAL B 1 213 ? -13.297 -22.625 -20.578 1 98.62 213 VAL B N 1
ATOM 6464 C CA . VAL B 1 213 ? -14.5 -22.078 -19.953 1 98.62 213 VAL B CA 1
ATOM 6465 C C . VAL B 1 213 ? -15.109 -23.109 -19.016 1 98.62 213 VAL B C 1
ATOM 6467 O O . VAL B 1 213 ? -15.375 -24.234 -19.422 1 98.62 213 VAL B O 1
ATOM 6470 N N . LEU B 1 214 ? -15.367 -22.734 -17.781 1 98.31 214 LEU B N 1
ATOM 6471 C CA . LEU B 1 214 ? -16.203 -23.547 -16.906 1 98.31 214 LEU B CA 1
ATOM 6472 C C . LEU B 1 214 ? -17.688 -23.266 -17.141 1 98.31 214 LEU B C 1
ATOM 6474 O O . LEU B 1 214 ? -18.109 -22.109 -17.125 1 98.31 214 LEU B O 1
ATOM 6478 N N . ALA B 1 215 ? -18.422 -24.266 -17.391 1 98.38 215 ALA B N 1
ATOM 6479 C CA . ALA B 1 215 ? -19.859 -24.156 -17.609 1 98.38 215 ALA B CA 1
ATOM 6480 C C . ALA B 1 215 ? -20.594 -25.375 -17.062 1 98.38 215 ALA B C 1
ATOM 6482 O O . ALA B 1 215 ? -19.984 -26.422 -16.828 1 98.38 215 ALA B O 1
ATOM 6483 N N . ARG B 1 216 ? -21.859 -25.188 -16.828 1 97.88 216 ARG B N 1
ATOM 6484 C CA . ARG B 1 216 ? -22.703 -26.234 -16.25 1 97.88 216 ARG B CA 1
ATOM 6485 C C . ARG B 1 216 ? -23.516 -26.938 -17.328 1 97.88 216 ARG B C 1
ATOM 6487 O O . ARG B 1 216 ? -24.406 -26.344 -17.938 1 97.88 216 ARG B O 1
ATOM 6494 N N . PRO B 1 217 ? -23.25 -28.234 -17.531 1 98 217 PRO B N 1
ATOM 6495 C CA . PRO B 1 217 ? -24.047 -28.969 -18.516 1 98 217 PRO B CA 1
ATOM 6496 C C . PRO B 1 217 ? -25.516 -29.062 -18.156 1 98 217 PRO B C 1
ATOM 6498 O O . PRO B 1 217 ? -25.859 -29.234 -16.969 1 98 217 PRO B O 1
ATOM 6501 N N . GLU B 1 218 ? -26.312 -28.891 -19.109 1 96.56 218 GLU B N 1
ATOM 6502 C CA . GLU B 1 218 ? -27.75 -29.078 -18.953 1 96.56 218 GLU B CA 1
ATOM 6503 C C . GLU B 1 218 ? -28.266 -30.188 -19.875 1 96.56 218 GLU B C 1
ATOM 6505 O O . GLU B 1 218 ? -27.828 -30.297 -21.031 1 96.56 218 GLU B O 1
ATOM 6510 N N . GLY B 1 219 ? -29.109 -30.984 -19.375 1 89.38 219 GLY B N 1
ATOM 6511 C CA . GLY B 1 219 ? -29.75 -32 -20.188 1 89.38 219 GLY B CA 1
ATOM 6512 C C . GLY B 1 219 ? -28.906 -33.25 -20.328 1 89.38 219 GLY B C 1
ATOM 6513 O O . GLY B 1 219 ? -29.125 -34.062 -21.25 1 89.38 219 GLY B O 1
ATOM 6514 N N . VAL B 1 220 ? -27.922 -33.438 -19.641 1 91.5 220 VAL B N 1
ATOM 6515 C CA . VAL B 1 220 ? -27.062 -34.594 -19.672 1 91.5 220 VAL B CA 1
ATOM 6516 C C . VAL B 1 220 ? -27.125 -35.344 -18.328 1 91.5 220 VAL B C 1
ATOM 6518 O O . VAL B 1 220 ? -26.828 -34.75 -17.281 1 91.5 220 VAL B O 1
ATOM 6521 N N . SER B 1 221 ? -27.531 -36.562 -18.406 1 89.44 221 SER B N 1
ATOM 6522 C CA . SER B 1 221 ? -27.641 -37.344 -17.172 1 89.44 221 SER B CA 1
ATOM 6523 C C . SER B 1 221 ? -26.281 -37.5 -16.484 1 89.44 221 SER B C 1
ATOM 6525 O O . SER B 1 221 ? -25.281 -37.781 -17.141 1 89.44 221 SER B O 1
ATOM 6527 N N . GLY B 1 222 ? -26.219 -37.156 -15.203 1 90.62 222 GLY B N 1
ATOM 6528 C CA . GLY B 1 222 ? -25.016 -37.344 -14.406 1 90.62 222 GLY B CA 1
ATOM 6529 C C . GLY B 1 222 ? -24.078 -36.156 -14.461 1 90.62 222 GLY B C 1
ATOM 6530 O O . GLY B 1 222 ? -23.016 -36.156 -13.836 1 90.62 222 GLY B O 1
ATOM 6531 N N . ALA B 1 223 ? -24.391 -35.219 -15.32 1 92.81 223 ALA B N 1
ATOM 6532 C CA . ALA B 1 223 ? -23.562 -34.031 -15.422 1 92.81 223 ALA B CA 1
ATOM 6533 C C . ALA B 1 223 ? -24.375 -32.781 -15.086 1 92.81 223 ALA B C 1
ATOM 6535 O O . ALA B 1 223 ? -25.594 -32.75 -15.266 1 92.81 223 ALA B O 1
ATOM 6536 N N . GLY B 1 224 ? -23.594 -31.828 -14.609 1 93.88 224 GLY B N 1
ATOM 6537 C CA . GLY B 1 224 ? -24.281 -30.625 -14.156 1 93.88 224 GLY B CA 1
ATOM 6538 C C . GLY B 1 224 ? -24.609 -30.641 -12.672 1 93.88 224 GLY B C 1
ATOM 6539 O O . GLY B 1 224 ? -23.859 -31.219 -11.875 1 93.88 224 GLY B O 1
ATOM 6540 N N . GLY B 1 225 ? -25.594 -29.984 -12.164 1 90.19 225 GLY B N 1
ATOM 6541 C CA . GLY B 1 225 ? -25.953 -29.906 -10.766 1 90.19 225 GLY B CA 1
ATOM 6542 C C . GLY B 1 225 ? -25.281 -28.75 -10.047 1 90.19 225 GLY B C 1
ATOM 6543 O O . GLY B 1 225 ? -24.547 -27.969 -10.656 1 90.19 225 GLY B O 1
ATOM 6544 N N . PRO B 1 226 ? -25.625 -28.703 -8.797 1 89.56 226 PRO B N 1
ATOM 6545 C CA . PRO B 1 226 ? -25.141 -27.531 -8.047 1 89.56 226 PRO B CA 1
ATOM 6546 C C . PRO B 1 226 ? -23.688 -27.688 -7.605 1 89.56 226 PRO B C 1
ATOM 6548 O O . PRO B 1 226 ? -23.172 -28.797 -7.531 1 89.56 226 PRO B O 1
ATOM 6551 N N . GLY B 1 227 ? -23.062 -26.516 -7.359 1 91.31 227 GLY B N 1
ATOM 6552 C CA . GLY B 1 227 ? -21.719 -26.5 -6.777 1 91.31 227 GLY B CA 1
ATOM 6553 C C . GLY B 1 227 ? -20.625 -26.734 -7.793 1 91.31 227 GLY B C 1
ATOM 6554 O O . GLY B 1 227 ? -20.891 -26.812 -8.992 1 91.31 227 GLY B O 1
ATOM 6555 N N . THR B 1 228 ? -19.438 -26.875 -7.348 1 92.25 228 THR B N 1
ATOM 6556 C CA . THR B 1 228 ? -18.281 -26.984 -8.211 1 92.25 228 THR B C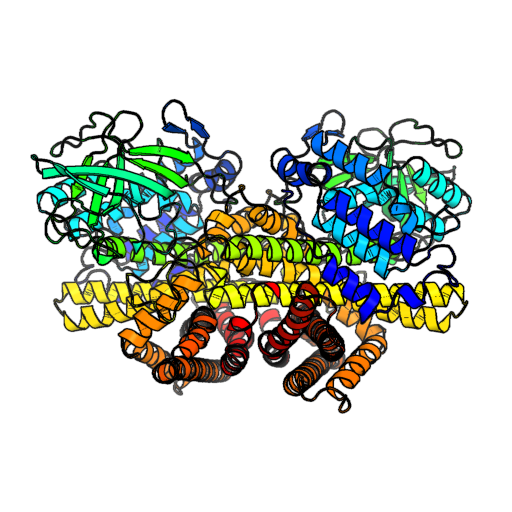A 1
ATOM 6557 C C . THR B 1 228 ? -18.266 -28.344 -8.93 1 92.25 228 THR B C 1
ATOM 6559 O O . THR B 1 228 ? -17.75 -28.453 -10.047 1 92.25 228 THR B O 1
ATOM 6562 N N . LYS B 1 229 ? -18.844 -29.344 -8.367 1 92.38 229 LYS B N 1
ATOM 6563 C CA . LYS B 1 229 ? -18.859 -30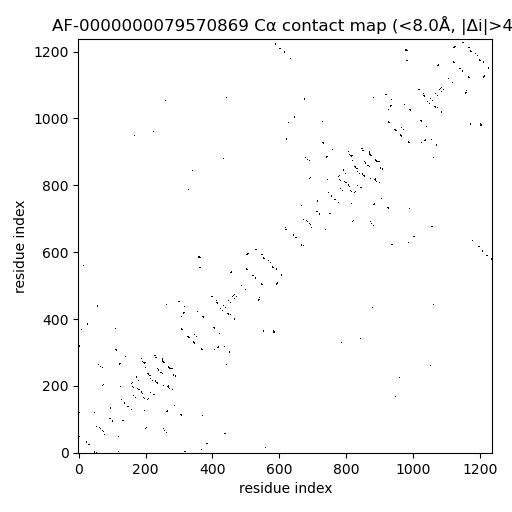.672 -8.961 1 92.38 229 LYS B CA 1
ATOM 6564 C C . LYS B 1 229 ? -19.703 -30.703 -10.227 1 92.38 229 LYS B C 1
ATOM 6566 O O . LYS B 1 229 ? -19.531 -31.578 -11.078 1 92.38 229 LYS B O 1
ATOM 6571 N N . GLY B 1 230 ? -20.562 -29.766 -10.305 1 94.88 230 GLY B N 1
ATOM 6572 C CA . GLY B 1 230 ? -21.469 -29.719 -11.453 1 94.88 230 GLY B CA 1
ATOM 6573 C C . GLY B 1 230 ? -20.859 -29 -12.648 1 94.88 230 GLY B C 1
ATOM 6574 O O . GLY B 1 230 ? -21.484 -28.953 -13.719 1 94.88 230 GLY B O 1
ATOM 6575 N N . LEU B 1 231 ? -19.625 -28.531 -12.508 1 97.06 231 LEU B N 1
ATOM 6576 C CA . LEU B 1 231 ? -19.016 -27.75 -13.578 1 97.06 231 LEU B CA 1
ATOM 6577 C C . LEU B 1 231 ? -18.125 -28.625 -14.461 1 97.06 231 LEU B C 1
ATOM 6579 O O . LEU B 1 231 ? -17.453 -29.531 -13.961 1 97.06 231 LEU B O 1
ATOM 6583 N N . SER B 1 232 ? -18.219 -28.453 -15.68 1 98.25 232 SER B N 1
ATOM 6584 C CA . SER B 1 232 ? -17.359 -29.078 -16.672 1 98.25 232 SER B CA 1
ATOM 6585 C C . SER B 1 232 ? -16.484 -28.047 -17.375 1 98.25 232 SER B C 1
ATOM 6587 O O . SER B 1 232 ? -16.766 -26.844 -17.328 1 98.25 232 SER B O 1
ATOM 6589 N N . LEU B 1 233 ? -15.367 -28.469 -17.938 1 98.5 233 LEU B N 1
ATOM 6590 C CA . LEU B 1 233 ? -14.438 -27.594 -18.656 1 98.5 233 LEU B CA 1
ATOM 6591 C C . LEU B 1 233 ? -14.594 -27.734 -20.156 1 98.5 233 LEU B C 1
ATOM 6593 O O . LEU B 1 233 ? -14.609 -28.844 -20.688 1 98.5 233 LEU B O 1
ATOM 6597 N N . PHE B 1 234 ? -14.758 -26.625 -20.859 1 98.69 234 PHE B N 1
ATOM 6598 C CA . PHE B 1 234 ? -14.914 -26.594 -22.312 1 98.69 234 PHE B CA 1
ATOM 6599 C C . PHE B 1 234 ? -13.852 -25.719 -22.953 1 98.69 234 PHE B C 1
ATOM 6601 O O . PHE B 1 234 ? -13.414 -24.719 -22.359 1 98.69 234 PHE B O 1
ATOM 6608 N N . ILE B 1 235 ? -13.445 -26.047 -24.156 1 98.38 235 ILE B N 1
ATOM 6609 C CA . ILE B 1 235 ? -12.688 -25.141 -25 1 98.38 235 ILE B CA 1
ATOM 6610 C C . ILE B 1 235 ? -13.625 -24.422 -25.969 1 98.38 235 ILE B C 1
ATOM 6612 O O . ILE B 1 235 ? -14.445 -25.062 -26.641 1 98.38 235 ILE B O 1
ATOM 6616 N N . VAL B 1 236 ? -13.578 -23.109 -25.953 1 98.75 236 VAL B N 1
ATOM 6617 C CA . VAL B 1 236 ? -14.391 -22.281 -26.844 1 98.75 236 VAL B CA 1
ATOM 6618 C C . VAL B 1 236 ? -13.492 -21.312 -27.609 1 98.75 236 VAL B C 1
ATOM 6620 O O . VAL B 1 236 ? -13.141 -20.25 -27.094 1 98.75 236 VAL B O 1
ATOM 6623 N N . PRO B 1 237 ? -13.188 -21.609 -28.875 1 98.75 237 PRO B N 1
ATOM 6624 C CA . PRO B 1 237 ? -12.297 -20.719 -29.625 1 98.75 237 PRO B CA 1
ATOM 6625 C C . PRO B 1 237 ? -12.977 -19.422 -30.062 1 98.75 237 PRO B C 1
ATOM 6627 O O . PRO B 1 237 ? -14.18 -19.406 -30.297 1 98.75 237 PRO B O 1
ATOM 6630 N N . LYS B 1 238 ? -12.234 -18.328 -30.109 1 98.56 238 LYS B N 1
ATOM 6631 C CA . LYS B 1 238 ? -12.734 -17.062 -30.609 1 98.56 238 LYS B CA 1
ATOM 6632 C C . LYS B 1 238 ? -13.242 -17.203 -32.062 1 98.56 238 LYS B C 1
ATOM 6634 O O . LYS B 1 238 ? -14.281 -16.625 -32.406 1 98.56 238 LYS B O 1
ATOM 6639 N N . PHE B 1 239 ? -12.484 -17.906 -32.875 1 98.62 239 PHE B N 1
ATOM 6640 C CA . PHE B 1 239 ? -12.852 -18.266 -34.219 1 98.62 239 PHE B CA 1
ATOM 6641 C C . PHE B 1 239 ? -12.867 -19.781 -34.375 1 98.62 239 PHE B C 1
ATOM 6643 O O . PHE B 1 239 ? -12.016 -20.484 -33.844 1 98.62 239 PHE B O 1
ATOM 6650 N N . HIS B 1 240 ? -13.875 -20.25 -35.094 1 98.25 240 HIS B N 1
ATOM 6651 C CA . HIS B 1 240 ? -13.805 -21.656 -35.5 1 98.25 240 HIS B CA 1
ATOM 6652 C C . HIS B 1 240 ? -12.523 -21.938 -36.281 1 98.25 240 HIS B C 1
ATOM 6654 O O . HIS B 1 240 ? -11.922 -21.031 -36.844 1 98.25 240 HIS B O 1
ATOM 6660 N N . PHE B 1 241 ? -12.102 -23.25 -36.219 1 98.19 241 PHE B N 1
ATOM 6661 C CA . PHE B 1 241 ? -10.875 -23.594 -36.906 1 98.19 241 PHE B CA 1
ATOM 6662 C C . PHE B 1 241 ? -10.977 -25 -37.5 1 98.19 241 PHE B C 1
ATOM 6664 O O . PHE B 1 241 ? -11.758 -25.828 -37.031 1 98.19 241 PHE B O 1
ATOM 6671 N N . ASP B 1 242 ? -10.219 -25.266 -38.531 1 97.25 242 ASP B N 1
ATOM 6672 C CA . ASP B 1 242 ? -10.07 -26.625 -39.062 1 97.25 242 ASP B CA 1
ATOM 6673 C C . ASP B 1 242 ? -9.18 -27.469 -38.156 1 97.25 242 ASP B C 1
ATOM 6675 O O . ASP B 1 242 ? -8.016 -27.141 -37.938 1 97.25 242 ASP B O 1
ATOM 6679 N N . PRO B 1 243 ? -9.703 -28.531 -37.625 1 94.06 243 PRO B N 1
ATOM 6680 C CA . PRO B 1 243 ? -8.953 -29.328 -36.656 1 94.06 243 PRO B CA 1
ATOM 6681 C C . PRO B 1 243 ? -7.672 -29.922 -37.219 1 94.06 243 PRO B C 1
ATOM 6683 O O . PRO B 1 243 ? -6.754 -30.266 -36.469 1 94.06 243 PRO B O 1
ATOM 6686 N N . GLN B 1 244 ? -7.578 -30.078 -38.5 1 92.62 244 GLN B N 1
ATOM 6687 C CA . GLN B 1 244 ? -6.41 -30.703 -39.125 1 92.62 244 GLN B CA 1
ATOM 6688 C C . GLN B 1 244 ? -5.379 -29.656 -39.531 1 92.62 244 GLN B C 1
ATOM 6690 O O . GLN B 1 244 ? -4.176 -29.859 -39.344 1 92.62 244 GLN B O 1
ATOM 6695 N N . THR B 1 245 ? -5.848 -28.484 -39.969 1 94.38 245 THR B N 1
ATOM 6696 C CA . THR B 1 245 ? -4.918 -27.531 -40.562 1 94.38 245 THR B CA 1
ATOM 6697 C C . THR B 1 245 ? -4.762 -26.297 -39.688 1 94.38 245 THR B C 1
ATOM 6699 O O . THR B 1 245 ? -3.791 -25.547 -39.812 1 94.38 245 THR B O 1
ATOM 6702 N N . GLY B 1 246 ? -5.672 -26.016 -38.875 1 95.38 246 GLY B N 1
ATOM 6703 C CA . GLY B 1 246 ? -5.668 -24.812 -38.062 1 95.38 246 GLY B CA 1
ATOM 6704 C C . GLY B 1 246 ? -6.16 -23.594 -38.812 1 95.38 246 GLY B C 1
ATOM 6705 O O . GLY B 1 246 ? -6.051 -22.469 -38.312 1 95.38 246 GLY B O 1
ATOM 6706 N N . GLU B 1 247 ? -6.621 -23.766 -40.031 1 97.62 247 GLU B N 1
ATOM 6707 C CA . GLU B 1 247 ? -7.191 -22.641 -40.781 1 97.62 247 GLU B CA 1
ATOM 6708 C C . GLU B 1 247 ? -8.344 -22 -40.031 1 97.62 247 GLU B C 1
ATOM 6710 O O . GLU B 1 247 ? -9.203 -22.703 -39.469 1 97.62 247 GLU B O 1
ATOM 6715 N N . ILE B 1 248 ? -8.336 -20.672 -39.969 1 98.19 248 ILE B N 1
ATOM 6716 C CA . ILE B 1 248 ? -9.328 -19.922 -39.219 1 98.19 248 ILE B CA 1
ATOM 6717 C C . ILE B 1 248 ? -10.633 -19.828 -40 1 98.19 248 ILE B C 1
ATOM 6719 O O . ILE B 1 248 ? -10.617 -19.547 -41.219 1 98.19 248 ILE B O 1
ATOM 6723 N N . GLY B 1 249 ? -11.742 -20.094 -39.344 1 97.62 249 GLY B N 1
ATOM 6724 C CA . GLY B 1 249 ? -13.062 -20.016 -39.969 1 97.62 249 GLY B CA 1
ATOM 6725 C C . GLY B 1 249 ? -13.875 -18.844 -39.469 1 97.62 249 GLY B C 1
ATOM 6726 O O . GLY B 1 249 ? -13.328 -17.75 -39.219 1 97.62 249 GLY B O 1
ATOM 6727 N N . GLU B 1 250 ? -15.156 -19.031 -39.375 1 97.19 250 GLU B N 1
ATOM 6728 C CA . GLU B 1 250 ? -16.094 -17.984 -38.969 1 97.19 250 GLU B CA 1
ATOM 6729 C C . GLU B 1 250 ? -15.938 -17.641 -37.5 1 97.19 250 GLU B C 1
ATOM 6731 O O . GLU B 1 250 ? -15.453 -18.453 -36.719 1 97.19 250 GLU B O 1
ATOM 6736 N N . ARG B 1 251 ? -16.344 -16.422 -37.219 1 97.75 251 ARG B N 1
ATOM 6737 C CA . ARG B 1 251 ? -16.344 -15.945 -35.844 1 97.75 251 ARG B CA 1
ATOM 6738 C C . ARG B 1 251 ? -17.25 -16.797 -34.969 1 97.75 251 ARG B C 1
ATOM 6740 O O . ARG B 1 251 ? -18.391 -17.094 -35.344 1 97.75 251 ARG B O 1
ATOM 6747 N N . ASN B 1 252 ? -16.75 -17.359 -33.875 1 98.44 252 ASN B N 1
ATOM 6748 C CA . ASN B 1 252 ? -17.547 -18.062 -32.875 1 98.44 252 ASN B CA 1
ATOM 6749 C C . ASN B 1 252 ? -18.281 -17.094 -31.969 1 98.44 252 ASN B C 1
ATOM 6751 O O . ASN B 1 252 ? -18.016 -15.883 -31.984 1 98.44 252 ASN B O 1
ATOM 6755 N N . GLY B 1 253 ? -19.312 -17.578 -31.234 1 98.38 253 GLY B N 1
ATOM 6756 C CA . GLY B 1 253 ? -20.156 -16.719 -30.422 1 98.38 253 GLY B CA 1
ATOM 6757 C C . GLY B 1 253 ? -19.547 -16.406 -29.062 1 98.38 253 GLY B C 1
ATOM 6758 O O . GLY B 1 253 ? -20.234 -16.438 -28.047 1 98.38 253 GLY B O 1
ATOM 6759 N N . ALA B 1 254 ? -18.281 -16.25 -28.938 1 98.5 254 ALA B N 1
ATOM 6760 C CA . ALA B 1 254 ? -17.562 -15.734 -27.766 1 98.5 254 ALA B CA 1
ATOM 6761 C C . ALA B 1 254 ? -17.094 -14.297 -27.984 1 98.5 254 ALA B C 1
ATOM 6763 O O . ALA B 1 254 ? -16.109 -14.062 -28.688 1 98.5 254 ALA B O 1
ATOM 6764 N N . PHE B 1 255 ? -17.812 -13.273 -27.406 1 98.38 255 PHE B N 1
ATOM 6765 C CA . PHE B 1 255 ? -17.562 -11.867 -27.672 1 98.38 255 PHE B CA 1
ATOM 6766 C C . PHE B 1 255 ? -17.188 -11.125 -26.391 1 98.38 255 PHE B C 1
ATOM 6768 O O . PHE B 1 255 ? -17.844 -11.297 -25.359 1 98.38 255 PHE B O 1
ATOM 6775 N N . VAL B 1 256 ? -16.109 -10.375 -26.484 1 98.25 256 VAL B N 1
ATOM 6776 C CA . VAL B 1 256 ? -15.812 -9.43 -25.406 1 98.25 256 VAL B CA 1
ATOM 6777 C C . VAL B 1 256 ? -16.75 -8.227 -25.5 1 98.25 256 VAL B C 1
ATOM 6779 O O . VAL B 1 256 ? -16.844 -7.582 -26.547 1 98.25 256 VAL B O 1
ATOM 6782 N N . THR B 1 257 ? -17.422 -7.852 -24.453 1 96.62 257 THR B N 1
ATOM 6783 C CA . THR B 1 257 ? -18.406 -6.781 -24.484 1 96.62 257 THR B CA 1
ATOM 6784 C C . THR B 1 257 ? -17.953 -5.602 -23.625 1 96.62 257 THR B C 1
ATOM 6786 O O . THR B 1 257 ? -18.609 -4.559 -23.594 1 96.62 257 THR B O 1
ATOM 6789 N N . ASN B 1 258 ? -16.859 -5.789 -22.953 1 94.81 258 ASN B N 1
ATOM 6790 C CA . ASN B 1 258 ? -16.266 -4.719 -22.172 1 94.81 258 ASN B CA 1
ATOM 6791 C C . ASN B 1 258 ? -14.797 -5 -21.859 1 94.81 258 ASN B C 1
ATOM 6793 O O . ASN B 1 258 ? -14.383 -6.16 -21.797 1 94.81 258 ASN B O 1
ATOM 6797 N N . VAL B 1 259 ? -13.992 -3.943 -21.766 1 97.44 259 VAL B N 1
ATOM 6798 C CA . VAL B 1 259 ? -12.648 -3.996 -21.203 1 97.44 259 VAL B CA 1
ATOM 6799 C C . VAL B 1 259 ? -12.586 -3.176 -19.922 1 97.44 259 VAL B C 1
ATOM 6801 O O . VAL B 1 259 ? -12.906 -1.984 -19.922 1 97.44 259 VAL B O 1
ATOM 6804 N N . GLU B 1 260 ? -12.172 -3.793 -18.844 1 97.25 260 GLU B N 1
ATOM 6805 C CA . GLU B 1 260 ? -12.172 -3.164 -17.531 1 97.25 260 GLU B CA 1
ATOM 6806 C C . GLU B 1 260 ? -11.172 -2.012 -17.469 1 97.25 260 GLU B C 1
ATOM 6808 O O . GLU B 1 260 ? -10.07 -2.105 -18.016 1 97.25 260 GLU B O 1
ATOM 6813 N N . LYS B 1 261 ? -11.57 -0.866 -16.906 1 97.06 261 LYS B N 1
ATOM 6814 C CA . LYS B 1 261 ? -10.656 0.227 -16.594 1 97.06 261 LYS B CA 1
ATOM 6815 C C . LYS B 1 261 ? -10.008 0.025 -15.227 1 97.06 261 LYS B C 1
ATOM 6817 O O . LYS B 1 261 ? -10.625 0.299 -14.195 1 97.06 261 LYS B O 1
ATOM 6822 N N . LYS B 1 262 ? -8.734 -0.302 -15.227 1 97.62 262 LYS B N 1
ATOM 6823 C CA . LYS B 1 262 ? -8.055 -0.803 -14.031 1 97.62 262 LYS B CA 1
ATOM 6824 C C . LYS B 1 262 ? -7.059 0.22 -13.5 1 97.62 262 LYS B C 1
ATOM 6826 O O . LYS B 1 262 ? -6.613 1.105 -14.234 1 97.62 262 LYS B O 1
ATOM 6831 N N . MET B 1 263 ? -6.656 0.102 -12.227 1 97.44 263 MET B N 1
ATOM 6832 C CA . MET B 1 263 ? -5.652 0.9 -11.531 1 97.44 263 MET B CA 1
ATOM 6833 C C . MET B 1 263 ? -4.281 0.736 -12.188 1 97.44 263 MET B C 1
ATOM 6835 O O . MET B 1 263 ? -3.523 1.7 -12.297 1 97.44 263 MET B O 1
ATOM 6839 N N . GLY B 1 264 ? -3.965 -0.466 -12.57 1 97.62 264 GLY B N 1
ATOM 6840 C CA . GLY B 1 264 ? -2.66 -0.788 -13.125 1 97.62 264 GLY B CA 1
ATOM 6841 C C . GLY B 1 264 ? -2.695 -1.965 -14.086 1 97.62 264 GLY B C 1
ATOM 6842 O O . GLY B 1 264 ? -3.77 -2.467 -14.422 1 97.62 264 GLY B O 1
ATOM 6843 N N . ILE B 1 265 ? -1.497 -2.273 -14.633 1 98.06 265 ILE B N 1
ATOM 6844 C CA . ILE B 1 265 ? -1.302 -3.281 -15.664 1 98.06 265 ILE B CA 1
ATOM 6845 C C . ILE B 1 265 ? -2.346 -3.1 -16.766 1 98.06 265 ILE B C 1
ATOM 6847 O O . ILE B 1 265 ? -3.023 -4.055 -17.156 1 98.06 265 ILE B O 1
ATOM 6851 N N . LYS B 1 266 ? -2.463 -1.939 -17.188 1 97.69 266 LYS B N 1
ATOM 6852 C CA . LYS B 1 266 ? -3.559 -1.499 -18.047 1 97.69 266 LYS B CA 1
ATOM 6853 C C . LYS B 1 266 ? -3.482 -2.164 -19.422 1 97.69 266 LYS B C 1
ATOM 6855 O O . LYS B 1 266 ? -4.504 -2.338 -20.094 1 97.69 266 LYS B O 1
ATOM 6860 N N . VAL B 1 267 ? -2.281 -2.557 -19.797 1 98.38 267 VAL B N 1
ATOM 6861 C CA . VAL B 1 267 ? -2.111 -3.121 -21.125 1 98.38 267 VAL B CA 1
ATOM 6862 C C . VAL B 1 267 ? -2.699 -4.531 -21.172 1 98.38 267 VAL B C 1
ATOM 6864 O O . VAL B 1 267 ? -3.09 -5.012 -22.234 1 98.38 267 VAL B O 1
ATOM 6867 N N . SER B 1 268 ? -2.688 -5.242 -20.031 1 98.25 268 SER B N 1
ATOM 6868 C CA . SER B 1 268 ? -3.35 -6.543 -19.953 1 98.25 268 SER B CA 1
ATOM 6869 C C . SER B 1 268 ? -4.867 -6.391 -20 1 98.25 268 SER B C 1
ATOM 6871 O O . SER B 1 268 ? -5.48 -5.984 -19.016 1 98.25 268 SER B O 1
ATOM 6873 N N . THR B 1 269 ? -5.441 -6.691 -21.109 1 98.44 269 THR B N 1
ATOM 6874 C CA . THR B 1 269 ? -6.891 -6.555 -21.203 1 98.44 269 THR B CA 1
ATOM 6875 C C . THR B 1 269 ? -7.59 -7.516 -20.25 1 98.44 269 THR B C 1
ATOM 6877 O O . THR B 1 269 ? -7.18 -8.664 -20.109 1 98.44 269 THR B O 1
ATOM 6880 N N . THR B 1 270 ? -8.422 -7.094 -19.469 1 98.31 270 THR B N 1
ATOM 6881 C CA . THR B 1 270 ? -9.352 -7.84 -18.625 1 98.31 270 THR B CA 1
ATOM 6882 C C . THR B 1 270 ? -10.797 -7.555 -19.016 1 98.31 270 THR B C 1
ATOM 6884 O O . THR B 1 270 ? -11.234 -6.402 -19 1 98.31 270 THR B O 1
ATOM 6887 N N . CYS B 1 271 ? -11.523 -8.602 -19.406 1 98.31 271 CYS B N 1
ATOM 6888 C CA . CYS B 1 271 ? -12.727 -8.32 -20.188 1 98.31 271 CYS B CA 1
ATOM 6889 C C . CYS B 1 271 ? -13.938 -9.039 -19.594 1 98.31 271 CYS B C 1
ATOM 6891 O O . CYS B 1 271 ? -13.789 -9.953 -18.781 1 98.31 271 CYS B O 1
ATOM 6893 N N . GLU B 1 272 ? -15.055 -8.531 -19.891 1 97.81 272 GLU B N 1
ATOM 6894 C CA . GLU B 1 272 ? -16.297 -9.289 -19.859 1 97.81 272 GLU B CA 1
ATOM 6895 C C . GLU B 1 272 ? -16.5 -10.094 -21.141 1 97.81 272 GLU B C 1
ATOM 6897 O O . GLU B 1 272 ? -16.375 -9.547 -22.25 1 97.81 272 GLU B O 1
ATOM 6902 N N . LEU B 1 273 ? -16.656 -11.344 -21 1 98.38 273 LEU B N 1
ATOM 6903 C CA . LEU B 1 273 ? -16.797 -12.266 -22.125 1 98.38 273 LEU B CA 1
ATOM 6904 C C . LEU B 1 273 ? -18.188 -12.898 -22.141 1 98.38 273 LEU B C 1
ATOM 6906 O O . LEU B 1 273 ? -18.594 -13.523 -21.156 1 98.38 273 LEU B O 1
ATOM 6910 N N . THR B 1 274 ? -18.922 -12.742 -23.234 1 98.25 274 THR B N 1
ATOM 6911 C CA . THR B 1 274 ? -20.281 -13.258 -23.344 1 98.25 274 THR B CA 1
ATOM 6912 C C . THR B 1 274 ? -20.344 -14.406 -24.359 1 98.25 274 THR B C 1
ATOM 6914 O O . THR B 1 274 ? -19.641 -14.383 -25.359 1 98.25 274 THR B O 1
ATOM 6917 N N . PHE B 1 275 ? -21.156 -15.383 -24.109 1 98.62 275 PHE B N 1
ATOM 6918 C CA . PHE B 1 275 ? -21.297 -16.562 -24.953 1 98.62 275 PHE B CA 1
ATOM 6919 C C . PHE B 1 275 ? -22.719 -16.688 -25.484 1 98.62 275 PHE B C 1
ATOM 6921 O O . PHE B 1 275 ? -23.672 -16.75 -24.703 1 98.62 275 PHE B O 1
ATOM 6928 N N . GLY B 1 276 ? -22.828 -16.828 -26.781 1 97.44 276 GLY B N 1
ATOM 6929 C CA . GLY B 1 276 ? -24.109 -17.156 -27.406 1 97.44 276 GLY B CA 1
ATOM 6930 C C . GLY B 1 276 ? -25.062 -15.984 -27.469 1 97.44 276 GLY B C 1
ATOM 6931 O O . GLY B 1 276 ? -26.281 -16.172 -27.5 1 97.44 276 GLY B O 1
ATOM 6932 N N . GLN B 1 277 ? -24.391 -14.961 -27.391 1 92.75 277 GLN B N 1
ATOM 6933 C CA . GLN B 1 277 ? -25.156 -13.734 -27.516 1 92.75 277 GLN B CA 1
ATOM 6934 C C . GLN B 1 277 ? -24.812 -12.992 -28.812 1 92.75 277 GLN B C 1
ATOM 6936 O O . GLN B 1 277 ? -24.078 -13.508 -29.641 1 92.75 277 GLN B O 1
ATOM 6941 N N . HIS B 1 278 ? -25.547 -11.953 -29.125 1 92.19 278 HIS B N 1
ATOM 6942 C CA . HIS B 1 278 ? -25.297 -11.047 -30.25 1 92.19 278 HIS B CA 1
ATOM 6943 C C . HIS B 1 278 ? -25.516 -11.742 -31.578 1 92.19 278 HIS B C 1
ATOM 6945 O O . HIS B 1 278 ? -24.781 -11.5 -32.531 1 92.19 278 HIS B O 1
ATOM 6951 N N . GLY B 1 279 ? -26.219 -12.797 -31.672 1 94.56 279 GLY B N 1
ATOM 6952 C CA . GLY B 1 279 ? -26.688 -13.391 -32.906 1 94.56 279 GLY B CA 1
ATOM 6953 C C . GLY B 1 279 ? -25.844 -14.562 -33.375 1 94.56 279 GLY B C 1
ATOM 6954 O O . GLY B 1 279 ? -26.141 -15.188 -34.406 1 94.56 279 GLY B O 1
ATOM 6955 N N . THR B 1 280 ? -24.781 -14.906 -32.688 1 97.19 280 THR B N 1
ATOM 6956 C CA . THR B 1 280 ? -23.891 -16.016 -33.062 1 97.19 280 THR B CA 1
ATOM 6957 C C . THR B 1 280 ? -23.797 -17.016 -31.906 1 97.19 280 THR B C 1
ATOM 6959 O O . THR B 1 280 ? -23.422 -16.656 -30.781 1 97.19 280 THR B O 1
ATOM 6962 N N . PRO B 1 281 ? -24.109 -18.266 -32.188 1 97.94 281 PRO B N 1
ATOM 6963 C CA . PRO B 1 281 ? -23.969 -19.266 -31.109 1 97.94 281 PRO B CA 1
ATOM 6964 C C . PRO B 1 281 ? -22.516 -19.5 -30.719 1 97.94 281 PRO B C 1
ATOM 6966 O O . PRO B 1 281 ? -21.625 -19.5 -31.578 1 97.94 281 PRO B O 1
ATOM 6969 N N . ALA B 1 282 ? -22.297 -19.703 -29.469 1 98.81 282 ALA B N 1
ATOM 6970 C CA . ALA B 1 282 ? -20.984 -20.109 -28.984 1 98.81 282 ALA B CA 1
ATOM 6971 C C . ALA B 1 282 ? -20.844 -21.625 -28.938 1 98.81 282 ALA B C 1
ATOM 6973 O O . ALA B 1 282 ? -21.609 -22.297 -28.234 1 98.81 282 ALA B O 1
ATOM 6974 N N . ILE B 1 283 ? -19.922 -22.078 -29.641 1 98.75 283 ILE B N 1
ATOM 6975 C CA . ILE B 1 283 ? -19.734 -23.516 -29.75 1 98.75 283 ILE B CA 1
ATOM 6976 C C . ILE B 1 283 ? -18.438 -23.906 -29.047 1 98.75 283 ILE B C 1
ATOM 6978 O O . ILE B 1 283 ? -17.391 -23.297 -29.281 1 98.75 283 ILE B O 1
ATOM 6982 N N . GLY B 1 284 ? -18.516 -24.906 -28.188 1 98.5 284 GLY B N 1
ATOM 6983 C CA . GLY B 1 284 ? -17.344 -25.391 -27.469 1 98.5 284 GLY B CA 1
ATOM 6984 C C . GLY B 1 284 ? -17.219 -26.906 -27.516 1 98.5 284 GLY B C 1
ATOM 6985 O O . GLY B 1 284 ? -18.031 -27.594 -28.141 1 98.5 284 GLY B O 1
ATOM 6986 N N . TYR B 1 285 ? -16.109 -27.359 -26.922 1 98.56 285 TYR B N 1
ATOM 6987 C CA . TYR B 1 285 ? -15.766 -28.781 -26.859 1 98.56 285 TYR B CA 1
ATOM 6988 C C . TYR B 1 285 ? -15.445 -29.203 -25.438 1 98.56 285 TYR B C 1
ATOM 6990 O O . TYR B 1 285 ? -14.633 -28.562 -24.75 1 98.56 285 TYR B O 1
ATOM 6998 N N . LEU B 1 286 ? -16.109 -30.297 -25 1 98.38 286 LEU B N 1
ATOM 6999 C CA . LEU B 1 286 ? -15.859 -30.812 -23.656 1 98.38 286 LEU B CA 1
ATOM 7000 C C . LEU B 1 286 ? -14.43 -31.359 -23.547 1 98.38 286 LEU B C 1
ATOM 7002 O O . LEU B 1 286 ? -14.031 -32.219 -24.328 1 98.38 286 LEU B O 1
ATOM 7006 N N . VAL B 1 287 ? -13.695 -30.906 -22.641 1 98.5 287 VAL B N 1
ATOM 7007 C CA . VAL B 1 287 ? -12.297 -31.281 -22.5 1 98.5 287 VAL B CA 1
ATOM 7008 C C . VAL B 1 287 ? -12.195 -32.688 -21.938 1 98.5 287 VAL B C 1
ATOM 7010 O O . VAL B 1 287 ? -12.742 -33 -20.875 1 98.5 287 VAL B O 1
ATOM 7013 N N . GLY B 1 288 ? -11.562 -33.562 -22.656 1 97.81 288 GLY B N 1
ATOM 7014 C CA . GLY B 1 288 ? -11.266 -34.906 -22.203 1 97.81 288 GLY B CA 1
ATOM 7015 C C . GLY B 1 288 ? -12.484 -35.812 -22.219 1 97.81 288 GLY B C 1
ATOM 7016 O O . GLY B 1 288 ? -12.406 -36.969 -21.781 1 97.81 288 GLY B O 1
ATOM 7017 N N . ASP B 1 289 ? -13.609 -35.344 -22.547 1 96.38 289 ASP B N 1
ATOM 7018 C CA . ASP B 1 289 ? -14.859 -36.094 -22.578 1 96.38 289 ASP B CA 1
ATOM 7019 C C . ASP B 1 289 ? -15.242 -36.562 -21.188 1 96.38 289 ASP B C 1
ATOM 7021 O O . ASP B 1 289 ? -15.734 -37.688 -21.016 1 96.38 289 ASP B O 1
ATOM 7025 N N . VAL B 1 290 ? -14.945 -35.781 -20.203 1 96.5 290 VAL B N 1
ATOM 7026 C CA . VAL B 1 290 ? -15.312 -36.062 -18.828 1 96.5 290 VAL B CA 1
ATOM 7027 C C . VAL B 1 290 ? -15.891 -34.781 -18.188 1 96.5 290 VAL B C 1
ATOM 7029 O O . VAL B 1 290 ? -15.664 -33.688 -18.672 1 96.5 290 VAL B O 1
ATOM 7032 N N . HIS B 1 291 ? -16.656 -34.938 -17.156 1 96.81 291 HIS B N 1
ATOM 7033 C CA . HIS B 1 291 ? -17.266 -33.844 -16.422 1 96.81 291 HIS B CA 1
ATOM 7034 C C . HIS B 1 291 ? -16.547 -33.594 -15.109 1 96.81 291 HIS B C 1
ATOM 7036 O O . HIS B 1 291 ? -17.172 -33.625 -14.039 1 96.81 291 HIS B O 1
ATOM 7042 N N . GLU B 1 292 ? -15.266 -33.188 -15.227 1 96.5 292 GLU B N 1
ATOM 7043 C CA . GLU B 1 292 ? -14.391 -32.906 -14.086 1 96.5 292 GLU B CA 1
ATOM 7044 C C . GLU B 1 292 ? -13.805 -31.516 -14.164 1 96.5 292 GLU B C 1
ATOM 7046 O O . GLU B 1 292 ? -12.602 -31.328 -13.953 1 96.5 292 GLU B O 1
ATOM 7051 N N . GLY B 1 293 ? -14.672 -30.594 -14.484 1 96.44 293 GLY B N 1
ATOM 7052 C CA . GLY B 1 293 ? -14.266 -29.25 -14.844 1 96.44 293 GLY B CA 1
ATOM 7053 C C . GLY B 1 293 ? -13.344 -28.609 -13.82 1 96.44 293 GLY B C 1
ATOM 7054 O O . GLY B 1 293 ? -12.273 -28.109 -14.172 1 96.44 293 GLY B O 1
ATOM 7055 N N . ILE B 1 294 ? -13.656 -28.641 -12.547 1 94.25 294 ILE B N 1
ATOM 7056 C CA . ILE B 1 294 ? -12.898 -27.938 -11.516 1 94.25 294 ILE B CA 1
ATOM 7057 C C . ILE B 1 294 ? -11.531 -28.609 -11.344 1 94.25 294 ILE B C 1
ATOM 7059 O O . ILE B 1 294 ? -10.516 -27.938 -11.227 1 94.25 294 ILE B O 1
ATOM 7063 N N . ALA B 1 295 ? -11.531 -29.922 -11.328 1 93.88 295 ALA B N 1
ATOM 7064 C CA . ALA B 1 295 ? -10.266 -30.641 -11.219 1 93.88 295 ALA B CA 1
ATOM 7065 C C . ALA B 1 295 ? -9.344 -30.312 -12.391 1 93.88 295 ALA B C 1
ATOM 7067 O O . ALA B 1 295 ? -8.141 -30.156 -12.211 1 93.88 295 ALA B O 1
ATOM 7068 N N . GLN B 1 296 ? -9.906 -30.25 -13.586 1 95.88 296 GLN B N 1
ATOM 7069 C CA . GLN B 1 296 ? -9.141 -29.922 -14.781 1 95.88 296 GLN B CA 1
ATOM 7070 C C . GLN B 1 296 ? -8.641 -28.484 -14.734 1 95.88 296 GLN B C 1
ATOM 7072 O O . GLN B 1 296 ? -7.484 -28.203 -15.047 1 95.88 296 GLN B O 1
ATOM 7077 N N . MET B 1 297 ? -9.516 -27.562 -14.273 1 94 297 MET B N 1
ATOM 7078 C CA . MET B 1 297 ? -9.172 -26.141 -14.203 1 94 297 MET B CA 1
ATOM 7079 C C . MET B 1 297 ? -8.07 -25.906 -13.18 1 94 297 MET B C 1
ATOM 7081 O O . MET B 1 297 ? -7.246 -25 -13.352 1 94 297 MET B O 1
ATOM 7085 N N . PHE B 1 298 ? -7.992 -26.688 -12.156 1 89.5 298 PHE B N 1
ATOM 7086 C CA . PHE B 1 298 ? -6.992 -26.5 -11.109 1 89.5 298 PHE B CA 1
ATOM 7087 C C . PHE B 1 298 ? -5.59 -26.781 -11.648 1 89.5 298 PHE B C 1
ATOM 7089 O O . PHE B 1 298 ? -4.602 -26.281 -11.102 1 89.5 298 PHE B O 1
ATOM 7096 N N . ARG B 1 299 ? -5.477 -27.531 -12.75 1 89.69 299 ARG B N 1
ATOM 7097 C CA . ARG B 1 299 ? -4.176 -27.672 -13.398 1 89.69 299 ARG B CA 1
ATOM 7098 C C . ARG B 1 299 ? -3.672 -26.344 -13.93 1 89.69 299 ARG B C 1
ATOM 7100 O O . ARG B 1 299 ? -2.467 -26.078 -13.922 1 89.69 299 ARG B O 1
ATOM 7107 N N . ILE B 1 300 ? -4.578 -25.516 -14.352 1 89.62 300 ILE B N 1
ATOM 7108 C CA . ILE B 1 300 ? -4.25 -24.188 -14.859 1 89.62 300 ILE B CA 1
ATOM 7109 C C . ILE B 1 300 ? -4.016 -23.234 -13.695 1 89.62 300 ILE B C 1
ATOM 7111 O O . ILE B 1 300 ? -3.066 -22.453 -13.711 1 89.62 300 ILE B O 1
ATOM 7115 N N . ILE B 1 301 ? -4.781 -23.391 -12.641 1 87.06 301 ILE B N 1
ATOM 7116 C CA . ILE B 1 301 ? -4.746 -22.484 -11.5 1 87.06 301 ILE B CA 1
ATOM 7117 C C . ILE B 1 301 ? -3.426 -22.641 -10.75 1 87.06 301 ILE B C 1
ATOM 7119 O O . ILE B 1 301 ? -2.865 -21.672 -10.25 1 87.06 301 ILE B O 1
ATOM 7123 N N . GLU B 1 302 ? -2.945 -23.844 -10.648 1 87.19 302 GLU B N 1
ATOM 7124 C CA . GLU B 1 302 ? -1.674 -24.078 -9.977 1 87.19 302 GLU B CA 1
ATOM 7125 C C . GLU B 1 302 ? -0.536 -23.328 -10.656 1 87.19 302 GLU B C 1
ATOM 7127 O O . GLU B 1 302 ? 0.31 -22.719 -9.992 1 87.19 302 GLU B O 1
ATOM 7132 N N . TYR B 1 303 ? -0.607 -23.359 -11.922 1 89.38 303 TYR B N 1
ATOM 7133 C CA . TYR B 1 303 ? 0.375 -22.609 -12.695 1 89.38 303 TYR B CA 1
ATOM 7134 C C . TYR B 1 303 ? 0.213 -21.109 -12.484 1 89.38 303 TYR B C 1
ATOM 7136 O O . TYR B 1 303 ? 1.202 -20.391 -12.336 1 89.38 303 TYR B O 1
ATOM 7144 N N . ALA B 1 304 ? -1.001 -20.672 -12.422 1 92.5 304 ALA B N 1
ATOM 7145 C CA . ALA B 1 304 ? -1.298 -19.25 -12.266 1 92.5 304 ALA B CA 1
ATOM 7146 C C . ALA B 1 304 ? -0.849 -18.75 -10.898 1 92.5 304 ALA B C 1
ATOM 7148 O O . ALA B 1 304 ? -0.346 -17.625 -10.781 1 92.5 304 ALA B O 1
ATOM 7149 N N . ARG B 1 305 ? -1.038 -19.531 -9.867 1 93.56 305 ARG B N 1
ATOM 7150 C CA . ARG B 1 305 ? -0.646 -19.125 -8.516 1 93.56 305 ARG B CA 1
ATOM 7151 C C . ARG B 1 305 ? 0.869 -18.969 -8.414 1 93.56 305 ARG B C 1
ATOM 7153 O O . ARG B 1 305 ? 1.363 -18.047 -7.773 1 93.56 305 ARG B O 1
ATOM 7160 N N . MET B 1 306 ? 1.632 -19.922 -9.039 1 96.5 306 MET B N 1
ATOM 7161 C CA . MET B 1 306 ? 3.084 -19.781 -9.094 1 96.5 306 MET B CA 1
ATOM 7162 C C . MET B 1 306 ? 3.488 -18.516 -9.828 1 96.5 306 MET B C 1
ATOM 7164 O O . MET B 1 306 ? 4.418 -17.828 -9.422 1 96.5 306 MET B O 1
ATOM 7168 N N . MET B 1 307 ? 2.771 -18.25 -10.922 1 97.38 307 MET B N 1
ATOM 7169 C CA . MET B 1 307 ? 3.051 -17.078 -11.727 1 97.38 307 MET B CA 1
ATOM 7170 C C . MET B 1 307 ? 2.832 -15.7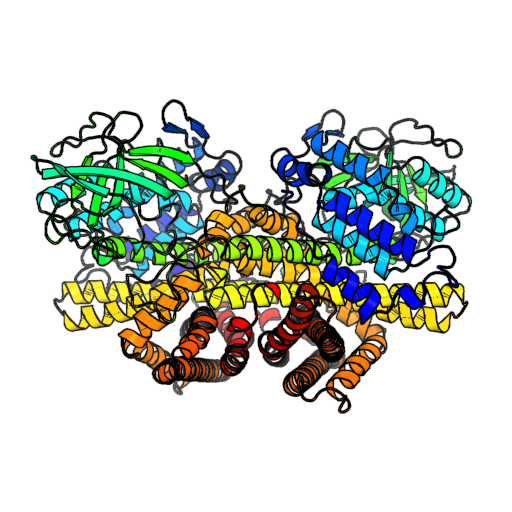97 -10.922 1 97.38 307 MET B C 1
ATOM 7172 O O . MET B 1 307 ? 3.678 -14.898 -10.922 1 97.38 307 MET B O 1
ATOM 7176 N N . VAL B 1 308 ? 1.739 -15.758 -10.172 1 98.12 308 VAL B N 1
ATOM 7177 C CA . VAL B 1 308 ? 1.39 -14.555 -9.422 1 98.12 308 VAL B CA 1
ATOM 7178 C C . VAL B 1 308 ? 2.428 -14.305 -8.336 1 98.12 308 VAL B C 1
ATOM 7180 O O . VAL B 1 308 ? 2.875 -13.172 -8.141 1 98.12 308 VAL B O 1
ATOM 7183 N N . GLY B 1 309 ? 2.797 -15.383 -7.602 1 98.5 309 GLY B N 1
ATOM 7184 C CA . GLY B 1 309 ? 3.828 -15.25 -6.582 1 98.5 309 GLY B CA 1
ATOM 7185 C C . GLY B 1 309 ? 5.168 -14.82 -7.145 1 98.5 309 GLY B C 1
ATOM 7186 O O . GLY B 1 309 ? 5.84 -13.961 -6.57 1 98.5 309 GLY B O 1
ATOM 7187 N N . THR B 1 310 ? 5.531 -15.352 -8.297 1 98.75 310 THR B N 1
ATOM 7188 C CA . THR B 1 310 ? 6.785 -15.016 -8.961 1 98.75 310 THR B CA 1
ATOM 7189 C C . THR B 1 310 ? 6.762 -13.57 -9.453 1 98.75 310 THR B C 1
ATOM 7191 O O . THR B 1 310 ? 7.758 -12.852 -9.336 1 98.75 310 THR B O 1
ATOM 7194 N N . LYS B 1 311 ? 5.621 -13.18 -10.031 1 98.69 311 LYS B N 1
ATOM 7195 C CA . LYS B 1 311 ? 5.465 -11.805 -10.484 1 98.69 311 LYS B CA 1
ATOM 7196 C C . LYS B 1 311 ? 5.652 -10.82 -9.336 1 98.69 311 LYS B C 1
ATOM 7198 O O . LYS B 1 311 ? 6.371 -9.828 -9.469 1 98.69 311 LYS B O 1
ATOM 7203 N N . GLY B 1 312 ? 4.91 -11.094 -8.188 1 98.75 312 GLY B N 1
ATOM 7204 C CA . GLY B 1 312 ? 5.047 -10.227 -7.023 1 98.75 312 GLY B CA 1
ATOM 7205 C C . GLY B 1 312 ? 6.477 -10.102 -6.539 1 98.75 312 GLY B C 1
ATOM 7206 O O . GLY B 1 312 ? 6.973 -8.992 -6.328 1 98.75 312 GLY B O 1
ATOM 7207 N N . MET B 1 313 ? 7.129 -11.234 -6.426 1 98.69 313 MET B N 1
ATOM 7208 C CA . MET B 1 313 ? 8.523 -11.273 -5.992 1 98.69 313 MET B CA 1
ATOM 7209 C C . MET B 1 313 ? 9.422 -10.523 -6.973 1 98.69 313 MET B C 1
ATOM 7211 O O . MET B 1 313 ? 10.289 -9.758 -6.559 1 98.69 313 MET B O 1
ATOM 7215 N N . ALA B 1 314 ? 9.258 -10.688 -8.266 1 98.88 314 ALA B N 1
ATOM 7216 C CA . ALA B 1 314 ? 10.078 -10.055 -9.289 1 98.88 314 ALA B CA 1
ATOM 7217 C C . ALA B 1 314 ? 9.914 -8.539 -9.266 1 98.88 314 ALA B C 1
ATOM 7219 O O . ALA B 1 314 ? 10.891 -7.801 -9.414 1 98.88 314 ALA B O 1
ATOM 7220 N N . THR B 1 315 ? 8.672 -8.102 -9.117 1 98.81 315 THR B N 1
ATOM 7221 C CA . THR B 1 315 ? 8.414 -6.668 -9.062 1 98.81 315 THR B CA 1
ATOM 7222 C C 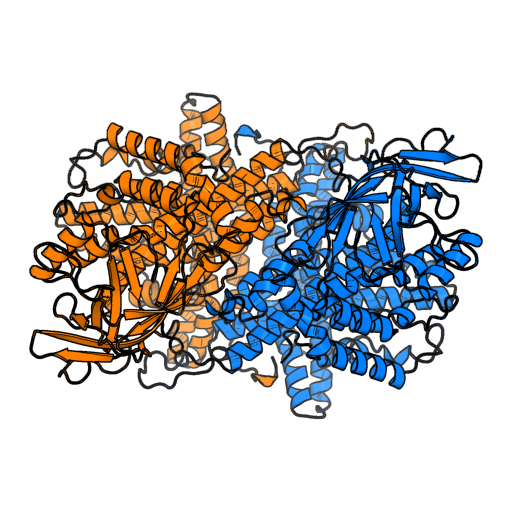. THR B 1 315 ? 9.078 -6.043 -7.836 1 98.81 315 THR B C 1
ATOM 7224 O O . THR B 1 315 ? 9.672 -4.969 -7.93 1 98.81 315 THR B O 1
ATOM 7227 N N . LEU B 1 316 ? 8.977 -6.711 -6.672 1 98.88 316 LEU B N 1
ATOM 7228 C CA . LEU B 1 316 ? 9.625 -6.195 -5.473 1 98.88 316 LEU B CA 1
ATOM 7229 C C . LEU B 1 316 ? 11.141 -6.137 -5.656 1 98.88 316 LEU B C 1
ATOM 7231 O O . LEU B 1 316 ? 11.781 -5.16 -5.258 1 98.88 316 LEU B O 1
ATOM 7235 N N . SER B 1 317 ? 11.711 -7.195 -6.211 1 98.88 317 SER B N 1
ATOM 7236 C CA . SER B 1 317 ? 13.156 -7.238 -6.438 1 98.88 317 SER B CA 1
ATOM 7237 C C . SER B 1 317 ? 13.609 -6.059 -7.293 1 98.88 317 SER B C 1
ATOM 7239 O O . SER B 1 317 ? 14.602 -5.402 -6.973 1 98.88 317 SER B O 1
ATOM 7241 N N . SER B 1 318 ? 12.891 -5.789 -8.383 1 98.75 318 SER B N 1
ATOM 7242 C CA . SER B 1 318 ? 13.234 -4.664 -9.242 1 98.75 318 SER B CA 1
ATOM 7243 C C . SER B 1 318 ? 13.016 -3.334 -8.531 1 98.75 318 SER B C 1
ATOM 7245 O O . SER B 1 318 ? 13.805 -2.398 -8.695 1 98.75 318 SER B O 1
ATOM 7247 N N . ALA B 1 319 ? 11.945 -3.205 -7.801 1 98.88 319 ALA B N 1
ATOM 7248 C CA . ALA B 1 319 ? 11.664 -1.985 -7.043 1 98.88 319 ALA B CA 1
ATOM 7249 C C . ALA B 1 319 ? 12.789 -1.689 -6.051 1 98.88 319 ALA B C 1
ATOM 7251 O O . ALA B 1 319 ? 13.25 -0.551 -5.949 1 98.88 319 ALA B O 1
ATOM 7252 N N . TYR B 1 320 ? 13.203 -2.76 -5.305 1 98.81 320 TYR B N 1
ATOM 7253 C CA . TYR B 1 320 ? 14.312 -2.662 -4.371 1 98.81 320 TYR B CA 1
ATOM 7254 C C . TYR B 1 320 ? 15.57 -2.166 -5.078 1 98.81 320 TYR B C 1
ATOM 7256 O O . TYR B 1 320 ? 16.234 -1.233 -4.605 1 98.81 320 TYR B O 1
ATOM 7264 N N . LEU B 1 321 ? 15.883 -2.684 -6.195 1 98.75 321 LEU B N 1
ATOM 7265 C CA . LEU B 1 321 ? 17.125 -2.346 -6.898 1 98.75 321 LEU B CA 1
ATOM 7266 C C . LEU B 1 321 ? 17.047 -0.937 -7.477 1 98.75 321 LEU B C 1
ATOM 7268 O O . LEU B 1 321 ? 18.062 -0.236 -7.543 1 98.75 321 LEU B O 1
ATOM 7272 N N . ASN B 1 322 ? 15.883 -0.51 -7.953 1 98.69 322 ASN B N 1
ATOM 7273 C CA . ASN B 1 322 ? 15.703 0.88 -8.359 1 98.69 322 ASN B CA 1
ATOM 7274 C C . ASN B 1 322 ? 15.883 1.837 -7.188 1 98.69 322 ASN B C 1
ATOM 7276 O O . ASN B 1 322 ? 16.516 2.885 -7.324 1 98.69 322 ASN B O 1
ATOM 7280 N N . ALA B 1 323 ? 15.328 1.486 -6.07 1 98.75 323 ALA B N 1
ATOM 7281 C CA . ALA B 1 323 ? 15.5 2.295 -4.867 1 98.75 323 ALA B CA 1
ATOM 7282 C C . ALA B 1 323 ? 16.969 2.359 -4.457 1 98.75 323 ALA B C 1
ATOM 7284 O O . ALA B 1 323 ? 17.453 3.416 -4.047 1 98.75 323 ALA B O 1
ATOM 7285 N N . LEU B 1 324 ? 17.625 1.195 -4.527 1 98.62 324 LEU B N 1
ATOM 7286 C CA . LEU B 1 324 ? 19.047 1.121 -4.207 1 98.62 324 LEU B CA 1
ATOM 7287 C C . LEU B 1 324 ? 19.859 2.055 -5.102 1 98.62 324 LEU B C 1
ATOM 7289 O O . LEU B 1 324 ? 20.703 2.807 -4.613 1 98.62 324 LEU B O 1
ATOM 7293 N N . ASP B 1 325 ? 19.609 2.029 -6.41 1 98.19 325 ASP B N 1
ATOM 7294 C CA . ASP B 1 325 ? 20.328 2.883 -7.359 1 98.19 325 ASP B CA 1
ATOM 7295 C C . ASP B 1 325 ? 20.094 4.359 -7.043 1 98.19 325 ASP B C 1
ATOM 7297 O O . ASP B 1 325 ? 21.047 5.156 -7.074 1 98.19 325 ASP B O 1
ATOM 7301 N N . TYR B 1 326 ? 18.875 4.715 -6.77 1 97.94 326 TYR B N 1
ATOM 7302 C CA . TYR B 1 326 ? 18.531 6.086 -6.402 1 97.94 326 TYR B CA 1
ATOM 7303 C C . TYR B 1 326 ? 19.266 6.504 -5.133 1 97.94 326 TYR B C 1
ATOM 7305 O O . TYR B 1 326 ? 19.828 7.598 -5.062 1 97.94 326 TYR B O 1
ATOM 7313 N N . ALA B 1 327 ? 19.297 5.652 -4.133 1 98.19 327 ALA B N 1
ATOM 7314 C CA . ALA B 1 327 ? 19.859 5.957 -2.824 1 98.19 327 ALA B CA 1
ATOM 7315 C C . ALA B 1 327 ? 21.375 6.105 -2.908 1 98.19 327 ALA B C 1
ATOM 7317 O O . ALA B 1 327 ? 21.984 6.836 -2.119 1 98.19 327 ALA B O 1
ATOM 7318 N N . LYS B 1 328 ? 22.016 5.434 -3.871 1 98 328 LYS B N 1
ATOM 7319 C CA . LYS B 1 328 ? 23.469 5.469 -4.039 1 98 328 LYS B CA 1
ATOM 7320 C C . LYS B 1 328 ? 23.906 6.754 -4.73 1 98 328 LYS B C 1
ATOM 7322 O O . LYS B 1 328 ? 25.094 7.105 -4.703 1 98 328 LYS B O 1
ATOM 7327 N N . THR B 1 329 ? 22.938 7.465 -5.324 1 96.62 329 THR B N 1
ATOM 7328 C CA . THR B 1 329 ? 23.344 8.594 -6.164 1 96.62 329 THR B CA 1
ATOM 7329 C C . THR B 1 329 ? 22.781 9.898 -5.609 1 96.62 329 THR B C 1
ATOM 7331 O O . THR B 1 329 ? 23.453 10.93 -5.66 1 96.62 329 THR B O 1
ATOM 7334 N N . ARG B 1 330 ? 21.641 9.898 -5.078 1 96.56 330 ARG B N 1
ATOM 7335 C CA . ARG B 1 330 ? 21.016 11.102 -4.531 1 96.56 330 ARG B CA 1
ATOM 7336 C C . ARG B 1 330 ? 21.719 11.555 -3.26 1 96.56 330 ARG B C 1
ATOM 7338 O O . ARG B 1 330 ? 21.875 10.773 -2.314 1 96.56 330 ARG B O 1
ATOM 7345 N N . LYS B 1 331 ? 22.219 12.727 -3.213 1 96.12 331 LYS B N 1
ATOM 7346 C CA . LYS B 1 331 ? 22.859 13.289 -2.023 1 96.12 331 LYS B CA 1
ATOM 7347 C C . LYS B 1 331 ? 21.922 14.258 -1.306 1 96.12 331 LYS B C 1
ATOM 7349 O O . LYS B 1 331 ? 21.281 15.094 -1.941 1 96.12 331 LYS B O 1
ATOM 7354 N N . GLN B 1 332 ? 21.781 14.078 -0.055 1 94.56 332 GLN B N 1
ATOM 7355 C CA . GLN B 1 332 ? 20.938 14.945 0.764 1 94.56 332 GLN B CA 1
ATOM 7356 C C . GLN B 1 332 ? 21.266 14.781 2.248 1 94.56 332 GLN B C 1
ATOM 7358 O O . GLN B 1 332 ? 21.312 13.664 2.76 1 94.56 332 GLN B O 1
ATOM 7363 N N . GLY B 1 333 ? 21.438 15.852 2.904 1 94.06 333 GLY B N 1
ATOM 7364 C CA . GLY B 1 333 ? 21.688 15.805 4.336 1 94.06 333 GLY B CA 1
ATOM 7365 C C . GLY B 1 333 ? 23.109 15.383 4.672 1 94.06 333 GLY B C 1
ATOM 7366 O O . GLY B 1 333 ? 23.812 14.82 3.832 1 94.06 333 GLY B O 1
ATOM 7367 N N . ALA B 1 334 ? 23.531 15.648 5.906 1 95.69 334 ALA B N 1
ATOM 7368 C CA . ALA B 1 334 ? 24.828 15.219 6.414 1 95.69 334 ALA B CA 1
ATOM 7369 C C . ALA B 1 334 ? 24.734 13.852 7.078 1 95.69 334 ALA B C 1
ATOM 7371 O O . ALA B 1 334 ? 23.641 13.391 7.426 1 95.69 334 ALA B O 1
ATOM 7372 N N . ASP B 1 335 ? 25.891 13.211 7.133 1 97.31 335 ASP B N 1
ATOM 7373 C CA . ASP B 1 335 ? 25.938 12.008 7.961 1 97.31 335 ASP B CA 1
ATOM 7374 C C . ASP B 1 335 ? 25.406 12.281 9.359 1 97.31 335 ASP B C 1
ATOM 7376 O O . ASP B 1 335 ? 25.672 13.336 9.945 1 97.31 335 ASP B O 1
ATOM 7380 N N . LEU B 1 336 ? 24.688 11.328 9.875 1 97 336 LEU B N 1
ATOM 7381 C CA . LEU B 1 336 ? 24.031 11.539 11.164 1 97 336 LEU B CA 1
ATOM 7382 C C . LEU B 1 336 ? 25.062 11.859 12.25 1 97 336 LEU B C 1
ATOM 7384 O O . LEU B 1 336 ? 24.766 12.602 13.188 1 97 336 LEU B O 1
ATOM 7388 N N . THR B 1 337 ? 26.297 11.391 12.156 1 97.5 337 THR B N 1
ATOM 7389 C CA . THR B 1 337 ? 27.375 11.625 13.125 1 97.5 337 THR B CA 1
ATOM 7390 C C . THR B 1 337 ? 27.844 13.078 13.055 1 97.5 337 THR B C 1
ATOM 7392 O O . THR B 1 337 ? 28.547 13.547 13.953 1 97.5 337 THR B O 1
ATOM 7395 N N . GLN B 1 338 ? 27.453 13.766 11.969 1 96.25 338 GLN B N 1
ATOM 7396 C CA . GLN B 1 338 ? 27.875 15.148 11.758 1 96.25 338 GLN B CA 1
ATOM 7397 C C . GLN B 1 338 ? 26.672 16.062 11.578 1 96.25 338 GLN B C 1
ATOM 7399 O O . GLN B 1 338 ? 26.766 17.094 10.898 1 96.25 338 GLN B O 1
ATOM 7404 N N . ALA B 1 339 ? 25.609 15.68 12.117 1 89.5 339 ALA B N 1
ATOM 7405 C CA . ALA B 1 339 ? 24.344 16.359 11.875 1 89.5 339 ALA B CA 1
ATOM 7406 C C . ALA B 1 339 ? 24.375 17.797 12.383 1 89.5 339 ALA B C 1
ATOM 7408 O O . ALA B 1 339 ? 23.703 18.672 11.836 1 89.5 339 ALA B O 1
ATOM 7409 N N . ASN B 1 340 ? 25.203 18.094 13.336 1 87.12 340 ASN B N 1
ATOM 7410 C CA . ASN B 1 340 ? 25.25 19.422 13.945 1 87.12 340 ASN B CA 1
ATOM 7411 C C . ASN B 1 340 ? 26.281 20.312 13.273 1 87.12 340 ASN B C 1
ATOM 7413 O O . ASN B 1 340 ? 26.391 21.5 13.594 1 87.12 340 ASN B O 1
ATOM 7417 N N . ASP B 1 341 ? 27.016 19.703 12.352 1 90.06 341 ASP B N 1
ATOM 7418 C CA . ASP B 1 341 ? 28 20.469 11.602 1 90.06 341 ASP B CA 1
ATOM 7419 C C . ASP B 1 341 ? 27.406 21.016 10.297 1 90.06 341 ASP B C 1
ATOM 7421 O O . ASP B 1 341 ? 27.281 20.266 9.32 1 90.06 341 ASP B O 1
ATOM 7425 N N . LYS B 1 342 ? 27.203 22.203 10.203 1 83.81 342 LYS B N 1
ATOM 7426 C CA . LYS B 1 342 ? 26.562 22.859 9.055 1 83.81 342 LYS B CA 1
ATOM 7427 C C . LYS B 1 342 ? 27.453 22.797 7.82 1 83.81 342 LYS B C 1
ATOM 7429 O O . LYS B 1 342 ? 26.969 22.938 6.695 1 83.81 342 LYS B O 1
ATOM 7434 N N . SER B 1 343 ? 28.656 22.594 8.078 1 88.5 343 SER B N 1
ATOM 7435 C CA . SER B 1 343 ? 29.609 22.562 6.973 1 88.5 343 SER B CA 1
ATOM 7436 C C . SER B 1 343 ? 29.844 21.141 6.496 1 88.5 343 SER B C 1
ATOM 7438 O O . SER B 1 343 ? 30.547 20.922 5.508 1 88.5 343 SER B O 1
ATOM 7440 N N . ALA B 1 344 ? 29.234 20.234 7.242 1 93.81 344 ALA B N 1
ATOM 7441 C CA . ALA B 1 344 ? 29.453 18.844 6.855 1 93.81 344 ALA B CA 1
ATOM 7442 C C . ALA B 1 344 ? 28.969 18.594 5.43 1 93.81 344 ALA B C 1
ATOM 7444 O O . ALA B 1 344 ? 27.938 19.141 5.008 1 93.81 344 ALA B O 1
ATOM 7445 N N . PRO B 1 345 ? 29.703 17.844 4.719 1 94.81 345 PRO B N 1
ATOM 7446 C CA . PRO B 1 345 ? 29.266 17.531 3.357 1 94.81 345 PRO B CA 1
ATOM 7447 C C . PRO B 1 345 ? 27.953 16.75 3.324 1 94.81 345 PRO B C 1
ATOM 7449 O O . PRO B 1 345 ? 27.656 16 4.258 1 94.81 345 PRO B O 1
ATOM 7452 N N . ARG B 1 346 ? 27.172 16.984 2.305 1 95.25 346 ARG B N 1
ATOM 7453 C CA . ARG B 1 346 ? 26 16.141 2.064 1 95.25 346 ARG B CA 1
ATOM 7454 C C . ARG B 1 346 ? 26.406 14.773 1.538 1 95.25 346 ARG B C 1
ATOM 7456 O O . ARG B 1 346 ? 27.375 14.648 0.799 1 95.25 346 ARG B O 1
ATOM 7463 N N . ILE B 1 347 ? 25.656 13.766 1.919 1 96.81 347 ILE B N 1
ATOM 7464 C CA . ILE B 1 347 ? 26.062 12.406 1.563 1 96.81 347 ILE B CA 1
ATOM 7465 C C . ILE B 1 347 ? 24.938 11.734 0.767 1 96.81 347 ILE B C 1
ATOM 7467 O O . ILE B 1 347 ? 23.828 12.258 0.693 1 96.81 347 ILE B O 1
ATOM 7471 N N . GLU B 1 348 ? 25.266 10.602 0.079 1 97.44 348 GLU B N 1
ATOM 7472 C CA . GLU B 1 348 ? 24.25 9.781 -0.564 1 97.44 348 GLU B CA 1
ATOM 7473 C C . GLU B 1 348 ? 23.219 9.297 0.445 1 97.44 348 GLU B C 1
ATOM 7475 O O . GLU B 1 348 ? 23.547 8.953 1.578 1 97.44 348 GLU B O 1
ATOM 7480 N N . VAL B 1 349 ? 22 9.242 0.034 1 97.38 349 VAL B N 1
ATOM 7481 C CA . VAL B 1 349 ? 20.922 9 0.998 1 97.38 349 VAL B CA 1
ATOM 7482 C C . VAL B 1 349 ? 21.047 7.586 1.558 1 97.38 349 VAL B C 1
ATOM 7484 O O . VAL B 1 349 ? 20.578 7.301 2.658 1 97.38 349 VAL B O 1
ATOM 7487 N N . ILE B 1 350 ? 21.734 6.598 0.884 1 98.06 350 ILE B N 1
ATOM 7488 C CA . ILE B 1 350 ? 21.953 5.246 1.396 1 98.06 350 ILE B CA 1
ATOM 7489 C C . ILE B 1 350 ? 22.781 5.309 2.678 1 98.06 350 ILE B C 1
ATOM 7491 O O . ILE B 1 350 ? 22.781 4.363 3.469 1 98.06 350 ILE B O 1
ATOM 7495 N N . GLY B 1 351 ? 23.469 6.438 2.855 1 97.56 351 GLY B N 1
ATOM 7496 C CA . GLY B 1 351 ? 24.297 6.586 4.051 1 97.56 351 GLY B CA 1
ATOM 7497 C C . GLY B 1 351 ? 23.469 6.844 5.301 1 97.56 351 GLY B C 1
ATOM 7498 O O . GLY B 1 351 ? 23.984 6.719 6.418 1 97.56 351 GLY B O 1
ATOM 7499 N N . HIS B 1 352 ? 22.203 7.238 5.184 1 97.5 352 HIS B N 1
ATOM 7500 C CA . HIS B 1 352 ? 21.344 7.488 6.328 1 97.5 352 HIS B CA 1
ATOM 7501 C C . HIS B 1 352 ? 20.781 6.188 6.891 1 97.5 352 HIS B C 1
ATOM 7503 O O . HIS B 1 352 ? 20.297 5.34 6.137 1 97.5 352 HIS B O 1
ATOM 7509 N N . PRO B 1 353 ? 20.828 6.004 8.195 1 98.12 353 PRO B N 1
ATOM 7510 C CA . PRO B 1 353 ? 20.5 4.719 8.82 1 98.12 353 PRO B CA 1
ATOM 7511 C C . PRO B 1 353 ? 19.094 4.23 8.477 1 98.12 353 PRO B C 1
ATOM 7513 O O . PRO B 1 353 ? 18.891 3.041 8.227 1 98.12 353 PRO B O 1
ATOM 7516 N N . ASP B 1 354 ? 18.109 5.102 8.477 1 97.62 354 ASP B N 1
ATOM 7517 C CA . ASP B 1 354 ? 16.734 4.691 8.172 1 97.62 354 ASP B CA 1
ATOM 7518 C C . ASP B 1 354 ? 16.625 4.172 6.742 1 97.62 354 ASP B C 1
ATOM 7520 O O . ASP B 1 354 ? 15.875 3.23 6.473 1 97.62 354 ASP B O 1
ATOM 7524 N N . VAL B 1 355 ? 17.312 4.809 5.781 1 97.94 355 VAL B N 1
ATOM 7525 C CA . VAL B 1 355 ? 17.297 4.398 4.379 1 97.94 355 VAL B CA 1
ATOM 7526 C C . VAL B 1 355 ? 17.969 3.041 4.223 1 97.94 355 VAL B C 1
ATOM 7528 O O . VAL B 1 355 ? 17.469 2.156 3.531 1 97.94 355 VAL B O 1
ATOM 7531 N N . LYS B 1 356 ? 19.109 2.881 4.855 1 97.88 356 LYS B N 1
ATOM 7532 C CA . LYS B 1 356 ? 19.828 1.615 4.77 1 97.88 356 LYS B CA 1
ATOM 7533 C C . LYS B 1 356 ? 19.016 0.477 5.379 1 97.88 356 LYS B C 1
ATOM 7535 O O . LYS B 1 356 ? 19 -0.634 4.844 1 97.88 356 LYS B O 1
ATOM 7540 N N . ARG B 1 357 ? 18.391 0.74 6.555 1 98.06 357 ARG B N 1
ATOM 7541 C CA . ARG B 1 357 ? 17.5 -0.232 7.164 1 98.06 357 ARG B CA 1
ATOM 7542 C C . ARG B 1 357 ? 16.375 -0.614 6.203 1 98.06 357 ARG B C 1
ATOM 7544 O O . ARG B 1 357 ? 16.062 -1.796 6.039 1 98.06 357 ARG B O 1
ATOM 7551 N N . SER B 1 358 ? 15.75 0.4 5.57 1 98.44 358 SER B N 1
ATOM 7552 C CA . SER B 1 358 ? 14.664 0.188 4.617 1 98.44 358 SER B CA 1
ATOM 7553 C C . SER B 1 358 ? 15.125 -0.663 3.438 1 98.44 358 SER B C 1
ATOM 7555 O O . SER B 1 358 ? 14.43 -1.591 3.025 1 98.44 358 SER B O 1
ATOM 7557 N N . LEU B 1 359 ? 16.281 -0.359 2.9 1 98.75 359 LEU B N 1
ATOM 7558 C CA . LEU B 1 359 ? 16.828 -1.101 1.769 1 98.75 359 LEU B CA 1
ATOM 7559 C C . LEU B 1 359 ? 17.109 -2.547 2.154 1 98.75 359 LEU B C 1
ATOM 7561 O O . LEU B 1 359 ? 16.859 -3.467 1.373 1 98.75 359 LEU B O 1
ATOM 7565 N N . MET B 1 360 ? 17.594 -2.787 3.361 1 98.81 360 MET B N 1
ATOM 7566 C CA . MET B 1 360 ? 17.891 -4.148 3.801 1 98.81 360 MET B CA 1
ATOM 7567 C C . MET B 1 360 ? 16.609 -4.941 4.004 1 98.81 360 MET B C 1
ATOM 7569 O O . MET B 1 360 ? 16.562 -6.145 3.734 1 98.81 360 MET B O 1
ATOM 7573 N N . LEU B 1 361 ? 15.602 -4.266 4.52 1 98.81 361 LEU B N 1
ATOM 7574 C CA . LEU B 1 361 ? 14.305 -4.93 4.633 1 98.81 361 LEU B CA 1
ATOM 7575 C C . LEU B 1 361 ? 13.805 -5.383 3.264 1 98.81 361 LEU B C 1
ATOM 7577 O O . LEU B 1 361 ? 13.359 -6.52 3.107 1 98.81 361 LEU B O 1
ATOM 7581 N N . GLN B 1 362 ? 13.898 -4.535 2.277 1 98.81 362 GLN B N 1
ATOM 7582 C CA . GLN B 1 362 ? 13.484 -4.867 0.917 1 98.81 362 GLN B CA 1
ATOM 7583 C C . GLN B 1 362 ? 14.328 -6.004 0.347 1 98.81 362 GLN B C 1
ATOM 7585 O O . GLN B 1 362 ? 13.789 -6.957 -0.219 1 98.81 362 GLN B O 1
ATOM 7590 N N . LYS B 1 363 ? 15.617 -5.883 0.558 1 98.88 363 LYS B N 1
ATOM 7591 C CA . LYS B 1 363 ? 16.547 -6.902 0.065 1 98.88 363 LYS B CA 1
ATOM 7592 C C . LYS B 1 363 ? 16.219 -8.266 0.66 1 98.88 363 LYS B C 1
ATOM 7594 O O . LYS B 1 363 ? 16.141 -9.266 -0.063 1 98.88 363 LYS B O 1
ATOM 7599 N N . SER B 1 364 ? 16.031 -8.289 1.946 1 98.88 364 SER B N 1
ATOM 7600 C CA . SER B 1 364 ? 15.812 -9.555 2.637 1 98.88 364 SER B CA 1
ATOM 7601 C C . SER B 1 364 ? 14.5 -10.195 2.197 1 98.88 364 SER B C 1
ATOM 7603 O O . SER B 1 364 ? 14.438 -11.414 1.992 1 98.88 364 SER B O 1
ATOM 7605 N N . TYR B 1 365 ? 13.453 -9.391 1.989 1 98.94 365 TYR B N 1
ATOM 7606 C CA . TYR B 1 365 ? 12.188 -9.938 1.514 1 98.94 365 TYR B CA 1
ATOM 7607 C C . TYR B 1 365 ? 12.297 -10.375 0.057 1 98.94 365 TYR B C 1
ATOM 7609 O O . TYR B 1 365 ? 11.75 -11.406 -0.333 1 98.94 365 TYR B O 1
ATOM 7617 N N . ALA B 1 366 ? 12.977 -9.57 -0.764 1 98.88 366 ALA B N 1
ATOM 7618 C CA . ALA B 1 366 ? 13.148 -9.945 -2.166 1 98.88 366 ALA B CA 1
ATOM 7619 C C . ALA B 1 366 ? 13.875 -11.289 -2.289 1 98.88 366 ALA B C 1
ATOM 7621 O O . ALA B 1 366 ? 13.438 -12.164 -3.035 1 98.88 366 ALA B O 1
ATOM 7622 N N . GLU B 1 367 ? 14.945 -11.43 -1.516 1 98.88 367 GLU B N 1
ATOM 7623 C CA . GLU B 1 367 ? 15.719 -12.672 -1.538 1 98.88 367 GLU B CA 1
ATOM 7624 C C . GLU B 1 367 ? 14.945 -13.82 -0.912 1 98.88 367 GLU B C 1
ATOM 7626 O O . GLU B 1 367 ? 14.984 -14.945 -1.41 1 98.88 367 GLU B O 1
ATOM 7631 N N . GLY B 1 368 ? 14.25 -13.523 0.185 1 98.94 368 GLY B N 1
ATOM 7632 C CA . GLY B 1 368 ? 13.453 -14.547 0.837 1 98.94 368 GLY B CA 1
ATOM 7633 C C . GLY B 1 368 ? 12.32 -15.07 -0.032 1 98.94 368 GLY B C 1
ATOM 7634 O O . GLY B 1 368 ? 12.086 -16.281 -0.095 1 98.94 368 GLY B O 1
ATOM 7635 N N . LEU B 1 369 ? 11.625 -14.203 -0.729 1 98.94 369 LEU B N 1
ATOM 7636 C CA . LEU B 1 369 ? 10.531 -14.578 -1.621 1 98.94 369 LEU B CA 1
ATOM 7637 C C . LEU B 1 369 ? 11.055 -15.391 -2.803 1 98.94 369 LEU B C 1
ATOM 7639 O O . LEU B 1 369 ? 10.445 -16.391 -3.193 1 98.94 369 LEU B O 1
ATOM 7643 N N . ARG B 1 370 ? 12.18 -14.922 -3.373 1 98.88 370 ARG B N 1
ATOM 7644 C CA . ARG B 1 370 ? 12.781 -15.68 -4.465 1 98.88 370 ARG B CA 1
ATOM 7645 C C . ARG B 1 370 ? 13.133 -17.094 -4.02 1 98.88 370 ARG B C 1
ATOM 7647 O O . ARG B 1 370 ? 12.883 -18.062 -4.738 1 98.88 370 ARG B O 1
ATOM 7654 N N . ALA B 1 371 ? 13.719 -17.141 -2.82 1 98.94 371 ALA B N 1
ATOM 7655 C CA . ALA B 1 371 ? 14.102 -18.453 -2.281 1 98.94 371 ALA B CA 1
ATOM 7656 C C . ALA B 1 371 ? 12.883 -19.344 -2.102 1 98.94 371 ALA B C 1
ATOM 7658 O O . ALA B 1 371 ? 12.945 -20.547 -2.365 1 98.94 371 ALA B O 1
ATOM 7659 N N . MET B 1 372 ? 11.781 -18.797 -1.628 1 98.81 372 MET B N 1
ATOM 7660 C CA . MET B 1 372 ? 10.555 -19.562 -1.439 1 98.81 372 MET B CA 1
ATOM 7661 C C . MET B 1 372 ? 9.992 -20.031 -2.777 1 98.81 372 MET B C 1
ATOM 7663 O O . MET B 1 372 ? 9.555 -21.172 -2.91 1 98.81 372 MET B O 1
ATOM 7667 N N . VAL B 1 373 ? 9.977 -19.172 -3.766 1 98.81 373 VAL B N 1
ATOM 7668 C CA . VAL B 1 373 ? 9.516 -19.516 -5.105 1 98.81 373 VAL B CA 1
ATOM 7669 C C . VAL B 1 373 ? 10.367 -20.672 -5.66 1 98.81 373 VAL B C 1
ATOM 7671 O O . VAL B 1 373 ? 9.828 -21.656 -6.16 1 98.81 373 VAL B O 1
ATOM 7674 N N . LEU B 1 374 ? 11.656 -20.547 -5.492 1 98.88 374 LEU B N 1
ATOM 7675 C CA . LEU B 1 374 ? 12.539 -21.531 -6.117 1 98.88 374 LEU B CA 1
ATOM 7676 C C . LEU B 1 374 ? 12.57 -22.828 -5.316 1 98.88 374 LEU B C 1
ATOM 7678 O O . LEU B 1 374 ? 12.766 -23.906 -5.879 1 98.88 374 LEU B O 1
ATOM 7682 N N . TYR B 1 375 ? 12.367 -22.75 -4.012 1 98.81 375 TYR B N 1
ATOM 7683 C CA . TYR B 1 375 ? 12.164 -23.969 -3.248 1 98.81 375 TYR B CA 1
ATOM 7684 C C . TYR B 1 375 ? 10.93 -24.719 -3.73 1 98.81 375 TYR B C 1
ATOM 7686 O O . TYR B 1 375 ? 10.961 -25.938 -3.889 1 98.81 375 TYR B O 1
ATOM 7694 N N . THR B 1 376 ? 9.867 -24.016 -3.938 1 98.81 376 THR B N 1
ATOM 7695 C CA . THR B 1 376 ? 8.641 -24.625 -4.449 1 98.81 376 THR B CA 1
ATOM 7696 C C . THR B 1 376 ? 8.875 -25.219 -5.836 1 98.81 376 THR B C 1
ATOM 7698 O O . THR B 1 376 ? 8.422 -26.328 -6.125 1 98.81 376 THR B O 1
ATOM 7701 N N . ALA B 1 377 ? 9.586 -24.469 -6.664 1 98.56 377 ALA B N 1
ATOM 7702 C CA . ALA B 1 377 ? 9.945 -24.969 -7.988 1 98.56 377 ALA B CA 1
ATOM 7703 C C . ALA B 1 377 ? 10.781 -26.25 -7.879 1 98.56 377 ALA B C 1
ATOM 7705 O O . ALA B 1 377 ? 10.656 -27.141 -8.711 1 98.56 377 ALA B O 1
ATOM 7706 N N . TYR B 1 378 ? 11.672 -26.281 -6.898 1 98.69 378 TYR B N 1
ATOM 7707 C CA . TYR B 1 378 ? 12.492 -27.469 -6.668 1 98.69 378 TYR B CA 1
ATOM 7708 C C . TYR B 1 378 ? 11.625 -28.672 -6.336 1 98.69 378 TYR B C 1
ATOM 7710 O O . TYR B 1 378 ? 11.867 -29.781 -6.832 1 98.69 378 TYR B O 1
ATOM 7718 N N . ILE B 1 379 ? 10.625 -28.484 -5.508 1 98.56 379 ILE B N 1
ATOM 7719 C CA . ILE B 1 379 ? 9.68 -29.547 -5.207 1 98.56 379 ILE B CA 1
ATOM 7720 C C . ILE B 1 379 ? 9.016 -30.031 -6.492 1 98.56 379 ILE B C 1
ATOM 7722 O O . ILE B 1 379 ? 8.875 -31.234 -6.719 1 98.56 379 ILE B O 1
ATOM 7726 N N . GLN B 1 380 ? 8.617 -29.109 -7.367 1 97.12 380 GLN B N 1
ATOM 7727 C CA . GLN B 1 380 ? 8.016 -29.453 -8.648 1 97.12 380 GLN B CA 1
ATOM 7728 C C . GLN B 1 380 ? 8.992 -30.234 -9.523 1 97.12 380 GLN B C 1
ATOM 7730 O O . GLN B 1 380 ? 8.586 -31.141 -10.258 1 97.12 380 GLN B O 1
ATOM 7735 N N . GLU B 1 381 ? 10.227 -29.797 -9.477 1 97.06 381 GLU B N 1
ATOM 7736 C CA . GLU B 1 381 ? 11.281 -30.484 -10.203 1 97.06 381 GLU B CA 1
ATOM 7737 C C . GLU B 1 381 ? 11.422 -31.922 -9.727 1 97.06 381 GLU B C 1
ATOM 7739 O O . GLU B 1 381 ? 11.555 -32.844 -10.539 1 97.06 381 GLU B O 1
ATOM 7744 N N . LEU B 1 382 ? 11.383 -32.156 -8.43 1 97.88 382 LEU B N 1
ATOM 7745 C CA . LEU B 1 382 ? 11.438 -33.5 -7.875 1 97.88 382 LEU B CA 1
ATOM 7746 C C . LEU B 1 382 ? 10.227 -34.344 -8.32 1 97.88 382 LEU B C 1
ATOM 7748 O O . LEU B 1 382 ? 10.336 -35.531 -8.516 1 97.88 382 LEU B O 1
ATOM 7752 N N . VAL B 1 383 ? 9.094 -33.719 -8.492 1 97.06 383 VAL B N 1
ATOM 7753 C CA . VAL B 1 383 ? 7.918 -34.375 -9.023 1 97.06 383 VAL B CA 1
ATOM 7754 C C . VAL B 1 383 ? 8.203 -34.875 -10.438 1 97.06 383 VAL B C 1
ATOM 7756 O O . VAL B 1 383 ? 7.867 -36 -10.789 1 97.06 383 VAL B O 1
ATOM 7759 N N . GLN B 1 384 ? 8.836 -34 -11.305 1 95.44 384 GLN B N 1
ATOM 7760 C CA . GLN B 1 384 ? 9.203 -34.375 -12.664 1 95.44 384 GLN B CA 1
ATOM 7761 C C . GLN B 1 384 ? 10.094 -35.625 -12.656 1 95.44 384 GLN B C 1
ATOM 7763 O O . GLN B 1 384 ? 9.875 -36.562 -13.438 1 95.44 384 GLN B O 1
ATOM 7768 N N . ILE B 1 385 ? 11.062 -35.625 -11.781 1 96.94 385 ILE B N 1
ATOM 7769 C CA . ILE B 1 385 ? 12.031 -36.719 -11.688 1 96.94 385 ILE B CA 1
ATOM 7770 C C . ILE B 1 385 ? 11.328 -38 -11.219 1 96.94 385 ILE B C 1
ATOM 7772 O O . ILE B 1 385 ? 11.523 -39.062 -11.797 1 96.94 385 ILE B O 1
ATOM 7776 N N . ALA B 1 386 ? 10.5 -37.875 -10.18 1 97.88 386 ALA B N 1
ATOM 7777 C CA . ALA B 1 386 ? 9.781 -39.031 -9.656 1 97.88 386 ALA B CA 1
ATOM 7778 C C . ALA B 1 386 ? 8.859 -39.625 -10.711 1 97.88 386 ALA B C 1
ATOM 7780 O O . ALA B 1 386 ? 8.727 -40.844 -10.805 1 97.88 386 ALA B O 1
ATOM 7781 N N . LYS B 1 387 ? 8.203 -38.812 -11.508 1 95.44 387 LYS B N 1
ATOM 7782 C CA . LYS B 1 387 ? 7.348 -39.281 -12.586 1 95.44 387 LYS B CA 1
ATOM 7783 C C . LYS B 1 387 ? 8.156 -40.062 -13.633 1 95.44 387 LYS B C 1
ATOM 7785 O O . LYS B 1 387 ? 7.734 -41.125 -14.102 1 95.44 387 LYS B O 1
ATOM 7790 N N . PHE B 1 388 ? 9.242 -39.469 -14.039 1 94.81 388 PHE B N 1
ATOM 7791 C CA . PHE B 1 388 ? 10.117 -40.094 -15.016 1 94.81 388 PHE B CA 1
ATOM 7792 C C . PHE B 1 388 ? 10.578 -41.469 -14.523 1 94.81 388 PHE B C 1
ATOM 7794 O O . PHE B 1 388 ? 10.695 -42.406 -15.305 1 94.81 388 PHE B O 1
ATOM 7801 N N . GLU B 1 389 ? 10.789 -41.562 -13.195 1 96.88 389 GLU B N 1
ATOM 7802 C CA . GLU B 1 389 ? 11.273 -42.812 -12.594 1 96.88 389 GLU B CA 1
ATOM 7803 C C . GLU B 1 389 ? 10.125 -43.781 -12.328 1 96.88 389 GLU B C 1
ATOM 7805 O O . GLU B 1 389 ? 10.352 -44.938 -11.953 1 96.88 389 GLU B O 1
ATOM 7810 N N . GLY B 1 390 ? 8.977 -43.375 -12.445 1 96.5 390 GLY B N 1
ATOM 7811 C CA . GLY B 1 390 ? 7.809 -44.219 -12.242 1 96.5 390 GLY B CA 1
ATOM 7812 C C . GLY B 1 390 ? 7.488 -44.469 -10.781 1 96.5 390 GLY B C 1
ATOM 7813 O O . GLY B 1 390 ? 6.832 -45.469 -10.445 1 96.5 390 GLY B O 1
ATOM 7814 N N . ASN B 1 391 ? 7.949 -43.625 -9.938 1 97.5 391 ASN B N 1
ATOM 7815 C CA . ASN B 1 391 ? 7.699 -43.75 -8.508 1 97.5 391 ASN B CA 1
ATOM 7816 C C . ASN B 1 391 ? 6.426 -43 -8.094 1 97.5 391 ASN B C 1
ATOM 7818 O O . ASN B 1 391 ? 6.488 -41.906 -7.594 1 97.5 391 ASN B O 1
ATOM 7822 N N . THR B 1 392 ? 5.355 -43.625 -8.086 1 97.38 392 THR B N 1
ATOM 7823 C CA . THR B 1 392 ? 4.039 -43 -7.922 1 97.38 392 THR B CA 1
ATOM 7824 C C . THR B 1 392 ? 3.85 -42.5 -6.496 1 97.38 392 THR B C 1
ATOM 7826 O O . THR B 1 392 ? 3.223 -41.469 -6.273 1 97.38 392 THR B O 1
ATOM 7829 N N . GLU B 1 393 ? 4.363 -43.25 -5.562 1 97.12 393 GLU B N 1
ATOM 7830 C CA . GLU B 1 393 ? 4.23 -42.875 -4.164 1 97.12 393 GLU B CA 1
ATOM 7831 C C . GLU B 1 393 ? 4.957 -41.562 -3.895 1 97.12 393 GLU B C 1
ATOM 7833 O O . GLU B 1 393 ? 4.434 -40.656 -3.209 1 97.12 393 GLU B O 1
ATOM 7838 N N . GLU B 1 394 ? 6.121 -41.469 -4.434 1 97.5 394 GLU B N 1
ATOM 7839 C CA . GLU B 1 394 ? 6.906 -40.25 -4.266 1 97.5 394 GLU B CA 1
ATOM 7840 C C . GLU B 1 394 ? 6.266 -39.062 -4.992 1 97.5 394 GLU B C 1
ATOM 7842 O O . GLU B 1 394 ? 6.305 -37.938 -4.508 1 97.5 394 GLU B O 1
ATOM 7847 N N . VAL B 1 395 ? 5.707 -39.312 -6.141 1 97.88 395 VAL B N 1
ATOM 7848 C CA . VAL B 1 395 ? 4.996 -38.281 -6.883 1 97.88 395 VAL B CA 1
ATOM 7849 C C . VAL B 1 395 ? 3.867 -37.719 -6.027 1 97.88 395 VAL B C 1
ATOM 7851 O O . VAL B 1 395 ? 3.746 -36.5 -5.879 1 97.88 395 VAL B O 1
ATOM 7854 N N . ASP B 1 396 ? 3.117 -38.594 -5.422 1 97.31 396 ASP B N 1
ATOM 7855 C CA . ASP B 1 396 ? 1.974 -38.188 -4.613 1 97.31 396 ASP B CA 1
ATOM 7856 C C . ASP B 1 396 ? 2.42 -37.344 -3.416 1 97.31 396 ASP B C 1
ATOM 7858 O O . ASP B 1 396 ? 1.813 -36.344 -3.109 1 97.31 396 ASP B O 1
ATOM 7862 N N . ARG B 1 397 ? 3.445 -37.812 -2.775 1 97.44 397 ARG B N 1
ATOM 7863 C CA . ARG B 1 397 ? 3.967 -37.125 -1.608 1 97.44 397 ARG B CA 1
ATOM 7864 C C . ARG B 1 397 ? 4.457 -35.719 -1.982 1 97.44 397 ARG B C 1
ATOM 7866 O O . ARG B 1 397 ? 4.121 -34.75 -1.314 1 97.44 397 ARG B O 1
ATOM 7873 N N . LEU B 1 398 ? 5.211 -35.594 -3.035 1 98.31 398 LEU B N 1
ATOM 7874 C CA . LEU B 1 398 ? 5.809 -34.344 -3.463 1 98.31 398 LEU B CA 1
ATOM 7875 C C . LEU B 1 398 ? 4.738 -33.375 -3.971 1 98.31 398 LEU B C 1
ATOM 7877 O O . LEU B 1 398 ? 4.84 -32.156 -3.768 1 98.31 398 LEU B O 1
ATOM 7881 N N . GLU B 1 399 ? 3.746 -33.906 -4.613 1 97.06 399 GLU B N 1
ATOM 7882 C CA . GLU B 1 399 ? 2.654 -33.062 -5.098 1 97.06 399 GLU B CA 1
ATOM 7883 C C . GLU B 1 399 ? 1.891 -32.438 -3.938 1 97.06 399 GLU B C 1
ATOM 7885 O O . GLU B 1 399 ? 1.453 -31.281 -4.027 1 97.06 399 GLU B O 1
ATOM 7890 N N . ARG B 1 400 ? 1.756 -33.156 -2.859 1 97.69 400 ARG B N 1
ATOM 7891 C CA . ARG B 1 400 ? 1.091 -32.594 -1.681 1 97.69 400 ARG B CA 1
ATOM 7892 C C . ARG B 1 400 ? 1.917 -31.484 -1.054 1 97.69 400 ARG B C 1
ATOM 7894 O O . ARG B 1 400 ? 1.364 -30.5 -0.572 1 97.69 400 ARG B O 1
ATOM 7901 N N . ILE B 1 401 ? 3.215 -31.625 -1.054 1 98.44 401 ILE B N 1
ATOM 7902 C CA . ILE B 1 401 ? 4.094 -30.578 -0.536 1 98.44 401 ILE B CA 1
ATOM 7903 C C . ILE B 1 401 ? 4.02 -29.344 -1.434 1 98.44 401 ILE B C 1
ATOM 7905 O O . ILE B 1 401 ? 3.959 -28.219 -0.943 1 98.44 401 ILE B O 1
ATOM 7909 N N . ASN B 1 402 ? 4.039 -29.625 -2.752 1 97.88 402 ASN B N 1
ATOM 7910 C CA . ASN B 1 402 ? 3.861 -28.531 -3.697 1 97.88 402 ASN B CA 1
ATOM 7911 C C . ASN B 1 402 ? 2.553 -27.797 -3.449 1 97.88 402 ASN B C 1
ATOM 7913 O O . ASN B 1 402 ? 2.531 -26.562 -3.428 1 97.88 402 ASN B O 1
ATOM 7917 N N . ASP B 1 403 ? 1.485 -28.531 -3.266 1 96.81 403 ASP B N 1
ATOM 7918 C CA . ASP B 1 403 ? 0.165 -27.953 -3.033 1 96.81 403 ASP B CA 1
ATOM 7919 C C . ASP B 1 403 ? 0.157 -27.094 -1.773 1 96.81 403 ASP B C 1
ATOM 7921 O O . ASP B 1 403 ? -0.502 -26.047 -1.731 1 96.81 403 ASP B O 1
ATOM 7925 N N . LEU B 1 404 ? 0.874 -27.516 -0.76 1 98.25 404 LEU B N 1
ATOM 7926 C CA . LEU B 1 404 ? 0.98 -26.766 0.491 1 98.25 404 LEU B CA 1
ATOM 7927 C C . LEU B 1 404 ? 1.688 -25.438 0.274 1 98.25 404 LEU B C 1
ATOM 7929 O O . LEU B 1 404 ? 1.31 -24.422 0.868 1 98.25 404 LEU B O 1
ATOM 7933 N N . MET B 1 405 ? 2.705 -25.391 -0.594 1 98.62 405 MET B N 1
ATOM 7934 C CA . MET B 1 405 ? 3.584 -24.234 -0.747 1 98.62 405 MET B CA 1
ATOM 7935 C C . MET B 1 405 ? 2.941 -23.172 -1.64 1 98.62 405 MET B C 1
ATOM 7937 O O . MET B 1 405 ? 3.217 -21.984 -1.494 1 98.62 405 MET B O 1
ATOM 7941 N N . LEU B 1 406 ? 2.041 -23.547 -2.508 1 98.06 406 LEU B N 1
ATOM 7942 C CA . LEU B 1 406 ? 1.529 -22.656 -3.549 1 98.06 406 LEU B CA 1
ATOM 7943 C C . LEU B 1 406 ? 0.766 -21.484 -2.941 1 98.06 406 LEU B C 1
ATOM 7945 O O . LEU B 1 406 ? 0.972 -20.344 -3.334 1 98.06 406 LEU B O 1
ATOM 7949 N N . PRO B 1 407 ? -0.118 -21.734 -1.908 1 98.12 407 PRO B N 1
ATOM 7950 C CA . PRO B 1 407 ? -0.776 -20.594 -1.287 1 98.12 407 PRO B CA 1
ATOM 7951 C C . PRO B 1 407 ? 0.21 -19.641 -0.614 1 98.12 407 PRO B C 1
ATOM 7953 O O . PRO B 1 407 ? -0.023 -18.422 -0.573 1 98.12 407 PRO B O 1
ATOM 7956 N N . LEU B 1 408 ? 1.33 -20.172 -0.11 1 98.62 408 LEU B N 1
ATOM 7957 C CA . LEU B 1 408 ? 2.357 -19.328 0.5 1 98.62 408 LEU B CA 1
ATOM 7958 C C . LEU B 1 408 ? 3.037 -18.453 -0.546 1 98.62 408 LEU B C 1
ATOM 7960 O O . LEU B 1 408 ? 3.193 -17.25 -0.344 1 98.62 408 LEU B O 1
ATOM 7964 N N . VAL B 1 409 ? 3.383 -19.078 -1.666 1 98.62 409 VAL B N 1
ATOM 7965 C CA . VAL B 1 409 ? 4.062 -18.375 -2.744 1 98.62 409 VAL B CA 1
ATOM 7966 C C . VAL B 1 409 ? 3.17 -17.25 -3.268 1 98.62 409 VAL B C 1
ATOM 7968 O O . VAL B 1 409 ? 3.613 -16.109 -3.4 1 98.62 409 VAL B O 1
ATOM 7971 N N . LYS B 1 410 ? 1.934 -17.594 -3.498 1 98.38 410 LYS B N 1
ATOM 7972 C CA . LYS B 1 410 ? 0.999 -16.625 -4.055 1 98.38 410 LYS B CA 1
ATOM 7973 C C . LYS B 1 410 ? 0.721 -15.492 -3.066 1 98.38 410 LYS B C 1
ATOM 7975 O O . LYS B 1 410 ? 0.855 -14.312 -3.404 1 98.38 410 LYS B O 1
ATOM 7980 N N . ALA B 1 411 ? 0.407 -15.828 -1.828 1 98.44 411 ALA B N 1
ATOM 7981 C CA . ALA B 1 411 ? -0.044 -14.844 -0.852 1 98.44 411 ALA B CA 1
ATOM 7982 C C . ALA B 1 411 ? 1.116 -13.969 -0.379 1 98.44 411 ALA B C 1
ATOM 7984 O O . ALA B 1 411 ? 0.993 -12.75 -0.315 1 98.44 411 ALA B O 1
ATOM 7985 N N . CYS B 1 412 ? 2.264 -14.555 -0.059 1 98.44 412 CYS B N 1
ATOM 7986 C CA . CYS B 1 412 ? 3.395 -13.773 0.435 1 98.44 412 CYS B CA 1
ATOM 7987 C C . CYS B 1 412 ? 4.066 -13.008 -0.698 1 98.44 412 CYS B C 1
ATOM 7989 O O . CYS B 1 412 ? 4.477 -11.859 -0.518 1 98.44 412 CYS B O 1
ATOM 7991 N N . GLY B 1 413 ? 4.176 -13.688 -1.873 1 98.5 413 GLY B N 1
ATOM 7992 C CA . GLY B 1 413 ? 4.719 -12.984 -3.023 1 98.5 413 GLY B CA 1
ATOM 7993 C C . GLY B 1 413 ? 3.949 -11.727 -3.375 1 98.5 413 GLY B C 1
ATOM 7994 O O . GLY B 1 413 ? 4.547 -10.688 -3.66 1 98.5 413 GLY B O 1
ATOM 7995 N N . SER B 1 414 ? 2.635 -11.789 -3.256 1 98.38 414 SER B N 1
ATOM 7996 C CA . SER B 1 414 ? 1.791 -10.672 -3.652 1 98.38 414 SER B CA 1
ATOM 7997 C C . SER B 1 414 ? 1.671 -9.641 -2.529 1 98.38 414 SER B C 1
ATOM 7999 O O . SER B 1 414 ? 1.995 -8.469 -2.717 1 98.38 414 SER B O 1
ATOM 8001 N N . GLU B 1 415 ? 1.332 -10.086 -1.282 1 98.56 415 GLU B N 1
ATOM 8002 C CA . GLU B 1 415 ? 1.045 -9.172 -0.176 1 98.56 415 GLU B CA 1
ATOM 8003 C C . GLU B 1 415 ? 2.305 -8.445 0.279 1 98.56 415 GLU B C 1
ATOM 8005 O O . GLU B 1 415 ? 2.281 -7.227 0.489 1 98.56 415 GLU B O 1
ATOM 8010 N N . ARG B 1 416 ? 3.4 -9.195 0.468 1 98.69 416 ARG B N 1
ATOM 8011 C CA . ARG B 1 416 ? 4.629 -8.562 0.929 1 98.69 416 ARG B CA 1
ATOM 8012 C C . ARG B 1 416 ? 5.188 -7.613 -0.13 1 98.69 416 ARG B C 1
ATOM 8014 O O . ARG B 1 416 ? 5.652 -6.516 0.192 1 98.69 416 ARG B O 1
ATOM 8021 N N . ALA B 1 417 ? 5.125 -7.996 -1.351 1 98.69 417 ALA B N 1
ATOM 8022 C CA . ALA B 1 417 ? 5.613 -7.141 -2.428 1 98.69 417 ALA B CA 1
ATOM 8023 C C . ALA B 1 417 ? 4.836 -5.828 -2.486 1 98.69 417 ALA B C 1
ATOM 8025 O O . ALA B 1 417 ? 5.422 -4.746 -2.426 1 98.69 417 ALA B O 1
ATOM 8026 N N . TYR B 1 418 ? 3.482 -5.914 -2.541 1 98.69 418 TYR B N 1
ATOM 8027 C CA . TYR B 1 418 ? 2.66 -4.715 -2.637 1 98.69 418 TYR B CA 1
ATOM 8028 C C . TYR B 1 418 ? 2.963 -3.752 -1.495 1 98.69 418 TYR B C 1
ATOM 8030 O O . TYR B 1 418 ? 3.18 -2.559 -1.722 1 98.69 418 TYR B O 1
ATOM 8038 N N . THR B 1 419 ? 3.006 -4.312 -0.284 1 98.56 419 THR B N 1
ATOM 8039 C CA . THR B 1 419 ? 3.189 -3.475 0.897 1 98.56 419 THR B CA 1
ATOM 8040 C C . THR B 1 419 ? 4.566 -2.812 0.882 1 98.56 419 THR B C 1
ATOM 8042 O O . THR B 1 419 ? 4.676 -1.598 1.066 1 98.56 419 THR B O 1
ATOM 8045 N N . LEU B 1 420 ? 5.613 -3.555 0.551 1 98.75 420 LEU B N 1
ATOM 8046 C CA . LEU B 1 420 ? 6.977 -3.047 0.666 1 98.75 420 LEU B CA 1
ATOM 8047 C C . LEU B 1 420 ? 7.289 -2.07 -0.463 1 98.75 420 LEU B C 1
ATOM 8049 O O . LEU B 1 420 ? 8.039 -1.113 -0.271 1 98.75 420 LEU B O 1
ATOM 8053 N N . ILE B 1 421 ? 6.734 -2.297 -1.666 1 98.81 421 ILE B N 1
ATOM 8054 C CA . ILE B 1 421 ? 6.973 -1.373 -2.77 1 98.81 421 ILE B CA 1
ATOM 8055 C C . ILE B 1 421 ? 6.438 0.011 -2.408 1 98.81 421 ILE B C 1
ATOM 8057 O O . ILE B 1 421 ? 7.086 1.023 -2.68 1 98.81 421 ILE B O 1
ATOM 8061 N N . GLY B 1 422 ? 5.305 0.016 -1.753 1 98.38 422 GLY B N 1
ATOM 8062 C CA . GLY B 1 422 ? 4.695 1.278 -1.37 1 98.38 422 GLY B CA 1
ATOM 8063 C C . GLY B 1 422 ? 5.316 1.893 -0.131 1 98.38 422 GLY B C 1
ATOM 8064 O O . GLY B 1 422 ? 5.605 3.09 -0.105 1 98.38 422 GLY B O 1
ATOM 8065 N N . THR B 1 423 ? 5.641 1.113 0.907 1 98.25 423 THR B N 1
ATOM 8066 C CA . THR B 1 423 ? 6.008 1.646 2.215 1 98.25 423 THR B CA 1
ATOM 8067 C C . THR B 1 423 ? 7.52 1.824 2.322 1 98.25 423 THR B C 1
ATOM 8069 O O . THR B 1 423 ? 8.008 2.537 3.203 1 98.25 423 THR B O 1
ATOM 8072 N N . GLU B 1 424 ? 8.305 1.118 1.396 1 98.62 424 GLU B N 1
ATOM 8073 C CA . GLU B 1 424 ? 9.758 1.173 1.526 1 98.62 424 GLU B CA 1
ATOM 8074 C C . GLU B 1 424 ? 10.406 1.649 0.232 1 98.62 424 GLU B C 1
ATOM 8076 O O . GLU B 1 424 ? 11.078 2.684 0.214 1 98.62 424 GLU B O 1
ATOM 8081 N N . SER B 1 425 ? 10.148 0.976 -0.887 1 98.81 425 SER B N 1
ATOM 8082 C CA . SER B 1 425 ? 10.836 1.301 -2.131 1 98.81 425 SER B CA 1
ATOM 8083 C C . SER B 1 425 ? 10.523 2.725 -2.58 1 98.81 425 SER B C 1
ATOM 8085 O O . SER B 1 425 ? 11.438 3.51 -2.846 1 98.81 425 SER B O 1
ATOM 8087 N N . LEU B 1 426 ? 9.242 2.994 -2.631 1 98.69 426 LEU B N 1
ATOM 8088 C CA . LEU B 1 426 ? 8.836 4.328 -3.064 1 98.69 426 LEU B CA 1
ATOM 8089 C C . LEU B 1 426 ? 9.328 5.391 -2.086 1 98.69 426 LEU B C 1
ATOM 8091 O O . LEU B 1 426 ? 9.727 6.48 -2.498 1 98.69 426 LEU B O 1
ATOM 8095 N N . GLN B 1 427 ? 9.383 5.086 -0.791 1 97.94 427 GLN B N 1
ATOM 8096 C CA . GLN B 1 427 ? 9.797 6.02 0.254 1 97.94 427 GLN B CA 1
ATOM 8097 C C . GLN B 1 427 ? 11.234 6.473 0.053 1 97.94 427 GLN B C 1
ATOM 8099 O O . GLN B 1 427 ? 11.594 7.602 0.395 1 97.94 427 GLN B O 1
ATOM 8104 N N . CYS B 1 428 ? 12.062 5.609 -0.523 1 97.81 428 CYS B N 1
ATOM 8105 C CA . CYS B 1 428 ? 13.461 5.941 -0.749 1 97.81 428 CYS B CA 1
ATOM 8106 C C . CYS B 1 428 ? 13.602 7.086 -1.744 1 97.81 428 CYS B C 1
ATOM 8108 O O . CYS B 1 428 ? 14.562 7.852 -1.688 1 97.81 428 CYS B O 1
ATOM 8110 N N . PHE B 1 429 ? 12.562 7.27 -2.586 1 97.38 429 PHE B N 1
ATOM 8111 C CA . PHE B 1 429 ? 12.594 8.312 -3.607 1 97.38 429 PHE B CA 1
ATOM 8112 C C . PHE B 1 429 ? 11.992 9.609 -3.072 1 97.38 429 PHE B C 1
ATOM 8114 O O . PHE B 1 429 ? 12.172 10.672 -3.672 1 97.38 429 PHE B O 1
ATOM 8121 N N . GLY B 1 430 ? 11.273 9.547 -1.919 1 96.38 430 GLY B N 1
ATOM 8122 C CA . GLY B 1 430 ? 10.492 10.703 -1.504 1 96.38 430 GLY B CA 1
ATOM 8123 C C . GLY B 1 430 ? 9.445 11.109 -2.525 1 96.38 430 GLY B C 1
ATOM 8124 O O . GLY B 1 430 ? 8.766 10.258 -3.104 1 96.38 430 GLY B O 1
ATOM 8125 N N . GLY B 1 431 ? 9.281 12.391 -2.73 1 96.56 431 GLY B N 1
ATOM 8126 C CA . GLY B 1 431 ? 8.297 12.898 -3.664 1 96.56 431 GLY B CA 1
ATOM 8127 C C . GLY B 1 431 ? 8.523 12.43 -5.09 1 96.56 431 GLY B C 1
ATOM 8128 O O . GLY B 1 431 ? 7.566 12.25 -5.848 1 96.56 431 GLY B O 1
ATOM 8129 N N . SER B 1 432 ? 9.797 12.195 -5.434 1 96.88 432 SER B N 1
ATOM 8130 C CA . SER B 1 432 ? 10.125 11.766 -6.789 1 96.88 432 SER B CA 1
ATOM 8131 C C . SER B 1 432 ? 9.508 10.406 -7.098 1 96.88 432 SER B C 1
ATOM 8133 O O . SER B 1 432 ? 9.148 10.125 -8.242 1 96.88 432 SER B O 1
ATOM 8135 N N . GLY B 1 433 ? 9.422 9.562 -6.086 1 97.62 433 GLY B N 1
ATOM 8136 C CA . GLY B 1 433 ? 8.867 8.234 -6.285 1 97.62 433 GLY B CA 1
ATOM 8137 C C . GLY B 1 433 ? 7.395 8.25 -6.664 1 97.62 433 GLY B C 1
ATOM 8138 O O . GLY B 1 433 ? 6.867 7.254 -7.156 1 97.62 433 GLY B O 1
ATOM 8139 N N . TYR B 1 434 ? 6.727 9.383 -6.422 1 98.06 434 TYR B N 1
ATOM 8140 C CA . TYR B 1 434 ? 5.297 9.531 -6.668 1 98.06 434 TYR B CA 1
ATOM 8141 C C . TYR B 1 434 ? 5.031 9.961 -8.109 1 98.06 434 TYR B C 1
ATOM 8143 O O . TYR B 1 434 ? 3.883 9.984 -8.555 1 98.06 434 TYR B O 1
ATOM 8151 N N . LEU B 1 435 ? 6.098 10.289 -8.875 1 97.81 435 LEU B N 1
ATOM 8152 C CA . LEU B 1 435 ? 5.988 10.82 -10.234 1 97.81 435 LEU B CA 1
ATOM 8153 C C . LEU B 1 435 ? 6.141 9.703 -11.258 1 97.81 435 LEU B C 1
ATOM 8155 O O . LEU B 1 435 ? 6.785 8.688 -10.992 1 97.81 435 LEU B O 1
ATOM 8159 N N . GLN B 1 436 ? 5.625 9.891 -12.383 1 96.56 436 GLN B N 1
ATOM 8160 C CA . GLN B 1 436 ? 5.668 8.93 -13.477 1 96.56 436 GLN B CA 1
ATOM 8161 C C . GLN B 1 436 ? 7.066 8.844 -14.078 1 96.56 436 GLN B C 1
ATOM 8163 O O . GLN B 1 436 ? 7.359 7.93 -14.859 1 96.56 436 GLN B O 1
ATOM 8168 N N . ASP B 1 437 ? 8.008 9.703 -13.578 1 95.06 437 ASP B N 1
ATOM 8169 C CA . ASP B 1 437 ? 9.367 9.75 -14.102 1 95.06 437 ASP B CA 1
ATOM 8170 C C . ASP B 1 437 ? 10.164 8.523 -13.672 1 95.06 437 ASP B C 1
ATOM 8172 O O . ASP B 1 437 ? 11.188 8.195 -14.281 1 95.06 437 ASP B O 1
ATOM 8176 N N . TYR B 1 438 ? 9.773 7.891 -12.633 1 96.06 438 TYR B N 1
ATOM 8177 C CA . TYR B 1 438 ? 10.391 6.664 -12.148 1 96.06 438 TYR B CA 1
ATOM 8178 C C . TYR B 1 438 ? 9.422 5.488 -12.242 1 96.06 438 TYR B C 1
ATOM 8180 O O . TYR B 1 438 ? 8.203 5.676 -12.195 1 96.06 438 TYR B O 1
ATOM 8188 N N . PRO B 1 439 ? 9.945 4.289 -12.375 1 97.25 439 PRO B N 1
ATOM 8189 C CA . PRO B 1 439 ? 9.047 3.146 -12.562 1 97.25 439 PRO B CA 1
ATOM 8190 C C . PRO B 1 439 ? 8.297 2.768 -11.289 1 97.25 439 PRO B C 1
ATOM 8192 O O . PRO B 1 439 ? 7.312 2.021 -11.352 1 97.25 439 PRO B O 1
ATOM 8195 N N . ILE B 1 440 ? 8.711 3.334 -10.188 1 97.94 440 ILE B N 1
ATOM 8196 C CA . ILE B 1 440 ? 8.258 2.896 -8.875 1 97.94 440 ILE B CA 1
ATOM 8197 C C . ILE B 1 440 ? 6.758 3.158 -8.727 1 97.94 440 ILE B C 1
ATOM 8199 O O . ILE B 1 440 ? 6.031 2.344 -8.156 1 97.94 440 ILE B O 1
ATOM 8203 N N . GLU B 1 441 ? 6.293 4.328 -9.18 1 97.62 441 GLU B N 1
ATOM 8204 C CA . GLU B 1 441 ? 4.871 4.648 -9.062 1 97.62 441 GLU B CA 1
ATOM 8205 C C . GLU B 1 441 ? 4.012 3.617 -9.781 1 97.62 441 GLU B C 1
ATOM 8207 O O . GLU B 1 441 ? 2.982 3.186 -9.258 1 97.62 441 GLU B O 1
ATOM 8212 N N . GLN B 1 442 ? 4.387 3.158 -10.992 1 98.12 442 GLN B N 1
ATOM 8213 C CA . GLN B 1 442 ? 3.658 2.137 -11.734 1 98.12 442 GLN B CA 1
ATOM 8214 C C . GLN B 1 442 ? 3.744 0.782 -11.039 1 98.12 442 GLN B C 1
ATOM 8216 O O . GLN B 1 442 ? 2.781 0.012 -11.047 1 98.12 442 GLN B O 1
ATOM 8221 N N . TYR B 1 443 ? 4.961 0.418 -10.422 1 98.75 443 TYR B N 1
ATOM 8222 C CA . TYR B 1 443 ? 5.113 -0.828 -9.68 1 98.75 443 TYR B CA 1
ATOM 8223 C C . TYR B 1 443 ? 4.094 -0.915 -8.547 1 98.75 443 TYR B C 1
ATOM 8225 O O . TYR B 1 443 ? 3.51 -1.975 -8.312 1 98.75 443 TYR B O 1
ATOM 8233 N N . VAL B 1 444 ? 3.85 0.219 -7.887 1 98.56 444 VAL B N 1
ATOM 8234 C CA . VAL B 1 444 ? 2.891 0.247 -6.789 1 98.56 444 VAL B CA 1
ATOM 8235 C C . VAL B 1 444 ? 1.499 -0.107 -7.309 1 98.56 444 VAL B C 1
ATOM 8237 O O . VAL B 1 444 ? 0.818 -0.965 -6.742 1 98.56 444 VAL B O 1
ATOM 8240 N N . ARG B 1 445 ? 1.09 0.464 -8.375 1 98.38 445 ARG B N 1
ATOM 8241 C CA . ARG B 1 445 ? -0.243 0.234 -8.922 1 98.38 445 ARG B CA 1
ATOM 8242 C C . ARG B 1 445 ? -0.369 -1.18 -9.477 1 98.38 445 ARG B C 1
ATOM 8244 O O . ARG B 1 445 ? -1.346 -1.878 -9.203 1 98.38 445 ARG B O 1
ATOM 8251 N N . ASP B 1 446 ? 0.655 -1.625 -10.172 1 98.44 446 ASP B N 1
ATOM 8252 C CA . ASP B 1 446 ? 0.604 -2.904 -10.875 1 98.44 446 ASP B CA 1
ATOM 8253 C C . ASP B 1 446 ? 0.652 -4.07 -9.891 1 98.44 446 ASP B C 1
ATOM 8255 O O . ASP B 1 446 ? 0.135 -5.152 -10.172 1 98.44 446 ASP B O 1
ATOM 8259 N N . SER B 1 447 ? 1.268 -3.902 -8.766 1 98.56 447 SER B N 1
ATOM 8260 C CA . SER B 1 447 ? 1.483 -5.016 -7.844 1 98.56 447 SER B CA 1
ATOM 8261 C C . SER B 1 447 ? 0.22 -5.328 -7.051 1 98.56 447 SER B C 1
ATOM 8263 O O . SER B 1 447 ? 0.06 -6.441 -6.543 1 98.56 447 SER B O 1
ATOM 8265 N N . LYS B 1 448 ? -0.699 -4.379 -6.977 1 98.56 448 LYS B N 1
ATOM 8266 C CA . LYS B 1 448 ? -1.855 -4.547 -6.098 1 98.56 448 LYS B CA 1
ATOM 8267 C C . LYS B 1 448 ? -2.762 -5.672 -6.594 1 98.56 448 LYS B C 1
ATOM 8269 O O . LYS B 1 448 ? -3.336 -6.41 -5.793 1 98.56 448 LYS B O 1
ATOM 8274 N N . ILE B 1 449 ? -2.889 -5.852 -7.859 1 98.44 449 ILE B N 1
ATOM 8275 C CA . ILE B 1 449 ? -3.795 -6.84 -8.438 1 98.44 449 ILE B CA 1
ATOM 8276 C C . ILE B 1 449 ? -3.373 -8.242 -8.008 1 98.44 449 ILE B C 1
ATOM 8278 O O . ILE B 1 449 ? -4.211 -9.141 -7.883 1 98.44 449 ILE B O 1
ATOM 8282 N N . ASP B 1 450 ? -2.088 -8.414 -7.699 1 98.5 450 ASP B N 1
ATOM 8283 C CA . ASP B 1 450 ? -1.538 -9.727 -7.383 1 98.5 450 ASP B CA 1
ATOM 8284 C C . ASP B 1 450 ? -2.143 -10.281 -6.094 1 98.5 450 ASP B C 1
ATOM 8286 O O . ASP B 1 450 ? -2.168 -11.492 -5.887 1 98.5 450 ASP B O 1
ATOM 8290 N N . THR B 1 451 ? -2.666 -9.438 -5.25 1 98.38 451 THR B N 1
ATOM 8291 C CA . THR B 1 451 ? -3.262 -9.875 -3.994 1 98.38 451 THR B CA 1
ATOM 8292 C C . THR B 1 451 ? -4.715 -10.289 -4.199 1 98.38 451 THR B C 1
ATOM 8294 O O . THR B 1 451 ? -5.363 -10.789 -3.277 1 98.38 451 THR B O 1
ATOM 8297 N N . LEU B 1 452 ? -5.254 -10.109 -5.418 1 97.69 452 LEU B N 1
ATOM 8298 C CA . LEU B 1 452 ? -6.684 -10.273 -5.664 1 97.69 452 LEU B CA 1
ATOM 8299 C C . LEU B 1 452 ? -6.941 -11.469 -6.578 1 97.69 452 LEU B C 1
ATOM 8301 O O . LEU B 1 452 ? -7.656 -12.398 -6.203 1 97.69 452 LEU B O 1
ATOM 8305 N N . TYR B 1 453 ? -6.336 -11.414 -7.758 1 95.62 453 TYR B N 1
ATOM 8306 C CA . TYR B 1 453 ? -6.668 -12.445 -8.734 1 95.62 453 TYR B CA 1
ATOM 8307 C C . TYR B 1 453 ? -6.031 -13.781 -8.359 1 95.62 453 TYR B C 1
ATOM 8309 O O . TYR B 1 453 ? -5.246 -13.852 -7.414 1 95.62 453 TYR B O 1
ATOM 8317 N N . GLU B 1 454 ? -6.531 -14.875 -8.945 1 93.12 454 GLU B N 1
ATOM 8318 C CA . GLU B 1 454 ? -6.137 -16.25 -8.656 1 93.12 454 GLU B CA 1
ATOM 8319 C C . GLU B 1 454 ? -6.418 -16.609 -7.203 1 93.12 454 GLU B C 1
ATOM 8321 O O . GLU B 1 454 ? -5.699 -17.422 -6.609 1 93.12 454 GLU B O 1
ATOM 8326 N N . GLY B 1 455 ? -7.465 -15.977 -6.641 1 93.06 455 GLY B N 1
ATOM 8327 C CA . GLY B 1 455 ? -7.836 -16.156 -5.246 1 93.06 455 GLY B CA 1
ATOM 8328 C C . GLY B 1 455 ? -7.266 -15.086 -4.332 1 93.06 455 GLY B C 1
ATOM 8329 O O . GLY B 1 455 ? -6.047 -14.906 -4.266 1 93.06 455 GLY B O 1
ATOM 8330 N N . THR B 1 456 ? -8.156 -14.344 -3.662 1 95.94 456 THR B N 1
ATOM 8331 C CA . THR B 1 456 ? -7.707 -13.336 -2.709 1 95.94 456 THR B CA 1
ATOM 8332 C C . THR B 1 456 ? -6.879 -13.977 -1.594 1 95.94 456 THR B C 1
ATOM 8334 O O . THR B 1 456 ? -6.852 -15.203 -1.46 1 95.94 456 THR B O 1
ATOM 8337 N N . THR B 1 457 ? -6.223 -13.195 -0.843 1 97.38 457 THR B N 1
ATOM 8338 C CA . THR B 1 457 ? -5.426 -13.688 0.279 1 97.38 457 THR B CA 1
ATOM 8339 C C . THR B 1 457 ? -6.301 -14.453 1.266 1 97.38 457 THR B C 1
ATOM 8341 O O . THR B 1 457 ? -5.871 -15.461 1.833 1 97.38 457 THR B O 1
ATOM 8344 N N . ALA B 1 458 ? -7.539 -14.047 1.479 1 96.69 458 ALA B N 1
ATOM 8345 C CA . ALA B 1 458 ? -8.461 -14.734 2.373 1 96.69 458 ALA B CA 1
ATOM 8346 C C . ALA B 1 458 ? -8.789 -16.125 1.85 1 96.69 458 ALA B C 1
ATOM 8348 O O . ALA B 1 458 ? -8.867 -17.094 2.623 1 96.69 458 ALA B O 1
ATOM 8349 N N . ILE B 1 459 ? -8.992 -16.203 0.5 1 95.56 459 ILE B N 1
ATOM 8350 C CA . ILE B 1 459 ? -9.273 -17.484 -0.122 1 95.56 459 ILE B CA 1
ATOM 8351 C C . ILE B 1 459 ? -8.055 -18.406 -0.005 1 95.56 459 ILE B C 1
ATOM 8353 O O . ILE B 1 459 ? -8.188 -19.594 0.284 1 95.56 459 ILE B O 1
ATOM 8357 N N . GLN B 1 460 ? -6.875 -17.828 -0.221 1 97.5 460 GLN B N 1
ATOM 8358 C CA . GLN B 1 460 ? -5.641 -18.594 -0.062 1 97.5 460 GLN B CA 1
ATOM 8359 C C . GLN B 1 460 ? -5.492 -19.109 1.367 1 97.5 460 GLN B C 1
ATOM 8361 O O . GLN B 1 460 ? -5.016 -20.219 1.586 1 97.5 460 GLN B O 1
ATOM 8366 N N . GLY B 1 461 ? -5.863 -18.219 2.344 1 98.19 461 GLY B N 1
ATOM 8367 C CA . GLY B 1 461 ? -5.789 -18.641 3.736 1 98.19 461 GLY B CA 1
ATOM 8368 C C . GLY B 1 461 ? -6.684 -19.812 4.055 1 98.19 461 GLY B C 1
ATOM 8369 O O . GLY B 1 461 ? -6.262 -20.75 4.734 1 98.19 461 GLY B O 1
ATOM 8370 N N . MET B 1 462 ? -7.914 -19.812 3.578 1 96.94 462 MET B N 1
ATOM 8371 C CA . MET B 1 462 ? -8.844 -20.922 3.775 1 96.94 462 MET B CA 1
ATOM 8372 C C . MET B 1 462 ? -8.344 -22.188 3.084 1 96.94 462 MET B C 1
ATOM 8374 O O . MET B 1 462 ? -8.422 -23.281 3.648 1 96.94 462 MET B O 1
ATOM 8378 N N . ASP B 1 463 ? -7.84 -21.953 1.87 1 95.75 463 ASP B N 1
ATOM 8379 C CA . ASP B 1 463 ? -7.289 -23.094 1.129 1 95.75 463 ASP B CA 1
ATOM 8380 C C . ASP B 1 463 ? -6.109 -23.719 1.872 1 95.75 463 ASP B C 1
ATOM 8382 O O . ASP B 1 463 ? -6.027 -24.938 2.004 1 95.75 463 ASP B O 1
ATOM 8386 N N . PHE B 1 464 ? -5.215 -22.922 2.398 1 98.19 464 PHE B N 1
ATOM 8387 C CA . PHE B 1 464 ? -4.012 -23.344 3.105 1 98.19 464 PHE B CA 1
ATOM 8388 C C . PHE B 1 464 ? -4.371 -24.156 4.336 1 98.19 464 PHE B C 1
ATOM 8390 O O . PHE B 1 464 ? -3.844 -25.266 4.531 1 98.19 464 PHE B O 1
ATOM 8397 N N . PHE B 1 465 ? -5.34 -23.656 5.129 1 98.56 465 PHE B N 1
ATOM 8398 C CA . PHE B 1 465 ? -5.637 -24.312 6.398 1 98.56 465 PHE B CA 1
ATOM 8399 C C . PHE B 1 465 ? -6.512 -25.547 6.184 1 98.56 465 PHE B C 1
ATOM 8401 O O . PHE B 1 465 ? -6.176 -26.641 6.641 1 98.56 465 PHE B O 1
ATOM 8408 N N . PHE B 1 466 ? -7.645 -25.406 5.441 1 97.12 466 PHE B N 1
ATOM 8409 C CA . PHE B 1 466 ? -8.617 -26.484 5.359 1 97.12 466 PHE B CA 1
ATOM 8410 C C . PHE B 1 466 ? -8.18 -27.547 4.348 1 97.12 466 PHE B C 1
ATOM 8412 O O . PHE B 1 466 ? -8.18 -28.734 4.645 1 97.12 466 PHE B O 1
ATOM 8419 N N . ARG B 1 467 ? -7.715 -27.109 3.221 1 94.62 467 ARG B N 1
ATOM 8420 C CA . ARG B 1 467 ? -7.512 -28.047 2.127 1 94.62 467 ARG B CA 1
ATOM 8421 C C . ARG B 1 467 ? -6.09 -28.609 2.135 1 94.62 467 ARG B C 1
ATOM 8423 O O . ARG B 1 467 ? -5.855 -29.734 1.726 1 94.62 467 ARG B O 1
ATOM 8430 N N . LYS B 1 468 ? -5.16 -27.797 2.57 1 97.56 468 LYS B N 1
ATOM 8431 C CA . LYS B 1 468 ? -3.775 -28.25 2.484 1 97.56 468 LYS B CA 1
ATOM 8432 C C . LYS B 1 468 ? -3.307 -28.828 3.812 1 97.56 468 LYS B C 1
ATOM 8434 O O . LYS B 1 468 ? -2.494 -29.75 3.836 1 97.56 468 LYS B O 1
ATOM 8439 N N . ILE B 1 469 ? -3.75 -28.281 4.938 1 98.19 469 ILE B N 1
ATOM 8440 C CA . ILE B 1 469 ? -3.246 -28.719 6.23 1 98.19 469 ILE B CA 1
ATOM 8441 C C . ILE B 1 469 ? -4.199 -29.75 6.828 1 98.19 469 ILE B C 1
ATOM 8443 O O . ILE B 1 469 ? -3.803 -30.891 7.113 1 98.19 469 ILE B O 1
ATOM 8447 N N . VAL B 1 470 ? -5.5 -29.422 6.992 1 97.69 470 VAL B N 1
ATOM 8448 C CA . VAL B 1 470 ? -6.453 -30.281 7.688 1 97.69 470 VAL B CA 1
ATOM 8449 C C . VAL B 1 470 ? -6.695 -31.547 6.879 1 97.69 470 VAL B C 1
ATOM 8451 O O . VAL B 1 470 ? -6.598 -32.656 7.41 1 97.69 470 VAL B O 1
ATOM 8454 N N . LYS B 1 471 ? -6.988 -31.344 5.555 1 95.38 471 LYS B N 1
ATOM 8455 C CA . LYS B 1 471 ? -7.293 -32.5 4.703 1 95.38 471 LYS B CA 1
ATOM 8456 C C . LYS B 1 471 ? -6.105 -33.469 4.629 1 95.38 471 LYS B C 1
ATOM 8458 O O . LYS B 1 471 ? -6.285 -34.656 4.531 1 95.38 471 LYS B O 1
ATOM 8463 N N . ASP B 1 472 ? -4.934 -32.906 4.711 1 94.69 472 ASP B N 1
ATOM 8464 C CA . ASP B 1 472 ? -3.689 -33.656 4.621 1 94.69 472 ASP B CA 1
ATOM 8465 C C . ASP B 1 472 ? -3.232 -34.125 5.996 1 94.69 472 ASP B C 1
ATOM 8467 O O . ASP B 1 472 ? -2.133 -34.688 6.141 1 94.69 472 ASP B O 1
ATOM 8471 N N . LYS B 1 473 ? -4.023 -33.938 7.047 1 95.75 473 LYS B N 1
ATOM 8472 C CA . LYS B 1 473 ? -3.725 -34.25 8.438 1 95.75 473 LYS B CA 1
ATOM 8473 C C . LYS B 1 473 ? -2.35 -33.75 8.844 1 95.75 473 LYS B C 1
ATOM 8475 O O . LYS B 1 473 ? -1.627 -34.406 9.594 1 95.75 473 LYS B O 1
ATOM 8480 N N . GLY B 1 474 ? -1.919 -32.688 8.18 1 97.19 474 GLY B N 1
ATOM 8481 C CA . GLY B 1 474 ? -0.708 -31.969 8.547 1 97.19 474 GLY B CA 1
ATOM 8482 C C . GLY B 1 474 ? 0.557 -32.656 8.039 1 97.19 474 GLY B C 1
ATOM 8483 O O . GLY B 1 474 ? 1.664 -32.25 8.406 1 97.19 474 GLY B O 1
ATOM 8484 N N . ALA B 1 475 ? 0.462 -33.625 7.184 1 97.75 475 ALA B N 1
ATOM 8485 C CA . ALA B 1 475 ? 1.619 -34.438 6.789 1 97.75 475 ALA B CA 1
ATOM 8486 C C . ALA B 1 475 ? 2.631 -33.594 6.02 1 97.75 475 ALA B C 1
ATOM 8488 O O . ALA B 1 475 ? 3.83 -33.625 6.305 1 97.75 475 ALA B O 1
ATOM 8489 N N . SER B 1 476 ? 2.217 -32.875 5.027 1 98.38 476 SER B N 1
ATOM 8490 C CA . SER B 1 476 ? 3.113 -32.062 4.223 1 98.38 476 SER B CA 1
ATOM 8491 C C . SER B 1 476 ? 3.73 -30.938 5.051 1 98.38 476 SER B C 1
ATOM 8493 O O . SER B 1 476 ? 4.91 -30.625 4.898 1 98.38 476 SER B O 1
ATOM 8495 N N . LEU B 1 477 ? 2.941 -30.344 5.91 1 98.12 477 LEU B N 1
ATOM 8496 C CA . LEU B 1 477 ? 3.436 -29.281 6.781 1 98.12 477 LEU B CA 1
ATOM 8497 C C . LEU B 1 477 ? 4.512 -29.812 7.723 1 98.12 477 LEU B C 1
ATOM 8499 O O . LEU B 1 477 ? 5.5 -29.125 7.996 1 98.12 477 LEU B O 1
ATOM 8503 N N . MET B 1 478 ? 4.258 -31 8.25 1 97.75 478 MET B N 1
ATOM 8504 C CA . MET B 1 478 ? 5.23 -31.609 9.148 1 97.75 478 MET B CA 1
ATOM 8505 C C . MET B 1 478 ? 6.559 -31.844 8.43 1 97.75 478 MET B C 1
ATOM 8507 O O . MET B 1 478 ? 7.625 -31.703 9.031 1 97.75 478 MET B O 1
ATOM 8511 N N . PHE B 1 479 ? 6.477 -32.25 7.191 1 98 479 PHE B N 1
ATOM 8512 C CA . PHE B 1 479 ? 7.691 -32.406 6.402 1 98 479 PHE B CA 1
ATOM 8513 C C . PHE B 1 479 ? 8.492 -31.125 6.352 1 98 479 PHE B C 1
ATOM 8515 O O . PHE B 1 479 ? 9.695 -31.125 6.617 1 98 479 PHE B O 1
ATOM 8522 N N . VAL B 1 480 ? 7.859 -30 6.047 1 98.31 480 VAL B N 1
ATOM 8523 C CA . VAL B 1 480 ? 8.523 -28.703 5.941 1 98.31 480 VAL B CA 1
ATOM 8524 C C . VAL B 1 480 ? 9.031 -28.266 7.316 1 98.31 480 VAL B C 1
ATOM 8526 O O . VAL B 1 480 ? 10.164 -27.797 7.449 1 98.31 480 VAL B O 1
ATOM 8529 N N . ALA B 1 481 ? 8.203 -28.438 8.344 1 98.38 481 ALA B N 1
ATOM 8530 C CA . ALA B 1 481 ? 8.562 -28.062 9.703 1 98.38 481 ALA B CA 1
ATOM 8531 C C . ALA B 1 481 ? 9.805 -28.812 10.172 1 98.38 481 ALA B C 1
ATOM 8533 O O . ALA B 1 481 ? 10.641 -28.266 10.891 1 98.38 481 ALA B O 1
ATOM 8534 N N . GLN B 1 482 ? 9.875 -30.078 9.781 1 98.06 482 GLN B N 1
ATOM 8535 C CA . GLN B 1 482 ? 11.023 -30.891 10.164 1 98.06 482 GLN B CA 1
ATOM 8536 C C . GLN B 1 482 ? 12.305 -30.359 9.539 1 98.06 482 GLN B C 1
ATOM 8538 O O . GLN B 1 482 ? 13.367 -30.359 10.172 1 98.06 482 GLN B O 1
ATOM 8543 N N . GLN B 1 483 ? 12.211 -29.938 8.336 1 97.75 483 GLN B N 1
ATOM 8544 C CA . GLN B 1 483 ? 13.383 -29.344 7.688 1 97.75 483 GLN B CA 1
ATOM 8545 C C . GLN B 1 483 ? 13.805 -28.062 8.391 1 97.75 483 GLN B C 1
ATOM 8547 O O . GLN B 1 483 ? 15 -27.812 8.578 1 97.75 483 GLN B O 1
ATOM 8552 N N . ILE B 1 484 ? 12.852 -27.25 8.758 1 98.5 484 ILE B N 1
ATOM 8553 C CA . ILE B 1 484 ? 13.133 -26.016 9.469 1 98.5 484 ILE B CA 1
ATOM 8554 C C . ILE B 1 484 ? 13.797 -26.328 10.812 1 98.5 484 ILE B C 1
ATOM 8556 O O . ILE B 1 484 ? 14.789 -25.688 11.18 1 98.5 484 ILE B O 1
ATOM 8560 N N . GLN B 1 485 ? 13.242 -27.281 11.484 1 97.94 485 GLN B N 1
ATOM 8561 C CA . GLN B 1 485 ? 13.766 -27.703 12.781 1 97.94 485 GLN B CA 1
ATOM 8562 C C . GLN B 1 485 ? 15.195 -28.203 12.664 1 97.94 485 GLN B C 1
ATOM 8564 O O . GLN B 1 485 ? 16.047 -27.906 13.516 1 97.94 485 GLN B O 1
ATOM 8569 N N . GLU B 1 486 ? 15.438 -28.969 11.633 1 96.94 486 GLU B N 1
ATOM 8570 C CA . GLU B 1 486 ? 16.781 -29.516 11.414 1 96.94 486 GLU B CA 1
ATOM 8571 C C . GLU B 1 486 ? 17.812 -28.406 11.258 1 96.94 486 GLU B C 1
ATOM 8573 O O . GLU B 1 486 ? 18.906 -28.484 11.82 1 96.94 486 GLU B O 1
ATOM 8578 N N . LEU B 1 487 ? 17.438 -27.375 10.508 1 96.12 487 LEU B N 1
ATOM 8579 C CA . LEU B 1 487 ? 18.375 -26.266 10.352 1 96.12 487 LEU B CA 1
ATOM 8580 C C . LEU B 1 487 ? 18.531 -25.5 11.664 1 96.12 487 LEU B C 1
ATOM 8582 O O . LEU B 1 487 ? 19.641 -25.125 12.039 1 96.12 487 LEU B O 1
ATOM 8586 N N . ALA B 1 488 ? 17.422 -25.219 12.352 1 96 488 ALA B N 1
ATOM 8587 C CA . ALA B 1 488 ? 17.422 -24.438 13.586 1 96 488 ALA B CA 1
ATOM 8588 C C . ALA B 1 488 ? 18.266 -25.125 14.664 1 96 488 ALA B C 1
ATOM 8590 O O . ALA B 1 488 ? 18.891 -24.453 15.484 1 96 488 ALA B O 1
ATOM 8591 N N . GLU B 1 489 ? 18.359 -26.469 14.602 1 93.12 489 GLU B N 1
ATOM 8592 C CA . GLU B 1 489 ? 19.016 -27.219 15.664 1 93.12 489 GLU B CA 1
ATOM 8593 C C . GLU B 1 489 ? 20.391 -27.734 15.211 1 93.12 489 GLU B C 1
ATOM 8595 O O . GLU B 1 489 ? 21.078 -28.406 15.977 1 93.12 489 GLU B O 1
ATOM 8600 N N . ASN B 1 490 ? 20.625 -27.422 14 1 86.56 490 ASN B N 1
ATOM 8601 C CA . ASN B 1 490 ? 21.906 -27.906 13.492 1 86.56 490 ASN B CA 1
ATOM 8602 C C . ASN B 1 490 ? 23.078 -27.312 14.258 1 86.56 490 ASN B C 1
ATOM 8604 O O . ASN B 1 490 ? 23.328 -26.109 14.164 1 86.56 490 ASN B O 1
ATOM 8608 N N . GLN B 1 491 ? 23.781 -28.109 15.07 1 71.81 491 GLN B N 1
ATOM 8609 C CA . GLN B 1 491 ? 24.891 -27.656 15.914 1 71.81 491 GLN B CA 1
ATOM 8610 C C . GLN B 1 491 ? 26.219 -27.719 15.164 1 71.81 491 GLN B C 1
ATOM 8612 O O . GLN B 1 491 ? 27.203 -27.141 15.609 1 71.81 491 GLN B O 1
ATOM 8617 N N . ASP B 1 492 ? 26.266 -28.406 14.094 1 68.5 492 ASP B N 1
ATOM 8618 C CA . ASP B 1 492 ? 27.484 -28.547 13.305 1 68.5 492 ASP B CA 1
ATOM 8619 C C . ASP B 1 492 ? 27.719 -27.312 12.445 1 68.5 492 ASP B C 1
ATOM 8621 O O . ASP B 1 492 ? 28.766 -27.203 11.781 1 68.5 492 ASP B O 1
ATOM 8625 N N . VAL B 1 493 ? 26.828 -26.438 12.656 1 65.31 493 VAL B N 1
ATOM 8626 C CA . VAL B 1 493 ? 26.938 -25.281 11.773 1 65.31 493 VAL B CA 1
ATOM 8627 C C . VAL B 1 493 ? 27.719 -24.172 12.461 1 65.31 493 VAL B C 1
ATOM 8629 O O . VAL B 1 493 ? 27.969 -24.234 13.672 1 65.31 493 VAL B O 1
ATOM 8632 N N . ASP B 1 494 ? 28.312 -23.234 11.703 1 71.06 494 ASP B N 1
ATOM 8633 C CA . ASP B 1 494 ? 29.109 -22.062 12.047 1 71.06 494 ASP B CA 1
ATOM 8634 C C . ASP B 1 494 ? 28.469 -21.281 13.188 1 71.06 494 ASP B C 1
ATOM 8636 O O . ASP B 1 494 ? 27.281 -20.922 13.117 1 71.06 494 ASP B O 1
ATOM 8640 N N . GLY B 1 495 ? 29.078 -21.203 14.32 1 85 495 GLY B N 1
ATOM 8641 C CA . GLY B 1 495 ? 28.641 -20.469 15.492 1 85 495 GLY B CA 1
ATOM 8642 C C . GLY B 1 495 ? 28.281 -19.031 15.203 1 85 495 GLY B C 1
ATOM 8643 O O . GLY B 1 495 ? 27.531 -18.406 15.961 1 85 495 GLY B O 1
ATOM 8644 N N . ARG B 1 496 ? 28.641 -18.641 14 1 93.69 496 ARG B N 1
ATOM 8645 C CA . ARG B 1 496 ? 28.453 -17.25 13.641 1 93.69 496 ARG B CA 1
ATOM 8646 C C . ARG B 1 496 ? 26.969 -16.953 13.398 1 93.69 496 ARG B C 1
ATOM 8648 O O . ARG B 1 496 ? 26.562 -15.781 13.359 1 93.69 496 ARG B O 1
ATOM 8655 N N . LEU B 1 497 ? 26.016 -17.906 13.219 1 96.06 497 LEU B N 1
ATOM 8656 C CA . LEU B 1 497 ? 24.578 -17.734 12.984 1 96.06 497 LEU B CA 1
ATOM 8657 C C . LEU B 1 497 ? 23.766 -18.328 14.125 1 96.06 497 LEU B C 1
ATOM 8659 O O . LEU B 1 497 ? 22.609 -18.719 13.93 1 96.06 497 LEU B O 1
ATOM 8663 N N . LYS B 1 498 ? 24.359 -18.531 15.281 1 95.44 498 LYS B N 1
ATOM 8664 C CA . LYS B 1 498 ? 23.703 -19.156 16.422 1 95.44 498 LYS B CA 1
ATOM 8665 C C . LYS B 1 498 ? 22.453 -18.359 16.828 1 95.44 498 LYS B C 1
ATOM 8667 O O . LYS B 1 498 ? 21.391 -18.938 17.031 1 95.44 498 LYS B O 1
ATOM 8672 N N . THR B 1 499 ? 22.594 -17.016 16.953 1 95.56 499 THR B N 1
ATOM 8673 C CA . THR B 1 499 ? 21.469 -16.172 17.328 1 95.56 499 THR B CA 1
ATOM 8674 C C . THR B 1 499 ? 20.328 -16.297 16.328 1 95.56 499 THR B C 1
ATOM 8676 O O . THR B 1 499 ? 19.156 -16.375 16.719 1 95.56 499 THR B O 1
ATOM 8679 N N . GLU B 1 500 ? 20.672 -16.281 15.07 1 96.88 500 GLU B N 1
ATOM 8680 C CA . GLU B 1 500 ? 19.672 -16.391 14.008 1 96.88 500 GLU B CA 1
ATOM 8681 C C . GLU B 1 500 ? 18.953 -17.734 14.055 1 96.88 500 GLU B C 1
ATOM 8683 O O . GLU B 1 500 ? 17.75 -17.812 13.82 1 96.88 500 GLU B O 1
ATOM 8688 N N . ARG B 1 501 ? 19.656 -18.828 14.328 1 97.25 501 ARG B N 1
ATOM 8689 C CA . ARG B 1 501 ? 19.047 -20.141 14.461 1 97.25 501 ARG B CA 1
ATOM 8690 C C . ARG B 1 501 ? 18.094 -20.188 15.648 1 97.25 501 ARG B C 1
ATOM 8692 O O . ARG B 1 501 ? 17.047 -20.828 15.586 1 97.25 501 ARG B O 1
ATOM 8699 N N . GLU B 1 502 ? 18.469 -19.531 16.75 1 97.06 502 GLU B N 1
ATOM 8700 C CA . GLU B 1 502 ? 17.578 -19.469 17.906 1 97.06 502 GLU B CA 1
ATOM 8701 C C . GLU B 1 502 ? 16.297 -18.703 17.594 1 97.06 502 GLU B C 1
ATOM 8703 O O . GLU B 1 502 ? 15.219 -19.094 18.031 1 97.06 502 GLU B O 1
ATOM 8708 N N . LEU B 1 503 ? 16.453 -17.625 16.828 1 98.19 503 LEU B N 1
ATOM 8709 C CA . LEU B 1 503 ? 15.289 -16.844 16.422 1 98.19 503 LEU B CA 1
ATOM 8710 C C . LEU B 1 503 ? 14.406 -17.641 15.469 1 98.19 503 LEU B C 1
ATOM 8712 O O . LEU B 1 503 ? 13.18 -17.547 15.531 1 98.19 503 LEU B O 1
ATOM 8716 N N . LEU B 1 504 ? 15.023 -18.406 14.562 1 98.5 504 LEU B N 1
ATOM 8717 C CA . LEU B 1 504 ? 14.266 -19.297 13.688 1 98.5 504 LEU B CA 1
ATOM 8718 C C . LEU B 1 504 ? 13.508 -20.344 14.5 1 98.5 504 LEU B C 1
ATOM 8720 O O . LEU B 1 504 ? 12.352 -20.641 14.219 1 98.5 504 LEU B O 1
ATOM 8724 N N . ALA B 1 505 ? 14.188 -20.938 15.484 1 98.38 505 ALA B N 1
ATOM 8725 C CA . ALA B 1 505 ? 13.555 -21.922 16.359 1 98.38 505 ALA B CA 1
ATOM 8726 C C . ALA B 1 505 ? 12.352 -21.312 17.078 1 98.38 505 ALA B C 1
ATOM 8728 O O . ALA B 1 505 ? 11.305 -21.969 17.203 1 98.38 505 ALA B O 1
ATOM 8729 N N . GLN B 1 506 ? 12.523 -20.109 17.562 1 98.62 506 GLN B N 1
ATOM 8730 C CA . GLN B 1 506 ? 11.414 -19.422 18.203 1 98.62 506 GLN B CA 1
ATOM 8731 C C . GLN B 1 506 ? 10.273 -19.172 17.219 1 98.62 506 GLN B C 1
ATOM 8733 O O . GLN B 1 506 ? 9.102 -19.328 17.578 1 98.62 506 GLN B O 1
ATOM 8738 N N . GLY B 1 507 ? 10.633 -18.734 15.992 1 98.75 507 GLY B N 1
ATOM 8739 C CA . GLY B 1 507 ? 9.617 -18.578 14.969 1 98.75 507 GLY B CA 1
ATOM 8740 C C . GLY B 1 507 ? 8.836 -19.844 14.688 1 98.75 507 GLY B C 1
ATOM 8741 O O . GLY B 1 507 ? 7.613 -19.797 14.531 1 98.75 507 GLY B O 1
ATOM 8742 N N . LEU B 1 508 ? 9.539 -20.938 14.586 1 98.81 508 LEU B N 1
ATOM 8743 C CA . LEU B 1 508 ? 8.898 -22.234 14.383 1 98.81 508 LEU B CA 1
ATOM 8744 C C . LEU B 1 508 ? 7.965 -22.562 15.539 1 98.81 508 LEU B C 1
ATOM 8746 O O . LEU B 1 508 ? 6.844 -23.031 15.32 1 98.81 508 LEU B O 1
ATOM 8750 N N . ALA B 1 509 ? 8.422 -22.344 16.766 1 98.75 509 ALA B N 1
ATOM 8751 C CA . ALA B 1 509 ? 7.605 -22.609 17.938 1 98.75 509 ALA B CA 1
ATOM 8752 C C . ALA B 1 509 ? 6.34 -21.75 17.938 1 98.75 509 ALA B C 1
ATOM 8754 O O . ALA B 1 509 ? 5.258 -22.219 18.281 1 98.75 509 ALA B O 1
ATOM 8755 N N . ASP B 1 510 ? 6.488 -20.453 17.625 1 98.75 510 ASP B N 1
ATOM 8756 C CA . ASP B 1 510 ? 5.344 -19.562 17.547 1 98.75 510 ASP B CA 1
ATOM 8757 C C . ASP B 1 510 ? 4.348 -20.031 16.484 1 98.75 510 ASP B C 1
ATOM 8759 O O . ASP B 1 510 ? 3.137 -20.016 16.719 1 98.75 510 ASP B O 1
ATOM 8763 N N . ALA B 1 511 ? 4.852 -20.406 15.305 1 98.5 511 ALA B N 1
ATOM 8764 C CA . ALA B 1 511 ? 3.994 -20.906 14.227 1 98.5 511 ALA B CA 1
ATOM 8765 C C . ALA B 1 511 ? 3.25 -22.172 14.656 1 98.5 511 ALA B C 1
ATOM 8767 O O . ALA B 1 511 ? 2.07 -22.328 14.336 1 98.5 511 ALA B O 1
ATOM 8768 N N . GLN B 1 512 ? 3.969 -23.047 15.336 1 98.31 512 GLN B N 1
ATOM 8769 C CA . GLN B 1 512 ? 3.354 -24.281 15.828 1 98.31 512 GLN B CA 1
ATOM 8770 C C . GLN B 1 512 ? 2.277 -23.969 16.859 1 98.31 512 GLN B C 1
ATOM 8772 O O . GLN B 1 512 ? 1.232 -24.625 16.891 1 98.31 512 GLN B O 1
ATOM 8777 N N . ALA B 1 513 ? 2.547 -23 17.688 1 98.69 513 ALA B N 1
ATOM 8778 C CA . ALA B 1 513 ? 1.543 -22.578 18.656 1 98.69 513 ALA B CA 1
ATOM 8779 C C . ALA B 1 513 ? 0.313 -22 17.969 1 98.69 513 ALA B C 1
ATOM 8781 O O . ALA B 1 513 ? -0.819 -22.25 18.391 1 98.69 513 ALA B O 1
ATOM 8782 N N . MET B 1 514 ? 0.477 -21.234 16.969 1 98.75 514 MET B N 1
ATOM 8783 C CA . MET B 1 514 ? -0.635 -20.719 16.172 1 98.75 514 MET B CA 1
ATOM 8784 C C . MET B 1 514 ? -1.452 -21.844 15.562 1 98.75 514 MET B C 1
ATOM 8786 O O . MET B 1 514 ? -2.684 -21.812 15.594 1 98.75 514 MET B O 1
ATOM 8790 N N . LEU B 1 515 ? -0.695 -22.828 14.977 1 98.38 515 LEU B N 1
ATOM 8791 C CA . LEU B 1 515 ? -1.36 -23.984 14.391 1 98.38 515 LEU B CA 1
ATOM 8792 C C . LEU B 1 515 ? -2.168 -24.734 15.438 1 98.38 515 LEU B C 1
ATOM 8794 O O . LEU B 1 515 ? -3.285 -25.188 15.164 1 98.38 515 LEU B O 1
ATOM 8798 N N . GLY B 1 516 ? -1.538 -24.922 16.625 1 98.25 516 GLY B N 1
ATOM 8799 C CA . GLY B 1 516 ? -2.266 -25.547 17.719 1 98.25 516 GLY B CA 1
ATOM 8800 C C . GLY B 1 516 ? -3.516 -24.781 18.125 1 98.25 516 GLY B C 1
ATOM 8801 O O . GLY B 1 516 ? -4.562 -25.391 18.359 1 98.25 516 GLY B O 1
ATOM 8802 N N . GLY B 1 517 ? -3.398 -23.469 18.172 1 98.5 517 GLY B N 1
ATOM 8803 C CA . GLY B 1 517 ? -4.535 -22.641 18.531 1 98.5 517 GLY B CA 1
ATOM 8804 C C . GLY B 1 517 ? -5.672 -22.719 17.531 1 98.5 517 GLY B C 1
ATOM 8805 O O . GLY B 1 517 ? -6.824 -22.938 17.906 1 98.5 517 GLY B O 1
ATOM 8806 N N . ILE B 1 518 ? -5.422 -22.578 16.281 1 98.62 518 ILE B N 1
ATOM 8807 C CA . ILE B 1 518 ? -6.449 -22.578 15.258 1 98.62 518 ILE B CA 1
ATOM 8808 C C . ILE B 1 518 ? -7.066 -23.969 15.125 1 98.62 518 ILE B C 1
ATOM 8810 O O . ILE B 1 518 ? -8.266 -24.094 14.883 1 98.62 518 ILE B O 1
ATOM 8814 N N . THR B 1 519 ? -6.242 -25.031 15.234 1 98.25 519 THR B N 1
ATOM 8815 C CA . THR B 1 519 ? -6.762 -26.391 15.234 1 98.25 519 THR B CA 1
ATOM 8816 C C . THR B 1 519 ? -7.68 -26.625 16.438 1 98.25 519 THR B C 1
ATOM 8818 O O . THR B 1 519 ? -8.68 -27.328 16.328 1 98.25 519 THR B O 1
ATOM 8821 N N . GLY B 1 520 ? -7.254 -26.016 17.531 1 98.25 520 GLY B N 1
ATOM 8822 C CA . GLY B 1 520 ? -8.125 -26.078 18.688 1 98.25 520 GLY B CA 1
ATOM 8823 C C . GLY B 1 520 ? -9.492 -25.453 18.438 1 98.25 520 GLY B C 1
ATOM 8824 O O . GLY B 1 520 ? -10.516 -26 18.859 1 98.25 520 GLY B O 1
ATOM 8825 N N . PHE B 1 521 ? -9.555 -24.297 17.781 1 98.56 521 PHE B N 1
ATOM 8826 C CA . PHE B 1 521 ? -10.82 -23.688 17.391 1 98.56 521 PHE B CA 1
ATOM 8827 C C . PHE B 1 521 ? -11.633 -24.641 16.516 1 98.56 521 PHE B C 1
ATOM 8829 O O . PHE B 1 521 ? -12.836 -24.812 16.734 1 98.56 521 PHE B O 1
ATOM 8836 N N . LEU B 1 522 ? -10.977 -25.25 15.555 1 98.19 522 LEU B N 1
ATOM 8837 C CA . LEU B 1 522 ? -11.641 -26.172 14.633 1 98.19 522 LEU B CA 1
ATOM 8838 C C . LEU B 1 522 ? -12.258 -27.344 15.383 1 98.19 522 LEU B C 1
ATOM 8840 O O . LEU B 1 522 ? -13.406 -27.719 15.133 1 98.19 522 LEU B O 1
ATOM 8844 N N . MET B 1 523 ? -11.492 -27.922 16.281 1 98 523 MET B N 1
ATOM 8845 C CA . MET B 1 523 ? -11.977 -29.078 17.047 1 98 523 MET B CA 1
ATOM 8846 C C . MET B 1 523 ? -13.164 -28.672 17.922 1 98 523 MET B C 1
ATOM 8848 O O . MET B 1 523 ? -14.125 -29.438 18.047 1 98 523 MET B O 1
ATOM 8852 N N . SER B 1 524 ? -13.078 -27.531 18.453 1 98 524 SER B N 1
ATOM 8853 C CA . SER B 1 524 ? -14.148 -27.062 19.344 1 98 524 SER B CA 1
ATOM 8854 C C . SER B 1 524 ? -15.422 -26.766 18.562 1 98 524 SER B C 1
ATOM 8856 O O . SER B 1 524 ? -16.5 -26.672 19.141 1 98 524 SER B O 1
ATOM 8858 N N . ALA B 1 525 ? -15.32 -26.594 17.266 1 97.19 525 ALA B N 1
ATOM 8859 C CA . ALA B 1 525 ? -16.484 -26.359 16.422 1 97.19 525 ALA B CA 1
ATOM 8860 C C . ALA B 1 525 ? -17.406 -27.578 16.375 1 97.19 525 ALA B C 1
ATOM 8862 O O . ALA B 1 525 ? -18.578 -27.453 16.031 1 97.19 525 ALA B O 1
ATOM 8863 N N . GLN B 1 526 ? -16.922 -28.75 16.703 1 96.31 526 GLN B N 1
ATOM 8864 C CA . GLN B 1 526 ? -17.734 -29.953 16.797 1 96.31 526 GLN B CA 1
ATOM 8865 C C . GLN B 1 526 ? -18.781 -29.828 17.906 1 96.31 526 GLN B C 1
ATOM 8867 O O . GLN B 1 526 ? -19.875 -30.375 17.781 1 96.31 526 GLN B O 1
ATOM 8872 N N . ASP B 1 527 ? -18.422 -29.172 18.938 1 97.19 527 ASP B N 1
ATOM 8873 C CA . ASP B 1 527 ? -19.328 -28.953 20.062 1 97.19 527 ASP B CA 1
ATOM 8874 C C . ASP B 1 527 ? -20.188 -27.719 19.844 1 97.19 527 ASP B C 1
ATOM 8876 O O . ASP B 1 527 ? -21.375 -27.719 20.172 1 97.19 527 ASP B O 1
ATOM 8880 N N . ASP B 1 528 ? -19.562 -26.734 19.359 1 97.69 528 ASP B N 1
ATOM 8881 C CA . ASP B 1 528 ? -20.219 -25.484 19 1 97.69 528 ASP B CA 1
ATOM 8882 C C . ASP B 1 528 ? -19.766 -25 17.609 1 97.69 528 ASP B C 1
ATOM 8884 O O . ASP B 1 528 ? -18.688 -24.406 17.484 1 97.69 528 ASP B O 1
ATOM 8888 N N . ILE B 1 529 ? -20.594 -25.125 16.656 1 97.31 529 ILE B N 1
ATOM 8889 C CA . ILE B 1 529 ? -20.234 -24.938 15.25 1 97.31 529 ILE B CA 1
ATOM 8890 C C . ILE B 1 529 ? -19.797 -23.5 15.016 1 97.31 529 ILE B C 1
ATOM 8892 O O . ILE B 1 529 ? -19.047 -23.219 14.078 1 97.31 529 ILE B O 1
ATOM 8896 N N . THR B 1 530 ? -20.188 -22.547 15.859 1 97.69 530 THR B N 1
ATOM 8897 C CA . THR B 1 530 ? -19.844 -21.141 15.664 1 97.69 530 THR B CA 1
ATOM 8898 C C . THR B 1 530 ? -18.359 -20.906 15.922 1 97.69 530 THR B C 1
ATOM 8900 O O . THR B 1 530 ? -17.812 -19.875 15.516 1 97.69 530 THR B O 1
ATOM 8903 N N . ASN B 1 531 ? -17.672 -21.859 16.578 1 98.19 531 ASN B N 1
ATOM 8904 C CA . ASN B 1 531 ? -16.234 -21.734 16.812 1 98.19 531 ASN B CA 1
ATOM 8905 C C . ASN B 1 531 ? -15.445 -21.797 15.5 1 98.19 531 ASN B C 1
ATOM 8907 O O . ASN B 1 531 ? -14.273 -21.406 15.461 1 98.19 531 ASN B O 1
ATOM 8911 N N . ILE B 1 532 ? -16.109 -22.203 14.438 1 98.38 532 ILE B N 1
ATOM 8912 C CA . ILE B 1 532 ? -15.461 -22.219 13.133 1 98.38 532 ILE B CA 1
ATOM 8913 C C . ILE B 1 532 ? -15.172 -20.797 12.68 1 98.38 532 ILE B C 1
ATOM 8915 O O . ILE B 1 532 ? -14.273 -20.562 11.867 1 98.38 532 ILE B O 1
ATOM 8919 N N . TYR B 1 533 ? -15.914 -19.797 13.195 1 98.62 533 TYR B N 1
ATOM 8920 C CA . TYR B 1 533 ? -15.672 -18.406 12.867 1 98.62 533 TYR B CA 1
ATOM 8921 C C . TYR B 1 533 ? -14.305 -17.953 13.367 1 98.62 533 TYR B C 1
ATOM 8923 O O . TYR B 1 533 ? -13.656 -17.109 12.742 1 98.62 533 TYR B O 1
ATOM 8931 N N . LYS B 1 534 ? -13.867 -18.516 14.531 1 98.69 534 LYS B N 1
ATOM 8932 C CA . LYS B 1 534 ? -12.539 -18.188 15.055 1 98.69 534 LYS B CA 1
ATOM 8933 C C . LYS B 1 534 ? -11.445 -18.641 14.102 1 98.69 534 LYS B C 1
ATOM 8935 O O . LYS B 1 534 ? -10.422 -17.969 13.953 1 98.69 534 LYS B O 1
ATOM 8940 N N . VAL B 1 535 ? -11.688 -19.797 13.453 1 98.62 535 VAL B N 1
ATOM 8941 C CA . VAL B 1 535 ? -10.766 -20.281 12.43 1 98.62 535 VAL B CA 1
ATOM 8942 C C . VAL B 1 535 ? -10.734 -19.297 11.266 1 98.62 535 VAL B C 1
ATOM 8944 O O . VAL B 1 535 ? -9.664 -18.859 10.844 1 98.62 535 VAL B O 1
ATOM 8947 N N . GLY B 1 536 ? -11.953 -18.891 10.805 1 98.44 536 GLY B N 1
ATOM 8948 C CA . GLY B 1 536 ? -12.062 -18 9.656 1 98.44 536 GLY B CA 1
ATOM 8949 C C . GLY B 1 536 ? -11.422 -16.641 9.875 1 98.44 536 GLY B C 1
ATOM 8950 O O . GLY B 1 536 ? -10.945 -16.016 8.93 1 98.44 536 GLY B O 1
ATOM 8951 N N . GLN B 1 537 ? -11.359 -16.188 11.148 1 98.56 537 GLN B N 1
ATOM 8952 C CA . GLN B 1 537 ? -10.781 -14.891 11.492 1 98.56 537 GLN B CA 1
ATOM 8953 C C . GLN B 1 537 ? -9.258 -14.93 11.43 1 98.56 537 GLN B C 1
ATOM 8955 O O . GLN B 1 537 ? -8.602 -13.883 11.453 1 98.56 537 GLN B O 1
ATOM 8960 N N . ASN B 1 538 ? -8.633 -16.203 11.258 1 98.75 538 ASN B N 1
ATOM 8961 C CA . ASN B 1 538 ? -7.199 -16.281 11.508 1 98.75 538 ASN B CA 1
ATOM 8962 C C . ASN B 1 538 ? -6.465 -16.953 10.344 1 98.75 538 ASN B C 1
ATOM 8964 O O . ASN B 1 538 ? -5.238 -17.031 10.344 1 98.75 538 ASN B O 1
ATOM 8968 N N . THR B 1 539 ? -7.188 -17.438 9.312 1 98.5 539 THR B N 1
ATOM 8969 C CA . THR B 1 539 ? -6.535 -18.203 8.258 1 98.5 539 THR B CA 1
ATOM 8970 C C . THR B 1 539 ? -5.543 -17.328 7.492 1 98.5 539 THR B C 1
ATOM 8972 O O . THR B 1 539 ? -4.453 -17.797 7.141 1 98.5 539 THR B O 1
ATOM 8975 N N . SER B 1 540 ? -5.875 -16.047 7.211 1 98.38 540 SER B N 1
ATOM 8976 C CA . SER B 1 540 ? -4.945 -15.141 6.543 1 98.38 540 SER B CA 1
ATOM 8977 C C . SER B 1 540 ? -3.715 -14.875 7.402 1 98.38 540 SER B C 1
ATOM 8979 O O . SER B 1 540 ? -2.594 -14.828 6.895 1 98.38 540 SER B O 1
ATOM 8981 N N . ARG B 1 541 ? -3.949 -14.703 8.727 1 98.44 541 ARG B N 1
ATOM 8982 C CA . ARG B 1 541 ? -2.863 -14.477 9.68 1 98.44 541 ARG B CA 1
ATOM 8983 C C . ARG B 1 541 ? -1.884 -15.648 9.672 1 98.44 541 ARG B C 1
ATOM 8985 O O . ARG B 1 541 ? -0.671 -15.445 9.578 1 98.44 541 ARG B O 1
ATOM 8992 N N . LEU B 1 542 ? -2.43 -16.844 9.734 1 98.75 542 LEU B N 1
ATOM 8993 C CA . LEU B 1 542 ? -1.596 -18.031 9.742 1 98.75 542 LEU B CA 1
ATOM 8994 C C . LEU B 1 542 ? -0.8 -18.156 8.445 1 98.75 542 LEU B C 1
ATOM 8996 O O . LEU B 1 542 ? 0.393 -18.453 8.477 1 98.75 542 LEU B O 1
ATOM 9000 N N . LEU B 1 543 ? -1.471 -17.906 7.359 1 98.75 543 LEU B N 1
ATOM 9001 C CA . LEU B 1 543 ? -0.872 -18.016 6.035 1 98.75 543 LEU B CA 1
ATOM 9002 C C . LEU B 1 543 ? 0.351 -17.109 5.914 1 98.75 543 LEU B C 1
ATOM 9004 O O . LEU B 1 543 ? 1.43 -17.562 5.527 1 98.75 543 LEU B O 1
ATOM 9008 N N . LEU B 1 544 ? 0.26 -15.852 6.273 1 98.69 544 LEU B N 1
ATOM 9009 C CA . LEU B 1 544 ? 1.337 -14.883 6.109 1 98.69 544 LEU B CA 1
ATOM 9010 C C . LEU B 1 544 ? 2.451 -15.125 7.121 1 98.69 544 LEU B C 1
ATOM 9012 O O . LEU B 1 544 ? 3.631 -14.953 6.805 1 98.69 544 LEU B O 1
ATOM 9016 N N . ALA B 1 545 ? 2.074 -15.539 8.336 1 98.75 545 ALA B N 1
ATOM 9017 C CA . ALA B 1 545 ? 3.078 -15.859 9.344 1 98.75 545 ALA B CA 1
ATOM 9018 C C . ALA B 1 545 ? 3.928 -17.047 8.906 1 98.75 545 ALA B C 1
ATOM 9020 O O . ALA B 1 545 ? 5.152 -17.047 9.062 1 98.75 545 ALA B O 1
ATOM 9021 N N . MET B 1 546 ? 3.256 -18.031 8.352 1 98.75 546 MET B N 1
ATOM 9022 C CA . MET B 1 546 ? 3.971 -19.219 7.867 1 98.75 546 MET B CA 1
ATOM 9023 C C . MET B 1 546 ? 4.906 -18.844 6.719 1 98.75 546 MET B C 1
ATOM 9025 O O . MET B 1 546 ? 6.008 -19.391 6.613 1 98.75 546 MET B O 1
ATOM 9029 N N . GLY B 1 547 ? 4.453 -17.938 5.859 1 98.81 547 GLY B N 1
ATOM 9030 C CA . GLY B 1 547 ? 5.312 -17.469 4.789 1 98.81 547 GLY B CA 1
ATOM 9031 C C . GLY B 1 547 ? 6.586 -16.812 5.293 1 98.81 547 GLY B C 1
ATOM 9032 O O . GLY B 1 547 ? 7.676 -17.078 4.781 1 98.81 547 GLY B O 1
ATOM 9033 N N . ASP B 1 548 ? 6.484 -15.969 6.312 1 98.88 548 ASP B N 1
ATOM 9034 C CA . ASP B 1 548 ? 7.652 -15.312 6.895 1 98.88 548 ASP B CA 1
ATOM 9035 C C . ASP B 1 548 ? 8.609 -16.328 7.512 1 98.88 548 ASP B C 1
ATOM 9037 O O . ASP B 1 548 ? 9.828 -16.188 7.41 1 98.88 548 ASP B O 1
ATOM 9041 N N . LEU B 1 549 ? 8.031 -17.312 8.156 1 98.94 549 LEU B N 1
ATOM 9042 C CA . LEU B 1 549 ? 8.852 -18.375 8.734 1 98.94 549 LEU B CA 1
ATOM 9043 C C . LEU B 1 549 ? 9.633 -19.094 7.648 1 98.94 549 LEU B C 1
ATOM 9045 O O . LEU B 1 549 ? 10.836 -19.328 7.797 1 98.94 549 LEU B O 1
ATOM 9049 N N . VAL B 1 550 ? 8.938 -19.469 6.547 1 98.94 550 VAL B N 1
ATOM 9050 C CA . VAL B 1 550 ? 9.57 -20.188 5.449 1 98.94 550 VAL B CA 1
ATOM 9051 C C . VAL B 1 550 ? 10.664 -19.312 4.828 1 98.94 550 VAL B C 1
ATOM 9053 O O . VAL B 1 550 ? 11.742 -19.812 4.492 1 98.94 550 VAL B O 1
ATOM 9056 N N . MET B 1 551 ? 10.461 -18.047 4.688 1 98.88 551 MET B N 1
ATOM 9057 C CA . MET B 1 551 ? 11.477 -17.141 4.141 1 98.88 551 MET B CA 1
ATOM 9058 C C . MET B 1 551 ? 12.68 -17.047 5.074 1 98.88 551 MET B C 1
ATOM 9060 O O . MET B 1 551 ? 13.828 -17.047 4.621 1 98.88 551 MET B O 1
ATOM 9064 N N . GLY B 1 552 ? 12.391 -16.922 6.426 1 98.88 552 GLY B N 1
ATOM 9065 C CA . GLY B 1 552 ? 13.484 -16.922 7.379 1 98.88 552 GLY B CA 1
ATOM 9066 C C . GLY B 1 552 ? 14.336 -18.188 7.305 1 98.88 552 GLY B C 1
ATOM 9067 O O . GLY B 1 552 ? 15.562 -18.109 7.352 1 98.88 552 GLY B O 1
ATOM 9068 N N . TRP B 1 553 ? 13.664 -19.344 7.133 1 98.88 553 TRP B N 1
ATOM 9069 C CA . TRP B 1 553 ? 14.32 -20.641 6.969 1 98.88 553 TRP B CA 1
ATOM 9070 C C . TRP B 1 553 ? 15.219 -20.641 5.738 1 98.88 553 TRP B C 1
ATOM 9072 O O . TRP B 1 553 ? 16.406 -20.984 5.828 1 98.88 553 TRP B O 1
ATOM 9082 N N . GLN B 1 554 ? 14.711 -20.156 4.621 1 98.81 554 GLN B N 1
ATOM 9083 C CA . GLN B 1 554 ? 15.469 -20.188 3.375 1 98.81 554 GLN B CA 1
ATOM 9084 C C . GLN B 1 554 ? 16.641 -19.203 3.412 1 98.81 554 GLN B C 1
ATOM 9086 O O . GLN B 1 554 ? 17.719 -19.516 2.93 1 98.81 554 GLN B O 1
ATOM 9091 N N . LEU B 1 555 ? 16.438 -18.016 3.951 1 98.81 555 LEU B N 1
ATOM 9092 C CA . LEU B 1 555 ? 17.5 -17.016 4.043 1 98.81 555 LEU B CA 1
ATOM 9093 C C . LEU B 1 555 ? 18.641 -17.531 4.918 1 98.81 555 LEU B C 1
ATOM 9095 O O . LEU B 1 555 ? 19.812 -17.281 4.625 1 98.81 555 LEU B O 1
ATOM 9099 N N . LEU B 1 556 ? 18.297 -18.172 6.027 1 97.94 556 LEU B N 1
ATOM 9100 C CA . LEU B 1 556 ? 19.328 -18.688 6.906 1 97.94 556 LEU B CA 1
ATOM 9101 C C . LEU B 1 556 ? 20.109 -19.797 6.219 1 97.94 556 LEU B C 1
ATOM 9103 O O . LEU B 1 556 ? 21.328 -19.922 6.418 1 97.94 556 LEU B O 1
ATOM 9107 N N . LYS B 1 557 ? 19.422 -20.656 5.441 1 97.62 557 LYS B N 1
ATOM 9108 C CA . LYS B 1 557 ? 20.109 -21.641 4.609 1 97.62 557 LYS B CA 1
ATOM 9109 C C . LYS B 1 557 ? 21.078 -20.969 3.646 1 97.62 557 LYS B C 1
ATOM 9111 O O . LYS B 1 557 ? 22.219 -21.422 3.48 1 97.62 557 LYS B O 1
ATOM 9116 N N . HIS B 1 558 ? 20.656 -19.891 3.014 1 98.5 558 HIS B N 1
ATOM 9117 C CA . HIS B 1 558 ? 21.5 -19.109 2.115 1 98.5 558 HIS B CA 1
ATOM 9118 C C . HIS B 1 558 ? 22.75 -18.594 2.836 1 98.5 558 HIS B C 1
ATOM 9120 O O . HIS B 1 558 ? 23.844 -18.656 2.297 1 98.5 558 HIS B O 1
ATOM 9126 N N . ALA B 1 559 ? 22.516 -18.062 4.016 1 97.81 559 ALA B N 1
ATOM 9127 C CA . ALA B 1 559 ? 23.609 -17.484 4.789 1 97.81 559 ALA B CA 1
ATOM 9128 C C . ALA B 1 559 ? 24.641 -18.547 5.152 1 97.81 559 ALA B C 1
ATOM 9130 O O . ALA B 1 559 ? 25.844 -18.281 5.168 1 97.81 559 ALA B O 1
ATOM 9131 N N . THR B 1 560 ? 24.188 -19.781 5.48 1 96.62 560 THR B N 1
ATOM 9132 C CA . THR B 1 560 ? 25.078 -20.875 5.801 1 96.62 560 THR B CA 1
ATOM 9133 C C . THR B 1 560 ? 25.984 -21.203 4.613 1 96.62 560 THR B C 1
ATOM 9135 O O . THR B 1 560 ? 27.203 -21.359 4.773 1 96.62 560 THR B O 1
ATOM 9138 N N . ILE B 1 561 ? 25.406 -21.234 3.479 1 96.94 561 ILE B N 1
ATOM 9139 C CA . ILE B 1 561 ? 26.141 -21.531 2.256 1 96.94 561 ILE B CA 1
ATOM 9140 C C . ILE B 1 561 ? 27.078 -20.359 1.933 1 96.94 561 ILE B C 1
ATOM 9142 O O . ILE B 1 561 ? 28.234 -20.578 1.547 1 96.94 561 ILE B O 1
ATOM 9146 N N . ALA B 1 562 ? 26.547 -19.156 2.064 1 97.81 562 ALA B N 1
ATOM 9147 C CA . ALA B 1 562 ? 27.344 -17.969 1.782 1 97.81 562 ALA B CA 1
ATOM 9148 C C . ALA B 1 562 ? 28.578 -17.891 2.691 1 97.81 562 ALA B C 1
ATOM 9150 O O . ALA B 1 562 ? 29.656 -17.531 2.25 1 97.81 562 ALA B O 1
ATOM 9151 N N . LEU B 1 563 ? 28.422 -18.219 3.969 1 96.62 563 LEU B N 1
ATOM 9152 C CA . LEU B 1 563 ? 29.531 -18.219 4.906 1 96.62 563 LEU B CA 1
ATOM 9153 C C . LEU B 1 563 ? 30.594 -19.234 4.496 1 96.62 563 LEU B C 1
ATOM 9155 O O . LEU B 1 563 ? 31.797 -18.969 4.578 1 96.62 563 LEU B O 1
ATOM 9159 N N . ALA B 1 564 ? 30.141 -20.438 4.102 1 95.75 564 ALA B N 1
ATOM 9160 C CA . ALA B 1 564 ? 31.062 -21.453 3.625 1 95.75 564 ALA B CA 1
ATOM 9161 C C . ALA B 1 564 ? 31.844 -20.953 2.414 1 95.75 564 ALA B C 1
ATOM 9163 O O . ALA B 1 564 ? 33.062 -21.203 2.295 1 95.75 564 ALA B O 1
ATOM 9164 N N . LYS B 1 565 ? 31.172 -20.234 1.52 1 97.25 565 LYS B N 1
ATOM 9165 C CA . LYS B 1 565 ? 31.844 -19.688 0.335 1 97.25 565 LYS B CA 1
ATOM 9166 C C . LYS B 1 565 ? 32.812 -18.594 0.714 1 97.25 565 LYS B C 1
ATOM 9168 O O . LYS B 1 565 ? 33.875 -18.469 0.09 1 97.25 565 LYS B O 1
ATOM 9173 N N . LEU B 1 566 ? 32.438 -17.781 1.659 1 96.81 566 LEU B N 1
ATOM 9174 C CA . LEU B 1 566 ? 33.344 -16.766 2.158 1 96.81 566 LEU B CA 1
ATOM 9175 C C . LEU B 1 566 ? 34.594 -17.391 2.758 1 96.81 566 LEU B C 1
ATOM 9177 O O . LEU B 1 566 ? 35.719 -16.906 2.551 1 96.81 566 LEU B O 1
ATOM 9181 N N . ASP B 1 567 ? 34.469 -18.516 3.473 1 96.19 567 ASP B N 1
ATOM 9182 C CA . ASP B 1 567 ? 35.594 -19.219 4.102 1 96.19 567 ASP B CA 1
ATOM 9183 C C . ASP B 1 567 ? 36.5 -19.844 3.053 1 96.19 567 ASP B C 1
ATOM 9185 O O . ASP B 1 567 ? 37.719 -19.938 3.258 1 96.19 567 ASP B O 1
ATOM 9189 N N . GLU B 1 568 ? 35.938 -20.312 2.021 1 95.56 568 GLU B N 1
ATOM 9190 C CA . GLU B 1 568 ? 36.688 -20.906 0.934 1 95.56 568 GLU B CA 1
ATOM 9191 C C . GLU B 1 568 ? 37.531 -19.859 0.198 1 95.56 568 GLU B C 1
ATOM 9193 O O . GLU B 1 568 ? 38.5 -20.203 -0.456 1 95.56 568 GLU B O 1
ATOM 9198 N N . GLY B 1 569 ? 37.219 -18.578 0.296 1 93.19 569 GLY B N 1
ATOM 9199 C CA . GLY B 1 569 ? 37.875 -17.5 -0.427 1 93.19 569 GLY B CA 1
ATOM 9200 C C . GLY B 1 569 ? 37.188 -17.125 -1.723 1 93.19 569 GLY B C 1
ATOM 9201 O O . GLY B 1 569 ? 37.438 -17.734 -2.766 1 93.19 569 GLY B O 1
ATOM 9202 N N . PRO B 1 570 ? 36.344 -16.109 -1.694 1 92.06 570 PRO B N 1
ATOM 9203 C CA . PRO B 1 570 ? 35.594 -15.711 -2.877 1 92.06 570 PRO B CA 1
ATOM 9204 C C . PRO B 1 570 ? 36.5 -15.422 -4.086 1 92.06 570 PRO B C 1
ATOM 9206 O O . PRO B 1 570 ? 37.625 -14.977 -3.924 1 92.06 570 PRO B O 1
ATOM 9209 N N . LYS B 1 571 ? 35.969 -15.594 -5.234 1 90.19 571 LYS B N 1
ATOM 9210 C CA . LYS B 1 571 ? 36.75 -15.508 -6.48 1 90.19 571 LYS B CA 1
ATOM 9211 C C . LYS B 1 571 ? 37 -14.055 -6.867 1 90.19 571 LYS B C 1
ATOM 9213 O O . LYS B 1 571 ? 37.906 -13.773 -7.668 1 90.19 571 LYS B O 1
ATOM 9218 N N . SER B 1 572 ? 36.156 -13.172 -6.395 1 95.38 572 SER B N 1
ATOM 9219 C CA . SER B 1 572 ? 36.25 -11.742 -6.695 1 95.38 572 SER B CA 1
ATOM 9220 C C . SER B 1 572 ? 35.719 -10.898 -5.555 1 95.38 572 SER B C 1
ATOM 9222 O O . SER B 1 572 ? 35.062 -11.422 -4.645 1 95.38 572 SER B O 1
ATOM 9224 N N . GLU B 1 573 ? 35.969 -9.633 -5.645 1 95.94 573 GLU B N 1
ATOM 9225 C CA . GLU B 1 573 ? 35.406 -8.703 -4.664 1 95.94 573 GLU B CA 1
ATOM 9226 C C . GLU B 1 573 ? 33.906 -8.609 -4.77 1 95.94 573 GLU B C 1
ATOM 9228 O O . GLU B 1 573 ? 33.219 -8.422 -3.764 1 95.94 573 GLU B O 1
ATOM 9233 N N . LYS B 1 574 ? 33.5 -8.766 -5.953 1 95.94 574 LYS B N 1
ATOM 9234 C CA . LYS B 1 574 ? 32.062 -8.758 -6.18 1 95.94 574 LYS B CA 1
ATOM 9235 C C . LYS B 1 574 ? 31.375 -9.961 -5.523 1 95.94 574 LYS B C 1
ATOM 9237 O O . LYS B 1 574 ? 30.297 -9.844 -4.953 1 95.94 574 LYS B O 1
ATOM 9242 N N . ASP B 1 575 ? 31.969 -11.078 -5.594 1 97.38 575 ASP B N 1
ATOM 9243 C CA . ASP B 1 575 ? 31.438 -12.281 -4.953 1 97.38 575 ASP B CA 1
ATOM 9244 C C . ASP B 1 575 ? 31.484 -12.156 -3.43 1 97.38 575 ASP B C 1
ATOM 9246 O O . ASP B 1 575 ? 30.562 -12.594 -2.738 1 97.38 575 ASP B O 1
ATOM 9250 N N . LYS B 1 576 ? 32.656 -11.625 -3.037 1 98 576 LYS B N 1
ATOM 9251 C CA . LYS B 1 576 ? 32.75 -11.406 -1.598 1 98 576 LYS B CA 1
ATOM 9252 C C . LYS B 1 576 ? 31.594 -10.555 -1.085 1 98 576 LYS B C 1
ATOM 9254 O O . LYS B 1 576 ? 30.922 -10.922 -0.122 1 98 576 LYS B O 1
ATOM 9259 N N . ALA B 1 577 ? 31.328 -9.43 -1.717 1 98 577 ALA B N 1
ATOM 9260 C CA . ALA B 1 577 ? 30.25 -8.523 -1.333 1 98 577 ALA B CA 1
ATOM 9261 C C . ALA B 1 577 ? 28.891 -9.219 -1.425 1 98 577 ALA B C 1
ATOM 9263 O O . ALA B 1 577 ? 28.016 -8.992 -0.589 1 98 577 ALA B O 1
ATOM 9264 N N . PHE B 1 578 ? 28.75 -10.016 -2.443 1 98.31 578 PHE B N 1
ATOM 9265 C CA . PHE B 1 578 ? 27.5 -10.742 -2.637 1 98.31 578 PHE B CA 1
ATOM 9266 C C . PHE B 1 578 ? 27.219 -11.664 -1.453 1 98.31 578 PHE B C 1
ATOM 9268 O O . PHE B 1 578 ? 26.125 -11.633 -0.882 1 98.31 578 PHE B O 1
ATOM 9275 N N . TYR B 1 579 ? 28.188 -12.5 -1.059 1 98.5 579 TYR B N 1
ATOM 9276 C CA . TYR B 1 579 ? 28.016 -13.453 0.029 1 98.5 579 TYR B CA 1
ATOM 9277 C C . TYR B 1 579 ? 27.828 -12.734 1.359 1 98.5 579 TYR B C 1
ATOM 9279 O O . TYR B 1 579 ? 27.031 -13.156 2.195 1 98.5 579 TYR B O 1
ATOM 9287 N N . GLU B 1 580 ? 28.594 -11.648 1.553 1 98.25 580 GLU B N 1
ATOM 9288 C CA . GLU B 1 580 ? 28.391 -10.844 2.752 1 98.25 580 GLU B CA 1
ATOM 9289 C C . GLU B 1 580 ? 26.969 -10.289 2.809 1 98.25 580 GLU B C 1
ATOM 9291 O O . GLU B 1 580 ? 26.359 -10.211 3.885 1 98.25 580 GLU B O 1
ATOM 9296 N N . GLY B 1 581 ? 26.453 -9.906 1.627 1 98.56 581 GLY B N 1
ATOM 9297 C CA . GLY B 1 581 ? 25.078 -9.43 1.539 1 98.56 581 GLY B CA 1
ATOM 9298 C C . GLY B 1 581 ? 24.062 -10.492 1.89 1 98.56 581 GLY B C 1
ATOM 9299 O O . GLY B 1 581 ? 23.047 -10.203 2.535 1 98.56 581 GLY B O 1
ATOM 9300 N N . LYS B 1 582 ? 24.281 -11.703 1.468 1 98.69 582 LYS B N 1
ATOM 9301 C CA . LYS B 1 582 ? 23.391 -12.812 1.798 1 98.69 582 LYS B CA 1
ATOM 9302 C C . LYS B 1 582 ? 23.328 -13.039 3.305 1 98.69 582 LYS B C 1
ATOM 9304 O O . LYS B 1 582 ? 22.25 -13.273 3.861 1 98.69 582 LYS B O 1
ATOM 9309 N N . VAL B 1 583 ? 24.5 -13 3.932 1 98.19 583 VAL B N 1
ATOM 9310 C CA . VAL B 1 583 ? 24.578 -13.195 5.375 1 98.19 583 VAL B CA 1
ATOM 9311 C C . VAL B 1 583 ? 23.844 -12.062 6.094 1 98.19 583 VAL B C 1
ATOM 9313 O O . VAL B 1 583 ? 23.078 -12.297 7.02 1 98.19 583 VAL B O 1
ATOM 9316 N N . ALA B 1 584 ? 24.094 -10.836 5.645 1 98.5 584 ALA B N 1
ATOM 9317 C CA . ALA B 1 584 ? 23.469 -9.664 6.258 1 98.5 584 ALA B CA 1
ATOM 9318 C C . ALA B 1 584 ? 21.953 -9.719 6.133 1 98.5 584 ALA B C 1
ATOM 9320 O O . ALA B 1 584 ? 21.234 -9.367 7.07 1 98.5 584 ALA B O 1
ATOM 9321 N N . SER B 1 585 ? 21.484 -10.156 4.988 1 98.56 585 SER B N 1
ATOM 9322 C CA . SER B 1 585 ? 20.062 -10.266 4.734 1 98.56 585 SER B CA 1
ATOM 9323 C C . SER B 1 585 ? 19.406 -11.242 5.707 1 98.56 585 SER B C 1
ATOM 9325 O O . SER B 1 585 ? 18.328 -10.961 6.25 1 98.56 585 SER B O 1
ATOM 9327 N N . ALA B 1 586 ? 20 -12.359 5.895 1 98.56 586 ALA B N 1
ATOM 9328 C CA . ALA B 1 586 ? 19.469 -13.375 6.793 1 98.56 586 ALA B CA 1
ATOM 9329 C C . ALA B 1 586 ? 19.469 -12.883 8.242 1 98.56 586 ALA B C 1
ATOM 9331 O O . ALA B 1 586 ? 18.484 -13.07 8.961 1 98.56 586 ALA B O 1
ATOM 9332 N N . ARG B 1 587 ? 20.609 -12.266 8.672 1 98.06 587 ARG B N 1
ATOM 9333 C CA . ARG B 1 587 ? 20.719 -11.75 10.031 1 98.06 587 ARG B CA 1
ATOM 9334 C C . ARG B 1 587 ? 19.641 -10.695 10.297 1 98.06 587 ARG B C 1
ATOM 9336 O O . ARG B 1 587 ? 18.984 -10.727 11.344 1 98.06 587 ARG B O 1
ATOM 9343 N N . PHE B 1 588 ? 19.484 -9.828 9.328 1 98.56 588 PHE B N 1
ATOM 9344 C CA . PHE B 1 588 ? 18.5 -8.758 9.453 1 98.56 588 PHE B CA 1
ATOM 9345 C C . PHE B 1 588 ? 17.094 -9.328 9.539 1 98.56 588 PHE B C 1
ATOM 9347 O O . PHE B 1 588 ? 16.312 -8.953 10.414 1 98.56 588 PHE B O 1
ATOM 9354 N N . PHE B 1 589 ? 16.719 -10.234 8.641 1 98.81 589 PHE B N 1
ATOM 9355 C CA . PHE B 1 589 ? 15.383 -10.797 8.578 1 98.81 589 PHE B CA 1
ATOM 9356 C C . PHE B 1 589 ? 15.039 -11.523 9.875 1 98.81 589 PHE B C 1
ATOM 9358 O O . PHE B 1 589 ? 13.93 -11.383 10.398 1 98.81 589 PHE B O 1
ATOM 9365 N N . CYS B 1 590 ? 15.945 -12.328 10.414 1 98.56 590 CYS B N 1
ATOM 9366 C CA . CYS B 1 590 ? 15.703 -13.086 11.633 1 98.56 590 CYS B CA 1
ATOM 9367 C C . CYS B 1 590 ? 15.469 -12.148 12.812 1 98.56 590 CYS B C 1
ATOM 9369 O O . CYS B 1 590 ? 14.578 -12.391 13.633 1 98.56 590 CYS B O 1
ATOM 9371 N N . SER B 1 591 ? 16.203 -11.047 12.844 1 98.19 591 SER B N 1
ATOM 9372 C CA . SER B 1 591 ? 16.125 -10.172 14.008 1 98.19 591 SER B CA 1
ATOM 9373 C C . SER B 1 591 ? 15.031 -9.125 13.852 1 98.19 591 SER B C 1
ATOM 9375 O O . SER B 1 591 ? 14.484 -8.641 14.844 1 98.19 591 SER B O 1
ATOM 9377 N N . GLN B 1 592 ? 14.68 -8.789 12.57 1 98.31 592 GLN B N 1
ATOM 9378 C CA . GLN B 1 592 ? 13.812 -7.629 12.359 1 98.31 592 GLN B CA 1
ATOM 9379 C C . GLN B 1 592 ? 12.469 -8.047 11.773 1 98.31 592 GLN B C 1
ATOM 9381 O O . GLN B 1 592 ? 11.594 -7.207 11.555 1 98.31 592 GLN B O 1
ATOM 9386 N N . VAL B 1 593 ? 12.227 -9.383 11.531 1 98.62 593 VAL B N 1
ATOM 9387 C CA . VAL B 1 593 ? 10.953 -9.82 10.961 1 98.62 593 VAL B CA 1
ATOM 9388 C C . VAL B 1 593 ? 10.375 -10.953 11.797 1 98.62 593 VAL B C 1
ATOM 9390 O O . VAL B 1 593 ? 9.211 -10.906 12.195 1 98.62 593 VAL B O 1
ATOM 9393 N N . LEU B 1 594 ? 11.164 -11.969 12.203 1 98.75 594 LEU B N 1
ATOM 9394 C CA . LEU B 1 594 ? 10.664 -13.203 12.805 1 98.75 594 LEU B CA 1
ATOM 9395 C C . LEU B 1 594 ? 10.023 -12.922 14.156 1 98.75 594 LEU B C 1
ATOM 9397 O O . LEU B 1 594 ? 9.07 -13.602 14.555 1 98.75 594 LEU B O 1
ATOM 9401 N N . PRO B 1 595 ? 10.469 -11.852 14.898 1 98.5 595 PRO B N 1
ATOM 9402 C CA . PRO B 1 595 ? 9.82 -11.57 16.188 1 98.5 595 PRO B CA 1
ATOM 9403 C C . PRO B 1 595 ? 8.344 -11.219 16.047 1 98.5 595 PRO B C 1
ATOM 9405 O O . PRO B 1 595 ? 7.582 -11.344 17 1 98.5 595 PRO B O 1
ATOM 9408 N N . ARG B 1 596 ? 7.934 -10.805 14.906 1 98.38 596 ARG B N 1
ATOM 9409 C CA . ARG B 1 596 ? 6.535 -10.461 14.656 1 98.38 596 ARG B CA 1
ATOM 9410 C C . ARG B 1 596 ? 5.633 -11.68 14.836 1 98.38 596 ARG B C 1
ATOM 9412 O O . ARG B 1 596 ? 4.449 -11.539 15.141 1 98.38 596 ARG B O 1
ATOM 9419 N N . LEU B 1 597 ? 6.172 -12.898 14.617 1 98.81 597 LEU B N 1
ATOM 9420 C CA . LEU B 1 597 ? 5.375 -14.109 14.742 1 98.81 597 LEU B CA 1
ATOM 9421 C C . LEU B 1 597 ? 4.859 -14.281 16.172 1 98.81 597 LEU B C 1
ATOM 9423 O O . LEU B 1 597 ? 3.768 -14.812 16.375 1 98.81 597 LEU B O 1
ATOM 9427 N N . SER B 1 598 ? 5.609 -13.766 17.156 1 98.69 598 SER B N 1
ATOM 9428 C CA . SER B 1 598 ? 5.145 -13.828 18.547 1 98.69 598 SER B CA 1
ATOM 9429 C C . SER B 1 598 ? 3.912 -12.953 18.75 1 98.69 598 SER B C 1
ATOM 9431 O O . SER B 1 598 ? 3.014 -13.312 19.516 1 98.69 598 SER B O 1
ATOM 9433 N N . ALA B 1 599 ? 3.908 -11.828 18.141 1 98.5 599 ALA B N 1
ATOM 9434 C CA . ALA B 1 599 ? 2.74 -10.953 18.219 1 98.5 599 ALA B CA 1
ATOM 9435 C C . ALA B 1 599 ? 1.541 -11.578 17.516 1 98.5 599 ALA B C 1
ATOM 9437 O O . ALA B 1 599 ? 0.412 -11.492 18 1 98.5 599 ALA B O 1
ATOM 9438 N N . GLU B 1 600 ? 1.776 -12.172 16.328 1 98.69 600 GLU B N 1
ATOM 9439 C CA . GLU B 1 600 ? 0.703 -12.844 15.602 1 98.69 600 GLU B CA 1
ATOM 9440 C C . GLU B 1 600 ? 0.096 -13.969 16.438 1 98.69 600 GLU B C 1
ATOM 9442 O O . GLU B 1 600 ? -1.122 -14.164 16.438 1 98.69 600 GLU B O 1
ATOM 9447 N N . LYS B 1 601 ? 0.968 -14.719 17.094 1 98.75 601 LYS B N 1
ATOM 9448 C CA . LYS B 1 601 ? 0.524 -15.781 18 1 98.75 601 LYS B CA 1
ATOM 9449 C C . LYS B 1 601 ? -0.37 -15.234 19.109 1 98.75 601 LYS B C 1
ATOM 9451 O O . LYS B 1 601 ? -1.45 -15.766 19.359 1 98.75 601 LYS B O 1
ATOM 9456 N N . ALA B 1 602 ? 0.07 -14.141 19.734 1 98.56 602 ALA B N 1
ATOM 9457 C CA . ALA B 1 602 ? -0.7 -13.531 20.812 1 98.56 602 ALA B CA 1
ATOM 9458 C C . ALA B 1 602 ? -2.068 -13.07 20.328 1 98.56 602 ALA B C 1
ATOM 9460 O O . ALA B 1 602 ? -3.072 -13.234 21.016 1 98.56 602 ALA B O 1
ATOM 9461 N N . MET B 1 603 ? -2.15 -12.484 19.203 1 98.38 603 MET B N 1
ATOM 9462 C CA . MET B 1 603 ? -3.398 -12.008 18.609 1 98.38 603 MET B CA 1
ATOM 9463 C C . MET B 1 603 ? -4.332 -13.172 18.297 1 98.38 603 MET B C 1
ATOM 9465 O O . MET B 1 603 ? -5.535 -13.086 18.531 1 98.38 603 MET B O 1
ATOM 9469 N N . LEU B 1 604 ? -3.752 -14.25 17.703 1 98.69 604 LEU B N 1
ATOM 9470 C CA . LEU B 1 604 ? -4.551 -15.438 17.406 1 98.69 604 LEU B CA 1
ATOM 9471 C C . LEU B 1 604 ? -5.133 -16.031 18.688 1 98.69 604 LEU B C 1
ATOM 9473 O O . LEU B 1 604 ? -6.312 -16.375 18.734 1 98.69 604 LEU B O 1
ATOM 9477 N N . GLU B 1 605 ? -4.336 -16.094 19.734 1 97.94 605 GLU B N 1
ATOM 9478 C CA . GLU B 1 605 ? -4.758 -16.688 21 1 97.94 605 GLU B CA 1
ATOM 9479 C C . GLU B 1 605 ? -5.844 -15.844 21.656 1 97.94 605 GLU B C 1
ATOM 9481 O O . GLU B 1 605 ? -6.664 -16.375 22.422 1 97.94 605 GLU B O 1
ATOM 9486 N N . ALA B 1 606 ? -5.906 -14.578 21.312 1 97.44 606 ALA B N 1
ATOM 9487 C CA . ALA B 1 606 ? -6.879 -13.664 21.906 1 97.44 606 ALA B CA 1
ATOM 9488 C C . ALA B 1 606 ? -8.18 -13.656 21.094 1 97.44 606 ALA B C 1
ATOM 9490 O O . ALA B 1 606 ? -9.148 -13.008 21.5 1 97.44 606 ALA B O 1
ATOM 9491 N N . THR B 1 607 ? -8.266 -14.391 20.047 1 97.62 607 THR B N 1
ATOM 9492 C CA . THR B 1 607 ? -9.422 -14.367 19.156 1 97.62 607 THR B CA 1
ATOM 9493 C C . THR B 1 607 ? -10.648 -14.969 19.844 1 97.62 607 THR B C 1
ATOM 9495 O O . THR B 1 607 ? -10.555 -16.031 20.469 1 97.62 607 THR B O 1
ATOM 9498 N N . ASP B 1 608 ? -11.734 -14.297 19.766 1 96.75 608 ASP B N 1
ATOM 9499 C CA . ASP B 1 608 ? -13.047 -14.812 20.141 1 96.75 608 ASP B CA 1
ATOM 9500 C C . ASP B 1 608 ? -14.117 -14.43 19.125 1 96.75 608 ASP B C 1
ATOM 9502 O O . ASP B 1 608 ? -13.789 -13.977 18.016 1 96.75 608 ASP B O 1
ATOM 9506 N N . ASN B 1 609 ? -15.406 -14.672 19.344 1 97 609 ASN B N 1
ATOM 9507 C CA . ASN B 1 609 ? -16.469 -14.469 18.359 1 97 609 ASN B CA 1
ATOM 9508 C C . ASN B 1 609 ? -17.172 -13.133 18.578 1 97 609 ASN B C 1
ATOM 9510 O O . ASN B 1 609 ? -18.234 -12.898 17.984 1 97 609 ASN B O 1
ATOM 9514 N N . SER B 1 610 ? -16.547 -12.281 19.375 1 96.44 610 SER B N 1
ATOM 9515 C CA . SER B 1 610 ? -17.219 -11.016 19.688 1 96.44 610 SER B CA 1
ATOM 9516 C C . SER B 1 610 ? -17.516 -10.219 18.422 1 96.44 610 SER B C 1
ATOM 9518 O O . SER B 1 610 ? -18.562 -9.594 18.312 1 96.44 610 SER B O 1
ATOM 9520 N N . ILE B 1 611 ? -16.672 -10.258 17.422 1 96.12 611 ILE B N 1
ATOM 9521 C CA . ILE B 1 611 ? -16.875 -9.453 16.219 1 96.12 611 ILE B CA 1
ATOM 9522 C C . ILE B 1 611 ? -17.969 -10.094 15.359 1 96.12 611 ILE B C 1
ATOM 9524 O O . ILE B 1 611 ? -18.656 -9.398 14.602 1 96.12 611 ILE B O 1
ATOM 9528 N N . MET B 1 612 ? -18.078 -11.406 15.453 1 97.31 612 MET B N 1
ATOM 9529 C CA . MET B 1 612 ? -19.125 -12.094 14.695 1 97.31 612 MET B CA 1
ATOM 9530 C C . MET B 1 612 ? -20.5 -11.844 15.312 1 97.31 612 MET B C 1
ATOM 9532 O O . MET B 1 612 ? -21.5 -11.828 14.602 1 97.31 612 MET B O 1
ATOM 9536 N N . ASP B 1 613 ? -20.469 -11.57 16.609 1 96.06 613 ASP B N 1
ATOM 9537 C CA . ASP B 1 613 ? -21.719 -11.438 17.359 1 96.06 613 ASP B CA 1
ATOM 9538 C C . ASP B 1 613 ? -22.234 -10 17.328 1 96.06 613 ASP B C 1
ATOM 9540 O O . ASP B 1 613 ? -23.406 -9.742 17.594 1 96.06 613 ASP B O 1
ATOM 9544 N N . ILE B 1 614 ? -21.375 -9.078 17.062 1 95.94 614 ILE B N 1
ATOM 9545 C CA . ILE B 1 614 ? -21.797 -7.684 17.062 1 95.94 614 ILE B CA 1
ATOM 9546 C C . ILE B 1 614 ? -22.703 -7.418 15.867 1 95.94 614 ILE B C 1
ATOM 9548 O O . ILE B 1 614 ? -22.484 -7.945 14.773 1 95.94 614 ILE B O 1
ATOM 9552 N N . PRO B 1 615 ? -23.812 -6.668 16.094 1 95.94 615 PRO B N 1
ATOM 9553 C CA . PRO B 1 615 ? -24.703 -6.406 14.977 1 95.94 615 PRO B CA 1
ATOM 9554 C C . PRO B 1 615 ? -24.062 -5.582 13.867 1 95.94 615 PRO B C 1
ATOM 9556 O O . PRO B 1 615 ? -23.219 -4.723 14.148 1 95.94 615 PRO B O 1
ATOM 9559 N N . VAL B 1 616 ? -24.453 -5.832 12.641 1 96.69 616 VAL B N 1
ATOM 9560 C CA . VAL B 1 616 ? -23.906 -5.164 11.469 1 96.69 616 VAL B CA 1
ATOM 9561 C C . VAL B 1 616 ? -24.062 -3.652 11.609 1 96.69 616 VAL B C 1
ATOM 9563 O O . VAL B 1 616 ? -23.203 -2.885 11.164 1 96.69 616 VAL B O 1
ATOM 9566 N N . GLU B 1 617 ? -25.141 -3.197 12.32 1 96.56 617 GLU B N 1
ATOM 9567 C CA . GLU B 1 617 ? -25.438 -1.781 12.516 1 96.56 617 GLU B CA 1
ATOM 9568 C C . GLU B 1 617 ? -24.375 -1.107 13.383 1 96.56 617 GLU B C 1
ATOM 9570 O O . GLU B 1 617 ? -24.281 0.121 13.414 1 96.56 617 GLU B O 1
ATOM 9575 N N . ALA B 1 618 ? -23.578 -1.912 14.055 1 97.56 618 ALA B N 1
ATOM 9576 C CA . ALA B 1 618 ? -22.562 -1.381 14.961 1 97.56 618 ALA B CA 1
ATOM 9577 C C . ALA B 1 618 ? -21.281 -1.042 14.211 1 97.56 618 ALA B C 1
ATOM 9579 O O . ALA B 1 618 ? -20.375 -0.398 14.758 1 97.56 618 ALA B O 1
ATOM 9580 N N . PHE B 1 619 ? -21.234 -1.475 13.008 1 97.19 619 PHE B N 1
ATOM 9581 C CA . PHE B 1 619 ? -20.094 -1.131 12.164 1 97.19 619 PHE B CA 1
ATOM 9582 C C . PHE B 1 619 ? -20.25 0.269 11.586 1 97.19 619 PHE B C 1
ATOM 9584 O O . PHE B 1 619 ? -19.266 0.938 11.281 1 97.19 619 PHE B O 1
#

Solvent-accessible surface area (backbone atoms only — not comparable to full-atom values): 60504 Å² total; per-residue (Å²): 132,38,79,40,44,81,62,62,68,60,53,47,41,47,41,57,68,70,64,40,50,61,79,51,40,49,38,80,74,21,43,90,36,40,58,67,59,51,51,48,50,49,51,52,47,45,54,44,30,44,26,51,78,46,24,52,24,51,64,50,25,60,78,45,45,50,47,74,39,82,90,75,44,44,37,48,63,42,68,58,44,50,52,31,40,49,55,55,63,70,65,50,63,67,34,41,78,25,55,56,91,75,70,18,50,42,48,55,36,40,58,50,51,53,50,44,29,41,42,30,36,28,36,44,52,49,55,56,54,56,33,14,50,63,53,24,47,52,38,40,73,57,32,39,76,69,41,32,50,41,20,52,48,38,44,74,66,55,23,28,35,28,69,39,70,31,24,86,73,21,45,91,29,57,32,65,54,75,28,31,28,35,79,44,94,85,66,37,26,42,34,41,39,58,35,32,76,21,51,50,65,57,59,72,84,44,94,38,37,40,31,40,33,57,25,28,41,47,93,43,91,96,45,21,72,77,37,49,74,5,23,20,32,24,42,34,37,37,37,37,58,40,82,88,77,60,48,77,55,60,78,31,10,51,43,42,80,44,68,68,58,51,70,37,60,44,56,47,36,26,17,32,40,32,25,43,47,97,89,32,68,13,55,28,36,61,48,40,77,50,66,51,13,54,70,58,48,46,63,54,46,56,53,48,27,51,48,37,10,39,32,22,23,24,42,30,39,18,37,37,47,51,28,49,55,48,21,69,63,45,48,43,43,43,48,76,82,37,62,86,41,81,81,47,62,63,31,36,37,47,72,37,39,46,47,38,50,43,50,46,53,42,48,26,49,28,53,15,40,47,44,48,47,42,50,44,22,43,39,51,29,52,29,52,48,25,55,70,69,64,37,64,69,58,27,55,55,35,49,48,38,36,59,48,42,40,41,35,35,20,38,40,15,5,49,52,22,32,50,42,34,53,71,36,29,26,53,65,47,39,69,57,21,42,20,70,90,36,63,48,35,56,51,39,41,41,30,50,54,42,40,29,56,91,52,31,46,61,52,32,8,48,42,42,48,52,61,40,28,56,70,47,71,36,51,48,58,49,54,54,50,48,54,46,49,50,60,36,62,48,73,90,50,69,73,88,49,48,69,45,24,51,40,47,44,49,30,52,52,29,52,50,49,38,51,51,49,43,50,47,29,48,59,47,16,77,81,39,51,71,34,41,43,46,32,44,54,36,26,44,59,52,42,50,48,50,32,53,48,51,20,46,48,46,26,44,53,47,19,55,54,25,50,53,45,55,71,72,56,50,92,40,69,66,49,41,27,43,30,52,24,41,34,50,27,26,53,47,40,30,49,67,48,39,47,46,37,53,23,52,30,53,28,59,71,61,59,64,59,64,75,77,67,49,58,77,79,25,109,130,36,80,40,44,81,60,61,68,61,52,48,41,46,42,57,69,68,64,40,48,60,78,52,39,49,37,80,74,21,42,90,35,40,58,68,58,52,51,49,51,49,50,52,46,46,55,45,28,44,27,52,77,48,24,53,24,50,64,51,24,60,79,45,44,50,47,73,40,82,88,77,44,43,38,48,62,43,67,59,45,50,53,30,40,49,55,54,63,70,66,50,62,67,36,42,77,25,53,58,91,75,71,18,51,41,50,56,37,41,58,51,52,52,51,45,28,41,42,30,36,27,35,45,53,48,55,57,53,56,32,16,48,62,52,24,50,52,38,40,74,57,32,39,75,70,41,29,50,39,18,51,48,40,43,75,66,55,22,29,36,29,70,41,70,31,22,87,72,20,46,93,30,56,33,65,54,75,29,31,28,36,78,45,93,86,67,39,27,43,34,42,39,61,35,31,74,21,51,50,65,56,60,71,85,44,91,38,37,41,31,41,33,56,27,27,41,48,94,42,91,98,44,23,71,77,38,49,73,6,23,21,33,27,42,34,38,37,37,38,58,40,82,89,75,60,50,78,56,57,78,32,10,52,41,43,80,44,67,68,57,50,70,36,59,44,55,47,37,27,16,31,39,34,25,42,48,96,89,33,68,14,56,27,36,62,49,40,78,50,68,50,13,54,69,58,48,46,63,56,47,56,54,48,28,52,48,37,9,38,31,21,23,24,43,30,39,19,36,36,48,52,29,50,55,48,21,68,62,44,49,44,43,44,49,77,82,36,62,86,42,81,79,48,62,63,31,37,38,46,71,38,38,45,48,39,51,42,51,45,54,42,48,25,49,27,53,17,40,47,44,47,49,41,50,44,23,43,39,51,30,49,29,51,48,26,55,70,70,65,38,62,70,58,27,54,54,34,49,48,39,37,58,48,42,41,40,35,34,20,41,39,14,6,48,52,22,33,51,41,34,55,72,36,30,25,52,65,49,38,70,58,22,41,21,70,90,37,63,48,35,56,50,40,42,41,31,50,54,41,40,30,57,90,52,31,44,62,52,32,9,48,43,41,47,51,62,39,29,56,71,46,71,36,52,49,56,49,55,55,50,49,54,46,47,50,60,36,64,48,74,90,52,69,72,87,49,48,70,44,23,51,38,47,44,49,31,51,50,31,52,50,48,40,52,53,50,42,49,48,29,50,60,47,18,76,82,40,52,72,34,41,43,47,32,44,54,35,27,47,59,51,41,51,47,52,32,52,46,53,21,47,48,46,26,45,54,47,20,54,53,24,50,53,46,55,71,70,56,52,93,40,72,66,49,42,26,43,31,51,24,41,35,51,26,25,52,45,39,31,48,68,46,39,48,48,37,53,24,52,29,52,30,58,71,61,60,63,58,63,74,77,66,50,59,78,79,25,108

Foldseek 3Di:
DFQADDDVVLLCCLCCQQLNVQVCACDFLRVPGHDVNLVVLLVVLLCQLRDCLLQVVALVCFVVPWDADQVALAIEFDPSVLSNLVVVLVSVLCLCVADVVLVRRPDQLSSNLSSLLSNLLRAVLSVQQQCQLVVLRLLLVQFDPLSVLVSSVSSVQSAGEWEFQADPVQGVQSQQDAWEWEADPVQKIWIFDKTFQIWNLHYDSGPKYKYWYWHAYDPDPPEGDTGPLNIFIKIWMQFDADSNNRHTHHGAQWGFNDWDDALAPRRTTTTMIGACPDPHTTIIHTRNPDRRHVVSSVVVLLVVLLSLLSSLLSLLVSLLVLLVVQQQPDWDAAQPVCNVPPPGDTHRNCNHPVLVLLSLQSVLLSSLLSLLSSVLSNLVSVLSNCVSVVPVVSNVLSVLLSQLSSLLSQQSSLVVSLVSLVPRSLVSVPPNSCDSVRCSVNSNRHSNCSCPPSHHLLRSLCCNLVVNCVVVVNVSVVVLLVLLLCQLPVPPADPVCVVLSVLLVVLSVLLVLLSVLLVVLVVCCVVPVLSVVLNSVCSSVSSNSVSLSSSLSSLVSLLRSLVVCVVVPPPDPVSVVVSVSSNSSSVSSSVPPSVVSNVSSVVSNPDDCVVVPDDPVVD/DFQADDDLVLLCCLCCQQLNVQVCACDFLRVPGHDVNLVVLLVVLLCQLRDCLLQVVALVCFVVPWDADQVAQAIEFDPSVLSNLVVVLVSVLCLCVAHVVLVRRPDQLSSNLSSLLSNLLRAVLSVQQQCQLVVLRLLLVQFDPLSVLLSSVSSVQSAGEWEFQADPVQGVQSQQDAWEWEADPVQKIWIFDKTFQIWNLHYDSGPKYKYWYWHAYDPDPPEGDTGPLNIFIKIWMQFDADSNNRHTHHGAQWGFNDWDDALAPRRTTTTMIGACDPPHITIIHTGNPDRRHVVSSVVVLLVVLLSLLSSLLSLLVSLLVLLVVQQQPDWDAAQPVCNVPPPGDTHRNCNHPVLVLLSLQSVLLSSLLSLLSSVLSNLVSVLSNCVSVVPVVSNVLSVLLSQLSSLLSQQSSLVVSLVSLVPRSLVSVPPNSCDSVRCSVNSNSHSNCSCPPSAHLLRSLCCNLVVRCVVVVNVSVVVLLVLLLCLLPVPPADPVCVVLSVLLVVLSVLLVLLSVLLVVLVVCCVVPVLSVVLNSVCSSVSSNSVSLSSSLSSLVSLLRSLVVCVVVPPPDPVSVVVSVSSNSSSVSSSVPPSVVSNVSSVVSNPDDCVVVPDDPVVD

InterPro domains:
  IPR006091 Acyl-CoA dehydrogenase/oxidase, middle domain [PF02770] (163-275)
  IPR009075 Acyl-CoA dehydrogenase/oxidase, C-terminal [PF00441] (292-461)
  IPR009100 Acyl-CoA dehydrogenase/oxidase, N-terminal and middle domain superfamily [SSF56645] (78-298)
  IPR025878 Acetyl-CoA dehydrogenase-like C-terminal domain [PF12806] (481-615)
  IPR036250 Acyl-CoA dehydrogenase-like, C-terminal [SSF47203] (296-477)
  IPR052166 Diverse substrate specificity acyl-CoA dehydrogenase [PTHR42803] (1-618)

Radius of gyration: 31.06 Å; Cα contacts (8 Å, |Δi|>4): 2434; chains: 2; bounding box: 70×95×80 Å

Secondary structure (DSSP, 8-state):
--S----HHHHHIIIIIIS-GGGTTTSGGGTT--HHHHHHHHHHHHHHHTSHHHHHHHHHHHHS--EEETTTTEEE--HHHHHHHHHHHHTTGGGGGS-GGGT-----HHHHHHHHHHHHHH-HHHHHHT-HHHHHHHHHHHS-HHHHHHHHHHHHHT-EEEEE---TTTTT-GGG---EEEE-TTS-EEEEEEEEEEET-S-SSSS-EEEEEEEEE-S-TTS--SSGGG-EEEEEESEEE-TTT--EEEEPSEEEEEE--BSS-TTS-EEEEEES-TT--EEEEEGGGSS-HHHHHHHHHHHHHHHHHHHHHHHHHHHHHHHHHHHHH-EEEE-GGGTT-TTSPEEEGGGSHHHHHHHHHHHHHHHHHHHHHHHHHHHHHHHHHHHHHT-HHHHHHHHHHHHHHHHHHHHHHHHHHHHHIIIIIHHHHGGGGGBTTSTHHHHHHHHHGGGTTTS-HHHHHHIIIIIIIITTTTHHHHHHHHHHHHHHT-SSS-GGGHHHHHHHHHHHHHHHHHHHHHHHHHHHTTT-GGGHHHHHTTHHHHHHHHHHHHHHHHHHHHHHHHHHHHHH--SSHHHHHHHHHHHHHHHHHHHHTTTHHHHHHHHHHT--SHHHHS-GGG-/--S----HHHHHIIIIIIS-GGGTTTSGGGTT--HHHHHHHHHHHHHHHTSHHHHHHHHHHHHS--EEETTTTEEE--HHHHHHHHHHHHTTGGGGGS-GGGT-----HHHHHHHHHHHHHH-HHHHHHTTHHHHHHHHHHHS-HHHHHHHHHHHHHT-EEEEE---TTTTT-GGG---EEEE-TTS-EEEEEEEEEEET-S-SSSS-EEEEEEEEE-S-TTS--SSGGG-EEEEEESEEE-TTT--EEEEPSEEEEEE--BSS-TTS-EEEEEES-TTS-EEEEEGGGSS-HHHHHHHHHHHHHHHHHHHHHHHHHHHHHHHHHHHHH-EEEE-GGGTT-TTSPEEEGGGSHHHHHHHHHHHHHHHHHHHHHHHHHHHHHHHHHHHHHT-HHHHHHHHHHHHHHHHHHHHHHHHHHHHHIIIIIHHHHGGGGGBTTSTHHHHHHHHHGGGTTTS-HHHHHHIIIIIIIITTTTHHHHHHHHHHHHHHT-SSS-GGGHHHHHHHHHHHHHHHHHHHHHHHHHHHTTT-GGGHHHHHTTHHHHHHHHHHHHHHHHHHHHHHHHHHHHHH--SSHHHHHHHHHHHHHHHHHHHHTTTHHHHHHHHHHT--SHHHHS-GGG-

Nearest PDB structures (foldseek):
  6kse-assembly1_A  TM=9.809E-01  e=1.680E-61  Mycobacterium tuberculosis
  6ksa-assembly1_A  TM=9.817E-01  e=2.886E-61  Mycolicibacterium smegmatis
  6ksb-assembly1_A  TM=9.810E-01  e=3.704E-61  Mycolicibacterium smegmatis
  6kpt-assembly1_B  TM=9.820E-01  e=1.589E-60  Mycolicibacterium smegmatis
  6kpt-assembly1_A  TM=9.815E-01  e=2.846E-60  Mycolicibacterium smegmatis

Organism: NCBI:txid1891644

pLDDT: mean 96.56, std 3.54, range [65.31, 98.94]